Protein AF-0000000085157293 (afdb_homodimer)

Secondary structure (DSSP, 8-state):
--------------------------------------------------------------------TT------------------HHHHHHHHHHHTHHHHHHHHHHHHHHH-GGGGGS-HHHHHHHHHHHHHHHHT-GGG--HHHHHHHHHHHHHHHHHT--HHHHHHHHHHHHHHHHHHHHHHHHHHT--HHHHHHHHHHHHHHHHHHHHHHHHHHHHHHHHHHHHHHHHHHHHHHHHHHT-S-HHHHHHHHHHTT--TTSEEEEEEEE-SSS--HHHHHHHTTTT-TTS---EEEEEETTEEEEEESS---S-SSEEEE---EEGGGHHHHHHHHHHHHHHHHHTT--EEE-HHHHTTHHHHHH-HHHHHHHHHHHTGGGGGGS-HHHHHHHHHHHHHTTS-HHHHHHHHTS-HHHHHHHHHHHHHHH---TTSHHHHHHHHHHHHHHHS--/--------------------------------------------------------------------TT------------------HHHHHHHHHHHTHHHHHHHHHHHHHHH-GGGGGS-HHHHHHHHHHHHHHHHT-GGG--HHHHHHHHHHHHHHHHHT--HHHHHHHHHHHHHHHHHHHHHHHHHHT--HHHHHHHHHHHHHHHHHHHHHHHHHHHHHHHHHHHHHHHHHHHHHHHHHHT-S-HHHHHHHHHHTT--TTSEEEEEEEE-SSS--HHHHHHHTTTT-TTSS--EEEEEETTEEEEEESS---S-SSEEEE---EEGGGHHHHHHHHHHHHHHHHHTT--EEE-HHHHTTHHHHHH-HHHHHHHHHHHTGGGGGGS-HHHHHHHHHHHHHTTS-HHHHHHHHTS-HHHHHHHHHHHHHHH---TTSHHHHHHHHHHHHHHHS--

Foldseek 3Di:
DPDPPPPPPPPPPPCPPPDDDDDDDDDDDDDDDDPDDPPPPPDPPDPPPDDPPDPPDPPPPPPPPPPVVPPPPPPPPPPDDPPVPPPQLLVVLLVVCLVCVQVLLVVLVVVLCVVPVLCVLPDPVVSSVLLNVLSVQLQVFPVSDDPVNLVSLLVLLLVCLVSVHDLVSVLVSLVSSLVSSLVVSVVSCVVVVRDVVSSVVSSVRSVRVSVSSSVSSSVSNVVNNVVVVVVVQVVLQVLFVCLQQLPDDLVVVCVVCVVQQHDQFAWKKKKKFDQPPPDDCVLQCVQQVCPVPVDGRQWGWDQDPNIIIIIGSDFGFDTHGAMFIADTDRSNCNNVGNVQRVLRRQLCVQLVHGTYDTCVRSDCSSVLRPDVPLLVVLCVQQQVLLPPPVCSVVLLLLLQLCVVVVNDLVSSCVVVVHDSVVSVVSQVVSCVSRVDDCVDPVVVVSSNSNSSNVSTDD/DPDPPPPPDPPPPPPPPPPPDDDDDDDPDDDDDDPDPPPPCPDPPDPDPDPPPPPPDPPPPPPPPVPVVPDPPPCPDPPDDVPVPPPQLLVVLLVVCLVCVQVLLVVLVVVLCVVPVLCVLPDPVVSSVLLSVLSVQLQVFPVSDDPVNLVSLLVLLLVCLVSVHDLVSVLVSLVSSLVSSLVVSVVSCVVVVRDPVSSVVSSVRSVNVSVSSSVSSSVSNVVNNVVVVVVVQVVLQVLFVCLQQLPDDLVVVCVVCVVQQHDQFAWKKKKKFDQPPPDDCVLQCVQQVCPVPVDGRQWGWDDDPNIIIIIGSDFGFDTHGAMFIADTDRSNCNNVGNVQRVLRRQLCVQLVHGTYDTCVRSDCSSVLRPDVPLLVVLCVQQQVLLPVPVCSVVLLLLLQLCVVVVNDLVSSCVVVVHDSVVSVVSQVVSCVSNVDDCVDPVVVVSSNSNSSNVSTDD

pLDDT: mean 76.35, std 27.72, range [14.98, 97.88]

Radius of gyration: 48.51 Å; Cα contacts (8 Å, |Δi|>4): 1084; chains: 2; bounding box: 104×144×104 Å

Solvent-accessible surface area (backbone atoms only — not comparable to full-atom values): 51423 Å² total; per-residue (Å²): 132,84,76,80,78,81,79,78,75,80,72,82,74,80,76,74,77,75,82,75,83,81,80,82,76,82,85,77,85,87,89,76,83,73,80,77,72,83,65,84,67,80,77,72,78,81,76,78,81,66,85,73,77,74,84,74,80,80,73,72,80,76,73,77,72,79,67,68,85,61,63,83,60,76,74,68,76,80,79,74,81,77,62,81,72,63,81,52,63,47,55,56,50,49,50,52,52,60,73,44,35,68,60,53,40,51,50,34,53,52,50,38,42,72,76,36,64,74,55,66,79,52,56,64,67,59,52,50,53,51,44,48,52,48,52,59,47,32,74,52,18,55,85,56,63,43,71,71,49,51,50,52,32,25,48,51,16,35,52,34,35,76,69,65,48,52,64,69,58,53,50,49,41,51,51,49,40,50,54,47,50,52,52,49,49,54,53,50,23,65,74,71,68,46,56,68,71,43,52,48,51,50,48,50,34,30,49,55,25,45,52,53,41,48,50,44,11,45,53,32,18,52,53,44,45,50,51,52,49,50,49,50,51,49,50,46,32,49,50,42,50,28,40,42,67,54,72,54,55,64,70,57,50,38,53,54,29,48,75,67,64,35,70,58,85,44,50,30,16,16,35,28,31,43,58,73,72,93,58,63,66,62,59,45,38,50,45,65,40,51,64,46,80,92,45,77,57,44,36,50,62,29,78,54,96,88,24,44,31,33,35,22,62,55,80,72,64,88,38,73,3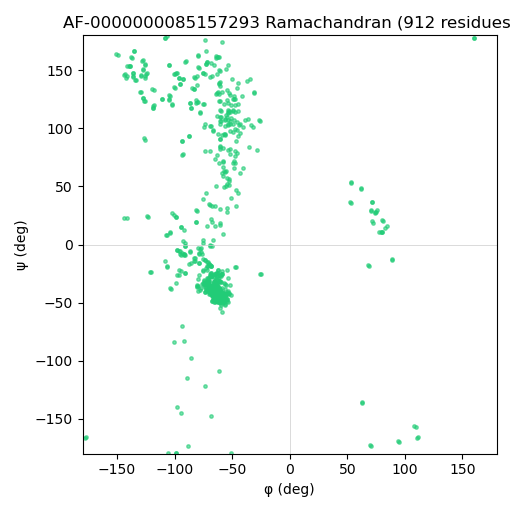1,33,29,3,26,25,56,73,23,42,59,85,45,22,27,60,12,27,54,40,1,49,47,20,28,54,29,36,52,21,66,70,51,76,25,61,38,31,48,80,78,51,44,70,50,46,56,47,68,66,39,61,67,62,43,52,53,39,35,58,53,61,49,54,52,41,63,83,70,82,49,35,66,60,42,51,51,48,54,51,44,22,40,75,45,40,65,30,62,66,60,26,12,64,75,68,72,50,55,54,64,57,48,53,47,43,51,50,49,51,26,62,58,50,71,49,54,81,59,36,46,69,49,41,39,48,51,52,46,36,52,52,47,69,67,31,64,123,133,85,76,80,78,81,79,79,75,80,70,79,68,82,66,81,66,82,66,82,76,77,79,83,76,82,70,82,78,77,82,82,81,71,80,75,73,73,68,75,66,81,74,72,72,77,77,76,83,67,83,73,75,70,85,74,79,80,70,71,78,76,74,77,72,79,70,70,85,62,67,86,65,76,77,70,75,81,78,72,81,78,62,82,72,65,82,55,61,48,55,55,50,50,50,52,50,59,74,43,35,69,60,54,41,52,49,34,53,52,50,39,43,71,75,35,63,72,54,67,78,51,55,66,68,59,50,50,53,49,44,48,53,48,52,61,48,31,74,53,18,57,84,56,63,44,71,72,50,50,50,51,33,25,49,51,16,35,51,34,36,77,69,66,47,53,66,68,57,53,51,48,41,52,51,48,41,50,52,46,52,50,52,50,48,52,53,50,22,64,76,70,67,46,57,66,69,43,51,50,51,51,49,51,35,30,48,56,24,47,53,52,42,49,51,42,13,46,53,32,18,53,52,43,44,50,52,52,50,50,49,50,51,50,50,47,32,49,48,43,50,28,37,43,67,54,72,54,56,65,69,56,49,38,53,53,28,49,75,66,65,34,69,58,84,43,50,30,15,17,36,28,32,42,57,71,72,93,56,63,67,60,58,44,39,50,46,65,41,51,64,46,79,92,46,75,58,46,37,51,63,31,78,52,97,87,24,44,32,31,35,22,61,56,80,72,64,89,38,72,30,31,29,4,28,25,55,74,23,42,59,85,46,21,26,61,13,28,53,38,1,47,48,20,27,54,30,37,51,22,66,69,50,75,25,64,38,32,48,81,78,50,43,70,51,45,56,48,68,68,39,61,68,62,43,52,53,38,36,58,52,61,50,54,53,42,62,82,68,82,48,34,66,60,41,50,51,49,53,51,42,23,41,73,45,40,65,30,62,64,59,25,12,63,74,68,73,48,54,54,66,56,50,53,48,44,51,50,49,50,27,63,58,48,72,49,54,82,57,37,45,68,50,41,38,49,50,52,46,36,52,53,45,68,66,32,65,123

Organism: Mycolicibacterium paratuberculosis (strain ATCC BAA-968 / K-10) (NCBI:txid262316)

InterPro domains:
  IPR025736 PucR C-terminal helix-turn-helix domain [PF13556] (395-452)
  IPR025751 RsbT co-antagonist protein RsbRD, N-terminal domain [PF14361] (103-234)
  IPR042070 PucR C-terminal helix-turn-helix domain superfamily [G3DSA:1.10.10.2840] (331-457)
  IPR051448 CdaR-like transcriptional regulators [PTHR33744] (139-453)

Nearest PDB structures (foldseek):
  3onq-assembly3_D  TM=4.611E-01  e=5.164E-05  Bifidobacterium adolescentis ATCC 15703
  3onq-assembly1_B-2  TM=4.319E-01  e=1.029E-04  Bifidobacterium adolescentis ATCC 15703
  4zva-assembly1_B  TM=8.057E-01  e=2.932E-02  Escherichia coli K-12
  4zvb-assembly2_D  TM=7.908E-01  e=4.643E-02  Escherichia coli K-12
  2bnl-assembly1_B  TM=6.491E-01  e=4.598E+00  Bacillus subtilis

Structure (mmCIF, N/CA/C/O backbone):
data_AF-0000000085157293-model_v1
#
loop_
_entity.id
_entity.type
_entity.pdbx_description
1 polymer 'PucR C-terminal helix-turn-helix domain-containing protein'
#
loop_
_atom_site.group_PDB
_atom_site.id
_atom_site.type_symbol
_atom_site.label_atom_id
_atom_site.label_alt_id
_atom_site.label_comp_id
_atom_site.label_asym_id
_atom_site.label_entity_id
_atom_site.label_seq_id
_atom_site.pdbx_PDB_ins_code
_atom_site.Cartn_x
_atom_site.Cartn_y
_atom_site.Cartn_z
_atom_site.occupancy
_atom_site.B_iso_or_equiv
_atom_site.auth_seq_id
_atom_site.auth_comp_id
_atom_site.auth_asym_id
_atom_site.auth_atom_id
_atom_site.pdbx_PDB_model_num
ATOM 1 N N . MET A 1 1 ? -28.812 -29.359 0.47 1 22.48 1 MET A N 1
ATOM 2 C CA . MET A 1 1 ? -29.375 -29.969 -0.728 1 22.48 1 MET A CA 1
ATOM 3 C C . MET A 1 1 ? -29.672 -28.922 -1.79 1 22.48 1 MET A C 1
ATOM 5 O O . MET A 1 1 ? -30.797 -28.406 -1.854 1 22.48 1 MET A O 1
ATOM 9 N N . LEU A 1 2 ? -28.688 -27.969 -1.901 1 23.7 2 LEU A N 1
ATOM 10 C CA . LEU A 1 2 ? -28.734 -26.734 -2.66 1 23.7 2 LEU A CA 1
ATOM 11 C C . LEU A 1 2 ? -29 -27 -4.137 1 23.7 2 LEU A C 1
ATOM 13 O O . LEU A 1 2 ? -28.203 -27.672 -4.809 1 23.7 2 LEU A O 1
ATOM 17 N N . ARG A 1 3 ? -30.328 -27.172 -4.426 1 23.28 3 ARG A N 1
ATOM 18 C CA . ARG A 1 3 ? -30.875 -27.594 -5.715 1 23.28 3 ARG A CA 1
ATOM 19 C C . ARG A 1 3 ? -30.359 -26.688 -6.836 1 23.28 3 ARG A C 1
ATOM 21 O O . ARG A 1 3 ? -30.234 -25.484 -6.656 1 23.28 3 ARG A O 1
ATOM 28 N N . LYS A 1 4 ? -29.672 -27.25 -7.863 1 23.56 4 LYS A N 1
ATOM 29 C CA . LYS A 1 4 ? -29 -26.891 -9.109 1 23.56 4 LYS A CA 1
ATOM 30 C C . LYS A 1 4 ? -29.953 -26.156 -10.047 1 23.56 4 LYS A C 1
ATOM 32 O O . LYS A 1 4 ? -30.859 -26.766 -10.609 1 23.56 4 LYS A O 1
ATOM 37 N N . ARG A 1 5 ? -30.484 -24.938 -9.648 1 23.19 5 ARG A N 1
ATOM 38 C CA . ARG A 1 5 ? -31.469 -24.281 -10.5 1 23.19 5 ARG A CA 1
ATOM 39 C C . ARG A 1 5 ? -30.938 -24.125 -11.922 1 23.19 5 ARG A C 1
ATOM 41 O O . ARG A 1 5 ? -29.812 -23.641 -12.117 1 23.19 5 ARG A O 1
ATOM 48 N N . ARG A 1 6 ? -31.438 -24.906 -12.922 1 21.92 6 ARG A N 1
ATOM 49 C CA . ARG A 1 6 ? -31.156 -25.078 -14.352 1 21.92 6 ARG A CA 1
ATOM 50 C C . ARG A 1 6 ? -31.391 -23.781 -15.109 1 21.92 6 ARG A C 1
ATOM 52 O O . ARG A 1 6 ? -32.5 -23.234 -15.094 1 21.92 6 ARG A O 1
ATOM 59 N N . ILE A 1 7 ? -30.375 -22.844 -15.141 1 22.89 7 ILE A N 1
ATOM 60 C CA . ILE A 1 7 ? -30.359 -21.516 -15.766 1 22.89 7 ILE A CA 1
ATOM 61 C C . ILE A 1 7 ? -30.578 -21.656 -17.266 1 22.89 7 ILE A C 1
ATOM 63 O O . ILE A 1 7 ? -29.781 -22.297 -17.969 1 22.89 7 ILE A O 1
ATOM 67 N N . HIS A 1 8 ? -31.875 -21.781 -17.719 1 21.08 8 HIS A N 1
ATOM 68 C CA . HIS A 1 8 ? -32.25 -21.953 -19.125 1 21.08 8 HIS A CA 1
ATOM 69 C C . HIS A 1 8 ? -31.781 -20.75 -19.953 1 21.08 8 HIS A C 1
ATOM 71 O O . HIS A 1 8 ? -31.984 -19.609 -19.547 1 21.08 8 HIS A O 1
ATOM 77 N N . ARG A 1 9 ? -30.734 -20.891 -20.766 1 22.75 9 ARG A N 1
ATOM 78 C CA . ARG A 1 9 ? -29.938 -20.047 -21.641 1 22.75 9 ARG A CA 1
ATOM 79 C C . ARG A 1 9 ? -30.781 -19.531 -22.797 1 22.75 9 ARG A C 1
ATOM 81 O O . ARG A 1 9 ? -31.266 -20.312 -23.609 1 22.75 9 ARG A O 1
ATOM 88 N N . PRO A 1 10 ? -31.734 -18.516 -22.547 1 21.8 10 PRO A N 1
ATOM 89 C CA . PRO A 1 10 ? -32.5 -18.188 -23.734 1 21.8 10 PRO A CA 1
ATOM 90 C C . PRO A 1 10 ? -31.641 -17.703 -24.891 1 21.8 10 PRO A C 1
ATOM 92 O O . PRO A 1 10 ? -30.625 -17.047 -24.672 1 21.8 10 PRO A O 1
ATOM 95 N N . GLN A 1 11 ? -31.547 -18.406 -26 1 21.17 11 GLN A N 1
ATOM 96 C CA . GLN A 1 11 ? -30.781 -18.375 -27.234 1 21.17 11 GLN A CA 1
ATOM 97 C C . GLN A 1 11 ? -31.156 -17.172 -28.094 1 21.17 11 GLN A C 1
ATOM 99 O O . GLN A 1 11 ? -30.656 -17 -29.203 1 21.17 11 GLN A O 1
ATOM 104 N N . GLY A 1 12 ? -31.812 -16.078 -27.469 1 19.52 12 GLY A N 1
ATOM 105 C CA . GLY A 1 12 ? -32.438 -15.328 -28.547 1 19.52 12 GLY A CA 1
ATOM 106 C C . GLY A 1 12 ? -31.422 -14.789 -29.547 1 19.52 12 GLY A C 1
ATOM 107 O O . GLY A 1 12 ? -30.297 -14.453 -29.188 1 19.52 12 GLY A O 1
ATOM 108 N N . ARG A 1 13 ? -31.516 -15.102 -30.859 1 20.97 13 ARG A N 1
ATOM 109 C CA . ARG A 1 13 ? -30.844 -15 -32.156 1 20.97 13 ARG A CA 1
ATOM 110 C C . ARG A 1 13 ? -30.812 -13.555 -32.625 1 20.97 13 ARG A C 1
ATOM 112 O O . ARG A 1 13 ? -31.672 -13.156 -33.438 1 20.97 13 ARG A O 1
ATOM 119 N N . PHE A 1 14 ? -30.703 -12.5 -31.75 1 19.97 14 PHE A N 1
ATOM 120 C CA . PHE A 1 14 ? -30.984 -11.25 -32.438 1 19.97 14 PHE A CA 1
ATOM 121 C C . PHE A 1 14 ? -30 -11.023 -33.594 1 19.97 14 PHE A C 1
ATOM 123 O O . PHE A 1 14 ? -28.797 -11.242 -33.438 1 19.97 14 PHE A O 1
ATOM 130 N N . HIS A 1 15 ? -30.453 -11.125 -34.844 1 19.56 15 HIS A N 1
ATOM 131 C CA . HIS A 1 15 ? -29.891 -11.023 -36.188 1 19.56 15 HIS A CA 1
ATOM 132 C C . HIS A 1 15 ? -29.375 -9.617 -36.469 1 19.56 15 HIS A C 1
ATOM 134 O O . HIS A 1 15 ? -30.156 -8.695 -36.688 1 19.56 15 HIS A O 1
ATOM 140 N N . LEU A 1 16 ? -28.562 -9.07 -35.562 1 19.42 16 LEU A N 1
ATOM 141 C CA . LEU A 1 16 ? -28.234 -7.684 -35.844 1 19.42 16 LEU A CA 1
ATOM 142 C C . LEU A 1 16 ? -27.594 -7.566 -37.219 1 19.42 16 LEU A C 1
ATOM 144 O O . LEU A 1 16 ? -26.562 -8.203 -37.5 1 19.42 16 LEU A O 1
ATOM 148 N N . ARG A 1 17 ? -28.5 -7.254 -38.219 1 18.39 17 ARG A N 1
ATOM 149 C CA . ARG A 1 17 ? -28.078 -7.066 -39.625 1 18.39 17 ARG A CA 1
ATOM 150 C C . ARG A 1 17 ? -27 -5.992 -39.719 1 18.39 17 ARG A C 1
ATOM 152 O O . ARG A 1 17 ? -27.188 -4.875 -39.219 1 18.39 17 ARG A O 1
ATOM 159 N N . ARG A 1 18 ? -25.781 -6.355 -39.969 1 20 18 ARG A N 1
ATOM 160 C CA . ARG A 1 18 ? -24.484 -5.684 -40.031 1 20 18 ARG A CA 1
ATOM 161 C C . ARG A 1 18 ? -24.406 -4.816 -41.281 1 20 18 ARG A C 1
ATOM 163 O O . ARG A 1 18 ? -23.578 -5.062 -42.188 1 20 18 ARG A O 1
ATOM 170 N N . ASP A 1 19 ? -25.5 -4.043 -41.594 1 17.41 19 ASP A N 1
ATOM 171 C CA . ASP A 1 19 ? -25.25 -3.646 -42.969 1 17.41 19 ASP A CA 1
ATOM 172 C C . ASP A 1 19 ? -23.938 -2.875 -43.094 1 17.41 19 ASP A C 1
ATOM 174 O O . ASP A 1 19 ? -23.438 -2.324 -42.125 1 17.41 19 ASP A O 1
ATOM 178 N N . HIS A 1 20 ? -23.484 -2.51 -44.438 1 16.83 20 HIS A N 1
ATOM 179 C CA . HIS A 1 20 ? -22.344 -2.525 -45.344 1 16.83 20 HIS A CA 1
ATOM 180 C C . HIS A 1 20 ? -21.641 -1.17 -45.375 1 16.83 20 HIS A C 1
ATOM 182 O O . HIS A 1 20 ? -20.422 -1.101 -45.406 1 16.83 20 HIS A O 1
ATOM 188 N N . GLU A 1 21 ? -22.281 0.078 -45.219 1 17.61 21 GLU A N 1
ATOM 189 C CA . GLU A 1 21 ? -21.906 0.749 -46.469 1 17.61 21 GLU A CA 1
ATOM 190 C C . GLU A 1 21 ? -20.438 1.181 -46.438 1 17.61 21 GLU A C 1
ATOM 192 O O . GLU A 1 21 ? -19.875 1.394 -45.375 1 17.61 21 GLU A O 1
ATOM 197 N N . PRO A 1 22 ? -19.938 1.784 -47.719 1 16.86 22 PRO A N 1
ATOM 198 C CA . PRO A 1 22 ? -18.719 1.633 -48.5 1 16.86 22 PRO A CA 1
ATOM 199 C C . PRO A 1 22 ? -17.656 2.682 -48.156 1 16.86 22 PRO A C 1
ATOM 201 O O . PRO A 1 22 ? -16.469 2.436 -48.344 1 16.86 22 PRO A O 1
ATOM 204 N N . LEU A 1 23 ? -17.922 3.738 -47.312 1 17.55 23 LEU A N 1
ATOM 205 C CA . LEU A 1 23 ? -17.531 4.902 -48.094 1 17.55 23 LEU A CA 1
ATOM 206 C C . LEU A 1 23 ? -16.031 4.883 -48.375 1 17.55 23 LEU A C 1
ATOM 208 O O . LEU A 1 23 ? -15.258 4.328 -47.594 1 17.55 23 LEU A O 1
ATOM 212 N N . PRO A 1 24 ? -15.656 5.77 -49.469 1 16.58 24 PRO A N 1
ATOM 213 C CA . PRO A 1 24 ? -14.586 5.766 -50.469 1 16.58 24 PRO A CA 1
ATOM 214 C C . PRO A 1 24 ? -13.219 6.113 -49.875 1 16.58 24 PRO A C 1
ATOM 216 O O . PRO A 1 24 ? -13.141 6.645 -48.75 1 16.58 24 PRO A O 1
ATOM 219 N N . ALA A 1 25 ? -12.227 5.848 -50.688 1 16.52 25 ALA A N 1
ATOM 220 C CA . ALA A 1 25 ? -10.789 5.598 -50.812 1 16.52 25 ALA A CA 1
ATOM 221 C C . ALA A 1 25 ? -10.008 6.906 -50.812 1 16.52 25 ALA A C 1
ATOM 223 O O . ALA A 1 25 ? -8.781 6.902 -50.938 1 16.52 25 ALA A O 1
ATOM 224 N N . ARG A 1 26 ? -10.492 7.996 -50.156 1 16 26 ARG A N 1
ATOM 225 C CA . ARG A 1 26 ? -9.883 9.133 -50.844 1 16 26 ARG A CA 1
ATOM 226 C C . ARG A 1 26 ? -8.367 8.984 -50.906 1 16 26 ARG A C 1
ATOM 228 O O . ARG A 1 26 ? -7.746 8.445 -49.969 1 16 26 ARG A O 1
ATOM 235 N N . ALA A 1 27 ? -7.793 9.695 -52 1 15.73 27 ALA A N 1
ATOM 236 C CA . ALA A 1 27 ? -6.727 9.672 -52.969 1 15.73 27 ALA A CA 1
ATOM 237 C C . ALA A 1 27 ? -5.379 10.008 -52.344 1 15.73 27 ALA A C 1
ATOM 239 O O . ALA A 1 27 ? -5.316 10.43 -51.188 1 15.73 27 ALA A O 1
ATOM 240 N N . VAL A 1 28 ? -4.723 11.125 -52.906 1 15.34 28 VAL A N 1
ATOM 241 C CA . VAL A 1 28 ? -3.59 11.055 -53.812 1 15.34 28 VAL A CA 1
ATOM 242 C C . VAL A 1 28 ? -2.291 11.32 -53.062 1 15.34 28 VAL A C 1
ATOM 244 O O . VAL A 1 28 ? -1.338 10.547 -53.156 1 15.34 28 VAL A O 1
ATOM 247 N N . PRO A 1 29 ? -1.874 12.711 -52.844 1 14.98 29 PRO A N 1
ATOM 248 C CA . PRO A 1 29 ? -0.83 13.055 -53.812 1 14.98 29 PRO A CA 1
ATOM 249 C C . PRO A 1 29 ? 0.575 12.742 -53.312 1 14.98 29 PRO A C 1
ATOM 251 O O . PRO A 1 29 ? 0.731 12.234 -52.188 1 14.98 29 PRO A O 1
ATOM 254 N N . ARG A 1 30 ? 1.4 13.961 -53.125 1 15.83 30 ARG A N 1
ATOM 255 C CA . ARG A 1 30 ? 2.514 14.352 -54 1 15.83 30 ARG A CA 1
ATOM 256 C C . ARG A 1 30 ? 3.84 13.844 -53.438 1 15.83 30 ARG A C 1
ATOM 258 O O . ARG A 1 30 ? 3.918 13.445 -52.281 1 15.83 30 ARG A O 1
ATOM 265 N N . PHE A 1 31 ? 4.988 14.719 -53.656 1 15.45 31 PHE A N 1
ATOM 266 C CA . PHE A 1 31 ? 6.184 14.656 -54.5 1 15.45 31 PHE A CA 1
ATOM 267 C C . PHE A 1 31 ? 7.375 14.141 -53.688 1 15.45 31 PHE A C 1
ATOM 269 O O . PHE A 1 31 ? 7.301 14.016 -52.469 1 15.45 31 PHE A O 1
ATOM 276 N N . GLY A 1 32 ? 8.477 14.82 -54 1 15.56 32 GLY A N 1
ATOM 277 C CA . GLY A 1 32 ? 9.711 14.461 -54.656 1 15.56 32 GLY A CA 1
ATOM 278 C C . GLY A 1 32 ? 10.812 14.055 -53.719 1 15.56 32 GLY A C 1
ATOM 279 O O . GLY A 1 32 ? 11.438 13 -53.875 1 15.56 32 GLY A O 1
ATOM 280 N N . GLY A 1 33 ? 11.336 15.062 -52.969 1 16.86 33 GLY A N 1
ATOM 281 C CA . GLY A 1 33 ? 12.711 15.32 -53.344 1 16.86 33 GLY A CA 1
ATOM 282 C C . GLY A 1 33 ? 13.703 14.352 -52.719 1 16.86 33 GLY A C 1
ATOM 283 O O . GLY A 1 33 ? 13.383 13.68 -51.75 1 16.86 33 GLY A O 1
ATOM 284 N N . ARG A 1 34 ? 14.727 14.055 -53.5 1 16.44 34 ARG A N 1
ATOM 285 C CA . ARG A 1 34 ? 15.812 13.102 -53.75 1 16.44 34 ARG A CA 1
ATOM 286 C C . ARG A 1 34 ? 16.812 13.125 -52.594 1 16.44 34 ARG A C 1
ATOM 288 O O . ARG A 1 34 ? 17.672 13.992 -52.531 1 16.44 34 ARG A O 1
ATOM 295 N N . ARG A 1 35 ? 16.344 13.359 -51.344 1 17.31 35 ARG A N 1
ATOM 296 C CA . ARG A 1 35 ? 17.609 13.57 -50.656 1 17.31 35 ARG A CA 1
ATOM 297 C C . ARG A 1 35 ? 18.562 12.406 -50.875 1 17.31 35 ARG A C 1
ATOM 299 O O . ARG A 1 35 ? 18.156 11.242 -50.812 1 17.31 35 ARG A O 1
ATOM 306 N N . GLU A 1 36 ? 19.688 12.727 -51.594 1 16.45 36 GLU A N 1
ATOM 307 C CA . GLU A 1 36 ? 20.875 12.039 -52.094 1 16.45 36 GLU A CA 1
ATOM 308 C C . GLU A 1 36 ? 21.5 11.156 -51.031 1 16.45 36 GLU A C 1
ATOM 310 O O . GLU A 1 36 ? 21.453 11.492 -49.844 1 16.45 36 GLU A O 1
ATOM 315 N N . HIS A 1 37 ? 21.859 9.938 -51.406 1 17.16 37 HIS A N 1
ATOM 316 C CA . HIS A 1 37 ? 22.266 8.617 -50.938 1 17.16 37 HIS A CA 1
ATOM 317 C C . HIS A 1 37 ? 23.688 8.648 -50.375 1 17.16 37 HIS A C 1
ATOM 319 O O . HIS A 1 37 ? 24.203 7.613 -49.969 1 17.16 37 HIS A O 1
ATOM 325 N N . ARG A 1 38 ? 24.281 9.867 -50.062 1 17.03 38 ARG A N 1
ATOM 326 C CA . ARG A 1 38 ? 25.688 9.539 -50.312 1 17.03 38 ARG A CA 1
ATOM 327 C C . ARG A 1 38 ? 26.094 8.305 -49.5 1 17.03 38 ARG A C 1
ATOM 329 O O . ARG A 1 38 ? 25.641 8.102 -48.375 1 17.03 38 ARG A O 1
ATOM 336 N N . ARG A 1 39 ? 26.781 7.355 -50.219 1 16.55 39 ARG A N 1
ATOM 337 C CA . ARG A 1 39 ? 27.25 5.973 -50.188 1 16.55 39 ARG A CA 1
ATOM 338 C C . ARG A 1 39 ? 28.312 5.77 -49.125 1 16.55 39 ARG A C 1
ATOM 340 O O . ARG A 1 39 ? 28.703 4.641 -48.844 1 16.55 39 ARG A O 1
ATOM 347 N N . ARG A 1 40 ? 28.688 6.793 -48.25 1 18.72 40 ARG A N 1
ATOM 348 C CA . ARG A 1 40 ? 30.094 6.504 -48.094 1 18.72 40 ARG A CA 1
ATOM 349 C C . ARG A 1 40 ? 30.312 5.109 -47.5 1 18.72 40 ARG A C 1
ATOM 351 O O . ARG A 1 40 ? 29.625 4.719 -46.562 1 18.72 40 ARG A O 1
ATOM 358 N N . HIS A 1 41 ? 30.844 4.16 -48.344 1 17.3 41 HIS A N 1
ATOM 359 C CA . HIS A 1 41 ? 31.203 2.746 -48.312 1 17.3 41 HIS A CA 1
ATOM 360 C C . HIS A 1 41 ? 32.156 2.438 -47.156 1 17.3 41 HIS A C 1
ATOM 362 O O . HIS A 1 41 ? 32.594 1.297 -47 1 17.3 41 HIS A O 1
ATOM 368 N N . HIS A 1 42 ? 32.125 3.121 -46 1 19.36 42 HIS A N 1
ATOM 369 C CA . HIS A 1 42 ? 33.375 2.838 -45.312 1 19.36 42 HIS A CA 1
ATOM 370 C C . HIS A 1 42 ? 33.594 1.336 -45.188 1 19.36 42 HIS A C 1
ATOM 372 O O . HIS A 1 42 ? 32.656 0.587 -44.906 1 19.36 42 HIS A O 1
ATOM 378 N N . LEU A 1 43 ? 34.625 0.855 -45.844 1 17.75 43 LEU A N 1
ATOM 379 C CA . LEU A 1 43 ? 35.281 -0.425 -46.062 1 17.75 43 LEU A CA 1
ATOM 380 C C . LEU A 1 43 ? 35.531 -1.152 -44.75 1 17.75 43 LEU A C 1
ATOM 382 O O . LEU A 1 43 ? 35.938 -0.537 -43.781 1 17.75 43 LEU A O 1
ATOM 386 N N . ALA A 1 44 ? 34.875 -2.344 -44.5 1 19.77 44 ALA A N 1
ATOM 387 C CA . ALA A 1 44 ? 34.812 -3.332 -43.438 1 19.77 44 ALA A CA 1
ATOM 388 C C . ALA A 1 44 ? 36.188 -3.914 -43.125 1 19.77 44 ALA A C 1
ATOM 390 O O . ALA A 1 44 ? 36.844 -4.484 -44 1 19.77 44 ALA A O 1
ATOM 391 N N . PRO A 1 45 ? 37.062 -3.135 -42.5 1 21.19 45 PRO A N 1
ATOM 392 C CA . PRO A 1 45 ? 38.344 -3.855 -42.656 1 21.19 45 PRO A CA 1
ATOM 393 C C . PRO A 1 45 ? 38.219 -5.328 -42.25 1 21.19 45 PRO A C 1
ATOM 395 O O . PRO A 1 45 ? 37.312 -5.703 -41.5 1 21.19 45 PRO A O 1
ATOM 398 N N . PRO A 1 46 ? 38.938 -6.246 -43.031 1 19.42 46 PRO A N 1
ATOM 399 C CA . PRO A 1 46 ? 38.938 -7.711 -43.062 1 19.42 46 PRO A CA 1
ATOM 400 C C . PRO A 1 46 ? 39.312 -8.328 -41.719 1 19.42 46 PRO A C 1
ATOM 402 O O . PRO A 1 46 ? 40.219 -7.848 -41.031 1 19.42 46 PRO A O 1
ATOM 405 N N . LEU A 1 47 ? 38.312 -8.68 -40.875 1 20.64 47 LEU A N 1
ATOM 406 C CA . LEU A 1 47 ? 38.5 -9.367 -39.594 1 20.64 47 LEU A CA 1
ATOM 407 C C . LEU A 1 47 ? 39.344 -10.609 -39.781 1 20.64 47 LEU A C 1
ATOM 409 O O . LEU A 1 47 ? 39 -11.508 -40.562 1 20.64 47 LEU A O 1
ATOM 413 N N . ASP A 1 48 ? 40.656 -10.422 -39.812 1 20.45 48 ASP A N 1
ATOM 414 C CA . ASP A 1 48 ? 41.531 -11.555 -40.031 1 20.45 48 ASP A CA 1
ATOM 415 C C . ASP A 1 48 ? 41.188 -12.719 -39.125 1 20.45 48 ASP A C 1
ATOM 417 O O . ASP A 1 48 ? 41 -12.516 -37.906 1 20.45 48 ASP A O 1
ATOM 421 N N . PRO A 1 49 ? 40.75 -13.906 -39.625 1 19.83 49 PRO A N 1
ATOM 422 C CA . PRO A 1 49 ? 40.188 -15.133 -39.062 1 19.83 49 PRO A CA 1
ATOM 423 C C . PRO A 1 49 ? 41.125 -15.812 -38.031 1 19.83 49 PRO A C 1
ATOM 425 O O . PRO A 1 49 ? 40.719 -16.75 -37.344 1 19.83 49 PRO A O 1
ATOM 428 N N . SER A 1 50 ? 42.406 -15.562 -38.062 1 19.59 50 SER A N 1
ATOM 429 C CA . SER A 1 50 ? 43.219 -16.766 -38 1 19.59 50 SER A CA 1
ATOM 430 C C . SER A 1 50 ? 43.25 -17.359 -36.594 1 19.59 50 SER A C 1
ATOM 432 O O . SER A 1 50 ? 43.688 -18.5 -36.375 1 19.59 50 SER A O 1
ATOM 434 N N . ARG A 1 51 ? 43.188 -16.578 -35.438 1 20.19 51 ARG A N 1
ATOM 435 C CA . ARG A 1 51 ? 44.031 -17.156 -34.406 1 20.19 51 ARG A CA 1
ATOM 436 C C . ARG A 1 51 ? 43.406 -18.422 -33.812 1 20.19 51 ARG A C 1
ATOM 438 O O . ARG A 1 51 ? 42.312 -18.359 -33.25 1 20.19 51 ARG A O 1
ATOM 445 N N . GLY A 1 52 ? 43.5 -19.625 -34.438 1 18.23 52 GLY A N 1
ATOM 446 C CA . GLY A 1 52 ? 43.156 -20.969 -34.031 1 18.23 52 GLY A CA 1
ATOM 447 C C . GLY A 1 52 ? 43.625 -21.328 -32.656 1 18.23 52 GLY A C 1
ATOM 448 O O . GLY A 1 52 ? 44.812 -21.609 -32.438 1 18.23 52 GLY A O 1
ATOM 449 N N . ARG A 1 53 ? 43.406 -20.438 -31.578 1 19.3 53 ARG A N 1
ATOM 450 C CA . ARG A 1 53 ? 44.062 -20.812 -30.344 1 19.3 53 ARG A CA 1
ATOM 451 C C . ARG A 1 53 ? 43.719 -22.234 -29.938 1 19.3 53 ARG A C 1
ATOM 453 O O . ARG A 1 53 ? 42.531 -22.609 -29.922 1 19.3 53 ARG A O 1
ATOM 460 N N . ALA A 1 54 ? 44.719 -23.172 -29.906 1 18.58 54 ALA A N 1
ATOM 461 C CA . ALA A 1 54 ? 44.844 -24.578 -29.5 1 18.58 54 ALA A CA 1
ATOM 462 C C . ALA A 1 54 ? 44.312 -24.781 -28.094 1 18.58 54 ALA A C 1
ATOM 464 O O . ALA A 1 54 ? 44.344 -23.875 -27.266 1 18.58 54 ALA A O 1
ATOM 465 N N . MET A 1 55 ? 43.406 -25.781 -27.953 1 18.02 55 MET A N 1
ATOM 466 C CA . MET A 1 55 ? 42.719 -26.391 -26.812 1 18.02 55 MET A CA 1
ATOM 467 C C . MET A 1 55 ? 43.688 -26.703 -25.703 1 18.02 55 MET A C 1
ATOM 469 O O . MET A 1 55 ? 44.562 -27.547 -25.859 1 18.02 55 MET A O 1
ATOM 473 N N . LYS A 1 56 ? 44.25 -25.609 -24.984 1 21.72 56 LYS A N 1
ATOM 474 C CA . LYS A 1 56 ? 45.094 -25.875 -23.828 1 21.72 56 LYS A CA 1
ATOM 475 C C . LYS A 1 56 ? 44.594 -27.062 -23.031 1 21.72 56 LYS A C 1
ATOM 477 O O . LYS A 1 56 ? 43.375 -27.344 -23.016 1 21.72 56 LYS A O 1
ATOM 482 N N . ASP A 1 57 ? 45.531 -27.953 -22.5 1 19.61 57 ASP A N 1
ATOM 483 C CA . ASP A 1 57 ? 45.656 -29.219 -21.781 1 19.61 57 ASP A CA 1
ATOM 484 C C . ASP A 1 57 ? 44.875 -29.172 -20.469 1 19.61 57 ASP A C 1
ATOM 486 O O . ASP A 1 57 ? 45.031 -28.219 -19.688 1 19.61 57 ASP A O 1
ATOM 490 N N . PHE A 1 58 ? 43.688 -29.625 -20.453 1 19.47 58 PHE A N 1
ATOM 491 C CA . PHE A 1 58 ? 42.844 -29.797 -19.266 1 19.47 58 PHE A CA 1
ATOM 492 C C . PHE A 1 58 ? 43.625 -30.516 -18.156 1 19.47 58 PHE A C 1
ATOM 494 O O . PHE A 1 58 ? 43.844 -31.719 -18.234 1 19.47 58 PHE A O 1
ATOM 501 N N . ARG A 1 59 ? 44.688 -29.859 -17.609 1 22.41 59 ARG A N 1
ATOM 502 C CA . ARG A 1 59 ? 45.312 -30.516 -16.484 1 22.41 59 ARG A CA 1
ATOM 503 C C . ARG A 1 59 ? 44.344 -30.703 -15.328 1 22.41 59 ARG A C 1
ATOM 505 O O . ARG A 1 59 ? 43.781 -29.719 -14.836 1 22.41 59 ARG A O 1
ATOM 512 N N . ALA A 1 60 ? 43.625 -31.906 -15.32 1 20.75 60 ALA A N 1
ATOM 513 C CA . ALA A 1 60 ? 42.75 -32.312 -14.227 1 20.75 60 ALA A CA 1
ATOM 514 C C . ALA A 1 60 ? 43.438 -32.125 -12.875 1 20.75 60 ALA A C 1
ATOM 516 O O . ALA A 1 60 ? 44.625 -32.469 -12.711 1 20.75 60 ALA A O 1
ATOM 517 N N . PRO A 1 61 ? 43.094 -31.031 -12.227 1 23.77 61 PRO A N 1
ATOM 518 C CA . PRO A 1 61 ? 43.75 -30.828 -10.922 1 23.77 61 PRO A CA 1
ATOM 519 C C . PRO A 1 61 ? 43.625 -32.062 -10.023 1 23.77 61 PRO A C 1
ATOM 521 O O . PRO A 1 61 ? 42.562 -32.688 -9.945 1 23.77 61 PRO A O 1
ATOM 524 N N . VAL A 1 62 ? 44.656 -32.938 -9.969 1 23.36 62 VAL A N 1
ATOM 525 C CA . VAL A 1 62 ? 44.812 -34.125 -9.148 1 23.36 62 VAL A CA 1
ATOM 526 C C . VAL A 1 62 ? 44.688 -33.75 -7.676 1 23.36 62 VAL A C 1
ATOM 528 O O . VAL A 1 62 ? 45.5 -33 -7.152 1 23.36 62 VAL A O 1
ATOM 531 N N . ASN A 1 63 ? 43.5 -33.25 -7.285 1 23.03 63 ASN A N 1
ATOM 532 C CA . ASN A 1 63 ? 43.406 -33.094 -5.836 1 23.03 63 ASN A CA 1
ATOM 533 C C . ASN A 1 63 ? 43.812 -34.406 -5.121 1 23.03 63 ASN A C 1
ATOM 535 O O . ASN A 1 63 ? 43.406 -35.5 -5.551 1 23.03 63 ASN A O 1
ATOM 539 N N . GLY A 1 64 ? 44.969 -34.375 -4.492 1 23.94 64 GLY A N 1
ATOM 540 C CA . GLY A 1 64 ? 45.688 -35.406 -3.73 1 23.94 64 GLY A CA 1
ATOM 541 C C . GLY A 1 64 ? 44.875 -35.969 -2.586 1 23.94 64 GLY A C 1
ATOM 542 O O . GLY A 1 64 ? 44.688 -35.312 -1.566 1 23.94 64 GLY A O 1
ATOM 543 N N . VAL A 1 65 ? 43.594 -36.375 -2.883 1 24.41 65 VAL A N 1
ATOM 544 C CA . VAL A 1 65 ? 43 -37.031 -1.705 1 24.41 65 VAL A CA 1
ATOM 545 C C . VAL A 1 65 ? 43.906 -38.156 -1.219 1 24.41 65 VAL A C 1
ATOM 547 O O . VAL A 1 65 ? 44.406 -38.938 -2.021 1 24.41 65 VAL A O 1
ATOM 550 N N . ASP A 1 66 ? 44.625 -37.875 -0.135 1 25.86 66 ASP A N 1
ATOM 551 C CA . ASP A 1 66 ? 45.469 -38.781 0.619 1 25.86 66 ASP A CA 1
ATOM 552 C C . ASP A 1 66 ? 44.719 -40.031 1.016 1 25.86 66 ASP A C 1
ATOM 554 O O . ASP A 1 66 ? 43.781 -40 1.823 1 25.86 66 ASP A O 1
ATOM 558 N N . GLY A 1 67 ? 44.062 -40.688 0.029 1 22.92 67 GLY A N 1
ATOM 559 C CA . GLY A 1 67 ? 43.406 -41.906 0.416 1 22.92 67 GLY A CA 1
ATOM 560 C C . GLY A 1 67 ? 44.344 -42.938 1.021 1 22.92 67 GLY A C 1
ATOM 561 O O . GLY A 1 67 ? 45.156 -43.5 0.319 1 22.92 67 GLY A O 1
ATOM 562 N N . ASP A 1 68 ? 44.844 -42.688 2.26 1 24.22 68 ASP A N 1
ATOM 563 C CA . ASP A 1 68 ? 45.781 -43.594 2.896 1 24.22 68 ASP A CA 1
ATOM 564 C C . ASP A 1 68 ? 45.25 -45 2.934 1 24.22 68 ASP A C 1
ATOM 566 O O . ASP A 1 68 ? 45.938 -45.938 3.35 1 24.22 68 ASP A O 1
ATOM 570 N N . SER A 1 69 ? 43.875 -45 2.982 1 25.28 69 SER A N 1
ATOM 571 C CA . SER A 1 69 ? 43.562 -46.25 3.643 1 25.28 69 SER A CA 1
ATOM 572 C C . SER A 1 69 ? 43.906 -47.438 2.762 1 25.28 69 SER A C 1
ATOM 574 O O . SER A 1 69 ? 43.031 -48.125 2.246 1 25.28 69 SER A O 1
ATOM 576 N N . ALA A 1 70 ? 44.844 -47.125 1.811 1 23.45 70 ALA A N 1
ATOM 577 C CA . ALA A 1 70 ? 45.062 -48 0.676 1 23.45 70 ALA A CA 1
ATOM 578 C C . ALA A 1 70 ? 45.344 -49.438 1.146 1 23.45 70 ALA A C 1
ATOM 580 O O . ALA A 1 70 ? 45.156 -50.375 0.394 1 23.45 70 ALA A O 1
ATOM 581 N N . SER A 1 71 ? 46.125 -49.469 2.217 1 21.7 71 SER A N 1
ATOM 582 C CA . SER A 1 71 ? 47.281 -50.375 1.995 1 21.7 71 SER A CA 1
ATOM 583 C C . SER A 1 71 ? 46.875 -51.844 2.178 1 21.7 71 SER A C 1
ATOM 585 O O . SER A 1 71 ? 47.688 -52.719 2.014 1 21.7 71 SER A O 1
ATOM 587 N N . ALA A 1 72 ? 45.781 -52.031 3.035 1 24.28 72 ALA A N 1
ATOM 588 C CA . ALA A 1 72 ? 46.094 -53.312 3.633 1 24.28 72 ALA A CA 1
ATOM 589 C C . ALA A 1 72 ? 45.969 -54.438 2.605 1 24.28 72 ALA A C 1
ATOM 591 O O . ALA A 1 72 ? 44.875 -55.031 2.451 1 24.28 72 ALA A O 1
ATOM 592 N N . LEU A 1 73 ? 46.312 -54.062 1.387 1 21.53 73 LEU A N 1
ATOM 593 C CA . LEU A 1 73 ? 46.125 -55.094 0.379 1 21.53 73 LEU A CA 1
ATOM 594 C C . LEU A 1 73 ? 46.812 -56.375 0.815 1 21.53 73 LEU A C 1
ATOM 596 O O . LEU A 1 73 ? 47.969 -56.375 1.245 1 21.53 73 LEU A O 1
ATOM 600 N N . VAL A 1 74 ? 45.969 -57.312 1.277 1 24.97 74 VAL A N 1
ATOM 601 C CA . VAL A 1 74 ? 46.344 -58.656 1.682 1 24.97 74 VAL A CA 1
ATOM 602 C C . VAL A 1 74 ? 47.375 -59.219 0.698 1 24.97 74 VAL A C 1
ATOM 604 O O . VAL A 1 74 ? 47.156 -59.219 -0.515 1 24.97 74 VAL A O 1
ATOM 607 N N . ALA A 1 75 ? 48.656 -59.156 1.171 1 27.5 75 ALA A N 1
ATOM 608 C CA . ALA A 1 75 ? 49.781 -59.75 0.497 1 27.5 75 ALA A CA 1
ATOM 609 C C . ALA A 1 75 ? 49.469 -61.188 0.017 1 27.5 75 ALA A C 1
ATOM 611 O O . ALA A 1 75 ? 49.094 -62.031 0.813 1 27.5 75 ALA A O 1
ATOM 612 N N . VAL A 1 76 ? 48.75 -61.25 -1.093 1 24.83 76 VAL A N 1
ATOM 613 C CA . VAL A 1 76 ? 48.656 -62.594 -1.656 1 24.83 76 VAL A CA 1
ATOM 614 C C . VAL A 1 76 ? 50.062 -63.219 -1.69 1 24.83 76 VAL A C 1
ATOM 616 O O . VAL A 1 76 ? 51.031 -62.562 -2.061 1 24.83 76 VAL A O 1
ATOM 619 N N . PRO A 1 77 ? 50.281 -64.312 -0.886 1 26.55 77 PRO A N 1
ATOM 620 C CA . PRO A 1 77 ? 51.594 -64.938 -0.802 1 26.55 77 PRO A CA 1
ATOM 621 C C . PRO A 1 77 ? 52.25 -65.125 -2.17 1 26.55 77 PRO A C 1
ATOM 623 O O . PRO A 1 77 ? 51.562 -65.312 -3.168 1 26.55 77 PRO A O 1
ATOM 626 N N . LYS A 1 78 ? 53.406 -64.5 -2.227 1 33.72 78 LYS A N 1
ATOM 627 C CA . LYS A 1 78 ? 54.312 -64.562 -3.365 1 33.72 78 LYS A CA 1
ATOM 628 C C . LYS A 1 78 ? 54.594 -66.062 -3.734 1 33.72 78 LYS A C 1
ATOM 630 O O . LYS A 1 78 ? 55.375 -66.75 -3.055 1 33.72 78 LYS A O 1
ATOM 635 N N . SER A 1 79 ? 53.562 -66.938 -4.031 1 24.75 79 SER A N 1
ATOM 636 C CA . SER A 1 79 ? 54 -68.312 -4.395 1 24.75 79 SER A CA 1
ATOM 637 C C . SER A 1 79 ? 55.125 -68.25 -5.441 1 24.75 79 SER A C 1
ATOM 639 O O . SER A 1 79 ? 55.125 -67.375 -6.293 1 24.75 79 SER A O 1
ATOM 641 N N . GLN A 1 80 ? 56.25 -68.875 -5.293 1 30.28 80 GLN A N 1
ATOM 642 C CA . GLN A 1 80 ? 57.656 -68.938 -5.754 1 30.28 80 GLN A CA 1
ATOM 643 C C . GLN A 1 80 ? 57.719 -69.188 -7.258 1 30.28 80 GLN A C 1
ATOM 645 O O . GLN A 1 80 ? 58.719 -68.875 -7.891 1 30.28 80 GLN A O 1
ATOM 650 N N . GLY A 1 81 ? 57.125 -70.312 -7.816 1 30.58 81 GLY A N 1
ATOM 651 C CA . GLY A 1 81 ? 57.781 -70.938 -8.945 1 30.58 81 GLY A CA 1
ATOM 652 C C . GLY A 1 81 ? 57.75 -70.125 -10.211 1 30.58 81 GLY A C 1
ATOM 653 O O . GLY A 1 81 ? 56.688 -69.562 -10.562 1 30.58 81 GLY A O 1
ATOM 654 N N . ALA A 1 82 ? 58.844 -69.5 -10.516 1 33.06 82 ALA A N 1
ATOM 655 C CA . ALA A 1 82 ? 59.125 -68.75 -11.719 1 33.06 82 ALA A CA 1
ATOM 656 C C . ALA A 1 82 ? 58.719 -69.5 -12.977 1 33.06 82 ALA A C 1
ATOM 658 O O . ALA A 1 82 ? 59.562 -70.25 -13.547 1 33.06 82 ALA A O 1
ATOM 659 N N . GLN A 1 83 ? 57.656 -70.312 -13 1 31 83 GLN A N 1
ATOM 660 C CA . GLN A 1 83 ? 57.406 -70.812 -14.336 1 31 83 GLN A CA 1
ATOM 661 C C . GLN A 1 83 ? 57.438 -69.75 -15.383 1 31 83 GLN A C 1
ATOM 663 O O . GLN A 1 83 ? 57.094 -68.562 -15.094 1 31 83 GLN A O 1
ATOM 668 N N . THR A 1 84 ? 58.312 -69.812 -16.375 1 33.72 84 THR A N 1
ATOM 669 C CA . THR A 1 84 ? 58.438 -68.938 -17.562 1 33.72 84 THR A CA 1
ATOM 670 C C . THR A 1 84 ? 57.062 -68.5 -18.016 1 33.72 84 THR A C 1
ATOM 672 O O . THR A 1 84 ? 56.156 -69.25 -18.297 1 33.72 84 THR A O 1
ATOM 675 N N . ILE A 1 85 ? 56.562 -67.5 -17.422 1 35.88 85 ILE A N 1
ATOM 676 C CA . ILE A 1 85 ? 55.25 -66.938 -17.609 1 35.88 85 ILE A CA 1
ATOM 677 C C . ILE A 1 85 ? 54.969 -66.75 -19.109 1 35.88 85 ILE A C 1
ATOM 679 O O . ILE A 1 85 ? 55.656 -66 -19.797 1 35.88 85 ILE A O 1
ATOM 683 N N . ARG A 1 86 ? 54.75 -67.875 -19.875 1 42.19 86 ARG A N 1
ATOM 684 C CA . ARG A 1 86 ? 54.188 -67.812 -21.203 1 42.19 86 ARG A CA 1
ATOM 685 C C . ARG A 1 86 ? 53.344 -66.562 -21.359 1 42.19 86 ARG A C 1
ATOM 687 O O . ARG A 1 86 ? 52.562 -66.188 -20.469 1 42.19 86 ARG A O 1
ATOM 694 N N . PRO A 1 87 ? 53.781 -65.562 -22.062 1 49.69 87 PRO A N 1
ATOM 695 C CA . PRO A 1 87 ? 52.969 -64.375 -22.203 1 49.69 87 PRO A CA 1
ATOM 696 C C . PRO A 1 87 ? 51.469 -64.625 -22.203 1 49.69 87 PRO A C 1
ATOM 698 O O . PRO A 1 87 ? 51.031 -65.562 -22.922 1 49.69 87 PRO A O 1
ATOM 701 N N . ASP A 1 88 ? 50.625 -64.438 -21.156 1 64.62 88 ASP A N 1
ATOM 702 C CA . ASP A 1 88 ? 49.281 -64.875 -20.781 1 64.62 88 ASP A CA 1
ATOM 703 C C . ASP A 1 88 ? 48.281 -64.688 -21.922 1 64.62 88 ASP A C 1
ATOM 705 O O . ASP A 1 88 ? 48.438 -63.75 -22.703 1 64.62 8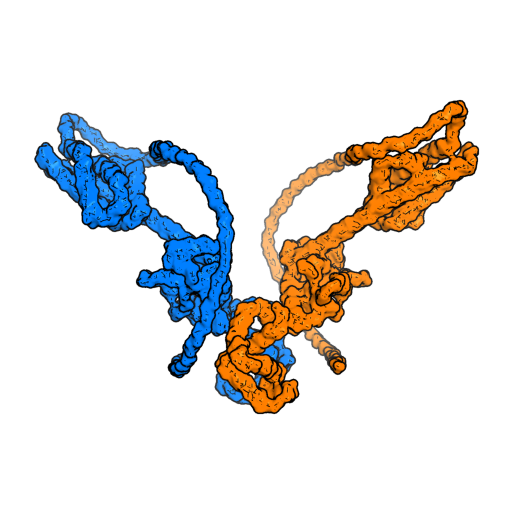8 ASP A O 1
ATOM 709 N N . SER A 1 89 ? 47.812 -65.75 -22.609 1 73.19 89 SER A N 1
ATOM 710 C CA . SER A 1 89 ? 46.812 -65.812 -23.672 1 73.19 89 SER A CA 1
ATOM 711 C C . SER A 1 89 ? 45.844 -64.688 -23.609 1 73.19 89 SER A C 1
ATOM 713 O O . SER A 1 89 ? 45.406 -64.188 -24.641 1 73.19 89 SER A O 1
ATOM 715 N N . VAL A 1 90 ? 45.688 -64.188 -22.516 1 77.81 90 VAL A N 1
ATOM 716 C CA . VAL A 1 90 ? 44.75 -63.062 -22.375 1 77.81 90 VAL A CA 1
ATOM 717 C C . VAL A 1 90 ? 45.406 -61.781 -22.828 1 77.81 90 VAL A C 1
ATOM 719 O O . VAL A 1 90 ? 44.781 -60.969 -23.531 1 77.81 90 VAL A O 1
ATOM 722 N N . SER A 1 91 ? 46.688 -61.688 -22.547 1 81.44 91 SER A N 1
ATOM 723 C CA . SER A 1 91 ? 47.406 -60.5 -22.922 1 81.44 91 SER A CA 1
ATOM 724 C C . SER A 1 91 ? 47.531 -60.375 -24.438 1 81.44 91 SER A C 1
ATOM 726 O O . SER A 1 91 ? 47.469 -59.281 -25 1 81.44 91 SER A O 1
ATOM 728 N N . ARG A 1 92 ? 47.719 -61.531 -25.062 1 84.06 92 ARG A N 1
ATOM 729 C CA . ARG A 1 92 ? 47.812 -61.531 -26.516 1 84.06 92 ARG A CA 1
ATOM 730 C C . ARG A 1 92 ? 46.469 -61.125 -27.156 1 84.06 92 ARG A C 1
ATOM 732 O O . ARG A 1 92 ? 46.469 -60.406 -28.141 1 84.06 92 ARG A O 1
ATOM 739 N N . LEU A 1 93 ? 45.5 -61.656 -26.578 1 85.75 93 LEU A N 1
ATOM 740 C CA . LEU A 1 93 ? 44.156 -61.312 -27.047 1 85.75 93 LEU A CA 1
ATOM 741 C C . LEU A 1 93 ? 43.875 -59.812 -26.875 1 85.75 93 LEU A C 1
ATOM 743 O O . LEU A 1 93 ? 43.375 -59.156 -27.797 1 85.75 93 LEU A O 1
ATOM 747 N N . VAL A 1 94 ? 44.188 -59.25 -25.797 1 86.94 94 VAL A N 1
ATOM 748 C CA . VAL A 1 94 ? 44.031 -57.844 -25.5 1 86.94 94 VAL A CA 1
ATOM 749 C C . VAL A 1 94 ? 44.875 -57 -26.484 1 86.94 94 VAL A C 1
ATOM 751 O O . VAL A 1 94 ? 44.375 -56.031 -27.031 1 86.94 94 VAL A O 1
ATOM 754 N N . GLY A 1 95 ? 46.094 -57.406 -26.641 1 87.44 95 GLY A N 1
ATOM 755 C CA . GLY A 1 95 ? 46.969 -56.75 -27.594 1 87.44 95 GLY A CA 1
ATOM 756 C C . GLY A 1 95 ? 46.375 -56.688 -28.984 1 87.44 95 GLY A C 1
ATOM 757 O O . GLY A 1 95 ? 46.469 -55.656 -29.656 1 87.44 95 GLY A O 1
ATOM 758 N N . ALA A 1 96 ? 45.781 -57.75 -29.406 1 89.5 96 ALA A N 1
ATOM 759 C CA . ALA A 1 96 ? 45.188 -57.844 -30.734 1 89.5 96 ALA A CA 1
ATOM 760 C C . ALA A 1 96 ? 44 -56.875 -30.875 1 89.5 96 ALA A C 1
ATOM 762 O O . ALA A 1 96 ? 43.844 -56.219 -31.906 1 89.5 96 ALA A O 1
ATOM 763 N N . LEU A 1 97 ? 43.188 -56.812 -29.875 1 88.31 97 LEU A N 1
ATOM 764 C CA . LEU A 1 97 ? 42.031 -55.938 -29.875 1 88.31 97 LEU A CA 1
ATOM 765 C C . LEU A 1 97 ? 42.5 -54.469 -29.906 1 88.31 97 LEU A C 1
ATOM 767 O O . LEU A 1 97 ? 41.875 -53.656 -30.609 1 88.31 97 LEU A O 1
ATOM 771 N N . LEU A 1 98 ? 43.562 -54.188 -29.203 1 89.5 98 LEU A N 1
ATOM 772 C CA . LEU A 1 98 ? 44.062 -52.812 -29.141 1 89.5 98 LEU A CA 1
ATOM 773 C C . LEU A 1 98 ? 44.75 -52.406 -30.438 1 89.5 98 LEU A C 1
ATOM 775 O O . LEU A 1 98 ? 44.688 -51.25 -30.859 1 89.5 98 LEU A O 1
ATOM 779 N N . ASP A 1 99 ? 45.375 -53.375 -31 1 89.88 99 ASP A N 1
ATOM 780 C CA . ASP A 1 99 ? 46.031 -53.125 -32.281 1 89.88 99 ASP A CA 1
ATOM 781 C C . ASP A 1 99 ? 44.969 -52.812 -33.375 1 89.88 99 ASP A C 1
ATOM 783 O O . ASP A 1 99 ? 45.219 -51.969 -34.25 1 89.88 99 ASP A O 1
ATOM 787 N N . ASP A 1 100 ? 43.844 -53.406 -33.281 1 91.12 100 ASP A N 1
ATOM 788 C CA . ASP A 1 100 ? 42.75 -53.188 -34.25 1 91.12 100 ASP A CA 1
ATOM 789 C C . ASP A 1 100 ? 41.688 -52.25 -33.656 1 91.12 100 ASP A C 1
ATOM 791 O O . ASP A 1 100 ? 40.5 -52.344 -33.969 1 91.12 100 ASP A O 1
ATOM 795 N N . HIS A 1 101 ? 42.125 -51.406 -32.75 1 90.94 101 HIS A N 1
ATOM 796 C CA . HIS A 1 101 ? 41.156 -50.625 -31.969 1 90.94 101 HIS A CA 1
ATOM 797 C C . HIS A 1 101 ? 40.281 -49.781 -32.875 1 90.94 101 HIS A C 1
ATOM 799 O O . HIS A 1 101 ? 39.094 -49.594 -32.594 1 90.94 101 HIS A O 1
ATOM 805 N N . ALA A 1 102 ? 40.781 -49.188 -33.969 1 92.62 102 ALA A N 1
ATOM 806 C CA . ALA A 1 102 ? 40.031 -48.344 -34.875 1 92.62 102 ALA A CA 1
ATOM 807 C C . ALA A 1 102 ? 38.844 -49.094 -35.469 1 92.62 102 ALA A C 1
ATOM 809 O O . ALA A 1 102 ? 37.75 -48.562 -35.594 1 92.62 102 ALA A O 1
ATOM 810 N N . ALA A 1 103 ? 39.156 -50.344 -35.844 1 93.38 103 ALA A N 1
ATOM 811 C CA . ALA A 1 103 ? 38.125 -51.156 -36.438 1 93.38 103 ALA A CA 1
ATOM 812 C C . ALA A 1 103 ? 37.062 -51.562 -35.406 1 93.38 103 ALA A C 1
ATOM 814 O O . ALA A 1 103 ? 35.875 -51.531 -35.688 1 93.38 103 ALA A O 1
ATOM 815 N N . VAL A 1 104 ? 37.5 -51.938 -34.219 1 93.62 104 VAL A N 1
ATOM 816 C CA . VAL A 1 104 ? 36.562 -52.312 -33.156 1 93.62 104 VAL A CA 1
ATOM 817 C C . VAL A 1 104 ? 35.688 -51.125 -32.781 1 93.62 104 VAL A C 1
ATOM 819 O O . VAL A 1 104 ? 34.469 -51.281 -32.688 1 93.62 104 VAL A O 1
ATOM 822 N N . VAL A 1 105 ? 36.25 -49.969 -32.562 1 94.75 105 VAL A N 1
ATOM 823 C CA . VAL A 1 105 ? 35.531 -48.75 -32.188 1 94.75 105 VAL A CA 1
ATOM 824 C C . VAL A 1 105 ? 34.531 -48.375 -33.312 1 94.75 105 VAL A C 1
ATOM 826 O O . VAL A 1 105 ? 33.406 -48 -33.031 1 94.75 105 VAL A O 1
ATOM 829 N N . GLY A 1 106 ? 35.031 -48.375 -34.562 1 94.62 106 GLY A N 1
ATOM 830 C CA . GLY A 1 106 ? 34.156 -48.125 -35.688 1 94.62 106 GLY A CA 1
ATOM 831 C C . GLY A 1 106 ? 32.938 -49.031 -35.719 1 94.62 106 GLY A C 1
ATOM 832 O O . GLY A 1 106 ? 31.812 -48.562 -35.969 1 94.62 106 GLY A O 1
ATOM 833 N N . ARG A 1 107 ? 33.156 -50.281 -35.438 1 94.88 107 ARG A N 1
ATOM 834 C CA . ARG A 1 107 ? 32.062 -51.25 -35.406 1 94.88 107 ARG A CA 1
ATOM 835 C C . ARG A 1 107 ? 31.078 -50.969 -34.281 1 94.88 107 ARG A C 1
ATOM 837 O O . ARG A 1 107 ? 29.859 -50.969 -34.469 1 94.88 107 ARG A O 1
ATOM 844 N N . VAL A 1 108 ? 31.609 -50.688 -33.062 1 95.38 108 VAL A N 1
ATOM 845 C CA . VAL A 1 108 ? 30.766 -50.344 -31.922 1 95.38 108 VAL A CA 1
ATOM 846 C C . VAL A 1 108 ? 29.938 -49.125 -32.219 1 95.38 108 VAL A C 1
ATOM 848 O O . VAL A 1 108 ? 28.719 -49.125 -32 1 95.38 108 VAL A O 1
ATOM 851 N N . ARG A 1 109 ? 30.562 -48.094 -32.688 1 95.19 109 ARG A N 1
ATOM 852 C CA . ARG A 1 109 ? 29.875 -46.844 -33.031 1 95.19 109 ARG A CA 1
ATOM 853 C C . ARG A 1 109 ? 28.734 -47.062 -34 1 95.19 109 ARG A C 1
ATOM 855 O O . ARG A 1 109 ? 27.625 -46.562 -33.844 1 95.19 109 ARG A O 1
ATOM 862 N N . SER A 1 110 ? 29.047 -47.844 -35.031 1 94.44 110 SER A N 1
ATOM 863 C CA . SER A 1 110 ? 28.062 -48.125 -36.062 1 94.44 110 SER A CA 1
ATOM 864 C C . SER A 1 110 ? 26.859 -48.875 -35.531 1 94.44 110 SER A C 1
ATOM 866 O O . SER A 1 110 ? 25.719 -48.531 -35.812 1 94.44 110 SER A O 1
ATOM 868 N N . VAL A 1 111 ? 27.094 -49.812 -34.656 1 94.88 111 VAL A N 1
ATOM 869 C CA . VAL A 1 111 ? 26 -50.625 -34.094 1 94.88 111 VAL A CA 1
ATOM 870 C C . VAL A 1 111 ? 25.188 -49.781 -33.094 1 94.88 111 VAL A C 1
ATOM 872 O O . VAL A 1 111 ? 23.953 -49.812 -33.094 1 94.88 111 VAL A O 1
ATOM 875 N N . ILE A 1 112 ? 25.859 -49 -32.312 1 94.88 112 ILE A N 1
ATOM 876 C CA . ILE A 1 112 ? 25.172 -48.125 -31.359 1 94.88 112 ILE A CA 1
ATOM 877 C C . ILE A 1 112 ? 24.25 -47.156 -32.125 1 94.88 112 ILE A C 1
ATOM 879 O O . ILE A 1 112 ? 23.078 -47.031 -31.766 1 94.88 112 ILE A O 1
ATOM 883 N N . ARG A 1 113 ? 24.688 -46.531 -33.125 1 93.56 113 ARG A N 1
ATOM 884 C CA . ARG A 1 113 ? 23.906 -45.531 -33.875 1 93.56 113 ARG A CA 1
ATOM 885 C C . ARG A 1 113 ? 22.781 -46.188 -34.656 1 93.56 113 ARG A C 1
ATOM 887 O O . ARG A 1 113 ? 21.734 -45.562 -34.875 1 93.56 113 ARG A O 1
ATOM 894 N N . SER A 1 114 ? 23.016 -47.344 -35.062 1 93.56 114 SER A N 1
ATOM 895 C CA . SER A 1 114 ? 21.969 -48.062 -35.812 1 93.56 114 SER A CA 1
ATOM 896 C C . SER A 1 114 ? 20.844 -48.5 -34.875 1 93.56 114 SER A C 1
ATOM 898 O O . SER A 1 114 ? 19.672 -48.438 -35.25 1 93.56 114 SER A O 1
ATOM 900 N N . ARG A 1 115 ? 21.141 -48.844 -33.625 1 91.88 115 ARG A N 1
ATOM 901 C CA . ARG A 1 115 ? 20.156 -49.375 -32.688 1 91.88 115 ARG A CA 1
ATOM 902 C C . ARG A 1 115 ? 19.594 -48.281 -31.781 1 91.88 115 ARG A C 1
ATOM 904 O O . ARG A 1 115 ? 18.484 -48.438 -31.25 1 91.88 115 ARG A O 1
ATOM 911 N N . LEU A 1 116 ? 20.422 -47.25 -31.609 1 92.31 116 LEU A N 1
ATOM 912 C CA . LEU A 1 116 ? 20.016 -46.156 -30.734 1 92.31 116 LEU A CA 1
ATOM 913 C C . LEU A 1 116 ? 20.094 -44.844 -31.469 1 92.31 116 LEU A C 1
ATOM 915 O O . LEU A 1 116 ? 21.109 -44.125 -31.391 1 92.31 116 LEU A O 1
ATOM 919 N N . PRO A 1 117 ? 19.031 -44.406 -32.125 1 91.44 117 PRO A N 1
ATOM 920 C CA . PRO A 1 117 ? 19.016 -43.219 -32.938 1 91.44 117 PRO A CA 1
ATOM 921 C C . PRO A 1 117 ? 19.359 -41.938 -32.156 1 91.44 117 PRO A C 1
ATOM 923 O O . PRO A 1 117 ? 19.875 -40.969 -32.719 1 91.44 117 PRO A O 1
ATOM 926 N N . VAL A 1 118 ? 19.141 -41.906 -30.844 1 90.31 118 VAL A N 1
ATOM 927 C CA . VAL A 1 118 ? 19.422 -40.719 -30.016 1 90.31 118 VAL A CA 1
ATOM 928 C C . VAL A 1 118 ? 20.906 -40.406 -30.047 1 90.31 118 VAL A C 1
ATOM 930 O O . VAL A 1 118 ? 21.297 -39.25 -29.891 1 90.31 118 VAL A O 1
ATOM 933 N N . TYR A 1 119 ? 21.734 -41.344 -30.312 1 91.62 119 TYR A N 1
ATOM 934 C CA . TYR A 1 119 ? 23.172 -41.156 -30.312 1 91.62 119 TYR A CA 1
ATOM 935 C C . TYR A 1 119 ? 23.641 -40.5 -31.594 1 91.62 119 TYR A C 1
ATOM 937 O O . TYR A 1 119 ? 24.828 -40.156 -31.75 1 91.62 119 TYR A O 1
ATOM 945 N N . ARG A 1 120 ? 22.688 -40.281 -32.469 1 88.06 120 ARG A N 1
ATOM 946 C CA . ARG A 1 120 ? 23.031 -39.531 -33.688 1 88.06 120 ARG A CA 1
ATOM 947 C C . ARG A 1 120 ? 23.297 -38.062 -33.375 1 88.06 120 ARG A C 1
ATOM 949 O O . ARG A 1 120 ? 23.969 -37.375 -34.156 1 88.06 120 ARG A O 1
ATOM 956 N N . SER A 1 121 ? 22.828 -37.594 -32.219 1 85.69 121 SER A N 1
ATOM 957 C CA . SER A 1 121 ? 23.016 -36.219 -31.828 1 85.69 121 SER A CA 1
ATOM 958 C C . SER A 1 121 ? 24.375 -36 -31.188 1 85.69 121 SER A C 1
ATOM 960 O O . SER A 1 121 ? 24.828 -34.844 -31.047 1 85.69 121 SER A O 1
ATOM 962 N N . VAL A 1 122 ? 25.078 -37.062 -30.812 1 88.19 122 VAL A N 1
ATOM 963 C CA . VAL A 1 122 ? 26.406 -37 -30.219 1 88.19 122 VAL A CA 1
ATOM 964 C C . VAL A 1 122 ? 27.469 -36.875 -31.312 1 88.19 122 VAL A C 1
ATOM 966 O O . VAL A 1 122 ? 27.453 -37.625 -32.281 1 88.19 122 VAL A O 1
ATOM 969 N N . ALA A 1 123 ? 28.391 -36 -31.156 1 89.94 123 ALA A N 1
ATOM 970 C CA . ALA A 1 123 ? 29.438 -35.75 -32.156 1 89.94 123 ALA A CA 1
ATOM 971 C C . ALA A 1 123 ? 30.281 -37 -32.375 1 89.94 123 ALA A C 1
ATOM 973 O O . ALA A 1 123 ? 30.656 -37.688 -31.422 1 89.94 123 ALA A O 1
ATOM 974 N N . ASP A 1 124 ? 30.625 -37.312 -33.625 1 88.38 124 ASP A N 1
ATOM 975 C CA . ASP A 1 124 ? 31.359 -38.531 -34.031 1 88.38 124 ASP A CA 1
ATOM 976 C C . ASP A 1 124 ? 32.719 -38.594 -33.344 1 88.38 124 ASP A C 1
ATOM 978 O O . ASP A 1 124 ? 33.094 -39.625 -32.781 1 88.38 124 ASP A O 1
ATOM 982 N N . GLU A 1 125 ? 33.312 -37.438 -33.469 1 88.88 125 GLU A N 1
ATOM 983 C CA . GLU A 1 125 ? 34.656 -37.406 -32.906 1 88.88 125 GLU A CA 1
ATOM 984 C C . GLU A 1 125 ? 34.656 -37.656 -31.406 1 88.88 125 GLU A C 1
ATOM 986 O O . GLU A 1 125 ? 35.531 -38.375 -30.891 1 88.88 125 GLU A O 1
ATOM 991 N N . ALA A 1 126 ? 33.719 -37.062 -30.828 1 89.12 126 ALA A N 1
ATOM 992 C CA . ALA A 1 126 ? 33.625 -37.188 -29.375 1 89.12 126 ALA A CA 1
ATOM 993 C C . ALA A 1 126 ? 33.281 -38.625 -28.984 1 89.12 126 ALA A C 1
ATOM 995 O O . ALA A 1 126 ? 33.844 -39.188 -28.062 1 89.12 126 ALA A O 1
ATOM 996 N N . LEU A 1 127 ? 32.375 -39.219 -29.688 1 91.62 127 LEU A N 1
ATOM 997 C CA . LEU A 1 127 ? 31.969 -40.594 -29.391 1 91.62 127 LEU A CA 1
ATOM 998 C C . LEU A 1 127 ? 33.094 -41.562 -29.656 1 91.62 127 LEU A C 1
ATOM 1000 O O . LEU A 1 127 ? 33.344 -42.5 -28.859 1 91.62 127 LEU A O 1
ATOM 1004 N N . GLU A 1 128 ? 33.844 -41.344 -30.734 1 92.25 128 GLU A N 1
ATOM 1005 C CA . GLU A 1 128 ? 34.969 -42.25 -31.078 1 92.25 128 GLU A CA 1
ATOM 1006 C C . GLU A 1 128 ? 36.062 -42.188 -30.016 1 92.25 128 GLU A C 1
ATOM 1008 O O . GLU A 1 128 ? 36.594 -43.219 -29.609 1 92.25 128 GLU A O 1
ATOM 1013 N N . ALA A 1 129 ? 36.344 -40.938 -29.688 1 92.25 129 ALA A N 1
ATOM 1014 C CA . ALA A 1 129 ? 37.344 -40.75 -28.641 1 92.25 129 ALA A CA 1
ATOM 1015 C C . ALA A 1 129 ? 36.938 -41.438 -27.344 1 92.25 129 ALA A C 1
ATOM 1017 O O . ALA A 1 129 ? 37.75 -42.062 -26.672 1 92.25 129 ALA A O 1
ATOM 1018 N N . GLU A 1 130 ? 35.719 -41.312 -26.969 1 93.69 130 GLU A N 1
ATOM 1019 C CA . GLU A 1 130 ? 35.156 -41.938 -25.766 1 93.69 130 GLU A CA 1
ATOM 1020 C C . GLU A 1 130 ? 35.188 -43.438 -25.844 1 93.69 130 GLU A C 1
ATOM 1022 O O . GLU A 1 130 ? 35.625 -44.125 -24.891 1 93.69 130 GLU A O 1
ATOM 1027 N N . LEU A 1 131 ? 34.875 -44.031 -26.984 1 93.31 131 LEU A N 1
ATOM 1028 C CA . LEU A 1 131 ? 34.844 -45.469 -27.172 1 93.31 131 LEU A CA 1
ATOM 1029 C C . LEU A 1 131 ? 36.25 -46.031 -27.125 1 93.31 131 LEU A C 1
ATOM 1031 O O . LEU A 1 131 ? 36.469 -47.125 -26.578 1 93.31 131 LEU A O 1
ATOM 1035 N N . GLU A 1 132 ? 37.125 -45.312 -27.719 1 91.75 132 GLU A N 1
ATOM 1036 C CA . GLU A 1 132 ? 38.531 -45.75 -27.656 1 91.75 132 GLU A CA 1
ATOM 1037 C C . GLU A 1 132 ? 39.031 -45.812 -26.234 1 91.75 132 GLU A C 1
ATOM 1039 O O . GLU A 1 132 ? 39.688 -46.781 -25.828 1 91.75 132 GLU A O 1
ATOM 1044 N N . TRP A 1 133 ? 38.75 -44.688 -25.578 1 90.94 133 TRP A N 1
ATOM 1045 C CA . TRP A 1 133 ? 39.156 -44.625 -24.188 1 90.94 133 TRP A CA 1
ATOM 1046 C C . TRP A 1 133 ? 38.531 -45.75 -23.359 1 90.94 133 TRP A C 1
ATOM 1048 O O . TRP A 1 133 ? 39.219 -46.375 -22.562 1 90.94 133 TRP A O 1
ATOM 1058 N N . VAL A 1 134 ? 37.281 -46.062 -23.547 1 92.19 134 VAL A N 1
ATOM 1059 C CA . VAL A 1 134 ? 36.562 -47.094 -22.812 1 92.19 134 VAL A CA 1
ATOM 1060 C C . VAL A 1 134 ? 37.125 -48.469 -23.141 1 92.19 134 VAL A C 1
ATOM 1062 O O . VAL A 1 134 ? 37.375 -49.281 -22.234 1 92.19 134 VAL A O 1
ATOM 1065 N N . LEU A 1 135 ? 37.469 -48.75 -24.391 1 89 135 LEU A N 1
ATOM 1066 C CA . LEU A 1 135 ? 38.062 -50 -24.812 1 89 135 LEU A CA 1
ATOM 1067 C C . LEU A 1 135 ? 39.375 -50.25 -24.094 1 89 135 LEU A C 1
ATOM 1069 O O . LEU A 1 135 ? 39.594 -51.312 -23.531 1 89 135 LEU A O 1
ATOM 1073 N N . ARG A 1 136 ? 40.156 -49.188 -24.078 1 86.44 136 ARG A N 1
ATOM 1074 C CA . ARG A 1 136 ? 41.469 -49.281 -23.469 1 86.44 136 ARG A CA 1
ATOM 1075 C C . ARG A 1 136 ? 41.375 -49.5 -21.953 1 86.44 136 ARG A C 1
ATOM 1077 O O . ARG A 1 136 ? 42.156 -50.25 -21.375 1 86.44 136 ARG A O 1
ATOM 1084 N N . SER A 1 137 ? 40.406 -48.875 -21.406 1 86.88 137 SER A N 1
ATOM 1085 C CA . SER A 1 137 ? 40.219 -48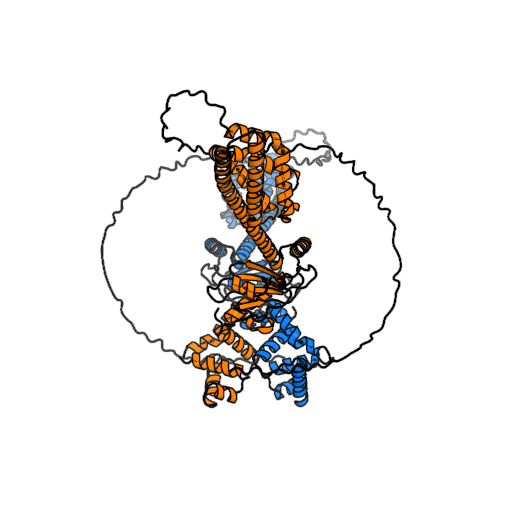.969 -19.953 1 86.88 137 SER A CA 1
ATOM 1086 C C . SER A 1 137 ? 39.594 -50.312 -19.578 1 86.88 137 SER A C 1
ATOM 1088 O O . SER A 1 137 ? 39.969 -50.938 -18.578 1 86.88 137 SER A O 1
ATOM 1090 N N . ALA A 1 138 ? 38.688 -50.844 -20.359 1 83.56 138 ALA A N 1
ATOM 1091 C CA . ALA A 1 138 ? 37.938 -52.062 -20.062 1 83.56 138 ALA A CA 1
ATOM 1092 C C . ALA A 1 138 ? 38.844 -53.281 -20.156 1 83.56 138 ALA A C 1
ATOM 1094 O O . ALA A 1 138 ? 38.719 -54.219 -19.359 1 83.56 138 ALA A O 1
ATOM 1095 N N . VAL A 1 139 ? 39.812 -53.25 -21.094 1 77.25 139 VAL A N 1
ATOM 1096 C CA . VAL A 1 139 ? 40.688 -54.406 -21.297 1 77.25 139 VAL A CA 1
ATOM 1097 C C . VAL A 1 139 ? 41.656 -54.531 -20.141 1 77.25 139 VAL A C 1
ATOM 1099 O O . VAL A 1 139 ? 42.188 -55.625 -19.875 1 77.25 139 VAL A O 1
ATOM 1102 N N . GLY A 1 140 ? 41.812 -53.375 -19.484 1 75.12 140 GLY A N 1
ATOM 1103 C CA . GLY A 1 140 ? 42.688 -53.406 -18.312 1 75.12 140 GLY A CA 1
ATOM 1104 C C . GLY A 1 140 ? 42 -54 -17.094 1 75.12 140 GLY A C 1
ATOM 1105 O O . GLY A 1 140 ? 42.656 -54.344 -16.125 1 75.12 140 GLY A O 1
ATOM 1106 N N . GLY A 1 141 ? 40.688 -54.25 -17.219 1 76.75 141 GLY A N 1
ATOM 1107 C CA . GLY A 1 141 ? 39.906 -54.844 -16.156 1 76.75 141 GLY A CA 1
ATOM 1108 C C . GLY A 1 141 ? 39.688 -53.938 -14.969 1 76.75 141 GLY A C 1
ATOM 1109 O O . GLY A 1 141 ? 40 -52.75 -15.039 1 76.75 141 GLY A O 1
ATOM 1110 N N . ARG A 1 142 ? 39.094 -54.5 -13.859 1 75.56 142 ARG A N 1
ATOM 1111 C CA . ARG A 1 142 ? 38.688 -53.75 -12.656 1 75.56 142 ARG A CA 1
ATOM 1112 C C . ARG A 1 142 ? 39.906 -53.188 -11.953 1 75.56 142 ARG A C 1
ATOM 1114 O O . ARG A 1 142 ? 39.844 -52.156 -11.297 1 75.56 142 ARG A O 1
ATOM 1121 N N . GLU A 1 143 ? 40.969 -53.938 -12.188 1 75.69 143 GLU A N 1
ATOM 1122 C CA . GLU A 1 143 ? 42.188 -53.562 -11.492 1 75.69 143 GLU A CA 1
ATOM 1123 C C . GLU A 1 143 ? 42.75 -52.219 -12.023 1 75.69 143 GLU A C 1
ATOM 1125 O O . GLU A 1 143 ? 43.469 -51.531 -11.328 1 75.69 143 GLU A O 1
ATOM 1130 N N . ALA A 1 144 ? 42.25 -51.906 -13.195 1 74.75 144 ALA A N 1
ATOM 1131 C CA . ALA A 1 144 ? 42.75 -50.688 -13.82 1 74.75 144 ALA A CA 1
ATOM 1132 C C . ALA A 1 144 ? 41.875 -49.5 -13.461 1 74.75 144 ALA A C 1
ATOM 1134 O O . ALA A 1 144 ? 42.188 -48.344 -13.844 1 74.75 144 ALA A O 1
ATOM 1135 N N . LEU A 1 145 ? 40.875 -49.719 -12.617 1 81.56 145 LEU A N 1
ATOM 1136 C CA . LEU A 1 145 ? 39.938 -48.625 -12.281 1 81.56 145 LEU A CA 1
ATOM 1137 C C . LEU A 1 145 ? 40.469 -47.812 -11.094 1 81.56 145 LEU A C 1
ATOM 1139 O O . LEU A 1 145 ? 40.406 -48.281 -9.953 1 81.56 145 LEU A O 1
ATOM 1143 N N . HIS A 1 146 ? 41.188 -46.75 -11.445 1 82.38 146 HIS A N 1
ATOM 1144 C CA . HIS A 1 146 ? 41.625 -45.781 -10.445 1 82.38 146 HIS A CA 1
ATOM 1145 C C . HIS A 1 146 ? 40.812 -44.5 -10.531 1 82.38 146 HIS A C 1
ATOM 1147 O O . HIS A 1 146 ? 39.906 -44.375 -11.359 1 82.38 146 HIS A O 1
ATOM 1153 N N . GLU A 1 147 ? 41.156 -43.562 -9.664 1 83.31 147 GLU A N 1
ATOM 1154 C CA . GLU A 1 147 ? 40.375 -42.344 -9.477 1 83.31 147 GLU A CA 1
ATOM 1155 C C . GLU A 1 147 ? 40.188 -41.594 -10.789 1 83.31 147 GLU A C 1
ATOM 1157 O O . GLU A 1 147 ? 39.094 -41.156 -11.125 1 83.31 147 GLU A O 1
ATOM 1162 N N . PRO A 1 148 ? 41.25 -41.5 -11.57 1 83.75 148 PRO A N 1
ATOM 1163 C CA . PRO A 1 148 ? 41.094 -40.781 -12.836 1 83.75 148 PRO A CA 1
ATOM 1164 C C . PRO A 1 148 ? 40.125 -41.5 -13.797 1 83.75 148 PRO A C 1
ATOM 1166 O O . PRO A 1 148 ? 39.406 -40.812 -14.531 1 83.75 148 PRO A O 1
ATOM 1169 N N . GLN A 1 149 ? 40.094 -42.844 -13.758 1 87.38 149 GLN A N 1
ATOM 1170 C CA . GLN A 1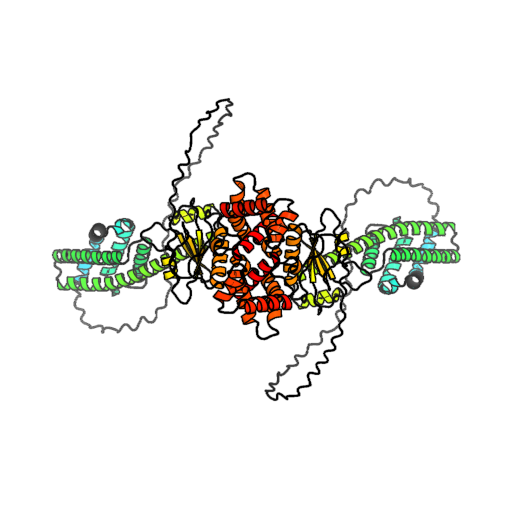 149 ? 39.188 -43.594 -14.633 1 87.38 149 GLN A CA 1
ATOM 1171 C C . GLN A 1 149 ? 37.75 -43.469 -14.18 1 87.38 149 GLN A C 1
ATOM 1173 O O . GLN A 1 149 ? 36.844 -43.375 -15.008 1 87.38 149 GLN A O 1
ATOM 1178 N N . ILE A 1 150 ? 37.625 -43.469 -12.922 1 89.62 150 ILE A N 1
ATOM 1179 C CA . ILE A 1 150 ? 36.281 -43.312 -12.367 1 89.62 150 ILE A CA 1
ATOM 1180 C C . ILE A 1 150 ? 35.75 -41.938 -12.758 1 89.62 150 ILE A C 1
ATOM 1182 O O . ILE A 1 150 ? 34.562 -41.844 -13.148 1 89.62 150 ILE A O 1
ATOM 1186 N N . ALA A 1 151 ? 36.562 -40.969 -12.641 1 92.69 151 ALA A N 1
ATOM 1187 C CA . ALA A 1 151 ? 36.156 -39.625 -13.031 1 92.69 151 ALA A CA 1
ATOM 1188 C C . ALA A 1 151 ? 35.781 -39.594 -14.508 1 92.69 151 ALA A C 1
ATOM 1190 O O . ALA A 1 151 ? 34.844 -38.875 -14.898 1 92.69 151 ALA A O 1
ATOM 1191 N N . GLY A 1 152 ? 36.594 -40.312 -15.266 1 92.44 152 GLY A N 1
ATOM 1192 C CA . GLY A 1 152 ? 36.312 -40.375 -16.688 1 92.44 152 GLY A CA 1
ATOM 1193 C C . GLY A 1 152 ? 34.969 -41.031 -17 1 92.44 152 GLY A C 1
ATOM 1194 O O . GLY A 1 152 ? 34.25 -40.562 -17.875 1 92.44 152 GLY A O 1
ATOM 1195 N N . LEU A 1 153 ? 34.594 -42 -16.266 1 92.94 153 LEU A N 1
ATOM 1196 C CA . LEU A 1 153 ? 33.312 -42.688 -16.438 1 92.94 153 LEU A CA 1
ATOM 1197 C C . LEU A 1 153 ? 32.156 -41.75 -16.031 1 92.94 153 LEU A C 1
ATOM 1199 O O . LEU A 1 153 ? 31.141 -41.719 -16.719 1 92.94 153 LEU A O 1
ATOM 1203 N N . ALA A 1 154 ? 32.375 -41.031 -14.953 1 94.69 154 ALA A N 1
ATOM 1204 C CA . ALA A 1 154 ? 31.391 -40.062 -14.516 1 94.69 154 ALA A CA 1
ATOM 1205 C C . ALA A 1 154 ? 31.188 -38.969 -15.562 1 94.69 154 ALA A C 1
ATOM 1207 O O . ALA A 1 154 ? 30.047 -38.562 -15.82 1 94.69 154 ALA A O 1
ATOM 1208 N N . ALA A 1 155 ? 32.25 -38.594 -16.156 1 95.19 155 ALA A N 1
ATOM 1209 C CA . ALA A 1 155 ? 32.188 -37.531 -17.172 1 95.19 155 ALA A CA 1
ATOM 1210 C C . ALA A 1 155 ? 31.375 -37.969 -18.375 1 95.19 155 ALA A C 1
ATOM 1212 O O . ALA A 1 155 ? 30.688 -37.156 -19 1 95.19 155 ALA A O 1
ATOM 1213 N N . ILE A 1 156 ? 31.406 -39.25 -18.672 1 93.88 156 ILE A N 1
ATOM 1214 C CA . ILE A 1 156 ? 30.609 -39.781 -19.781 1 93.88 156 ILE A CA 1
ATOM 1215 C C . ILE A 1 156 ? 29.125 -39.656 -19.453 1 93.88 156 ILE A C 1
ATOM 1217 O O . ILE A 1 156 ? 28.344 -39.188 -20.297 1 93.88 156 ILE A O 1
ATOM 1221 N N . GLY A 1 157 ? 28.812 -40 -18.266 1 94.19 157 GLY A N 1
ATOM 1222 C CA . GLY A 1 157 ? 27.438 -39.844 -17.828 1 94.19 157 GLY A CA 1
ATOM 1223 C C . GLY A 1 157 ? 26.938 -38.406 -17.875 1 94.19 157 GLY A C 1
ATOM 1224 O O . GLY A 1 157 ? 25.828 -38.156 -18.312 1 94.19 157 GLY A O 1
ATOM 1225 N N . GLU A 1 158 ? 27.797 -37.5 -17.406 1 94.88 158 GLU A N 1
ATOM 1226 C CA . GLU A 1 158 ? 27.453 -36.094 -17.406 1 94.88 158 GLU A CA 1
ATOM 1227 C C . GLU A 1 158 ? 27.25 -35.562 -18.828 1 94.88 158 GLU A C 1
ATOM 1229 O O . GLU A 1 158 ? 26.297 -34.844 -19.094 1 94.88 158 GLU A O 1
ATOM 1234 N N . ALA A 1 159 ? 28.109 -35.938 -19.688 1 93.44 159 ALA A N 1
ATOM 1235 C CA . ALA A 1 159 ? 28.047 -35.5 -21.078 1 93.44 159 ALA A CA 1
ATOM 1236 C C . ALA A 1 159 ? 26.75 -35.969 -21.75 1 93.44 159 ALA A C 1
ATOM 1238 O O . ALA A 1 159 ? 26.109 -35.219 -22.484 1 93.44 159 ALA A O 1
ATOM 1239 N N . ARG A 1 160 ? 26.375 -37.188 -21.469 1 93.56 160 ARG A N 1
ATOM 1240 C CA . ARG A 1 160 ? 25.156 -37.719 -22.078 1 93.56 160 ARG A CA 1
ATOM 1241 C C . ARG A 1 160 ? 23.906 -37.031 -21.531 1 93.56 160 ARG A C 1
ATOM 1243 O O . ARG A 1 160 ? 22.969 -36.781 -22.281 1 93.56 160 ARG A O 1
ATOM 1250 N N . ALA A 1 161 ? 23.969 -36.75 -20.266 1 91.75 161 ALA A N 1
ATOM 1251 C CA . ALA A 1 161 ? 22.859 -35.969 -19.688 1 91.75 161 ALA A CA 1
ATOM 1252 C C . ALA A 1 161 ? 22.719 -34.625 -20.359 1 91.75 161 ALA A C 1
ATOM 1254 O O . ALA A 1 161 ? 21.594 -34.219 -20.703 1 91.75 161 ALA A O 1
ATOM 1255 N N . HIS A 1 162 ? 23.797 -33.938 -20.594 1 91.19 162 HIS A N 1
ATOM 1256 C CA . HIS A 1 162 ? 23.781 -32.656 -21.234 1 91.19 162 HIS A CA 1
ATOM 1257 C C . HIS A 1 162 ? 23.312 -32.75 -22.688 1 91.19 162 HIS A C 1
ATOM 1259 O O . HIS A 1 162 ? 22.625 -31.859 -23.188 1 91.19 162 HIS A O 1
ATOM 1265 N N . ASP A 1 163 ? 23.672 -33.969 -23.312 1 89.06 163 ASP A N 1
ATOM 1266 C CA . ASP A 1 163 ? 23.281 -34.219 -24.688 1 89.06 163 ASP A CA 1
ATOM 1267 C C . ASP A 1 163 ? 21.797 -34.594 -24.797 1 89.06 163 ASP A C 1
ATOM 1269 O O . ASP A 1 163 ? 21.266 -34.688 -25.906 1 89.06 163 ASP A O 1
ATOM 1273 N N . GLY A 1 164 ? 21.203 -34.781 -23.703 1 87.75 164 GLY A N 1
ATOM 1274 C CA . GLY A 1 164 ? 19.797 -35.125 -23.703 1 87.75 164 GLY A CA 1
ATOM 1275 C C . GLY A 1 164 ? 19.547 -36.625 -23.938 1 87.75 164 GLY A C 1
ATOM 1276 O O . GLY A 1 164 ? 18.422 -37 -24.297 1 87.75 164 GLY A O 1
ATOM 1277 N N . VAL A 1 165 ? 20.578 -37.5 -23.828 1 89.12 165 VAL A N 1
ATOM 1278 C CA . VAL A 1 165 ? 20.438 -38.969 -23.984 1 89.12 165 VAL A CA 1
ATOM 1279 C C . VAL A 1 165 ? 19.875 -39.562 -22.688 1 89.12 165 VAL A C 1
ATOM 1281 O O . VAL A 1 165 ? 20.453 -39.406 -21.625 1 89.12 165 VAL A O 1
ATOM 1284 N N . PRO A 1 166 ? 18.781 -40.219 -22.812 1 87.44 166 PRO A N 1
ATOM 1285 C CA . PRO A 1 166 ? 18.25 -40.875 -21.609 1 87.44 166 PRO A CA 1
ATOM 1286 C C . PRO A 1 166 ? 19.203 -41.906 -21.016 1 87.44 166 PRO A C 1
ATOM 1288 O O . PRO A 1 166 ? 19.953 -42.562 -21.75 1 87.44 166 PRO A O 1
ATOM 1291 N N . VAL A 1 167 ? 19.141 -42.062 -19.703 1 88.38 167 VAL A N 1
ATOM 1292 C CA . VAL A 1 167 ? 20.047 -42.969 -19 1 88.38 167 VAL A CA 1
ATOM 1293 C C . VAL A 1 167 ? 19.859 -44.375 -19.5 1 88.38 167 VAL A C 1
ATOM 1295 O O . VAL A 1 167 ? 20.812 -45.156 -19.625 1 88.38 167 VAL A O 1
ATOM 1298 N N . ASP A 1 168 ? 18.609 -44.781 -19.781 1 88.19 168 ASP A N 1
ATOM 1299 C CA . ASP A 1 168 ? 18.328 -46.125 -20.281 1 88.19 168 ASP A CA 1
ATOM 1300 C C . ASP A 1 168 ? 19.016 -46.375 -21.609 1 88.19 168 ASP A C 1
ATOM 1302 O O . ASP A 1 168 ? 19.594 -47.469 -21.812 1 88.19 168 ASP A O 1
ATOM 1306 N N . ASP A 1 169 ? 18.984 -45.406 -22.484 1 90.81 169 ASP A N 1
ATOM 1307 C CA . ASP A 1 169 ? 19.641 -45.562 -23.781 1 90.81 169 ASP A CA 1
ATOM 1308 C C . ASP A 1 169 ? 21.172 -45.594 -23.625 1 90.81 169 ASP A C 1
ATOM 1310 O O . ASP A 1 169 ? 21.859 -46.312 -24.344 1 90.81 169 ASP A O 1
ATOM 1314 N N . MET A 1 170 ? 21.688 -44.75 -22.688 1 92.5 170 MET A N 1
ATOM 1315 C CA . MET A 1 170 ? 23.109 -44.781 -22.406 1 92.5 170 MET A CA 1
ATOM 1316 C C . MET A 1 170 ? 23.547 -46.156 -21.953 1 92.5 170 MET A C 1
ATOM 1318 O O . MET A 1 170 ? 24.562 -46.688 -22.422 1 92.5 170 MET A O 1
ATOM 1322 N N . LEU A 1 171 ? 22.781 -46.75 -21.047 1 90.25 171 LEU A N 1
ATOM 1323 C CA . LEU A 1 171 ? 23.109 -48.094 -20.531 1 90.25 171 LEU A CA 1
ATOM 1324 C C . LEU A 1 171 ? 22.984 -49.156 -21.641 1 90.25 171 LEU A C 1
ATOM 1326 O O . LEU A 1 171 ? 23.781 -50.062 -21.703 1 90.25 171 LEU A O 1
ATOM 1330 N N . ARG A 1 172 ? 21.984 -48.969 -22.5 1 90.69 172 ARG A N 1
ATOM 1331 C CA . ARG A 1 172 ? 21.875 -49.844 -23.641 1 90.69 172 ARG A CA 1
ATOM 1332 C C . ARG A 1 172 ? 23.078 -49.719 -24.562 1 90.69 172 ARG A C 1
ATOM 1334 O O . ARG A 1 172 ? 23.578 -50.719 -25.094 1 90.69 172 ARG A O 1
ATOM 1341 N N . ALA A 1 173 ? 23.531 -48.5 -24.719 1 93 173 ALA A N 1
ATOM 1342 C CA . ALA A 1 173 ? 24.734 -48.312 -25.531 1 93 173 ALA A CA 1
ATOM 1343 C C . ALA A 1 173 ? 25.938 -49.031 -24.938 1 93 173 ALA A C 1
ATOM 1345 O O . ALA A 1 173 ? 26.719 -49.656 -25.672 1 93 173 ALA A O 1
ATOM 1346 N N . TRP A 1 174 ? 26.078 -48.969 -23.672 1 91.31 174 TRP A N 1
ATOM 1347 C CA . TRP A 1 174 ? 27.141 -49.688 -22.984 1 91.31 174 TRP A CA 1
ATOM 1348 C C . TRP A 1 174 ? 27.031 -51.188 -23.25 1 91.31 174 TRP A C 1
ATOM 1350 O O . TRP A 1 174 ? 28.031 -51.844 -23.547 1 91.31 174 TRP A O 1
ATOM 1360 N N . ARG A 1 175 ? 25.875 -51.719 -23.156 1 89.06 175 ARG A N 1
ATOM 1361 C CA . ARG A 1 175 ? 25.641 -53.156 -23.375 1 89.06 175 ARG A CA 1
ATOM 1362 C C . ARG A 1 175 ? 25.953 -53.531 -24.812 1 89.06 175 ARG A C 1
ATOM 1364 O O . ARG A 1 175 ? 26.578 -54.594 -25.047 1 89.06 175 ARG A O 1
ATOM 1371 N N . ILE A 1 176 ? 25.531 -52.719 -25.734 1 91.62 176 ILE A N 1
ATOM 1372 C CA . ILE A 1 176 ? 25.859 -52.938 -27.141 1 91.62 176 ILE A CA 1
ATOM 1373 C C . ILE A 1 176 ? 27.375 -52.969 -27.312 1 91.62 176 ILE A C 1
ATOM 1375 O O . ILE A 1 176 ? 27.922 -53.844 -28 1 91.62 176 ILE A O 1
ATOM 1379 N N . GLY A 1 177 ? 28.062 -52 -26.703 1 92.44 177 GLY A N 1
ATOM 1380 C CA . GLY A 1 177 ? 29.5 -51.938 -26.766 1 92.44 177 GLY A CA 1
ATOM 1381 C C . GLY A 1 177 ? 30.156 -53.219 -26.25 1 92.44 177 GLY A C 1
ATOM 1382 O O . GLY A 1 177 ? 31.062 -53.75 -26.906 1 92.44 177 GLY A O 1
ATOM 1383 N N . VAL A 1 178 ? 29.641 -53.688 -25.188 1 88 178 VAL A N 1
ATOM 1384 C CA . VAL A 1 178 ? 30.172 -54.938 -24.609 1 88 178 VAL A CA 1
ATOM 1385 C C . VAL A 1 178 ? 29.938 -56.094 -25.562 1 88 178 VAL A C 1
ATOM 1387 O O . VAL A 1 178 ? 30.844 -56.875 -25.828 1 88 178 VAL A O 1
ATOM 1390 N N . GLU A 1 179 ? 28.797 -56.188 -26.078 1 89.94 179 GLU A N 1
ATOM 1391 C CA . GLU A 1 179 ? 28.438 -57.281 -27.016 1 89.94 179 GLU A CA 1
ATOM 1392 C C . GLU A 1 179 ? 29.359 -57.281 -28.219 1 89.94 179 GLU A C 1
ATOM 1394 O O . GLU A 1 179 ? 29.875 -58.312 -28.609 1 89.94 179 GLU A O 1
ATOM 1399 N N . VAL A 1 180 ? 29.578 -56.125 -28.734 1 92.94 180 VAL A N 1
ATOM 1400 C CA . VAL A 1 180 ? 30.391 -56 -29.953 1 92.94 180 VAL A CA 1
ATOM 1401 C C . VAL A 1 180 ? 31.844 -56.312 -29.625 1 92.94 180 VAL A C 1
ATOM 1403 O O . VAL A 1 180 ? 32.5 -57.031 -30.391 1 92.94 180 VAL A O 1
ATOM 1406 N N . VAL A 1 181 ? 32.344 -55.875 -28.531 1 90.69 181 VAL A N 1
ATOM 1407 C CA . VAL A 1 181 ? 33.75 -56.125 -28.156 1 90.69 181 VAL A CA 1
ATOM 1408 C C . VAL A 1 181 ? 33.969 -57.594 -27.891 1 90.69 181 VAL A C 1
ATOM 1410 O O . VAL A 1 181 ? 35 -58.156 -28.266 1 90.69 181 VAL A O 1
ATOM 1413 N N . VAL A 1 182 ? 33 -58.25 -27.25 1 87.81 182 VAL A N 1
ATOM 1414 C CA . VAL A 1 182 ? 33.094 -59.688 -26.984 1 87.81 182 VAL A CA 1
ATOM 1415 C C . VAL A 1 182 ? 33.125 -60.469 -28.312 1 87.81 182 VAL A C 1
ATOM 1417 O O . VAL A 1 182 ? 33.938 -61.406 -28.469 1 87.81 182 VAL A O 1
ATOM 1420 N N . GLU A 1 183 ? 32.375 -60.031 -29.266 1 91.38 183 GLU A N 1
ATOM 1421 C CA . GLU A 1 183 ? 32.375 -60.656 -30.594 1 91.38 183 GLU A CA 1
ATOM 1422 C C . GLU A 1 183 ? 33.75 -60.469 -31.281 1 91.38 183 GLU A C 1
ATOM 1424 O O . GLU A 1 183 ? 34.281 -61.406 -31.875 1 91.38 183 GLU A O 1
ATOM 1429 N N . CYS A 1 184 ? 34.25 -59.312 -31.094 1 91.5 184 CYS A N 1
ATOM 1430 C CA . CYS A 1 184 ? 35.562 -59.031 -31.672 1 91.5 184 CYS A CA 1
ATOM 1431 C C . CYS A 1 184 ? 36.656 -59.844 -31 1 91.5 184 CYS A C 1
ATOM 1433 O O . CYS A 1 184 ? 37.562 -60.344 -31.672 1 91.5 184 CYS A O 1
ATOM 1435 N N . ALA A 1 185 ? 36.531 -60.031 -29.719 1 89.19 185 ALA A N 1
ATOM 1436 C CA . ALA A 1 185 ? 37.469 -60.844 -28.953 1 89.19 185 ALA A CA 1
ATOM 1437 C C . ALA A 1 185 ? 37.406 -62.312 -29.391 1 89.19 185 ALA A C 1
ATOM 1439 O O . ALA A 1 185 ? 38.438 -62.969 -29.531 1 89.19 185 ALA A O 1
ATOM 1440 N N . ARG A 1 186 ? 36.219 -62.812 -29.625 1 90.38 186 ARG A N 1
ATOM 1441 C CA . ARG A 1 186 ? 36.031 -64.188 -30.078 1 90.38 186 ARG A CA 1
ATOM 1442 C C . ARG A 1 186 ? 36.656 -64.375 -31.453 1 90.38 186 ARG A C 1
ATOM 1444 O O . ARG A 1 186 ? 37.344 -65.375 -31.703 1 90.38 186 ARG A O 1
ATOM 1451 N N . GLU A 1 187 ? 36.469 -63.406 -32.312 1 91.94 187 GLU A N 1
ATOM 1452 C CA . GLU A 1 187 ? 37.031 -63.469 -33.656 1 91.94 187 GLU A CA 1
ATOM 1453 C C . GLU A 1 187 ? 38.562 -63.406 -33.625 1 91.94 187 GLU A C 1
ATOM 1455 O O . GLU A 1 187 ? 39.219 -64.188 -34.312 1 91.94 187 GLU A O 1
ATOM 1460 N N . ALA A 1 188 ? 39.062 -62.562 -32.781 1 90.75 188 ALA A N 1
ATOM 1461 C CA . ALA A 1 188 ? 40.531 -62.438 -32.625 1 90.75 188 ALA A CA 1
ATOM 1462 C C . ALA A 1 188 ? 41.125 -63.719 -32 1 90.75 188 ALA A C 1
ATOM 1464 O O . ALA A 1 188 ? 42.188 -64.188 -32.406 1 90.75 188 ALA A O 1
ATOM 1465 N N . ALA A 1 189 ? 40.375 -64.375 -31.062 1 91.25 189 ALA A N 1
ATOM 1466 C CA . ALA A 1 189 ? 40.844 -65.562 -30.422 1 91.25 189 ALA A CA 1
ATOM 1467 C C . ALA A 1 189 ? 40.938 -66.688 -31.422 1 91.25 189 ALA A C 1
ATOM 1469 O O . ALA A 1 189 ? 41.875 -67.5 -31.406 1 91.25 189 ALA A O 1
ATOM 1470 N N . ARG A 1 190 ? 39.969 -66.812 -32.375 1 90.56 190 ARG A N 1
ATOM 1471 C CA . ARG A 1 190 ? 40 -67.812 -33.406 1 90.56 190 ARG A CA 1
ATOM 1472 C C . ARG A 1 190 ? 41.188 -67.625 -34.344 1 90.56 190 ARG A C 1
ATOM 1474 O O . ARG A 1 190 ? 41.844 -68.562 -34.719 1 90.56 190 ARG A O 1
ATOM 1481 N N . ARG A 1 191 ? 41.438 -66.375 -34.625 1 89.5 191 ARG A N 1
ATOM 1482 C CA . ARG A 1 191 ? 42.562 -66.062 -35.531 1 89.5 191 ARG A CA 1
ATOM 1483 C C . ARG A 1 191 ? 43.906 -66.375 -34.906 1 89.5 191 ARG A C 1
ATOM 1485 O O . ARG A 1 191 ? 44.812 -66.812 -35.562 1 89.5 191 ARG A O 1
ATOM 1492 N N . LEU A 1 192 ? 44 -66.125 -33.531 1 90.56 192 LEU A N 1
ATOM 1493 C CA . LEU A 1 192 ? 45.25 -66.25 -32.844 1 90.56 192 LEU A CA 1
ATOM 1494 C C . LEU A 1 192 ? 45.438 -67.625 -32.188 1 90.56 192 LEU A C 1
ATOM 1496 O O . LEU A 1 192 ? 46.5 -67.938 -31.672 1 90.56 192 LEU A O 1
ATOM 1500 N N . GLY A 1 193 ? 44.344 -68.438 -32.188 1 90.12 193 GLY A N 1
ATOM 1501 C CA . GLY A 1 193 ? 44.375 -69.75 -31.609 1 90.12 193 GLY A CA 1
ATOM 1502 C C . GLY A 1 193 ? 44.344 -69.75 -30.094 1 90.12 193 GLY A C 1
ATOM 1503 O O . GLY A 1 193 ? 45 -70.562 -29.438 1 90.12 193 GLY A O 1
ATOM 1504 N N . VAL A 1 194 ? 43.719 -68.75 -29.562 1 90.5 194 VAL A N 1
ATOM 1505 C CA . VAL A 1 194 ? 43.594 -68.625 -28.125 1 90.5 194 VAL A CA 1
ATOM 1506 C C . VAL A 1 194 ? 42.375 -69.438 -27.656 1 90.5 194 VAL A C 1
ATOM 1508 O O . VAL A 1 194 ? 41.344 -69.438 -28.312 1 90.5 194 VAL A O 1
ATOM 1511 N N . ASP A 1 195 ? 42.562 -70.188 -26.594 1 88.81 195 ASP A N 1
ATOM 1512 C CA . ASP A 1 195 ? 41.531 -71.062 -26.078 1 88.81 195 ASP A CA 1
ATOM 1513 C C . ASP A 1 195 ? 40.344 -70.312 -25.562 1 88.81 195 ASP A C 1
ATOM 1515 O O . ASP A 1 195 ? 40.469 -69.125 -25.141 1 88.81 195 ASP A O 1
ATOM 1519 N N . ASP A 1 196 ? 39.188 -70.938 -25.547 1 86.62 196 ASP A N 1
ATOM 1520 C CA . ASP A 1 196 ? 37.938 -70.312 -25.125 1 86.62 196 ASP A CA 1
ATOM 1521 C C . ASP A 1 196 ? 38 -69.938 -23.656 1 86.62 196 ASP A C 1
ATOM 1523 O O . ASP A 1 196 ? 37.344 -68.938 -23.25 1 86.62 196 ASP A O 1
ATOM 1527 N N . ALA A 1 197 ? 38.719 -70.688 -22.859 1 86.19 197 ALA A N 1
ATOM 1528 C CA . ALA A 1 197 ? 38.812 -70.375 -21.438 1 86.19 197 ALA A CA 1
ATOM 1529 C C . ALA A 1 197 ? 39.438 -69 -21.219 1 86.19 197 ALA A C 1
ATOM 1531 O O . ALA A 1 197 ? 39.031 -68.312 -20.312 1 86.19 197 ALA A O 1
ATOM 1532 N N . ARG A 1 198 ? 40.344 -68.75 -22.016 1 85.25 198 ARG A N 1
ATOM 1533 C CA . ARG A 1 198 ? 41.031 -67.5 -21.906 1 85.25 198 ARG A CA 1
ATOM 1534 C C . ARG A 1 198 ? 40.156 -66.312 -22.406 1 85.25 198 ARG A C 1
ATOM 1536 O O . ARG A 1 198 ? 40.188 -65.25 -21.844 1 85.25 198 ARG A O 1
ATOM 1543 N N . VAL A 1 199 ? 39.406 -66.625 -23.438 1 86 199 VAL A N 1
ATOM 1544 C CA . VAL A 1 199 ? 38.438 -65.625 -23.922 1 86 199 VAL A CA 1
ATOM 1545 C C . VAL A 1 199 ? 37.406 -65.312 -22.828 1 86 199 VAL A C 1
ATOM 1547 O O . VAL A 1 199 ? 37.094 -64.188 -22.578 1 86 199 VAL A O 1
ATOM 1550 N N . LEU A 1 200 ? 36.938 -66.312 -22.188 1 86.25 200 LEU A N 1
ATOM 1551 C CA . LEU A 1 200 ? 35.969 -66.188 -21.109 1 86.25 200 LEU A CA 1
ATOM 1552 C C . LEU A 1 200 ? 36.531 -65.312 -19.969 1 86.25 200 LEU A C 1
ATOM 1554 O O . LEU A 1 200 ? 35.812 -64.5 -19.375 1 86.25 200 LEU A O 1
ATOM 1558 N N . GLU A 1 201 ? 37.781 -65.562 -19.688 1 84.62 201 GLU A N 1
ATOM 1559 C CA . GLU A 1 201 ? 38.438 -64.75 -18.641 1 84.62 201 GLU A CA 1
ATOM 1560 C C . GLU A 1 201 ? 38.438 -63.281 -18.984 1 84.62 201 GLU A C 1
ATOM 1562 O O . GLU A 1 201 ? 38.156 -62.438 -18.125 1 84.62 201 GLU A O 1
ATOM 1567 N N . LEU A 1 202 ? 38.75 -63 -20.203 1 83 202 LEU A N 1
ATOM 1568 C CA . LEU A 1 202 ? 38.719 -61.625 -20.672 1 83 202 LEU A CA 1
ATOM 1569 C C . LEU A 1 202 ? 37.312 -61.031 -20.594 1 83 202 LEU A C 1
ATOM 1571 O O . LEU A 1 202 ? 37.156 -59.906 -20.141 1 83 202 LEU A O 1
ATOM 1575 N N . VAL A 1 203 ? 36.406 -61.781 -21.031 1 83.06 203 VAL A N 1
ATOM 1576 C CA . VAL A 1 203 ? 35 -61.344 -21.047 1 83.06 203 VAL A CA 1
ATOM 1577 C C . VAL A 1 203 ? 34.531 -61.062 -19.625 1 83.06 203 VAL A C 1
ATOM 1579 O O . VAL A 1 203 ? 33.906 -60.031 -19.375 1 83.06 203 VAL A O 1
ATOM 1582 N N . GLN A 1 204 ? 34.844 -61.969 -18.734 1 84.06 204 GLN A N 1
ATOM 1583 C CA . GLN A 1 204 ? 34.438 -61.781 -17.344 1 84.06 204 GLN A CA 1
ATOM 1584 C C . GLN A 1 204 ? 35.031 -60.531 -16.734 1 84.06 204 GLN A C 1
ATOM 1586 O O . GLN A 1 204 ? 34.344 -59.781 -16.047 1 84.06 204 GLN A O 1
ATOM 1591 N N . SER A 1 205 ? 36.344 -60.375 -16.969 1 81.56 205 SER A N 1
ATOM 1592 C CA . SER A 1 205 ? 37 -59.188 -16.469 1 81.56 205 SER A CA 1
ATOM 1593 C C . SER A 1 205 ? 36.375 -57.906 -17.062 1 81.56 205 SER A C 1
ATOM 1595 O O . SER A 1 205 ? 36.125 -56.938 -16.344 1 81.56 205 SER A O 1
ATOM 1597 N N . ALA A 1 206 ? 36.094 -57.906 -18.328 1 81.88 206 ALA A N 1
ATOM 1598 C CA . ALA A 1 206 ? 35.5 -56.781 -19.016 1 81.88 206 ALA A CA 1
ATOM 1599 C C . ALA A 1 206 ? 34.094 -56.5 -18.531 1 81.88 206 ALA A C 1
ATOM 1601 O O . ALA A 1 206 ? 33.688 -55.344 -18.406 1 81.88 206 ALA A O 1
ATOM 1602 N N . LEU A 1 207 ? 33.375 -57.562 -18.297 1 85.56 207 LEU A N 1
ATOM 1603 C CA . LEU A 1 207 ? 32.031 -57.406 -17.797 1 85.56 207 LEU A CA 1
ATOM 1604 C C . LEU A 1 207 ? 32.031 -56.781 -16.406 1 85.56 207 LEU A C 1
ATOM 1606 O O . LEU A 1 207 ? 31.188 -55.906 -16.094 1 85.56 207 LEU A O 1
ATOM 1610 N N . ALA A 1 208 ? 32.969 -57.25 -15.578 1 84.94 208 ALA A N 1
ATOM 1611 C CA . ALA A 1 208 ? 33.062 -56.688 -14.234 1 84.94 208 ALA A CA 1
ATOM 1612 C C . ALA A 1 208 ? 33.406 -55.188 -14.297 1 84.94 208 ALA A C 1
ATOM 1614 O O . ALA A 1 208 ? 32.844 -54.375 -13.547 1 84.94 208 ALA A O 1
ATOM 1615 N N . TRP A 1 209 ? 34.281 -54.844 -15.117 1 87.12 209 TRP A N 1
ATOM 1616 C CA . TRP A 1 209 ? 34.625 -53.438 -15.336 1 87.12 209 TRP A CA 1
ATOM 1617 C C . TRP A 1 209 ? 33.406 -52.656 -15.836 1 87.12 209 TRP A C 1
ATOM 1619 O O . TRP A 1 209 ? 33.125 -51.562 -15.359 1 87.12 209 TRP A O 1
ATOM 1629 N N . SER A 1 210 ? 32.688 -53.219 -16.797 1 88.12 210 SER A N 1
ATOM 1630 C CA . SER A 1 210 ? 31.547 -52.531 -17.406 1 88.12 210 SER A CA 1
ATOM 1631 C C . SER A 1 210 ? 30.453 -52.281 -16.375 1 88.12 210 SER A C 1
ATOM 1633 O O . SER A 1 210 ? 29.75 -51.281 -16.438 1 88.12 210 SER A O 1
ATOM 1635 N N . ASP A 1 211 ? 30.297 -53.188 -15.469 1 86.06 211 ASP A N 1
ATOM 1636 C CA . ASP A 1 211 ? 29.297 -53 -14.406 1 86.06 211 ASP A CA 1
ATOM 1637 C C . ASP A 1 211 ? 29.594 -51.75 -13.594 1 86.06 211 ASP A C 1
ATOM 1639 O O . ASP A 1 211 ? 28.688 -50.938 -13.328 1 86.06 211 ASP A O 1
ATOM 1643 N N . ILE A 1 212 ? 30.828 -51.625 -13.266 1 87.06 212 ILE A N 1
ATOM 1644 C CA . ILE A 1 212 ? 31.234 -50.438 -12.5 1 87.06 212 ILE A CA 1
ATOM 1645 C C . ILE A 1 212 ? 31.078 -49.188 -13.359 1 87.06 212 ILE A C 1
ATOM 1647 O O . ILE A 1 212 ? 30.594 -48.156 -12.883 1 87.06 212 ILE A O 1
ATOM 1651 N N . ALA A 1 213 ? 31.469 -49.312 -14.594 1 90.94 213 ALA A N 1
ATOM 1652 C CA . ALA A 1 213 ? 31.391 -48.188 -15.516 1 90.94 213 ALA A CA 1
ATOM 1653 C C . ALA A 1 213 ? 29.938 -47.75 -15.703 1 90.94 213 ALA A C 1
ATOM 1655 O O . ALA A 1 213 ? 29.625 -46.562 -15.648 1 90.94 213 ALA A O 1
ATOM 1656 N N . MET A 1 214 ? 29.062 -48.688 -15.867 1 90.81 214 MET A N 1
ATOM 1657 C CA . MET A 1 214 ? 27.641 -48.406 -16.062 1 90.81 214 MET A CA 1
ATOM 1658 C C . MET A 1 214 ? 27.047 -47.75 -14.805 1 90.81 214 MET A C 1
ATOM 1660 O O . MET A 1 214 ? 26.312 -46.781 -14.898 1 90.81 214 MET A O 1
ATOM 1664 N N . ALA A 1 215 ? 27.422 -48.25 -13.695 1 89.81 215 ALA A N 1
ATOM 1665 C CA . ALA A 1 215 ? 26.906 -47.719 -12.445 1 89.81 215 ALA A CA 1
ATOM 1666 C C . ALA A 1 215 ? 27.406 -46.281 -12.219 1 89.81 215 ALA A C 1
ATOM 1668 O O . ALA A 1 215 ? 26.625 -45.406 -11.852 1 89.81 215 ALA A O 1
ATOM 1669 N N . THR A 1 216 ? 28.719 -46.125 -12.422 1 90.12 216 THR A N 1
ATOM 1670 C CA . THR A 1 216 ? 29.328 -44.812 -12.203 1 90.12 216 THR A CA 1
ATOM 1671 C C . THR A 1 216 ? 28.766 -43.781 -13.18 1 90.12 216 THR A C 1
ATOM 1673 O O . THR A 1 216 ? 28.391 -42.656 -12.773 1 90.12 216 THR A O 1
ATOM 1676 N N . SER A 1 217 ? 28.641 -44.156 -14.43 1 93.44 217 SER A N 1
ATOM 1677 C CA . SER A 1 217 ? 28.109 -43.25 -15.438 1 93.44 217 SER A CA 1
ATOM 1678 C C . SER A 1 217 ? 26.625 -42.969 -15.203 1 93.44 217 SER A C 1
ATOM 1680 O O . SER A 1 217 ? 26.188 -41.812 -15.344 1 93.44 217 SER A O 1
ATOM 1682 N N . ALA A 1 218 ? 25.891 -43.969 -14.828 1 90.31 218 ALA A N 1
ATOM 1683 C CA . ALA A 1 218 ? 24.469 -43.781 -14.562 1 90.31 218 ALA A CA 1
ATOM 1684 C C . ALA A 1 218 ? 24.25 -42.844 -13.383 1 90.31 218 ALA A C 1
ATOM 1686 O O . ALA A 1 218 ? 23.391 -41.969 -13.438 1 90.31 218 ALA A O 1
ATOM 1687 N N . LYS A 1 219 ? 24.969 -43.031 -12.344 1 89.56 219 LYS A N 1
ATOM 1688 C CA . LYS A 1 219 ? 24.859 -42.156 -11.18 1 89.56 219 LYS A CA 1
ATOM 1689 C C . LYS A 1 219 ? 25.156 -40.719 -11.547 1 89.56 219 LYS A C 1
ATOM 1691 O O . LYS A 1 219 ? 24.422 -39.812 -11.172 1 89.56 219 LYS A O 1
ATOM 1696 N N . ALA A 1 220 ? 26.234 -40.531 -12.297 1 91.19 220 ALA A N 1
ATOM 1697 C CA . ALA A 1 220 ? 26.594 -39.188 -12.719 1 91.19 220 ALA A CA 1
ATOM 1698 C C . ALA A 1 220 ? 25.547 -38.594 -13.656 1 91.19 220 ALA A C 1
ATOM 1700 O O . ALA A 1 220 ? 25.234 -37.406 -13.562 1 91.19 220 ALA A O 1
ATOM 1701 N N . HIS A 1 221 ? 25.016 -39.406 -14.508 1 91.88 221 HIS A N 1
ATOM 1702 C CA . HIS A 1 221 ? 23.953 -39 -15.43 1 91.88 221 HIS A CA 1
ATOM 1703 C C . HIS A 1 221 ? 22.734 -38.5 -14.672 1 91.88 221 HIS A C 1
ATOM 1705 O O . HIS A 1 221 ? 22.219 -37.406 -14.93 1 91.88 221 HIS A O 1
ATOM 1711 N N . ARG A 1 222 ? 22.25 -39.25 -13.742 1 87.12 222 ARG A N 1
ATOM 1712 C CA . ARG A 1 222 ? 21.062 -38.938 -12.969 1 87.12 222 ARG A CA 1
ATOM 1713 C C . ARG A 1 222 ? 21.266 -37.656 -12.141 1 87.12 222 ARG A C 1
ATOM 1715 O O . ARG A 1 222 ? 20.375 -36.812 -12.062 1 87.12 222 ARG A O 1
ATOM 1722 N N . ARG A 1 223 ? 22.391 -37.562 -11.531 1 85.31 223 ARG A N 1
ATOM 1723 C CA . ARG A 1 223 ? 22.719 -36.344 -10.766 1 85.31 223 ARG A CA 1
ATOM 1724 C C . ARG A 1 223 ? 22.672 -35.125 -11.656 1 85.31 223 ARG A C 1
ATOM 1726 O O . ARG A 1 223 ? 22.094 -34.094 -11.281 1 85.31 223 ARG A O 1
ATOM 1733 N N . THR A 1 224 ? 23.219 -35.25 -12.773 1 88.75 224 THR A N 1
ATOM 1734 C CA . THR A 1 224 ? 23.266 -34.156 -13.711 1 88.75 224 THR A CA 1
ATOM 1735 C C . THR A 1 224 ? 21.875 -33.812 -14.227 1 88.75 224 THR A C 1
ATOM 1737 O O . THR A 1 224 ? 21.5 -32.625 -14.312 1 88.75 224 THR A O 1
ATOM 1740 N N . GLU A 1 225 ? 21.109 -34.75 -14.547 1 84.75 225 GLU A N 1
ATOM 1741 C CA . GLU A 1 225 ? 19.734 -34.531 -14.984 1 84.75 225 GLU A CA 1
ATOM 1742 C C . GLU A 1 225 ? 18.922 -33.812 -13.922 1 84.75 225 GLU A C 1
ATOM 1744 O O . GLU A 1 225 ? 18.141 -32.906 -14.234 1 84.75 225 GLU A O 1
ATOM 1749 N N . ARG A 1 226 ? 19.078 -34.188 -12.758 1 79.81 226 ARG A N 1
ATOM 1750 C CA . ARG A 1 226 ? 18.391 -33.562 -11.648 1 79.81 226 ARG A CA 1
ATOM 1751 C C . ARG A 1 226 ? 18.828 -32.094 -11.492 1 79.81 226 ARG A C 1
ATOM 1753 O O . ARG A 1 226 ? 18 -31.219 -11.266 1 79.81 226 ARG A O 1
ATOM 1760 N N . ALA A 1 227 ? 20.062 -31.938 -11.594 1 83.88 227 ALA A N 1
ATOM 1761 C CA . ALA A 1 227 ? 20.594 -30.578 -11.484 1 83.88 227 ALA A CA 1
ATOM 1762 C C . ALA A 1 227 ? 20.031 -29.672 -12.586 1 83.88 227 ALA A C 1
ATOM 1764 O O . ALA A 1 227 ? 19.672 -28.531 -12.336 1 83.88 227 ALA A O 1
ATOM 1765 N N . LEU A 1 228 ? 19.953 -30.234 -13.773 1 84.06 228 LEU A N 1
ATOM 1766 C CA . LEU A 1 228 ? 19.422 -29.5 -14.906 1 84.06 228 LEU A CA 1
ATOM 1767 C C . LEU A 1 228 ? 17.938 -29.203 -14.703 1 84.06 228 LEU A C 1
ATOM 1769 O O . LEU A 1 228 ? 17.469 -28.109 -15.008 1 84.06 228 LEU A O 1
ATOM 1773 N N . ALA A 1 229 ? 17.234 -30.125 -14.234 1 75.81 229 ALA A N 1
ATOM 1774 C CA . ALA A 1 229 ? 15.82 -29.969 -13.953 1 75.81 229 ALA A CA 1
ATOM 1775 C C . ALA A 1 229 ? 15.586 -28.906 -12.883 1 75.81 229 ALA A C 1
ATOM 1777 O O . ALA A 1 229 ? 14.664 -28.078 -13 1 75.81 229 ALA A O 1
ATOM 1778 N N . LEU A 1 230 ? 16.328 -28.953 -11.898 1 74.19 230 LEU A N 1
ATOM 1779 C CA . LEU A 1 230 ? 16.234 -27.984 -10.82 1 74.19 230 LEU A CA 1
ATOM 1780 C C . LEU A 1 230 ? 16.516 -26.578 -11.328 1 74.19 230 LEU A C 1
ATOM 1782 O O . LEU A 1 230 ? 15.828 -25.625 -10.961 1 74.19 230 LEU A O 1
ATOM 1786 N N . GLU A 1 231 ? 17.5 -26.562 -12.109 1 79.75 231 GLU A N 1
ATOM 1787 C CA . GLU A 1 231 ? 17.859 -25.266 -12.68 1 79.75 231 GLU A CA 1
ATOM 1788 C C . GLU A 1 231 ? 16.734 -24.734 -13.555 1 79.75 231 GLU A C 1
ATOM 1790 O O . GLU A 1 231 ? 16.422 -23.531 -13.508 1 79.75 231 GLU A O 1
ATOM 1795 N N . ALA A 1 232 ? 16.188 -25.609 -14.336 1 78.75 232 ALA A N 1
ATOM 1796 C CA . ALA A 1 232 ? 15.07 -25.219 -15.18 1 78.75 232 ALA A CA 1
ATOM 1797 C C . ALA A 1 232 ? 13.883 -24.75 -14.344 1 78.75 232 ALA A C 1
ATOM 1799 O O . ALA A 1 232 ? 13.25 -23.734 -14.664 1 78.75 232 ALA A O 1
ATOM 1800 N N . GLU A 1 233 ? 13.578 -25.438 -13.297 1 75.62 233 GLU A N 1
ATOM 1801 C CA . GLU A 1 233 ? 12.5 -25.062 -12.391 1 75.62 233 GLU A CA 1
ATOM 1802 C C . GLU A 1 233 ? 12.773 -23.703 -11.758 1 75.62 233 GLU A C 1
ATOM 1804 O O . GLU A 1 233 ? 11.859 -22.875 -11.625 1 75.62 233 GLU A O 1
ATOM 1809 N N . GLU A 1 234 ? 13.945 -23.547 -11.422 1 80.94 234 GLU A N 1
ATOM 1810 C CA . GLU A 1 234 ? 14.328 -22.266 -10.828 1 80.94 234 GLU A CA 1
ATOM 1811 C C . GLU A 1 234 ? 14.203 -21.141 -11.836 1 80.94 234 GLU A C 1
ATOM 1813 O O . GLU A 1 234 ? 13.758 -20.031 -11.5 1 80.94 234 GLU A O 1
ATOM 1818 N N . SER A 1 235 ? 14.625 -21.484 -12.984 1 85.69 235 SER A N 1
ATOM 1819 C CA . SER A 1 235 ? 14.516 -20.5 -14.055 1 85.69 235 SER A CA 1
ATOM 1820 C C . SER A 1 235 ? 13.055 -20.156 -14.328 1 85.69 235 SER A C 1
ATOM 1822 O O . SER A 1 235 ? 12.711 -18.984 -14.477 1 85.69 235 SER A O 1
ATOM 1824 N N . ASP A 1 236 ? 12.242 -21.141 -14.344 1 84.75 236 ASP A N 1
ATOM 1825 C CA . ASP A 1 236 ? 10.812 -20.922 -14.516 1 84.75 236 ASP A CA 1
ATOM 1826 C C . ASP A 1 236 ? 10.234 -20.094 -13.367 1 84.75 236 ASP A C 1
ATOM 1828 O O . ASP A 1 236 ? 9.453 -19.172 -13.594 1 84.75 236 ASP A O 1
ATOM 1832 N N . ALA A 1 237 ? 10.656 -20.406 -12.234 1 86.12 237 ALA A N 1
ATOM 1833 C CA . ALA A 1 237 ? 10.172 -19.703 -11.055 1 86.12 237 ALA A CA 1
ATOM 1834 C C . ALA A 1 237 ? 10.578 -18.234 -11.102 1 86.12 237 ALA A C 1
ATOM 1836 O O . ALA A 1 237 ? 9.781 -17.344 -10.758 1 86.12 237 ALA A O 1
ATOM 1837 N N . GLU A 1 238 ? 11.688 -18.016 -11.531 1 88.38 238 GLU A N 1
ATOM 1838 C CA . GLU A 1 238 ? 12.188 -16.641 -11.641 1 88.38 238 GLU A CA 1
ATOM 1839 C C . GLU A 1 238 ? 11.414 -15.859 -12.695 1 88.38 238 GLU A C 1
ATOM 1841 O O . GLU A 1 238 ? 11.086 -14.688 -12.484 1 88.38 238 GLU A O 1
ATOM 1846 N N . PHE A 1 239 ? 11.203 -16.531 -13.727 1 92.56 239 PHE A N 1
ATOM 1847 C CA . PHE A 1 239 ? 10.422 -15.898 -14.781 1 92.56 239 PHE A CA 1
ATOM 1848 C C . PHE A 1 239 ? 9.016 -15.586 -14.289 1 92.56 239 PHE A C 1
ATOM 1850 O O . PHE A 1 239 ? 8.523 -14.461 -14.461 1 92.56 239 PHE A O 1
ATOM 1857 N N . VAL A 1 240 ? 8.414 -16.516 -13.68 1 93.44 240 VAL A N 1
ATOM 1858 C CA . VAL A 1 240 ? 7.062 -16.344 -13.172 1 93.44 240 VAL A CA 1
ATOM 1859 C C . VAL A 1 240 ? 7.031 -15.203 -12.156 1 93.44 240 VAL A C 1
ATOM 1861 O O . VAL A 1 240 ? 6.199 -14.297 -12.25 1 93.44 240 VAL A O 1
ATOM 1864 N N . ARG A 1 241 ? 7.922 -15.211 -11.258 1 92.88 241 ARG A N 1
ATOM 1865 C CA . ARG A 1 241 ? 7.996 -14.164 -10.242 1 92.88 241 ARG A CA 1
ATOM 1866 C C . ARG A 1 241 ? 8.188 -12.797 -10.875 1 92.88 241 ARG A C 1
ATOM 1868 O O . ARG A 1 241 ? 7.477 -11.844 -10.539 1 92.88 241 ARG A O 1
ATOM 1875 N N . GLY A 1 242 ? 9.102 -12.773 -11.742 1 94.06 242 GLY A N 1
ATOM 1876 C CA . GLY A 1 242 ? 9.367 -11.508 -12.414 1 94.06 242 GLY A CA 1
ATOM 1877 C C . GLY A 1 242 ? 8.172 -10.984 -13.195 1 94.06 242 GLY A C 1
ATOM 1878 O O . GLY A 1 242 ? 7.883 -9.789 -13.156 1 94.06 242 GLY A O 1
ATOM 1879 N N . ALA A 1 243 ? 7.504 -11.836 -13.883 1 95.5 243 ALA A N 1
ATOM 1880 C CA . ALA A 1 243 ? 6.328 -11.461 -14.664 1 95.5 243 ALA A CA 1
ATOM 1881 C C . ALA A 1 243 ? 5.191 -10.992 -13.758 1 95.5 243 ALA A C 1
ATOM 1883 O O . ALA A 1 243 ? 4.555 -9.969 -14.031 1 95.5 243 ALA A O 1
ATOM 1884 N N . LEU A 1 244 ? 5 -11.672 -12.672 1 96.62 244 LEU A N 1
ATOM 1885 C CA . LEU A 1 244 ? 3.891 -11.383 -11.773 1 96.62 244 LEU A CA 1
ATOM 1886 C C . LEU A 1 244 ? 4.16 -10.117 -10.969 1 96.62 244 LEU A C 1
ATOM 1888 O O . LEU A 1 244 ? 3.227 -9.383 -10.625 1 96.62 244 LEU A O 1
ATOM 1892 N N . MET A 1 245 ? 5.398 -9.844 -10.688 1 95.12 245 MET A N 1
ATOM 1893 C CA . MET A 1 245 ? 5.75 -8.68 -9.891 1 95.12 245 MET A CA 1
ATOM 1894 C C . MET A 1 245 ? 6.027 -7.469 -10.781 1 95.12 245 MET A C 1
ATOM 1896 O O . MET A 1 245 ? 6.203 -6.355 -10.281 1 95.12 245 MET A O 1
ATOM 1900 N N . GLY A 1 246 ? 6.059 -7.738 -12.055 1 95.12 246 GLY A N 1
ATOM 1901 C CA . GLY A 1 246 ? 6.309 -6.656 -12.992 1 95.12 246 GLY A CA 1
ATOM 1902 C C . GLY A 1 246 ? 7.734 -6.145 -12.945 1 95.12 246 GLY A C 1
ATOM 1903 O O . GLY A 1 246 ? 7.98 -4.953 -13.156 1 95.12 246 GLY A O 1
ATOM 1904 N N . SER A 1 247 ? 8.617 -6.938 -12.617 1 93.62 247 SER A N 1
ATOM 1905 C CA . SER A 1 247 ? 10 -6.508 -12.43 1 93.62 247 SER A CA 1
ATOM 1906 C C . SER A 1 247 ? 10.844 -6.789 -13.672 1 93.62 247 SER A C 1
ATOM 1908 O O . SER A 1 247 ? 12.016 -6.422 -13.734 1 93.62 247 SER A O 1
ATOM 1910 N N . LEU A 1 248 ? 10.328 -7.449 -14.719 1 93.25 248 LEU A N 1
ATOM 1911 C CA . LEU A 1 248 ? 11.062 -7.773 -15.93 1 93.25 248 LEU A CA 1
ATOM 1912 C C . LEU A 1 248 ? 10.719 -6.789 -17.047 1 93.25 248 LEU A C 1
ATOM 1914 O O . LEU A 1 248 ? 9.555 -6.441 -17.234 1 93.25 248 LEU A O 1
ATOM 1918 N N . PRO A 1 249 ? 11.766 -6.348 -17.719 1 93 249 PRO A N 1
ATOM 1919 C CA . PRO A 1 249 ? 11.492 -5.523 -18.891 1 93 249 PRO A CA 1
ATOM 1920 C C . PRO A 1 249 ? 10.711 -6.277 -19.969 1 93 249 PRO A C 1
ATOM 1922 O O . PRO A 1 249 ? 10.734 -7.512 -20 1 93 249 PRO A O 1
ATOM 1925 N N . ALA A 1 250 ? 10.133 -5.555 -20.828 1 93.88 250 ALA A N 1
ATOM 1926 C CA . ALA A 1 250 ? 9.266 -6.125 -21.859 1 93.88 250 ALA A CA 1
ATOM 1927 C C . ALA A 1 250 ? 10.031 -7.098 -22.75 1 93.88 250 ALA A C 1
ATOM 1929 O O . ALA A 1 250 ? 9.516 -8.156 -23.109 1 93.88 250 ALA A O 1
ATOM 1930 N N . ALA A 1 251 ? 11.242 -6.758 -23.078 1 92.94 251 ALA A N 1
ATOM 1931 C CA . ALA A 1 251 ? 12.047 -7.605 -23.969 1 92.94 251 ALA A CA 1
ATOM 1932 C C . ALA A 1 251 ? 12.336 -8.953 -23.312 1 92.94 251 ALA A C 1
ATOM 1934 O O . ALA A 1 251 ? 12.273 -9.992 -23.969 1 92.94 251 ALA A O 1
ATOM 1935 N N . GLU A 1 252 ? 12.656 -8.945 -22.109 1 93.31 252 GLU A N 1
ATOM 1936 C CA . GLU A 1 252 ? 12.93 -10.18 -21.375 1 93.31 252 GLU A CA 1
ATOM 1937 C C . GLU A 1 252 ? 11.672 -11.031 -21.234 1 93.31 252 GLU A C 1
ATOM 1939 O O . GLU A 1 252 ? 11.734 -12.258 -21.344 1 93.31 252 GLU A O 1
ATOM 1944 N N . LEU A 1 253 ? 10.609 -10.383 -21.016 1 95.19 253 LEU A N 1
ATOM 1945 C CA . LEU A 1 253 ? 9.336 -11.094 -20.922 1 95.19 253 LEU A CA 1
ATOM 1946 C C . LEU A 1 253 ? 9.039 -11.852 -22.203 1 95.19 253 LEU A C 1
ATOM 1948 O O . LEU A 1 253 ? 8.672 -13.023 -22.172 1 95.19 253 LEU A O 1
ATOM 1952 N N . ARG A 1 254 ? 9.234 -11.18 -23.266 1 93.5 254 ARG A N 1
ATOM 1953 C CA . ARG A 1 254 ? 8.969 -11.789 -24.562 1 93.5 254 ARG A CA 1
ATOM 1954 C C . ARG A 1 254 ? 9.898 -12.969 -24.812 1 93.5 254 ARG A C 1
ATOM 1956 O O . ARG A 1 254 ? 9.445 -14.047 -25.203 1 93.5 254 ARG A O 1
ATOM 1963 N N . MET A 1 255 ? 11.148 -12.758 -24.594 1 92.81 255 MET A N 1
ATOM 1964 C CA . MET A 1 255 ? 12.141 -13.805 -24.812 1 92.81 255 MET A CA 1
ATOM 1965 C C . MET A 1 255 ? 11.828 -15.039 -23.984 1 92.81 255 MET A C 1
ATOM 1967 O O . MET A 1 255 ? 11.812 -16.156 -24.5 1 92.81 255 MET A O 1
ATOM 1971 N N . HIS A 1 256 ? 11.578 -14.828 -22.734 1 90.75 256 HIS A N 1
ATOM 1972 C CA . HIS A 1 256 ? 11.32 -15.938 -21.828 1 90.75 256 HIS A CA 1
ATOM 1973 C C . HIS A 1 256 ? 10.023 -16.656 -22.188 1 90.75 256 HIS A C 1
ATOM 1975 O O . HIS A 1 256 ? 9.938 -17.875 -22.109 1 90.75 256 HIS A O 1
ATOM 1981 N N . ALA A 1 257 ? 9.023 -15.922 -22.547 1 91.75 257 ALA A N 1
ATOM 1982 C CA . ALA A 1 257 ? 7.758 -16.531 -22.953 1 91.75 257 ALA A CA 1
ATOM 1983 C C . ALA A 1 257 ? 7.949 -17.438 -24.156 1 91.75 257 ALA A C 1
ATOM 1985 O O . ALA A 1 257 ? 7.5 -18.578 -24.156 1 91.75 257 ALA A O 1
ATOM 1986 N N . GLU A 1 258 ? 8.688 -16.953 -25.125 1 90.12 258 GLU A N 1
ATOM 1987 C CA . GLU A 1 258 ? 8.945 -17.719 -26.328 1 90.12 258 GLU A CA 1
ATOM 1988 C C . GLU A 1 258 ? 9.734 -19 -26.031 1 90.12 258 GLU A C 1
ATOM 1990 O O . GLU A 1 258 ? 9.422 -20.062 -26.547 1 90.12 258 GLU A O 1
ATOM 1995 N N . LEU A 1 259 ? 10.695 -18.812 -25.234 1 85.56 259 LEU A N 1
ATOM 1996 C CA . LEU A 1 259 ? 11.547 -19.938 -24.859 1 85.56 259 LEU A CA 1
ATOM 1997 C C . LEU A 1 259 ? 10.719 -21.047 -24.203 1 85.56 259 LEU A C 1
ATOM 1999 O O . LEU A 1 259 ? 11.062 -22.219 -24.297 1 85.56 259 LEU A O 1
ATOM 2003 N N . ARG A 1 260 ? 9.641 -20.641 -23.641 1 86.12 260 ARG A N 1
ATOM 2004 C CA . ARG A 1 260 ? 8.852 -21.594 -22.875 1 86.12 260 ARG A CA 1
ATOM 2005 C C . ARG A 1 260 ? 7.574 -21.984 -23.609 1 86.12 260 ARG A C 1
ATOM 2007 O O . ARG A 1 260 ? 6.668 -22.578 -23.031 1 86.12 260 ARG A O 1
ATOM 2014 N N . GLY A 1 261 ? 7.441 -21.562 -24.875 1 86 261 GLY A N 1
ATOM 2015 C CA . GLY A 1 261 ? 6.332 -21.953 -25.734 1 86 261 GLY A CA 1
ATOM 2016 C C . GLY A 1 261 ? 5.066 -21.156 -25.469 1 86 261 GLY A C 1
ATOM 2017 O O . GLY A 1 261 ? 3.963 -21.625 -25.75 1 86 261 GLY A O 1
ATOM 2018 N N . LEU A 1 262 ? 5.195 -20.062 -24.906 1 90.12 262 LEU A N 1
ATOM 2019 C CA . LEU A 1 262 ? 4.059 -19.188 -24.641 1 90.12 262 LEU A CA 1
ATOM 2020 C C . LEU A 1 262 ? 3.977 -18.078 -25.672 1 90.12 262 LEU A C 1
ATOM 2022 O O . LEU A 1 262 ? 5 -17.641 -26.203 1 90.12 262 LEU A O 1
ATOM 2026 N N . ASP A 1 263 ? 2.762 -17.688 -25.969 1 92 263 ASP A N 1
ATOM 2027 C CA . ASP A 1 263 ? 2.557 -16.578 -26.875 1 92 263 ASP A CA 1
ATOM 2028 C C . ASP A 1 263 ? 2.797 -15.234 -26.172 1 92 263 ASP A C 1
ATOM 2030 O O . ASP A 1 263 ? 2.01 -14.828 -25.328 1 92 263 ASP A O 1
ATOM 2034 N N . PRO A 1 264 ? 3.826 -14.516 -26.578 1 92.56 264 PRO A N 1
ATOM 2035 C CA . PRO A 1 264 ? 4.133 -13.25 -25.922 1 92.56 264 PRO A CA 1
ATOM 2036 C C . PRO A 1 264 ? 3.086 -12.172 -26.188 1 92.56 264 PRO A C 1
ATOM 2038 O O . PRO A 1 264 ? 3.006 -11.188 -25.453 1 92.56 264 PRO A O 1
ATOM 2041 N N . GLY A 1 265 ? 2.32 -12.305 -27.141 1 93 265 GLY A N 1
ATOM 2042 C CA . GLY A 1 265 ? 1.331 -11.297 -27.5 1 93 265 GLY A CA 1
ATOM 2043 C C . GLY A 1 265 ? -0.043 -11.586 -26.922 1 93 265 GLY A C 1
ATOM 2044 O O . GLY A 1 265 ? -0.957 -10.766 -27.047 1 93 265 GLY A O 1
ATOM 2045 N N . ALA A 1 266 ? -0.189 -12.695 -26.312 1 94.12 266 ALA A N 1
ATOM 2046 C CA . ALA A 1 266 ? -1.482 -13.078 -25.766 1 94.12 266 ALA A CA 1
ATOM 2047 C C . ALA A 1 266 ? -1.731 -12.375 -24.422 1 94.12 266 ALA A C 1
ATOM 2049 O O . ALA A 1 266 ? -0.815 -11.789 -23.844 1 94.12 266 ALA A O 1
ATOM 2050 N N . GLU A 1 267 ? -3.021 -12.359 -24 1 96.44 267 GLU A N 1
ATOM 2051 C CA . GLU A 1 267 ? -3.365 -11.953 -22.641 1 96.44 267 GLU A CA 1
ATOM 2052 C C . GLU A 1 267 ? -3.438 -13.156 -21.703 1 96.44 267 GLU A C 1
ATOM 2054 O O . GLU A 1 267 ? -3.822 -14.25 -22.125 1 96.44 267 GLU A O 1
ATOM 2059 N N . TYR A 1 268 ? -2.994 -12.922 -20.531 1 96 268 TYR A N 1
ATOM 2060 C CA . TYR A 1 268 ? -2.994 -13.977 -19.516 1 96 268 TYR A CA 1
ATOM 2061 C C . TYR A 1 268 ? -3.717 -13.523 -18.266 1 96 268 TYR A C 1
ATOM 2063 O O . TYR A 1 268 ? -3.832 -12.328 -18 1 96 268 TYR A O 1
ATOM 2071 N N . VAL A 1 269 ? -4.223 -14.531 -17.531 1 96.81 269 VAL A N 1
ATOM 2072 C CA . VAL A 1 269 ? -4.801 -14.297 -16.219 1 96.81 269 VAL A CA 1
ATOM 2073 C C . VAL A 1 269 ? -3.84 -14.781 -15.133 1 96.81 269 VAL A C 1
ATOM 2075 O O . VAL A 1 269 ? -3.393 -15.93 -15.156 1 96.81 269 VAL A O 1
ATOM 2078 N N . ALA A 1 270 ? -3.51 -13.859 -14.234 1 97.5 270 ALA A N 1
ATOM 2079 C CA . ALA A 1 270 ? -2.691 -14.273 -13.102 1 97.5 270 ALA A CA 1
ATOM 2080 C C . ALA A 1 270 ? -3.518 -15.062 -12.086 1 97.5 270 ALA A C 1
ATOM 2082 O O . ALA A 1 270 ? -4.715 -14.82 -11.93 1 97.5 270 ALA A O 1
ATOM 2083 N N . VAL A 1 271 ? -2.861 -16.031 -11.414 1 95.75 271 VAL A N 1
ATOM 2084 C CA . VAL A 1 271 ? -3.543 -16.859 -10.43 1 95.75 271 VAL A CA 1
ATOM 2085 C C . VAL A 1 271 ? -2.695 -16.969 -9.164 1 95.75 271 VAL A C 1
ATOM 2087 O O . VAL A 1 271 ? -1.463 -16.969 -9.234 1 95.75 271 VAL A O 1
ATOM 2090 N N . ARG A 1 272 ? -3.275 -16.953 -8.07 1 95.06 272 ARG A N 1
ATOM 2091 C CA . ARG A 1 272 ? -2.705 -17.312 -6.781 1 95.06 272 ARG A CA 1
ATOM 2092 C C . ARG A 1 272 ? -3.602 -18.312 -6.043 1 95.06 272 ARG A C 1
ATOM 2094 O O . ARG A 1 272 ? -4.816 -18.109 -5.973 1 95.06 272 ARG A O 1
ATOM 2101 N N . ALA A 1 273 ? -3.021 -19.375 -5.539 1 92.62 273 ALA A N 1
ATOM 2102 C CA . ALA A 1 273 ? -3.85 -20.469 -5.02 1 92.62 273 ALA A CA 1
ATOM 2103 C C . ALA A 1 273 ? -3.236 -21.078 -3.762 1 92.62 273 ALA A C 1
ATOM 2105 O O . ALA A 1 273 ? -2.016 -21.047 -3.584 1 92.62 273 ALA A O 1
ATOM 2106 N N . ARG A 1 274 ? -4.02 -21.438 -2.896 1 86.19 274 ARG A N 1
ATOM 2107 C CA . ARG A 1 274 ? -3.658 -22.172 -1.685 1 86.19 274 ARG A CA 1
ATOM 2108 C C . ARG A 1 274 ? -4.504 -23.422 -1.529 1 86.19 274 ARG A C 1
ATOM 2110 O O . ARG A 1 274 ? -5.699 -23.422 -1.834 1 86.19 274 ARG A O 1
ATOM 2117 N N . LEU A 1 275 ? -3.77 -24.5 -1.377 1 73 275 LEU A N 1
ATOM 2118 C CA . LEU A 1 275 ? -4.516 -25.734 -1.119 1 73 275 LEU A CA 1
ATOM 2119 C C . LEU A 1 275 ? -5.07 -25.734 0.302 1 73 275 LEU A C 1
ATOM 2121 O O . LEU A 1 275 ? -4.418 -25.25 1.23 1 73 275 LEU A O 1
ATOM 2125 N N . GLY A 1 276 ? -6.32 -25.484 0.377 1 61.97 276 GLY A N 1
ATOM 2126 C CA . GLY A 1 276 ? -6.895 -25.719 1.691 1 61.97 276 GLY A CA 1
ATOM 2127 C C . GLY A 1 276 ? -6.34 -26.953 2.371 1 61.97 276 GLY A C 1
ATOM 2128 O O . GLY A 1 276 ? -6.188 -28 1.738 1 61.97 276 GLY A O 1
ATOM 2129 N N . GLY A 1 277 ? -5.434 -26.797 3.469 1 58.66 277 GLY A N 1
ATOM 2130 C CA . GLY A 1 277 ? -4.898 -27.938 4.203 1 58.66 277 GLY A CA 1
ATOM 2131 C C . GLY A 1 277 ? -3.541 -28.391 3.695 1 58.66 277 GLY A C 1
ATOM 2132 O O . GLY A 1 277 ? -2.875 -27.656 2.959 1 58.66 277 GLY A O 1
ATOM 2133 N N . ASP A 1 278 ? -2.947 -29.609 4.133 1 51.62 278 ASP A N 1
ATOM 2134 C CA . ASP A 1 278 ? -1.617 -30.172 3.943 1 51.62 278 ASP A CA 1
ATOM 2135 C C . ASP A 1 278 ? -1.493 -30.844 2.574 1 51.62 278 ASP A C 1
ATOM 2137 O O . ASP A 1 278 ? -0.665 -31.734 2.385 1 51.62 278 ASP A O 1
ATOM 2141 N N . GLY A 1 279 ? -2.377 -30.484 1.663 1 55.81 279 GLY A N 1
ATOM 2142 C CA . GLY A 1 279 ? -2.219 -31.25 0.433 1 55.81 279 GLY A CA 1
ATOM 2143 C C . GLY A 1 279 ? -1.088 -30.734 -0.441 1 55.81 279 GLY A C 1
ATOM 2144 O O . GLY A 1 279 ? -0.65 -29.594 -0.296 1 55.81 279 GLY A O 1
ATOM 2145 N N . PRO A 1 280 ? -0.559 -31.688 -1.205 1 59.19 280 PRO A N 1
ATOM 2146 C CA . PRO A 1 280 ? 0.59 -31.359 -2.051 1 59.19 280 PRO A CA 1
ATOM 2147 C C . PRO A 1 280 ? 0.257 -30.312 -3.115 1 59.19 280 PRO A C 1
ATOM 2149 O O . PRO A 1 280 ? -0.849 -30.328 -3.664 1 59.19 280 PRO A O 1
ATOM 2152 N N . HIS A 1 281 ? 1.008 -29.312 -3.244 1 66.94 281 HIS A N 1
ATOM 2153 C CA . HIS A 1 281 ? 0.929 -28.266 -4.25 1 66.94 281 HIS A CA 1
ATOM 2154 C C . HIS A 1 281 ? 0.756 -28.859 -5.648 1 66.94 281 HIS A C 1
ATOM 2156 O O . HIS A 1 281 ? 0.179 -28.203 -6.527 1 66.94 281 HIS A O 1
ATOM 2162 N N . LEU A 1 282 ? 1.103 -30.125 -5.797 1 65.38 282 LEU A N 1
ATOM 2163 C CA . LEU A 1 282 ? 1.037 -30.766 -7.105 1 65.38 282 LEU A CA 1
ATOM 2164 C C . LEU A 1 282 ? -0.41 -30.938 -7.555 1 65.38 282 LEU A C 1
ATOM 2166 O O . LEU A 1 282 ? -0.719 -30.781 -8.734 1 65.38 282 LEU A O 1
ATOM 2170 N N . ARG A 1 283 ? -1.19 -31.219 -6.566 1 66.19 283 ARG A N 1
ATOM 2171 C CA . ARG A 1 283 ? -2.6 -31.406 -6.898 1 66.19 283 ARG A CA 1
ATOM 2172 C C . ARG A 1 283 ? -3.211 -30.094 -7.391 1 66.19 283 ARG A C 1
ATOM 2174 O O . ARG A 1 283 ? -4.02 -30.094 -8.32 1 66.19 283 ARG A O 1
ATOM 2181 N N . LEU A 1 284 ? -2.773 -29.031 -6.824 1 71.5 284 LEU A N 1
ATOM 2182 C CA . LEU A 1 284 ? -3.256 -27.719 -7.223 1 71.5 284 LEU A CA 1
ATOM 2183 C C . LEU A 1 284 ? -2.748 -27.344 -8.609 1 71.5 284 LEU A C 1
ATOM 2185 O O . LEU A 1 284 ? -3.502 -26.812 -9.43 1 71.5 284 LEU A O 1
ATOM 2189 N N . GLU A 1 285 ? -1.567 -27.703 -8.859 1 73.81 285 GLU A N 1
ATOM 2190 C CA . GLU A 1 285 ? -0.985 -27.438 -10.172 1 73.81 285 GLU A CA 1
ATOM 2191 C C . GLU A 1 285 ? -1.724 -28.203 -11.266 1 73.81 285 GLU A C 1
ATOM 2193 O O . GLU A 1 285 ? -1.982 -27.672 -12.344 1 73.81 285 GLU A O 1
ATOM 2198 N N . GLN A 1 286 ? -2.014 -29.391 -10.906 1 68.12 286 GLN A N 1
ATOM 2199 C CA . GLN A 1 286 ? -2.742 -30.234 -11.852 1 68.12 286 GLN A CA 1
ATOM 2200 C C . GLN A 1 286 ? -4.156 -29.703 -12.078 1 68.12 286 GLN A C 1
ATOM 2202 O O . GLN A 1 286 ? -4.621 -29.656 -13.219 1 68.12 286 GLN A O 1
ATOM 2207 N N . SER A 1 287 ? -4.703 -29.312 -11.047 1 70.69 287 SER A N 1
ATOM 2208 C CA . SER A 1 287 ? -6.078 -28.828 -11.141 1 70.69 287 SER A CA 1
ATOM 2209 C C . SER A 1 287 ? -6.156 -27.531 -11.945 1 70.69 287 SER A C 1
ATOM 2211 O O . SER A 1 287 ? -7.16 -27.266 -12.609 1 70.69 287 SER A O 1
ATOM 2213 N N . LEU A 1 288 ? -5.055 -26.812 -11.938 1 75 288 LEU A N 1
ATOM 2214 C CA . LEU A 1 288 ? -5.016 -25.547 -12.648 1 75 288 LEU A CA 1
ATOM 2215 C C . LEU A 1 288 ? -4.539 -25.734 -14.078 1 75 288 LEU A C 1
ATOM 2217 O O . LEU A 1 288 ? -4.547 -24.781 -14.875 1 75 288 LEU A O 1
ATOM 2221 N N . GLY A 1 289 ? -4.219 -26.953 -14.469 1 67.69 289 GLY A N 1
ATOM 2222 C CA . GLY A 1 289 ? -3.871 -27.281 -15.844 1 67.69 289 GLY A CA 1
ATOM 2223 C C . GLY A 1 289 ? -2.439 -26.938 -16.203 1 67.69 289 GLY A C 1
ATOM 2224 O O . GLY A 1 289 ? -2.088 -26.875 -17.375 1 67.69 289 GLY A O 1
ATOM 2225 N N . PHE A 1 290 ? -1.64 -26.609 -15.242 1 71.19 290 PHE A N 1
ATOM 2226 C CA . PHE A 1 290 ? -0.267 -26.234 -15.555 1 71.19 290 PHE A CA 1
ATOM 2227 C C . PHE A 1 290 ? 0.521 -27.438 -16.062 1 71.19 290 PHE A C 1
ATOM 2229 O O . PHE A 1 290 ? 1.479 -27.281 -16.828 1 71.19 290 PHE A O 1
ATOM 2236 N N . GLN A 1 291 ? 0.136 -28.641 -15.648 1 62.12 291 GLN A N 1
ATOM 2237 C CA . GLN A 1 291 ? 0.904 -29.844 -15.992 1 62.12 291 GLN A CA 1
ATOM 2238 C C . GLN A 1 291 ? 0.215 -30.641 -17.094 1 62.12 291 GLN A C 1
ATOM 2240 O O . GLN A 1 291 ? 0.581 -31.781 -17.359 1 62.12 291 GLN A O 1
ATOM 2245 N N . ASP A 1 292 ? -0.819 -30.062 -17.719 1 55.06 292 ASP A N 1
ATOM 2246 C CA . ASP A 1 292 ? -1.457 -30.891 -18.734 1 55.06 292 ASP A CA 1
ATOM 2247 C C . ASP A 1 292 ? -0.514 -31.125 -19.906 1 55.06 292 ASP A C 1
ATOM 2249 O O . ASP A 1 292 ? -0.196 -30.203 -20.656 1 55.06 292 ASP A O 1
ATOM 2253 N N . PRO A 1 293 ? 0.164 -32.312 -19.906 1 49.56 293 PRO A N 1
ATOM 2254 C CA . PRO A 1 293 ? 1.09 -32.656 -20.984 1 49.56 293 PRO A CA 1
ATOM 2255 C C . PRO A 1 293 ? 0.469 -32.531 -22.375 1 49.56 293 PRO A C 1
ATOM 2257 O O . PRO A 1 293 ? 1.187 -32.312 -23.359 1 49.56 293 PRO A O 1
ATOM 2260 N N . ALA A 1 294 ? -0.725 -32.938 -22.594 1 49.81 294 ALA A N 1
ATOM 2261 C CA . ALA A 1 294 ? -1.347 -33 -23.906 1 49.81 294 ALA A CA 1
ATOM 2262 C C . ALA A 1 294 ? -1.508 -31.625 -24.531 1 49.81 294 ALA A C 1
ATOM 2264 O O . ALA A 1 294 ? -1.723 -31.5 -25.734 1 49.81 294 ALA A O 1
ATOM 2265 N N . HIS A 1 295 ? -1.588 -30.531 -23.719 1 50.53 295 HIS A N 1
ATOM 2266 C CA . HIS A 1 295 ? -1.904 -29.219 -24.25 1 50.53 295 HIS A CA 1
ATOM 2267 C C . HIS A 1 295 ? -0.762 -28.234 -24.031 1 50.53 295 HIS A C 1
ATOM 2269 O O . HIS A 1 295 ? 0.029 -28.406 -23.094 1 50.53 295 HIS A O 1
ATOM 2275 N N . SER A 1 296 ? -0.47 -27.531 -25.141 1 52.72 296 SER A N 1
ATOM 2276 C CA . SER A 1 296 ? 0.411 -26.375 -25.078 1 52.72 296 SER A CA 1
ATOM 2277 C C . SER A 1 296 ? 0.29 -25.672 -23.719 1 52.72 296 SER A C 1
ATOM 2279 O O . SER A 1 296 ? -0.783 -25.672 -23.109 1 52.72 296 SER A O 1
ATOM 2281 N N . ARG A 1 297 ? 1.479 -25.422 -23.156 1 62.5 297 ARG A N 1
ATOM 2282 C CA . ARG A 1 297 ? 1.5 -24.828 -21.812 1 62.5 297 ARG A CA 1
ATOM 2283 C C . ARG A 1 297 ? 0.488 -23.703 -21.703 1 62.5 297 ARG A C 1
ATOM 2285 O O . ARG A 1 297 ? 0.555 -22.719 -22.453 1 62.5 297 ARG A O 1
ATOM 2292 N N . ARG A 1 298 ? -0.637 -23.938 -21.078 1 77.75 298 ARG A N 1
ATOM 2293 C CA . ARG A 1 298 ? -1.693 -22.953 -20.828 1 77.75 298 ARG A CA 1
ATOM 2294 C C . ARG A 1 298 ? -1.227 -21.891 -19.859 1 77.75 298 ARG A C 1
ATOM 2296 O O . ARG A 1 298 ? -1.934 -20.906 -19.625 1 77.75 298 ARG A O 1
ATOM 2303 N N . GLY A 1 299 ? -0.003 -22.047 -19.406 1 87.62 299 GLY A N 1
ATOM 2304 C CA . GLY A 1 299 ? 0.514 -21.109 -18.438 1 87.62 299 GLY A CA 1
ATOM 2305 C C . GLY A 1 299 ? 1.697 -21.641 -17.656 1 87.62 299 GLY A C 1
ATOM 2306 O O . GLY A 1 299 ? 2.252 -22.688 -18 1 87.62 299 GLY A O 1
ATOM 2307 N N . LEU A 1 300 ? 2.242 -20.906 -16.828 1 88.75 300 LEU A N 1
ATOM 2308 C CA . LEU A 1 300 ? 3.352 -21.266 -15.961 1 88.75 300 LEU A CA 1
ATOM 2309 C C . LEU A 1 300 ? 3.043 -20.922 -14.508 1 88.75 300 LEU A C 1
ATOM 2311 O O . LEU A 1 300 ? 2.32 -19.953 -14.234 1 88.75 300 LEU A O 1
ATOM 2315 N N . CYS A 1 301 ? 3.531 -21.766 -13.625 1 89.75 301 CYS A N 1
ATOM 2316 C CA . CYS A 1 301 ? 3.336 -21.484 -12.203 1 89.75 301 CYS A CA 1
ATOM 2317 C C . CYS A 1 301 ? 4.613 -21.75 -11.414 1 89.75 301 CYS A C 1
ATOM 2319 O O . CYS A 1 301 ? 5.559 -22.344 -11.938 1 89.75 301 CYS A O 1
ATOM 2321 N N . ALA A 1 302 ? 4.68 -21.172 -10.266 1 86.5 302 ALA A N 1
ATOM 2322 C CA . ALA A 1 302 ? 5.746 -21.375 -9.289 1 86.5 302 ALA A CA 1
ATOM 2323 C C . ALA A 1 302 ? 5.234 -21.203 -7.863 1 86.5 302 ALA A C 1
ATOM 2325 O O . ALA A 1 302 ? 4.109 -20.734 -7.656 1 86.5 302 ALA A O 1
ATOM 2326 N N . LEU A 1 303 ? 5.961 -21.672 -6.941 1 83.31 303 LEU A N 1
ATOM 2327 C CA . LEU A 1 303 ? 5.637 -21.438 -5.539 1 83.31 303 LEU A CA 1
ATOM 2328 C C . LEU A 1 303 ? 6.211 -20.109 -5.062 1 83.31 303 LEU A C 1
ATOM 2330 O O . LEU A 1 303 ? 7.41 -19.859 -5.207 1 83.31 303 LEU A O 1
ATOM 2334 N N . LEU A 1 304 ? 5.32 -19.25 -4.691 1 82.5 304 LEU A N 1
ATOM 2335 C CA . LEU A 1 304 ? 5.723 -17.953 -4.133 1 82.5 304 LEU A CA 1
ATOM 2336 C C . LEU A 1 304 ? 5.215 -17.797 -2.705 1 82.5 304 LEU A C 1
ATOM 2338 O O . LEU A 1 304 ? 4.008 -17.688 -2.479 1 82.5 304 LEU A O 1
ATOM 2342 N N . ASP A 1 305 ? 6.023 -17.672 -1.684 1 76.81 305 ASP A N 1
ATOM 2343 C CA . ASP A 1 305 ? 5.664 -17.5 -0.281 1 76.81 305 ASP A CA 1
ATOM 2344 C C . ASP A 1 305 ? 4.684 -18.578 0.18 1 76.81 305 ASP A C 1
ATOM 2346 O O . ASP A 1 305 ? 3.682 -18.266 0.831 1 76.81 305 ASP A O 1
ATOM 2350 N N . GLY A 1 306 ? 4.879 -19.797 -0.344 1 75.94 306 GLY A N 1
ATOM 2351 C CA . GLY A 1 306 ? 4.078 -20.938 0.084 1 75.94 306 GLY A CA 1
ATOM 2352 C C . GLY A 1 306 ? 2.809 -21.109 -0.728 1 75.94 306 GLY A C 1
ATOM 2353 O O . GLY A 1 306 ? 2.125 -22.125 -0.608 1 75.94 306 GLY A O 1
ATOM 2354 N N . ASP A 1 307 ? 2.461 -20.125 -1.491 1 87.75 307 ASP A N 1
ATOM 2355 C CA . ASP A 1 307 ? 1.286 -20.203 -2.354 1 87.75 307 ASP A CA 1
ATOM 2356 C C . ASP A 1 307 ? 1.679 -20.562 -3.785 1 87.75 307 ASP A C 1
ATOM 2358 O O . ASP A 1 307 ? 2.773 -20.219 -4.238 1 87.75 307 ASP A O 1
ATOM 2362 N N . LEU A 1 308 ? 0.848 -21.25 -4.438 1 89 308 LEU A N 1
ATOM 2363 C CA . LEU A 1 308 ? 1.021 -21.422 -5.875 1 89 308 LEU A CA 1
ATOM 2364 C C . LEU A 1 308 ? 0.638 -20.156 -6.629 1 89 308 LEU A C 1
ATOM 2366 O O . LEU A 1 308 ? -0.452 -19.625 -6.43 1 89 308 LEU A O 1
ATOM 2370 N N . ALA A 1 309 ? 1.555 -19.656 -7.332 1 93.75 309 ALA A N 1
ATOM 2371 C CA . ALA A 1 309 ? 1.31 -18.469 -8.148 1 93.75 309 ALA A CA 1
ATOM 2372 C C . ALA A 1 309 ? 1.698 -18.719 -9.602 1 93.75 309 ALA A C 1
ATOM 2374 O O . ALA A 1 309 ? 2.66 -19.438 -9.883 1 93.75 309 ALA A O 1
ATOM 2375 N N . GLY A 1 310 ? 0.915 -18.109 -10.531 1 94.06 310 GLY A N 1
ATOM 2376 C CA . GLY A 1 310 ? 1.199 -18.281 -11.945 1 94.06 310 GLY A CA 1
ATOM 2377 C C . GLY A 1 310 ? 0.262 -17.484 -12.836 1 94.06 310 GLY A C 1
ATOM 2378 O O . GLY A 1 310 ? -0.356 -16.516 -12.391 1 94.06 310 GLY A O 1
ATOM 2379 N N . PHE A 1 311 ? 0.275 -17.797 -14.062 1 94.88 311 PHE A N 1
ATOM 2380 C CA . PHE A 1 311 ? -0.634 -17.188 -15.016 1 94.88 311 PHE A CA 1
ATOM 2381 C C . PHE A 1 311 ? -1.091 -18.188 -16.062 1 94.88 311 PHE A C 1
ATOM 2383 O O . PHE A 1 311 ? -0.368 -19.141 -16.375 1 94.88 311 PHE A O 1
ATOM 2390 N N . LEU A 1 312 ? -2.314 -18.047 -16.516 1 92.81 312 LEU A N 1
ATOM 2391 C CA . LEU A 1 312 ? -2.992 -18.922 -17.453 1 92.81 312 LEU A CA 1
ATOM 2392 C C . LEU A 1 312 ? -3.576 -18.141 -18.625 1 92.81 312 LEU A C 1
ATOM 2394 O O . LEU A 1 312 ? -3.861 -16.938 -18.484 1 92.81 312 LEU A O 1
ATOM 2398 N N . ILE A 1 313 ? -3.797 -18.812 -19.672 1 90.38 313 ILE A N 1
ATOM 2399 C CA . ILE A 1 313 ? -4.387 -18.188 -20.859 1 90.38 313 ILE A CA 1
ATOM 2400 C C . ILE A 1 313 ? -5.879 -17.969 -20.625 1 90.38 313 ILE A C 1
ATOM 2402 O O . ILE A 1 313 ? -6.469 -17.062 -21.219 1 90.38 313 ILE A O 1
ATOM 2406 N N . GLU A 1 314 ? -6.484 -18.719 -19.719 1 90.5 314 GLU A N 1
ATOM 2407 C CA . GLU A 1 314 ? -7.898 -18.594 -19.375 1 90.5 314 GLU A CA 1
ATOM 2408 C C . GLU A 1 314 ? -8.117 -18.719 -17.875 1 90.5 314 GLU A C 1
ATOM 2410 O O . GLU A 1 314 ? -7.336 -19.375 -17.188 1 90.5 314 GLU A O 1
ATOM 2415 N N . PRO A 1 315 ? -9.195 -18.109 -17.438 1 92 315 PRO A N 1
ATOM 2416 C CA . PRO A 1 315 ? -9.492 -18.234 -16.016 1 92 315 PRO A CA 1
ATOM 2417 C C . PRO A 1 315 ? -9.734 -19.688 -15.586 1 92 315 PRO A C 1
ATOM 2419 O O . PRO A 1 315 ? -10.32 -20.453 -16.344 1 92 315 PRO A O 1
ATOM 2422 N N . PRO A 1 316 ? -9.203 -20.016 -14.445 1 89 316 PRO A N 1
ATOM 2423 C CA . PRO A 1 316 ? -9.422 -21.391 -13.969 1 89 316 PRO A CA 1
ATOM 2424 C C . PRO A 1 316 ? -10.875 -21.656 -13.602 1 89 316 PRO A C 1
ATOM 2426 O O . PRO A 1 316 ? -11.578 -20.766 -13.133 1 89 316 PRO A O 1
ATOM 2429 N N . ARG A 1 317 ? -11.203 -22.875 -13.906 1 83.88 317 ARG A N 1
ATOM 2430 C CA . ARG A 1 317 ? -12.531 -23.344 -13.547 1 83.88 317 ARG A CA 1
ATOM 2431 C C . ARG A 1 317 ? -12.453 -24.656 -12.758 1 83.88 317 ARG A C 1
ATOM 2433 O O . ARG A 1 317 ? -11.531 -25.438 -12.953 1 83.88 317 ARG A O 1
ATOM 2440 N N . ASP A 1 318 ? -13.328 -25.016 -11.891 1 80.75 318 ASP A N 1
ATOM 2441 C CA . ASP A 1 318 ? -13.477 -26.281 -11.18 1 80.75 318 ASP A CA 1
ATOM 2442 C C . ASP A 1 318 ? -12.172 -26.672 -10.484 1 80.75 318 ASP A C 1
ATOM 2444 O O . ASP A 1 318 ? -11.625 -27.75 -10.758 1 80.75 318 ASP A O 1
ATOM 2448 N N . VAL A 1 319 ? -11.641 -25.875 -9.734 1 82.25 319 VAL A N 1
ATOM 2449 C CA . VAL A 1 319 ? -10.359 -26.094 -9.07 1 82.25 319 VAL A CA 1
ATOM 2450 C C . VAL A 1 319 ? -10.602 -26.625 -7.66 1 82.25 319 VAL A C 1
ATOM 2452 O O . VAL A 1 319 ? -11.641 -26.359 -7.051 1 82.25 319 VAL A O 1
ATOM 2455 N N . GLU A 1 320 ? -9.695 -27.5 -7.348 1 79.31 320 GLU A N 1
ATOM 2456 C CA . GLU A 1 320 ? -9.664 -27.938 -5.957 1 79.31 320 GLU A CA 1
ATOM 2457 C C . GLU A 1 320 ? -8.914 -26.938 -5.078 1 79.31 320 GLU A C 1
ATOM 2459 O O . GLU A 1 320 ? -7.898 -26.375 -5.492 1 79.31 320 GLU A O 1
ATOM 2464 N N . GLY A 1 321 ? -9.594 -26.406 -4.043 1 86.88 321 GLY A N 1
ATOM 2465 C CA . GLY A 1 321 ? -8.977 -25.422 -3.172 1 86.88 321 GLY A CA 1
ATOM 2466 C C . GLY A 1 321 ? -9.562 -24.031 -3.338 1 86.88 321 GLY A C 1
ATOM 2467 O O . GLY A 1 321 ? -10.727 -23.875 -3.725 1 86.88 321 GLY A O 1
ATOM 2468 N N . VAL A 1 322 ? -8.711 -23.078 -2.947 1 92.56 322 VAL A N 1
ATOM 2469 C CA . VAL A 1 322 ? -9.117 -21.672 -3.088 1 92.56 322 VAL A CA 1
ATOM 2470 C C . VAL A 1 322 ? -8.164 -20.953 -4.039 1 92.56 322 VAL A C 1
ATOM 2472 O O . VAL A 1 322 ? -6.953 -20.938 -3.814 1 92.56 322 VAL A O 1
ATOM 2475 N N . VAL A 1 323 ? -8.75 -20.453 -5.082 1 93.94 323 VAL A N 1
ATOM 2476 C CA . VAL A 1 323 ? -7.941 -19.812 -6.113 1 93.94 323 VAL A CA 1
ATOM 2477 C C . VAL A 1 323 ? -8.477 -18.406 -6.387 1 93.94 323 VAL A C 1
ATOM 2479 O O . VAL A 1 323 ? -9.688 -18.219 -6.57 1 93.94 323 VAL A O 1
ATOM 2482 N N . GLY A 1 324 ? -7.641 -17.438 -6.246 1 96.56 324 GLY A N 1
ATOM 2483 C CA . GLY A 1 324 ? -7.922 -16.125 -6.777 1 96.56 324 GLY A CA 1
ATOM 2484 C C . GLY A 1 324 ? -7.316 -15.883 -8.148 1 96.56 324 GLY A C 1
ATOM 2485 O O . GLY A 1 324 ? -6.188 -16.297 -8.414 1 96.56 324 GLY A O 1
ATOM 2486 N N . PHE A 1 325 ? -8.055 -15.258 -9.062 1 96.44 325 PHE A N 1
ATOM 2487 C CA . PHE A 1 325 ? -7.496 -14.93 -10.367 1 96.44 325 PHE A CA 1
ATOM 2488 C C . PHE A 1 325 ? -7.887 -13.516 -10.781 1 96.44 325 PHE A C 1
ATOM 2490 O O . PHE A 1 325 ? -8.883 -12.977 -10.297 1 96.44 325 PHE A O 1
ATOM 2497 N N . GLY A 1 326 ? -7.016 -12.859 -11.508 1 96.62 326 GLY A N 1
ATOM 2498 C CA . GLY A 1 326 ? -7.246 -11.5 -11.977 1 96.62 326 GLY A CA 1
ATOM 2499 C C . GLY A 1 326 ? -7.738 -11.438 -13.406 1 96.62 326 GLY A C 1
ATOM 2500 O O . GLY A 1 326 ? -8 -12.469 -14.023 1 96.62 326 GLY A O 1
ATOM 2501 N N . PRO A 1 327 ? -7.973 -10.227 -13.93 1 94.94 327 PRO A N 1
ATOM 2502 C CA . PRO A 1 327 ? -8.43 -10.055 -15.312 1 94.94 327 PRO A CA 1
ATOM 2503 C C . PRO A 1 327 ? -7.336 -10.359 -16.328 1 94.94 327 PRO A C 1
ATOM 2505 O O . PRO A 1 327 ? -6.148 -10.336 -16 1 94.94 327 PRO A O 1
ATOM 2508 N N . PRO A 1 328 ? -7.754 -10.695 -17.547 1 96.31 328 PRO A N 1
ATOM 2509 C CA . PRO A 1 328 ? -6.754 -10.883 -18.594 1 96.31 328 PRO A CA 1
ATOM 2510 C C . PRO A 1 328 ? -5.949 -9.617 -18.891 1 96.31 328 PRO A C 1
ATOM 2512 O O . PRO A 1 328 ? -6.523 -8.523 -18.969 1 96.31 328 PRO A O 1
ATOM 2515 N N . ARG A 1 329 ? -4.664 -9.742 -18.906 1 96.88 329 ARG A N 1
ATOM 2516 C CA . ARG A 1 329 ? -3.732 -8.672 -19.219 1 96.88 329 ARG A CA 1
ATOM 2517 C C . ARG A 1 329 ? -2.574 -9.188 -20.078 1 96.88 329 ARG A C 1
ATOM 2519 O O . ARG A 1 329 ? -2.232 -10.367 -20.016 1 96.88 329 ARG A O 1
ATOM 2526 N N . PRO A 1 330 ? -1.986 -8.234 -20.875 1 96.88 330 PRO A N 1
ATOM 2527 C CA . PRO A 1 330 ? -0.713 -8.609 -21.5 1 96.88 330 PRO A CA 1
ATOM 2528 C C . PRO A 1 330 ? 0.386 -8.867 -20.469 1 96.88 330 PRO A C 1
ATOM 2530 O O . PRO A 1 330 ? 0.269 -8.453 -19.312 1 96.88 330 PRO A O 1
ATOM 2533 N N . LEU A 1 331 ? 1.404 -9.562 -20.875 1 95.94 331 LEU A N 1
ATOM 2534 C CA . LEU A 1 331 ? 2.494 -9.93 -19.984 1 95.94 331 LEU A CA 1
ATOM 2535 C C . LEU A 1 331 ? 3.088 -8.688 -19.328 1 95.94 331 LEU A C 1
ATOM 2537 O O . LEU A 1 331 ? 3.486 -8.727 -18.156 1 95.94 331 LEU A O 1
ATOM 2541 N N . THR A 1 332 ? 3.105 -7.598 -20.078 1 95.94 332 THR A N 1
ATOM 2542 C CA . THR A 1 332 ? 3.715 -6.363 -19.594 1 95.94 332 THR A CA 1
ATOM 2543 C C . THR A 1 332 ? 2.883 -5.746 -18.469 1 95.94 332 THR A C 1
ATOM 2545 O O . THR A 1 332 ? 3.369 -4.898 -17.719 1 95.94 332 THR A O 1
ATOM 2548 N N . ARG A 1 333 ? 1.605 -6.16 -18.312 1 96.62 333 ARG A N 1
ATOM 2549 C CA . ARG A 1 333 ? 0.725 -5.621 -17.281 1 96.62 333 ARG A CA 1
ATOM 2550 C C . ARG A 1 333 ? 0.171 -6.73 -16.406 1 96.62 333 ARG A C 1
ATOM 2552 O O . ARG A 1 333 ? -0.895 -6.582 -15.797 1 96.62 333 ARG A O 1
ATOM 2559 N N . LEU A 1 334 ? 0.904 -7.809 -16.375 1 97.19 334 LEU A N 1
ATOM 2560 C CA . LEU A 1 334 ? 0.436 -8.984 -15.648 1 97.19 334 LEU A CA 1
ATOM 2561 C C . LEU A 1 334 ? 0.427 -8.734 -14.141 1 97.19 334 LEU A C 1
ATOM 2563 O O . LEU A 1 334 ? -0.342 -9.359 -13.406 1 97.19 334 LEU A O 1
ATOM 2567 N N . SER A 1 335 ? 1.267 -7.801 -13.742 1 97.06 335 SER A N 1
ATOM 2568 C CA . SER A 1 335 ? 1.337 -7.469 -12.32 1 97.06 335 SER A CA 1
ATOM 2569 C C . SER A 1 335 ? 0.002 -6.934 -11.812 1 97.06 335 SER A C 1
ATOM 2571 O O . SER A 1 335 ? -0.369 -7.172 -10.664 1 97.06 335 SER A O 1
ATOM 2573 N N . GLU A 1 336 ? -0.768 -6.262 -12.648 1 95.5 336 GLU A N 1
ATOM 2574 C CA . GLU A 1 336 ? -2.094 -5.766 -12.289 1 95.5 336 GLU A CA 1
ATOM 2575 C C . GLU A 1 336 ? -3.064 -6.914 -12.039 1 95.5 336 GLU A C 1
ATOM 2577 O O . GLU A 1 336 ? -3.826 -6.895 -11.07 1 95.5 336 GLU A O 1
ATOM 2582 N N . SER A 1 337 ? -2.98 -7.82 -12.906 1 97 337 SER A N 1
ATOM 2583 C CA . SER A 1 337 ? -3.801 -9.023 -12.766 1 97 337 SER A CA 1
ATOM 2584 C C . SER A 1 337 ? -3.465 -9.773 -11.484 1 97 337 SER A C 1
ATOM 2586 O O . SER A 1 337 ? -4.363 -10.211 -10.766 1 97 337 SER A O 1
ATOM 2588 N N . TYR A 1 338 ? -2.197 -9.805 -11.211 1 97.06 338 TYR A N 1
ATOM 2589 C CA . TYR A 1 338 ? -1.755 -10.57 -10.055 1 97.06 338 TYR A CA 1
ATOM 2590 C C . TYR A 1 338 ? -2.201 -9.898 -8.758 1 97.06 338 TYR A C 1
ATOM 2592 O O . TYR A 1 338 ? -2.611 -10.57 -7.812 1 97.06 338 TYR A O 1
ATOM 2600 N N . ARG A 1 339 ? -2.096 -8.656 -8.758 1 95.5 339 ARG A N 1
ATOM 2601 C CA . ARG A 1 339 ? -2.562 -7.922 -7.582 1 95.5 339 ARG A CA 1
ATOM 2602 C C . ARG A 1 339 ? -4.027 -8.234 -7.293 1 95.5 339 ARG A C 1
ATOM 2604 O O . ARG A 1 339 ? -4.398 -8.484 -6.141 1 95.5 339 ARG A O 1
ATOM 2611 N N . MET A 1 340 ? -4.785 -8.242 -8.234 1 96.12 340 MET A N 1
ATOM 2612 C CA . MET A 1 340 ? -6.211 -8.523 -8.086 1 96.12 340 MET A CA 1
ATOM 2613 C C . MET A 1 340 ? -6.441 -9.984 -7.715 1 96.12 340 MET A C 1
ATOM 2615 O O . MET A 1 340 ? -7.336 -10.297 -6.93 1 96.12 340 MET A O 1
ATOM 2619 N N . ALA A 1 341 ? -5.621 -10.844 -8.25 1 96.94 341 ALA A N 1
ATOM 2620 C CA . ALA A 1 341 ? -5.707 -12.266 -7.914 1 96.94 341 ALA A CA 1
ATOM 2621 C C . ALA A 1 341 ? -5.426 -12.492 -6.43 1 96.94 341 ALA A C 1
ATOM 2623 O O . ALA A 1 341 ? -6.133 -13.258 -5.773 1 96.94 341 ALA A O 1
ATOM 2624 N N . ALA A 1 342 ? -4.383 -11.891 -5.988 1 95.56 342 ALA A N 1
ATOM 2625 C CA . ALA A 1 342 ? -4.008 -12.023 -4.582 1 95.56 342 ALA A CA 1
ATOM 2626 C C . ALA A 1 342 ? -5.129 -11.539 -3.67 1 95.56 342 ALA A C 1
ATOM 2628 O O . ALA A 1 342 ? -5.457 -12.188 -2.676 1 95.56 342 ALA A O 1
ATOM 2629 N N . ARG A 1 343 ? -5.684 -10.414 -4.031 1 95.25 343 ARG A N 1
ATOM 2630 C CA . ARG A 1 343 ? -6.797 -9.875 -3.26 1 95.25 343 ARG A CA 1
ATOM 2631 C C . ARG A 1 343 ? -7.988 -10.82 -3.27 1 95.25 343 ARG A C 1
ATOM 2633 O O . ARG A 1 343 ? -8.641 -11.016 -2.242 1 95.25 343 ARG A O 1
ATOM 2640 N N . ALA A 1 344 ? -8.273 -11.328 -4.402 1 96.62 344 ALA A N 1
ATOM 2641 C CA . ALA A 1 344 ? -9.375 -12.273 -4.535 1 96.62 344 ALA A CA 1
ATOM 2642 C C . ALA A 1 344 ? -9.164 -13.5 -3.656 1 96.62 344 ALA A C 1
ATOM 2644 O O . ALA A 1 344 ? -10.094 -13.961 -2.992 1 96.62 344 ALA A O 1
ATOM 2645 N N . LEU A 1 345 ? -7.941 -14.008 -3.615 1 94.94 345 LEU A N 1
ATOM 2646 C CA . LEU A 1 345 ? -7.633 -15.188 -2.811 1 94.94 345 LEU A CA 1
ATOM 2647 C C . LEU A 1 345 ? -7.879 -14.914 -1.331 1 94.94 345 LEU A C 1
ATOM 2649 O O . LEU A 1 345 ? -8.562 -15.688 -0.66 1 94.94 345 LEU A O 1
ATOM 2653 N N . VAL A 1 346 ? -7.355 -13.836 -0.877 1 94 346 VAL A N 1
ATOM 2654 C CA . VAL A 1 346 ? -7.473 -13.484 0.534 1 94 346 VAL A CA 1
ATOM 2655 C C . VAL A 1 346 ? -8.945 -13.312 0.906 1 94 346 VAL A C 1
ATOM 2657 O O . VAL A 1 346 ? -9.383 -13.781 1.962 1 94 346 VAL A O 1
ATOM 2660 N N . THR A 1 347 ? -9.672 -12.656 0.084 1 95.94 347 THR A N 1
ATOM 2661 C CA . THR A 1 347 ? -11.086 -12.414 0.338 1 95.94 347 THR A CA 1
ATOM 2662 C C . THR A 1 347 ? -11.867 -13.727 0.35 1 95.94 347 THR A C 1
ATOM 2664 O O . THR A 1 347 ? -12.688 -13.961 1.243 1 95.94 347 THR A O 1
ATOM 2667 N N . ALA A 1 348 ? -11.602 -14.531 -0.647 1 94.94 348 ALA A N 1
ATOM 2668 C CA . ALA A 1 348 ? -12.289 -15.82 -0.717 1 94.94 348 ALA A CA 1
ATOM 2669 C C . ALA A 1 348 ? -12.016 -16.656 0.532 1 94.94 348 ALA A C 1
ATOM 2671 O O . ALA A 1 348 ? -12.938 -17.25 1.101 1 94.94 348 ALA A O 1
ATOM 2672 N N . GLU A 1 349 ? -10.828 -16.672 0.974 1 92.31 349 GLU A N 1
ATOM 2673 C CA . GLU A 1 349 ? -10.453 -17.406 2.182 1 92.31 349 GLU A CA 1
ATOM 2674 C C . GLU A 1 349 ? -11.164 -16.828 3.408 1 92.31 349 GLU A C 1
ATOM 2676 O O . GLU A 1 349 ? -11.68 -17.594 4.238 1 92.31 349 GLU A O 1
ATOM 2681 N N . ALA A 1 350 ? -11.141 -15.555 3.471 1 93.56 350 ALA A N 1
ATOM 2682 C CA . ALA A 1 350 ? -11.781 -14.891 4.602 1 93.56 350 ALA A CA 1
ATOM 2683 C C . ALA A 1 350 ? -13.273 -15.227 4.652 1 93.56 350 ALA A C 1
ATOM 2685 O O . ALA A 1 350 ? -13.859 -15.297 5.734 1 93.56 350 ALA A O 1
ATOM 2686 N N . CYS A 1 351 ? -13.844 -15.43 3.504 1 94.19 351 CYS A N 1
ATOM 2687 C CA . CYS A 1 351 ? -15.266 -15.719 3.412 1 94.19 351 CYS A CA 1
ATOM 2688 C C . CYS A 1 351 ? -15.531 -17.219 3.561 1 94.19 351 CYS A C 1
ATOM 2690 O O . CYS A 1 351 ? -16.672 -17.656 3.508 1 94.19 351 CYS A O 1
ATOM 2692 N N . GLY A 1 352 ? -14.469 -18.047 3.625 1 91.69 352 GLY A N 1
ATOM 2693 C CA . GLY A 1 352 ? -14.609 -19.484 3.752 1 91.69 352 GLY A CA 1
ATOM 2694 C C . GLY A 1 352 ? -15.062 -20.156 2.469 1 91.69 352 GLY A C 1
ATOM 2695 O O . GLY A 1 352 ? -15.734 -21.188 2.504 1 91.69 352 GLY A O 1
ATOM 2696 N N . LEU A 1 353 ? -14.734 -19.531 1.411 1 91.56 353 LEU A N 1
ATOM 2697 C CA . LEU A 1 353 ? -15.156 -20.062 0.118 1 91.56 353 LEU A CA 1
ATOM 2698 C C . LEU A 1 353 ? -14.109 -21.016 -0.447 1 91.56 353 LEU A C 1
ATOM 2700 O O . LEU A 1 353 ? -12.938 -20.953 -0.061 1 91.56 353 LEU A O 1
ATOM 2704 N N . ARG A 1 354 ? -14.578 -21.922 -1.379 1 90.88 354 ARG A N 1
ATOM 2705 C CA . ARG A 1 354 ? -13.727 -22.828 -2.156 1 90.88 354 ARG A CA 1
ATOM 2706 C C . ARG A 1 354 ? -13.969 -22.656 -3.652 1 90.88 354 ARG A C 1
ATOM 2708 O O . ARG A 1 354 ? -15.078 -22.297 -4.07 1 90.88 354 ARG A O 1
ATOM 2715 N N . GLY A 1 355 ? -12.914 -22.844 -4.352 1 92.81 355 GLY A N 1
ATOM 2716 C CA . GLY A 1 355 ? -13.023 -22.672 -5.789 1 92.81 355 GLY A CA 1
ATOM 2717 C C . GLY A 1 355 ? -12.266 -21.453 -6.297 1 92.81 355 GLY A C 1
ATOM 2718 O O . GLY A 1 355 ? -11.367 -20.953 -5.617 1 92.81 355 GLY A O 1
ATOM 2719 N N . ALA A 1 356 ? -12.562 -21.094 -7.516 1 94.69 356 ALA A N 1
ATOM 2720 C CA . ALA A 1 356 ? -11.859 -19.984 -8.172 1 94.69 356 ALA A CA 1
ATOM 2721 C C . ALA A 1 356 ? -12.727 -18.734 -8.227 1 94.69 356 ALA A C 1
ATOM 2723 O O . ALA A 1 356 ? -13.891 -18.797 -8.641 1 94.69 356 ALA A O 1
ATOM 2724 N N . TYR A 1 357 ? -12.133 -17.656 -7.766 1 96.25 357 TYR A N 1
ATOM 2725 C CA . TYR A 1 357 ? -12.891 -16.422 -7.727 1 96.25 357 TYR A CA 1
ATOM 2726 C C . TYR A 1 357 ? -12.047 -15.25 -8.227 1 96.25 357 TYR A C 1
ATOM 2728 O O . TYR A 1 357 ? -10.836 -15.219 -8.016 1 96.25 357 TYR A O 1
ATOM 2736 N N . ASP A 1 358 ? -12.656 -14.328 -8.898 1 96.12 358 ASP A N 1
ATOM 2737 C CA . ASP A 1 358 ? -12.062 -13.016 -9.141 1 96.12 358 ASP A CA 1
ATOM 2738 C C . ASP A 1 358 ? -12.766 -11.938 -8.32 1 96.12 358 ASP A C 1
ATOM 2740 O O . ASP A 1 358 ? -13.719 -12.227 -7.602 1 96.12 358 ASP A O 1
ATOM 2744 N N . ILE A 1 359 ? -12.32 -10.719 -8.398 1 94 359 ILE A N 1
ATOM 2745 C CA . ILE A 1 359 ? -12.867 -9.648 -7.578 1 94 359 ILE A CA 1
ATOM 2746 C C . ILE A 1 359 ? -14.289 -9.328 -8.023 1 94 359 ILE A C 1
ATOM 2748 O O . ILE A 1 359 ? -15.117 -8.898 -7.219 1 94 359 ILE A O 1
ATOM 2752 N N . ALA A 1 360 ? -14.617 -9.609 -9.258 1 92.31 360 ALA A N 1
ATOM 2753 C CA . ALA A 1 360 ? -15.969 -9.375 -9.758 1 92.31 360 ALA A CA 1
ATOM 2754 C C . ALA A 1 360 ? -16.969 -10.297 -9.07 1 92.31 360 ALA A C 1
ATOM 2756 O O . ALA A 1 360 ? -18.094 -9.883 -8.742 1 92.31 360 ALA A O 1
ATOM 2757 N N . ALA A 1 361 ? -16.578 -11.539 -8.867 1 93.12 361 ALA A N 1
ATOM 2758 C CA . ALA A 1 361 ? -17.438 -12.523 -8.227 1 93.12 361 ALA A CA 1
ATOM 2759 C C . ALA A 1 361 ? -17.594 -12.227 -6.738 1 93.12 361 ALA A C 1
ATOM 2761 O O . ALA A 1 361 ? -18.641 -12.508 -6.145 1 93.12 361 ALA A O 1
ATOM 2762 N N . LEU A 1 362 ? -16.578 -11.602 -6.141 1 94.5 362 LEU A N 1
ATOM 2763 C CA . LEU A 1 362 ? -16.562 -11.367 -4.699 1 94.5 362 LEU A CA 1
ATOM 2764 C C . LEU A 1 362 ? -17.188 -10.023 -4.355 1 94.5 362 LEU A C 1
ATOM 2766 O O . LEU A 1 362 ? -17.609 -9.797 -3.221 1 94.5 362 LEU A O 1
ATOM 2770 N N . GLY A 1 363 ? -17.156 -9.172 -5.316 1 91.94 363 GLY A N 1
ATOM 2771 C CA . GLY A 1 363 ? -17.797 -7.871 -5.156 1 91.94 363 GLY A CA 1
ATOM 2772 C C . GLY A 1 363 ? -17.188 -7.035 -4.051 1 91.94 363 GLY A C 1
ATOM 2773 O O . GLY A 1 363 ? -15.953 -6.953 -3.938 1 91.94 363 GLY A O 1
ATOM 2774 N N . LEU A 1 364 ? -18.062 -6.391 -3.215 1 94.62 364 LEU A N 1
ATOM 2775 C CA . LEU A 1 364 ? -17.625 -5.441 -2.193 1 94.62 364 LEU A CA 1
ATOM 2776 C C . LEU A 1 364 ? -16.922 -6.16 -1.044 1 94.62 364 LEU A C 1
ATOM 2778 O O . LEU A 1 364 ? -16.266 -5.527 -0.218 1 94.62 364 LEU A O 1
ATOM 2782 N N . ARG A 1 365 ? -17.078 -7.441 -0.979 1 95.38 365 ARG A N 1
ATOM 2783 C CA . ARG A 1 365 ? -16.391 -8.203 0.061 1 95.38 365 ARG A CA 1
ATOM 2784 C C . ARG A 1 365 ? -14.875 -8.039 -0.05 1 95.38 365 ARG A C 1
ATOM 2786 O O . ARG A 1 365 ? -14.164 -8.109 0.954 1 95.38 365 ARG A O 1
ATOM 2793 N N . THR A 1 366 ? -14.453 -7.766 -1.282 1 95.5 366 THR A N 1
ATOM 2794 C CA . THR A 1 366 ? -13.031 -7.539 -1.507 1 95.5 366 THR A CA 1
ATOM 2795 C C . THR A 1 366 ? -12.57 -6.277 -0.783 1 95.5 366 THR A C 1
ATOM 2797 O O . THR A 1 366 ? -11.461 -6.242 -0.239 1 95.5 366 THR A O 1
ATOM 2800 N N . ALA A 1 367 ? -13.367 -5.293 -0.801 1 94.94 367 ALA A N 1
ATOM 2801 C CA . ALA A 1 367 ? -13.055 -4.059 -0.086 1 94.94 367 ALA A CA 1
ATOM 2802 C C . ALA A 1 367 ? -13.156 -4.258 1.424 1 94.94 367 ALA A C 1
ATOM 2804 O O . ALA A 1 367 ? -12.336 -3.732 2.182 1 94.94 367 ALA A O 1
ATOM 2805 N N . VAL A 1 368 ? -14.102 -4.984 1.858 1 95.56 368 VAL A N 1
ATOM 2806 C CA . VAL A 1 368 ? -14.344 -5.25 3.271 1 95.56 368 VAL A CA 1
ATOM 2807 C C . VAL A 1 368 ? -13.133 -5.945 3.885 1 95.56 368 VAL A C 1
ATOM 2809 O O . VAL A 1 368 ? -12.68 -5.574 4.969 1 95.56 368 VAL A O 1
ATOM 2812 N N . ALA A 1 369 ? -12.594 -6.879 3.178 1 93.06 369 ALA A N 1
ATOM 2813 C CA . ALA A 1 369 ? -11.555 -7.758 3.703 1 93.06 369 ALA A CA 1
ATOM 2814 C C . ALA A 1 369 ? -10.258 -6.996 3.936 1 93.06 369 ALA A C 1
ATOM 2816 O O . ALA A 1 369 ? -9.461 -7.355 4.809 1 93.06 369 ALA A O 1
ATOM 2817 N N . ILE A 1 370 ? -10.07 -5.961 3.195 1 89 370 ILE A N 1
ATOM 2818 C CA . ILE A 1 370 ? -8.719 -5.398 3.213 1 89 370 ILE A CA 1
ATOM 2819 C C . ILE A 1 370 ? -8.719 -4.094 4.004 1 89 370 ILE A C 1
ATOM 2821 O O . ILE A 1 370 ? -7.66 -3.629 4.438 1 89 370 ILE A O 1
ATOM 2825 N N . ASP A 1 371 ? -9.812 -3.467 4.215 1 92.25 371 ASP A N 1
ATOM 2826 C CA . ASP A 1 371 ? -9.82 -2.156 4.859 1 92.25 371 ASP A CA 1
ATOM 2827 C C . ASP A 1 371 ? -10.016 -2.287 6.367 1 92.25 371 ASP A C 1
ATOM 2829 O O . ASP A 1 371 ? -11.125 -2.1 6.875 1 92.25 371 ASP A O 1
ATOM 2833 N N . ALA A 1 372 ? -8.961 -2.424 7.066 1 89.12 372 ALA A N 1
ATOM 2834 C CA . ALA A 1 372 ? -8.984 -2.662 8.508 1 89.12 372 ALA A CA 1
ATOM 2835 C C . ALA A 1 372 ? -9.422 -1.413 9.266 1 89.12 372 ALA A C 1
ATOM 2837 O O . ALA A 1 372 ? -10.125 -1.508 10.273 1 89.12 372 ALA A O 1
ATOM 2838 N N . ASP A 1 373 ? -9.07 -0.29 8.773 1 90.12 373 ASP A N 1
ATOM 2839 C CA . ASP A 1 373 ? -9.391 0.957 9.461 1 90.12 373 ASP A CA 1
ATOM 2840 C C . ASP A 1 373 ? -10.898 1.208 9.461 1 90.12 373 ASP A C 1
ATOM 2842 O O . ASP A 1 373 ? -11.492 1.46 10.516 1 90.12 373 ASP A O 1
ATOM 2846 N N . VAL A 1 374 ? -11.484 1.077 8.328 1 92.94 374 VAL A N 1
ATOM 2847 C CA . VAL A 1 374 ? -12.922 1.272 8.219 1 92.94 374 VAL A CA 1
ATOM 2848 C C . VAL A 1 374 ? -13.656 0.173 8.984 1 92.94 374 VAL A C 1
ATOM 2850 O O . VAL A 1 374 ? -14.648 0.437 9.664 1 92.94 374 VAL A O 1
ATOM 2853 N N . GLY A 1 375 ? -13.125 -0.993 8.867 1 93.88 375 GLY A N 1
ATOM 2854 C CA . GLY A 1 375 ? -13.703 -2.109 9.594 1 93.88 375 GLY A CA 1
ATOM 2855 C C . GLY A 1 375 ? -13.766 -1.874 11.094 1 93.88 375 GLY A C 1
ATOM 2856 O O . GLY A 1 375 ? -14.805 -2.1 11.719 1 93.88 375 GLY A O 1
ATOM 2857 N N . GLU A 1 376 ? -12.711 -1.449 11.617 1 92.06 376 GLU A N 1
ATOM 2858 C CA . GLU A 1 376 ? -12.648 -1.209 13.055 1 92.06 376 GLU A CA 1
ATOM 2859 C C . GLU A 1 376 ? -13.602 -0.095 13.469 1 92.06 376 GLU A C 1
ATOM 2861 O O . GLU A 1 376 ? -14.273 -0.201 14.492 1 92.06 376 GLU A O 1
ATOM 2866 N N . LEU A 1 377 ? -13.617 0.885 12.695 1 91.56 377 LEU A N 1
ATOM 2867 C CA . LEU A 1 377 ? -14.523 1.999 12.969 1 91.56 377 LEU A CA 1
ATOM 2868 C C . LEU A 1 377 ? -15.969 1.526 12.992 1 91.56 377 LEU A C 1
ATOM 2870 O O . LEU A 1 377 ? -16.719 1.855 13.922 1 91.56 377 LEU A O 1
ATOM 2874 N N . LEU A 1 378 ? -16.344 0.756 12.07 1 95.12 378 LEU A N 1
ATOM 2875 C CA . LEU A 1 378 ? -17.734 0.321 11.945 1 95.12 378 LEU A CA 1
ATOM 2876 C C . LEU A 1 378 ? -18.078 -0.704 13.023 1 95.12 378 LEU A C 1
ATOM 2878 O O . LEU A 1 378 ? -19.219 -0.748 13.5 1 95.12 378 LEU A O 1
ATOM 2882 N N . ARG A 1 379 ? -17.109 -1.494 13.391 1 94.56 379 ARG A N 1
ATOM 2883 C CA . ARG A 1 379 ? -17.312 -2.42 14.5 1 94.56 379 ARG A CA 1
ATOM 2884 C C . ARG A 1 379 ? -17.656 -1.67 15.789 1 94.56 379 ARG A C 1
ATOM 2886 O O . ARG A 1 379 ? -18.594 -2.033 16.5 1 94.56 379 ARG A O 1
ATOM 2893 N N . LYS A 1 380 ? -16.938 -0.651 16.047 1 93.69 380 LYS A N 1
ATOM 2894 C CA . LYS A 1 380 ? -17.156 0.162 17.234 1 93.69 380 LYS A CA 1
ATOM 2895 C C . LYS A 1 380 ? -18.516 0.851 17.203 1 93.69 380 LYS A C 1
ATOM 2897 O O . LYS A 1 380 ? -19.188 0.955 18.219 1 93.69 380 LYS A O 1
ATOM 2902 N N . ARG A 1 381 ? -18.922 1.186 16.047 1 94.31 381 ARG A N 1
ATOM 2903 C CA . ARG A 1 381 ? -20.141 1.966 15.891 1 94.31 381 ARG A CA 1
ATOM 2904 C C . ARG A 1 381 ? -21.375 1.073 15.977 1 94.31 381 ARG A C 1
ATOM 2906 O O . ARG A 1 381 ? -22.391 1.466 16.547 1 94.31 381 ARG A O 1
ATOM 2913 N N . TYR A 1 382 ? -21.219 -0.173 15.438 1 95.81 382 TYR A N 1
ATOM 2914 C CA . TYR A 1 382 ? -22.469 -0.896 15.234 1 95.81 382 TYR A CA 1
ATOM 2915 C C . TYR A 1 382 ? -22.469 -2.207 16.016 1 95.81 382 TYR A C 1
ATOM 2917 O O . TYR A 1 382 ? -23.531 -2.777 16.266 1 95.81 382 TYR A O 1
ATOM 2925 N N . LEU A 1 383 ? -21.328 -2.771 16.359 1 95.06 383 LEU A N 1
ATOM 2926 C CA . LEU A 1 383 ? -21.312 -4.078 17 1 95.06 383 LEU A CA 1
ATOM 2927 C C . LEU A 1 383 ? -21.031 -3.934 18.5 1 95.06 383 LEU A C 1
ATOM 2929 O O . LEU A 1 383 ? -21.641 -4.637 19.312 1 95.06 383 LEU A O 1
ATOM 2933 N N . GLU A 1 384 ? -20.188 -3.041 18.875 1 94.06 384 GLU A N 1
ATOM 2934 C CA . GLU A 1 384 ? -19.812 -2.889 20.266 1 94.06 384 GLU A CA 1
ATOM 2935 C C . GLU A 1 384 ? -21 -2.51 21.141 1 94.06 384 GLU A C 1
ATOM 2937 O O . GLU A 1 384 ? -21.188 -3.051 22.234 1 94.06 384 GLU A O 1
ATOM 2942 N N . PRO A 1 385 ? -21.828 -1.631 20.688 1 94.62 385 PRO A N 1
ATOM 2943 C CA . PRO A 1 385 ? -22.984 -1.269 21.516 1 94.62 385 PRO A CA 1
ATOM 2944 C C . PRO A 1 385 ? -23.922 -2.449 21.766 1 94.62 385 PRO A C 1
ATOM 2946 O O . PRO A 1 385 ? -24.719 -2.418 22.703 1 94.62 385 PRO A O 1
ATOM 2949 N N . LEU A 1 386 ? -23.891 -3.443 20.953 1 93.81 386 LEU A N 1
ATOM 2950 C CA . LEU A 1 386 ? -24.797 -4.582 21.078 1 93.81 386 LEU A CA 1
ATOM 2951 C C . LEU A 1 386 ? -24.328 -5.539 22.172 1 93.81 386 LEU A C 1
ATOM 2953 O O . LEU A 1 386 ? -25.078 -6.406 22.594 1 93.81 386 LEU A O 1
ATOM 2957 N N . SER A 1 387 ? -23.109 -5.473 22.641 1 86.06 387 SER A N 1
ATOM 2958 C CA . SER A 1 387 ? -22.531 -6.41 23.594 1 86.06 387 SER A CA 1
ATOM 2959 C C . SER A 1 387 ? -23.094 -6.199 24.984 1 86.06 387 SER A C 1
ATOM 2961 O O . SER A 1 387 ? -22.922 -7.055 25.859 1 86.06 387 SER A O 1
ATOM 2963 N N . VAL A 1 388 ? -23.812 -5.176 25.469 1 75.44 388 VAL A N 1
ATOM 2964 C CA . VAL A 1 388 ? -24.25 -4.805 26.812 1 75.44 388 VAL A CA 1
ATOM 2965 C C . VAL A 1 388 ? -25.422 -5.68 27.219 1 75.44 388 VAL A C 1
ATOM 2967 O O . VAL A 1 388 ? -25.578 -5.992 28.406 1 75.44 388 VAL A O 1
ATOM 2970 N N . GLY A 1 389 ? -26.109 -6.562 26.531 1 66.88 389 GLY A N 1
ATOM 2971 C CA . GLY A 1 389 ? -27.359 -7.133 27 1 66.88 389 GLY A CA 1
ATOM 2972 C C . GLY A 1 389 ? -27.5 -8.609 26.672 1 66.88 389 GLY A C 1
ATOM 2973 O O . GLY A 1 389 ? -28.594 -9.18 26.797 1 66.88 389 GLY A O 1
ATOM 2974 N N . GLY A 1 390 ? -26.406 -9.289 26.453 1 75.25 390 GLY A N 1
ATOM 2975 C CA . GLY A 1 390 ? -26.438 -10.734 26.297 1 75.25 390 GLY A CA 1
ATOM 2976 C C . GLY A 1 390 ? -27.125 -11.172 25.016 1 75.25 390 GLY A C 1
ATOM 2977 O O . GLY A 1 390 ? -27.109 -12.352 24.656 1 75.25 390 GLY A O 1
ATOM 2978 N N . SER A 1 391 ? -27.922 -10.359 24.359 1 85.88 391 SER A N 1
ATOM 2979 C CA . SER A 1 391 ? -28.672 -10.766 23.172 1 85.88 391 SER A CA 1
ATOM 2980 C C . SER A 1 391 ? -27.969 -10.328 21.891 1 85.88 391 SER A C 1
ATOM 2982 O O . SER A 1 391 ? -28.609 -10.188 20.844 1 85.88 391 SER A O 1
ATOM 2984 N N . SER A 1 392 ? -26.719 -10.133 21.969 1 90.56 392 SER A N 1
ATOM 2985 C CA . SER A 1 392 ? -25.953 -9.602 20.844 1 90.56 392 SER A CA 1
ATOM 2986 C C . SER A 1 392 ? -26.016 -10.531 19.641 1 90.56 392 SER A C 1
ATOM 2988 O O . SER A 1 392 ? -26.234 -10.086 18.516 1 90.56 392 SER A O 1
ATOM 2990 N N . ARG A 1 393 ? -25.984 -11.789 19.906 1 90.62 393 ARG A N 1
ATOM 2991 C CA . ARG A 1 393 ? -25.969 -12.773 18.828 1 90.62 393 ARG A CA 1
ATOM 2992 C C . ARG A 1 393 ? -27.297 -12.781 18.078 1 90.62 393 ARG A C 1
ATOM 2994 O O . ARG A 1 393 ? -27.328 -12.82 16.844 1 90.62 393 ARG A O 1
ATOM 3001 N N . GLU A 1 394 ? -28.375 -12.703 18.828 1 93.94 394 GLU A N 1
ATOM 3002 C CA . GLU A 1 394 ? -29.703 -12.727 18.219 1 93.94 394 GLU A CA 1
ATOM 3003 C C . GLU A 1 394 ? -29.969 -11.445 17.422 1 93.94 394 GLU A C 1
ATOM 3005 O O . GLU A 1 394 ? -30.578 -11.492 16.359 1 93.94 394 GLU A O 1
ATOM 3010 N N . LEU A 1 395 ? -29.5 -10.336 17.938 1 95.12 395 LEU A N 1
ATOM 3011 C CA . LEU A 1 395 ? -29.688 -9.062 17.25 1 95.12 395 LEU A CA 1
ATOM 3012 C C . LEU A 1 395 ? -28.922 -9.039 15.938 1 95.12 395 LEU A C 1
ATOM 3014 O O . LEU A 1 395 ? -29.469 -8.656 14.898 1 95.12 395 LEU A O 1
ATOM 3018 N N . ILE A 1 396 ? -27.703 -9.547 16 1 95.5 396 ILE A N 1
ATOM 3019 C CA . ILE A 1 396 ? -26.844 -9.562 14.82 1 95.5 396 ILE A CA 1
ATOM 3020 C C . ILE A 1 396 ? -27.438 -10.492 13.766 1 95.5 396 ILE A C 1
ATOM 3022 O O . ILE A 1 396 ? -27.516 -10.141 12.586 1 95.5 396 ILE A O 1
ATOM 3026 N N . ALA A 1 397 ? -27.891 -11.617 14.18 1 95.75 397 ALA A N 1
ATOM 3027 C CA . ALA A 1 397 ? -28.484 -12.586 13.266 1 95.75 397 ALA A CA 1
ATOM 3028 C C . ALA A 1 397 ? -29.734 -12.016 12.609 1 95.75 397 ALA A C 1
ATOM 3030 O O . ALA A 1 397 ? -29.969 -12.219 11.414 1 95.75 397 ALA A O 1
ATOM 3031 N N . THR A 1 398 ? -30.484 -11.336 13.406 1 97 398 THR A N 1
ATOM 3032 C CA . THR A 1 398 ? -31.734 -10.766 12.891 1 97 398 THR A CA 1
ATOM 3033 C C . THR A 1 398 ? -31.438 -9.688 11.852 1 97 398 THR A C 1
ATOM 3035 O O . THR A 1 398 ? -32.031 -9.688 10.766 1 97 398 THR A O 1
ATOM 3038 N N . VAL A 1 399 ? -30.516 -8.781 12.141 1 97.5 399 VAL A N 1
ATOM 3039 C CA . VAL A 1 399 ? -30.188 -7.688 11.227 1 97.5 399 VAL A CA 1
ATOM 3040 C C . VAL A 1 399 ? -29.562 -8.258 9.945 1 97.5 399 VAL A C 1
ATOM 3042 O O . VAL A 1 399 ? -29.906 -7.824 8.844 1 97.5 399 VAL A O 1
ATOM 3045 N N . ARG A 1 400 ? -28.75 -9.219 10.086 1 96.75 400 ARG A N 1
ATOM 3046 C CA . ARG A 1 400 ? -28.109 -9.852 8.938 1 96.75 400 ARG A CA 1
ATOM 3047 C C . ARG A 1 400 ? -29.156 -10.5 8.031 1 96.75 400 ARG A C 1
ATOM 3049 O O . ARG A 1 400 ? -29.125 -10.305 6.812 1 96.75 400 ARG A O 1
ATOM 3056 N N . THR A 1 401 ? -30.047 -11.258 8.609 1 97.38 401 THR A N 1
ATOM 3057 C CA . THR A 1 401 ? -31.094 -11.93 7.852 1 97.38 401 THR A CA 1
ATOM 3058 C C . THR A 1 401 ? -32.031 -10.914 7.211 1 97.38 401 THR A C 1
ATOM 3060 O O . THR A 1 401 ? -32.469 -11.094 6.066 1 97.38 401 THR A O 1
ATOM 3063 N N . TYR A 1 402 ? -32.344 -9.883 7.988 1 97.5 402 TYR A N 1
ATOM 3064 C CA . TYR A 1 402 ? -33.219 -8.812 7.492 1 97.5 402 TYR A CA 1
ATOM 3065 C C . TYR A 1 402 ? -32.625 -8.195 6.23 1 97.5 402 TYR A C 1
ATOM 3067 O O . TYR A 1 402 ? -33.344 -8.016 5.23 1 97.5 402 TYR A O 1
ATOM 3075 N N . LEU A 1 403 ? -31.312 -7.922 6.242 1 96.5 403 LEU A N 1
ATOM 3076 C CA . LEU A 1 403 ? -30.625 -7.355 5.082 1 96.5 403 LEU A CA 1
ATOM 3077 C C . LEU A 1 403 ? -30.609 -8.352 3.928 1 96.5 403 LEU A C 1
ATOM 3079 O O . LEU A 1 403 ? -30.828 -7.98 2.775 1 96.5 403 LEU A O 1
ATOM 3083 N N . ALA A 1 404 ? -30.375 -9.609 4.234 1 94.94 404 ALA A N 1
ATOM 3084 C CA . ALA A 1 404 ? -30.312 -10.648 3.213 1 94.94 404 ALA A CA 1
ATOM 3085 C C . ALA A 1 404 ? -31.672 -10.836 2.531 1 94.94 404 ALA A C 1
ATOM 3087 O O . ALA A 1 404 ? -31.734 -11.258 1.373 1 94.94 404 ALA A O 1
ATOM 3088 N N . CYS A 1 405 ? -32.688 -10.492 3.258 1 95 405 CYS A N 1
ATOM 3089 C CA . CYS A 1 405 ? -34.031 -10.656 2.746 1 95 405 CYS A CA 1
ATOM 3090 C C . CYS A 1 405 ? -34.531 -9.375 2.1 1 95 405 CYS A C 1
ATOM 3092 O O . CYS A 1 405 ? -35.75 -9.18 1.942 1 95 405 CYS A O 1
ATOM 3094 N N . GLY A 1 406 ? -33.625 -8.469 1.831 1 91.94 406 GLY A N 1
ATOM 3095 C CA . GLY A 1 406 ? -34 -7.234 1.168 1 91.94 406 GLY A CA 1
ATOM 3096 C C . GLY A 1 406 ? -34.781 -6.301 2.061 1 91.94 406 GLY A C 1
ATOM 3097 O O . GLY A 1 406 ? -35.688 -5.59 1.59 1 91.94 406 GLY A O 1
ATOM 3098 N N . MET A 1 407 ? -34.656 -6.5 3.352 1 93.62 407 MET A N 1
ATOM 3099 C CA . MET A 1 407 ? -35.25 -5.637 4.367 1 93.62 407 MET A CA 1
ATOM 3100 C C . MET A 1 407 ? -36.781 -5.805 4.406 1 93.62 407 MET A C 1
ATOM 3102 O O . MET A 1 407 ? -37.5 -4.824 4.508 1 93.62 407 MET A O 1
ATOM 3106 N N . HIS A 1 408 ? -37.156 -7.027 4.203 1 93.5 408 HIS A N 1
ATOM 3107 C CA . HIS A 1 408 ? -38.562 -7.414 4.344 1 93.5 408 HIS A CA 1
ATOM 3108 C C . HIS A 1 408 ? -38.812 -8.141 5.664 1 93.5 408 HIS A C 1
ATOM 3110 O O . HIS A 1 408 ? -38.281 -9.242 5.879 1 93.5 408 HIS A O 1
ATOM 3116 N N . VAL A 1 409 ? -39.656 -7.578 6.43 1 96 409 VAL A N 1
ATOM 3117 C CA . VAL A 1 409 ? -39.875 -8.094 7.777 1 96 409 VAL A CA 1
ATOM 3118 C C . VAL A 1 409 ? -40.5 -9.484 7.699 1 96 409 VAL A C 1
ATOM 3120 O O . VAL A 1 409 ? -40.062 -10.398 8.406 1 96 409 VAL A O 1
ATOM 3123 N N . GLU A 1 410 ? -41.469 -9.695 6.793 1 96.62 410 GLU A N 1
ATOM 3124 C CA . GLU A 1 410 ? -42.156 -10.969 6.688 1 96.62 410 GLU A CA 1
ATOM 3125 C C . GLU A 1 410 ? -41.219 -12.086 6.25 1 96.62 410 GLU A C 1
ATOM 3127 O O . GLU A 1 410 ? -41.25 -13.18 6.832 1 96.62 410 GLU A O 1
ATOM 3132 N N . ARG A 1 411 ? -40.469 -11.859 5.273 1 96.44 411 ARG A N 1
ATOM 3133 C CA . ARG A 1 411 ? -39.5 -12.852 4.785 1 96.44 411 ARG A CA 1
ATOM 3134 C C . ARG A 1 411 ? -38.469 -13.172 5.844 1 96.44 411 ARG A C 1
ATOM 3136 O O . ARG A 1 411 ? -38.062 -14.328 6 1 96.44 411 ARG A O 1
ATOM 3143 N N . THR A 1 412 ? -38.062 -12.172 6.57 1 97.44 412 THR A N 1
ATOM 3144 C CA . THR A 1 412 ? -37.062 -12.336 7.633 1 97.44 412 THR A CA 1
ATOM 3145 C C . THR A 1 412 ? -37.625 -13.227 8.75 1 97.44 412 THR A C 1
ATOM 3147 O O . THR A 1 412 ? -36.938 -14.141 9.211 1 97.44 412 THR A O 1
ATOM 3150 N N . ALA A 1 413 ? -38.844 -12.984 9.125 1 97.88 413 ALA A N 1
ATOM 3151 C CA . ALA A 1 413 ? -39.5 -13.766 10.172 1 97.88 413 ALA A CA 1
ATOM 3152 C C . ALA A 1 413 ? -39.562 -15.242 9.781 1 97.88 413 ALA A C 1
ATOM 3154 O O . ALA A 1 413 ? -39.281 -16.125 10.594 1 97.88 413 ALA A O 1
ATOM 3155 N N . THR A 1 414 ? -39.938 -15.484 8.547 1 97.75 414 THR A N 1
ATOM 3156 C CA . THR A 1 414 ? -40.062 -16.844 8.023 1 97.75 414 THR A CA 1
ATOM 3157 C C . THR A 1 414 ? -38.688 -17.547 8.07 1 97.75 414 THR A C 1
ATOM 3159 O O . THR A 1 414 ? -38.625 -18.703 8.516 1 97.75 414 THR A O 1
ATOM 3162 N N . ARG A 1 415 ? -37.688 -16.891 7.734 1 97.12 415 ARG A N 1
ATOM 3163 C CA . ARG A 1 415 ? -36.344 -17.484 7.656 1 97.12 415 ARG A CA 1
ATOM 3164 C C . ARG A 1 415 ? -35.781 -17.75 9.047 1 97.12 415 ARG A C 1
ATOM 3166 O O . ARG A 1 415 ? -35.062 -18.734 9.25 1 97.12 415 ARG A O 1
ATOM 3173 N N . LEU A 1 416 ? -36.125 -16.891 10 1 97.06 416 LEU A N 1
ATOM 3174 C CA . LEU A 1 416 ? -35.594 -17.031 11.359 1 97.06 416 LEU A CA 1
ATOM 3175 C C . LEU A 1 416 ? -36.531 -17.875 12.211 1 97.06 416 LEU A C 1
ATOM 3177 O O . LEU A 1 416 ? -36.219 -18.203 13.359 1 97.06 416 LEU A O 1
ATOM 3181 N N . PHE A 1 417 ? -37.719 -18.203 11.711 1 97.12 417 PHE A N 1
ATOM 3182 C CA . PHE A 1 417 ? -38.719 -19 12.414 1 97.12 417 PHE A CA 1
ATOM 3183 C C . PHE A 1 417 ? -39.156 -18.281 13.688 1 97.12 417 PHE A C 1
ATOM 3185 O O . PHE A 1 417 ? -39.219 -18.891 14.758 1 97.12 417 PHE A O 1
ATOM 3192 N N . VAL A 1 418 ? -39.469 -17 13.484 1 97.44 418 VAL A N 1
ATOM 3193 C CA . VAL A 1 418 ? -40 -16.188 14.57 1 97.44 418 VAL A CA 1
ATOM 3194 C C . VAL A 1 418 ? -41.188 -15.359 14.062 1 97.44 418 VAL A C 1
ATOM 3196 O O . VAL A 1 418 ? -41.469 -15.344 12.859 1 97.44 418 VAL A O 1
ATOM 3199 N N . HIS A 1 419 ? -41.906 -14.805 14.977 1 96.88 419 HIS A N 1
ATOM 3200 C CA . HIS A 1 419 ? -43.031 -13.938 14.625 1 96.88 419 HIS A CA 1
ATOM 3201 C C . HIS A 1 419 ? -42.531 -12.594 14.086 1 96.88 419 HIS A C 1
ATOM 3203 O O . HIS A 1 419 ? -41.469 -12.109 14.5 1 96.88 419 HIS A O 1
ATOM 3209 N N . GLN A 1 420 ? -43.344 -11.961 13.297 1 97.31 420 GLN A N 1
ATOM 3210 C CA . GLN A 1 420 ? -42.969 -10.68 12.703 1 97.31 420 GLN A CA 1
ATOM 3211 C C . GLN A 1 420 ? -42.719 -9.625 13.773 1 97.31 420 GLN A C 1
ATOM 3213 O O . GLN A 1 420 ? -41.875 -8.758 13.609 1 97.31 420 GLN A O 1
ATOM 3218 N N . ASN A 1 421 ? -43.406 -9.703 14.898 1 96.94 421 ASN A N 1
ATOM 3219 C CA . ASN A 1 421 ? -43.25 -8.727 15.977 1 96.94 421 ASN A CA 1
ATOM 3220 C C . ASN A 1 421 ? -41.906 -8.859 16.672 1 96.94 421 ASN A C 1
ATOM 3222 O O . ASN A 1 421 ? -41.344 -7.863 17.125 1 96.94 421 ASN A O 1
ATOM 3226 N N . THR A 1 422 ? -41.438 -10.07 16.703 1 97 422 THR A N 1
ATOM 3227 C CA . THR A 1 422 ? -40.094 -10.312 17.266 1 97 422 THR A CA 1
ATOM 3228 C C . THR A 1 422 ? -39.031 -9.664 16.406 1 97 422 THR A C 1
ATOM 3230 O O . THR A 1 422 ? -38.094 -9.047 16.922 1 97 422 THR A O 1
ATOM 3233 N N . VAL A 1 423 ? -39.25 -9.797 15.086 1 97.62 423 VAL A N 1
ATOM 3234 C CA . VAL A 1 423 ? -38.312 -9.172 14.156 1 97.62 423 VAL A CA 1
ATOM 3235 C C . VAL A 1 423 ? -38.344 -7.656 14.328 1 97.62 423 VAL A C 1
ATOM 3237 O O . VAL A 1 423 ? -37.281 -7.027 14.453 1 97.62 423 VAL A O 1
ATOM 3240 N N . ARG A 1 424 ? -39.531 -7.051 14.406 1 97.62 424 ARG A N 1
ATOM 3241 C CA . ARG A 1 424 ? -39.688 -5.605 14.555 1 97.62 424 ARG A CA 1
ATOM 3242 C C . ARG A 1 424 ? -39.031 -5.129 15.859 1 97.62 424 ARG A C 1
ATOM 3244 O O . ARG A 1 424 ? -38.406 -4.082 15.898 1 97.62 424 ARG A O 1
ATOM 3251 N N . TYR A 1 425 ? -39.219 -5.918 16.844 1 96.88 425 TYR A N 1
ATOM 3252 C CA . TYR A 1 425 ? -38.656 -5.578 18.156 1 96.88 425 TYR A CA 1
ATOM 3253 C C . TYR A 1 425 ? -37.125 -5.582 18.109 1 96.88 425 TYR A C 1
ATOM 3255 O O . TYR A 1 425 ? -36.5 -4.637 18.578 1 96.88 425 TYR A O 1
ATOM 3263 N N . ARG A 1 426 ? -36.594 -6.629 17.578 1 96.5 426 ARG A N 1
ATOM 3264 C CA . ARG A 1 426 ? -35.125 -6.773 17.531 1 96.5 426 ARG A CA 1
ATOM 3265 C C . ARG A 1 426 ? -34.5 -5.691 16.656 1 96.5 426 ARG A C 1
ATOM 3267 O O . ARG A 1 426 ? -33.406 -5.188 16.969 1 96.5 426 ARG A O 1
ATOM 3274 N N . LEU A 1 427 ? -35.188 -5.32 15.602 1 97.5 427 LEU A N 1
ATOM 3275 C CA . LEU A 1 427 ? -34.688 -4.246 14.75 1 97.5 427 LEU A CA 1
ATOM 3276 C C . LEU A 1 427 ? -34.719 -2.906 15.477 1 97.5 427 LEU A C 1
ATOM 3278 O O . LEU A 1 427 ? -33.781 -2.115 15.398 1 97.5 427 LEU A O 1
ATOM 3282 N N . ALA A 1 428 ? -35.812 -2.684 16.203 1 96.81 428 ALA A N 1
ATOM 3283 C CA . ALA A 1 428 ? -35.938 -1.458 16.984 1 96.81 428 ALA A CA 1
ATOM 328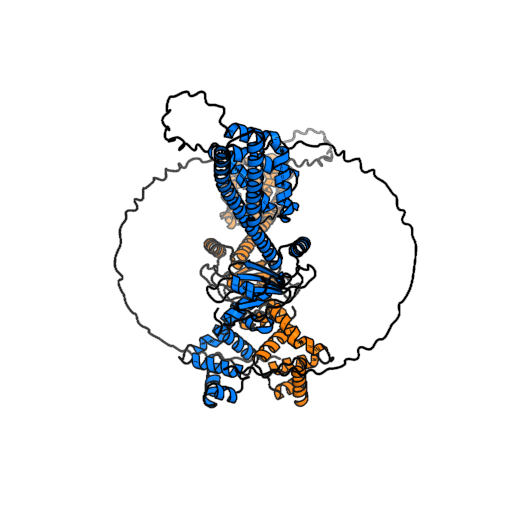4 C C . ALA A 1 428 ? -34.875 -1.384 18.062 1 96.81 428 ALA A C 1
ATOM 3286 O O . ALA A 1 428 ? -34.312 -0.312 18.328 1 96.81 428 ALA A O 1
ATOM 3287 N N . ARG A 1 429 ? -34.688 -2.455 18.672 1 95.62 429 ARG A N 1
ATOM 3288 C CA . ARG A 1 429 ? -33.656 -2.516 19.703 1 95.62 429 ARG A CA 1
ATOM 3289 C C . ARG A 1 429 ? -32.281 -2.201 19.125 1 95.62 429 ARG A C 1
ATOM 3291 O O . ARG A 1 429 ? -31.5 -1.481 19.75 1 95.62 429 ARG A O 1
ATOM 3298 N N . PHE A 1 430 ? -31.938 -2.76 18 1 96.31 430 PHE A N 1
ATOM 3299 C CA . PHE A 1 430 ? -30.688 -2.471 17.312 1 96.31 430 PHE A CA 1
ATOM 3300 C C . PHE A 1 430 ? -30.531 -0.973 17.062 1 96.31 430 PHE A C 1
ATOM 3302 O O . PHE A 1 430 ? -29.484 -0.395 17.359 1 96.31 430 PHE A O 1
ATOM 3309 N N . GLU A 1 431 ? -31.562 -0.375 16.547 1 97.25 431 GLU A N 1
ATOM 3310 C CA . GLU A 1 431 ? -31.531 1.054 16.25 1 97.25 431 GLU A CA 1
ATOM 3311 C C . GLU A 1 431 ? -31.359 1.881 17.516 1 97.25 431 GLU A C 1
ATOM 3313 O O . GLU A 1 431 ? -30.641 2.879 17.531 1 97.25 431 GLU A O 1
ATOM 3318 N N . GLU A 1 432 ? -32 1.444 18.516 1 95.75 432 GLU A N 1
ATOM 3319 C CA . GLU A 1 432 ? -31.891 2.139 19.797 1 95.75 432 GLU A CA 1
ATOM 3320 C C . GLU A 1 432 ? -30.469 2.084 20.344 1 95.75 432 GLU A C 1
ATOM 3322 O O . GLU A 1 432 ? -29.922 3.105 20.766 1 95.75 432 GLU A O 1
ATOM 3327 N N . LEU A 1 433 ? -29.875 0.963 20.328 1 95.12 433 LEU A N 1
ATOM 3328 C CA . LEU A 1 433 ? -28.547 0.749 20.906 1 95.12 433 LEU A CA 1
ATOM 3329 C C . LEU A 1 433 ? -27.469 1.459 20.078 1 95.12 433 LEU A C 1
ATOM 3331 O O . LEU A 1 433 ? -26.484 1.939 20.641 1 95.12 433 LEU A O 1
ATOM 3335 N N . THR A 1 434 ? -27.656 1.493 18.797 1 95.62 434 THR A N 1
ATOM 3336 C CA . THR A 1 434 ? -26.625 2.041 17.938 1 95.62 434 THR A CA 1
ATOM 3337 C C . THR A 1 434 ? -26.906 3.508 17.609 1 95.62 434 THR A C 1
ATOM 3339 O O . THR A 1 434 ? -26.016 4.234 17.172 1 95.62 434 THR A O 1
ATOM 3342 N N . GLY A 1 435 ? -28.188 3.924 17.734 1 95.94 435 GLY A N 1
ATOM 3343 C CA . GLY A 1 435 ? -28.594 5.27 17.359 1 95.94 435 GLY A CA 1
ATOM 3344 C C . GLY A 1 435 ? -28.75 5.453 15.867 1 95.94 435 GLY A C 1
ATOM 3345 O O . GLY A 1 435 ? -28.859 6.582 15.383 1 95.94 435 GLY A O 1
ATOM 3346 N N . ALA A 1 436 ? -28.719 4.344 15.164 1 94.75 436 ALA A N 1
ATOM 3347 C CA . ALA A 1 436 ? -28.781 4.402 13.711 1 94.75 436 ALA A CA 1
ATOM 3348 C C . ALA A 1 436 ? -30.156 3.996 13.195 1 94.75 436 ALA A C 1
ATOM 3350 O O . ALA A 1 436 ? -30.891 3.289 13.883 1 94.75 436 ALA A O 1
ATOM 3351 N N . SER A 1 437 ? -30.484 4.488 12.023 1 95.88 437 SER A N 1
ATOM 3352 C CA . SER A 1 437 ? -31.734 4.137 11.375 1 95.88 437 SER A CA 1
ATOM 3353 C C . SER A 1 437 ? -31.5 3.281 10.141 1 95.88 437 SER A C 1
ATOM 3355 O O . SER A 1 437 ? -30.797 3.697 9.211 1 95.88 437 SER A O 1
ATOM 3357 N N . LEU A 1 438 ? -32.125 2.148 10.102 1 95.31 438 LEU A N 1
ATOM 3358 C CA . LEU A 1 438 ? -31.984 1.226 8.984 1 95.31 438 LEU A CA 1
ATOM 3359 C C . LEU A 1 438 ? -32.75 1.711 7.77 1 95.31 438 LEU A C 1
ATOM 3361 O O . LEU A 1 438 ? -32.719 1.092 6.703 1 95.31 438 LEU A O 1
ATOM 3365 N N . ARG A 1 439 ? -33.375 2.865 7.887 1 91.31 439 ARG A N 1
ATOM 3366 C CA . ARG A 1 439 ? -34.062 3.484 6.754 1 91.31 439 ARG A CA 1
ATOM 3367 C C . ARG A 1 439 ? -33.094 4.324 5.926 1 91.31 439 ARG A C 1
ATOM 3369 O O . ARG A 1 439 ? -33.375 4.703 4.793 1 91.31 439 ARG A O 1
ATOM 3376 N N . ASP A 1 440 ? -31.984 4.621 6.492 1 93.81 440 ASP A N 1
ATOM 3377 C CA . ASP A 1 440 ? -30.922 5.371 5.812 1 93.81 440 ASP A CA 1
ATOM 3378 C C . ASP A 1 440 ? -30.016 4.441 5.023 1 93.81 440 ASP A C 1
ATOM 3380 O O . ASP A 1 440 ? -29.375 3.553 5.594 1 93.81 440 ASP A O 1
ATOM 3384 N N . THR A 1 441 ? -29.906 4.676 3.713 1 93.88 441 THR A N 1
ATOM 3385 C CA . THR A 1 441 ? -29.156 3.799 2.824 1 93.88 441 THR A CA 1
ATOM 3386 C C . THR A 1 441 ? -27.688 3.74 3.24 1 93.88 441 THR A C 1
ATOM 3388 O O . THR A 1 441 ? -27.062 2.682 3.168 1 93.88 441 THR A O 1
ATOM 3391 N N . GLU A 1 442 ? -27.109 4.852 3.598 1 93.81 442 GLU A N 1
ATOM 3392 C CA . GLU A 1 442 ? -25.719 4.871 4.031 1 93.81 442 GLU A CA 1
ATOM 3393 C C . GLU A 1 442 ? -25.516 3.988 5.258 1 93.81 442 GLU A C 1
ATOM 3395 O O . GLU A 1 442 ? -24.516 3.26 5.344 1 93.81 442 GLU A O 1
ATOM 3400 N N . VAL A 1 443 ? -26.438 4.082 6.168 1 95.5 443 VAL A N 1
ATOM 3401 C CA . VAL A 1 443 ? -26.391 3.254 7.367 1 95.5 443 VAL A CA 1
ATOM 3402 C C . VAL A 1 443 ? -26.484 1.78 6.98 1 95.5 443 VAL A C 1
ATOM 3404 O O . VAL A 1 443 ? -25.719 0.949 7.473 1 95.5 443 VAL A O 1
ATOM 3407 N N . VAL A 1 444 ? -27.406 1.476 6.098 1 96.25 444 VAL A N 1
ATOM 3408 C CA . VAL A 1 444 ? -27.594 0.105 5.637 1 96.25 444 VAL A CA 1
ATOM 3409 C C . VAL A 1 444 ? -26.297 -0.415 5.023 1 96.25 444 VAL A C 1
ATOM 3411 O O . VAL A 1 444 ? -25.891 -1.547 5.289 1 96.25 444 VAL A O 1
ATOM 3414 N N . THR A 1 445 ? -25.656 0.413 4.227 1 96.19 445 THR A N 1
ATOM 3415 C CA . THR A 1 445 ? -24.391 0.042 3.586 1 96.19 445 THR A CA 1
ATOM 3416 C C . THR A 1 445 ? -23.312 -0.221 4.625 1 96.19 445 THR A C 1
ATOM 3418 O O . THR A 1 445 ? -22.578 -1.213 4.535 1 96.19 445 THR A O 1
ATOM 3421 N N . GLU A 1 446 ? -23.234 0.598 5.598 1 96.94 446 GLU A N 1
ATOM 3422 C CA . GLU A 1 446 ? -22.25 0.443 6.66 1 96.94 446 GLU A CA 1
ATOM 3423 C C . GLU A 1 446 ? -22.516 -0.811 7.488 1 96.94 446 GLU A C 1
ATOM 3425 O O . GLU A 1 446 ? -21.594 -1.54 7.84 1 96.94 446 GLU A O 1
ATOM 3430 N N . VAL A 1 447 ? -23.797 -0.975 7.809 1 97.12 447 VAL A N 1
ATOM 3431 C CA . VAL A 1 447 ? -24.172 -2.133 8.609 1 97.12 447 VAL A CA 1
ATOM 3432 C C . VAL A 1 447 ? -23.891 -3.416 7.836 1 97.12 447 VAL A C 1
ATOM 3434 O O . VAL A 1 447 ? -23.359 -4.383 8.391 1 97.12 447 VAL A O 1
ATOM 3437 N N . TRP A 1 448 ? -24.25 -3.426 6.566 1 96.88 448 TRP A N 1
ATOM 3438 C CA . TRP A 1 448 ? -23.922 -4.57 5.723 1 96.88 448 TRP A CA 1
ATOM 3439 C C . TRP A 1 448 ? -22.422 -4.852 5.758 1 96.88 448 TRP A C 1
ATOM 3441 O O . TRP A 1 448 ? -22 -5.996 5.941 1 96.88 448 TRP A O 1
ATOM 3451 N N . TRP A 1 449 ? -21.625 -3.811 5.609 1 96.31 449 TRP A N 1
ATOM 3452 C CA . TRP A 1 449 ? -20.172 -3.9 5.598 1 96.31 449 TRP A CA 1
ATOM 3453 C C . TRP A 1 449 ? -19.656 -4.57 6.867 1 96.31 449 TRP A C 1
ATOM 3455 O O . TRP A 1 449 ? -18.891 -5.539 6.801 1 96.31 449 TRP A O 1
ATOM 3465 N N . VAL A 1 450 ? -20.078 -4.09 7.965 1 96.38 450 VAL A N 1
ATOM 3466 C CA . VAL A 1 450 ? -19.516 -4.559 9.227 1 96.38 450 VAL A CA 1
ATOM 3467 C C . VAL A 1 450 ? -20 -5.98 9.508 1 96.38 450 VAL A C 1
ATOM 3469 O O . VAL A 1 450 ? -19.266 -6.781 10.102 1 96.38 450 VAL A O 1
ATOM 3472 N N . LEU A 1 451 ? -21.188 -6.316 9.094 1 96.19 451 LEU A N 1
ATOM 3473 C CA . LEU A 1 451 ? -21.688 -7.676 9.281 1 96.19 451 LEU A CA 1
ATOM 3474 C C . LEU A 1 451 ? -20.922 -8.656 8.398 1 96.19 451 LEU A C 1
ATOM 3476 O O . LEU A 1 451 ? -20.641 -9.781 8.82 1 96.19 451 LEU A O 1
ATOM 3480 N N . GLU A 1 452 ? -20.625 -8.227 7.184 1 95.38 452 GLU A N 1
ATOM 3481 C CA . GLU A 1 452 ? -19.766 -9.047 6.328 1 95.38 452 GLU A CA 1
ATOM 3482 C C . GLU A 1 452 ? -18.391 -9.25 6.953 1 95.38 452 GLU A C 1
ATOM 3484 O O . GLU A 1 452 ? -17.859 -10.359 6.945 1 95.38 452 GLU A O 1
ATOM 3489 N N . LEU A 1 453 ? -17.844 -8.188 7.449 1 94.75 453 LEU A N 1
ATOM 3490 C CA . LEU A 1 453 ? -16.547 -8.266 8.109 1 94.75 453 LEU A CA 1
ATOM 3491 C C . LEU A 1 453 ? -16.594 -9.219 9.297 1 94.75 453 LEU A C 1
ATOM 3493 O O . LEU A 1 453 ? -15.68 -10.039 9.477 1 94.75 453 LEU A O 1
ATOM 3497 N N . ALA A 1 454 ? -17.625 -9.109 10.07 1 93.06 454 ALA A N 1
ATOM 3498 C CA . ALA A 1 454 ? -17.781 -9.945 11.258 1 93.06 454 ALA A CA 1
ATOM 3499 C C . ALA A 1 454 ? -17.875 -11.422 10.891 1 93.06 454 ALA A C 1
ATOM 3501 O O . ALA A 1 454 ? -17.516 -12.297 11.672 1 93.06 454 ALA A O 1
ATOM 3502 N N . ALA A 1 455 ? -18.375 -11.688 9.734 1 92.38 455 ALA A N 1
ATOM 3503 C CA . ALA A 1 455 ? -18.547 -13.055 9.266 1 92.38 455 ALA A CA 1
ATOM 3504 C C . ALA A 1 455 ? -17.25 -13.602 8.68 1 92.38 455 ALA A C 1
ATOM 3506 O O . ALA A 1 455 ? -17.109 -14.812 8.469 1 92.38 455 ALA A O 1
ATOM 3507 N N . MET A 1 456 ? -16.328 -12.688 8.484 1 92.56 456 MET A N 1
ATOM 3508 C CA . MET A 1 456 ? -15.062 -13.094 7.879 1 92.56 456 MET A CA 1
ATOM 3509 C C . MET A 1 456 ? -14.117 -13.664 8.93 1 92.56 456 MET A C 1
ATOM 3511 O O . MET A 1 456 ? -14.156 -13.258 10.094 1 92.56 456 MET A O 1
ATOM 3515 N N . ARG A 1 457 ? -13.367 -14.688 8.469 1 82.19 457 ARG A N 1
ATOM 3516 C CA . ARG A 1 457 ? -12.305 -15.258 9.289 1 82.19 457 ARG A CA 1
ATOM 3517 C C . ARG A 1 457 ? -10.961 -14.602 8.984 1 82.19 457 ARG A C 1
ATOM 3519 O O . ARG A 1 457 ? -10.258 -15.023 8.062 1 82.19 457 ARG A O 1
ATOM 3526 N N . LEU A 1 458 ? -10.75 -13.391 9.508 1 71.25 458 LEU A N 1
ATOM 3527 C CA . LEU A 1 458 ? -9.508 -12.68 9.211 1 71.25 458 LEU A CA 1
ATOM 3528 C C . LEU A 1 458 ? -8.508 -12.859 10.344 1 71.25 458 LEU A C 1
ATOM 3530 O O . LEU A 1 458 ? -8.891 -13.047 11.5 1 71.25 458 LEU A O 1
ATOM 3534 N N . MET B 1 1 ? -30.047 29.078 4.43 1 22.09 1 MET B N 1
ATOM 3535 C CA . MET B 1 1 ? -30.453 29.641 5.715 1 22.09 1 MET B CA 1
ATOM 3536 C C . MET B 1 1 ? -30.547 28.562 6.777 1 22.09 1 MET B C 1
ATOM 3538 O O . MET B 1 1 ? -31.625 28 6.992 1 22.09 1 MET B O 1
ATOM 3542 N N . LEU B 1 2 ? -29.516 27.641 6.738 1 23.92 2 LEU B N 1
ATOM 3543 C CA . LEU B 1 2 ? -29.422 26.359 7.434 1 23.92 2 LEU B CA 1
ATOM 3544 C C . LEU B 1 2 ? -29.469 26.562 8.945 1 23.92 2 LEU B C 1
ATOM 3546 O O . LEU B 1 2 ? -28.594 27.219 9.516 1 23.92 2 LEU B O 1
ATOM 3550 N N . ARG B 1 3 ? -30.734 26.641 9.461 1 23.23 3 ARG B N 1
ATOM 3551 C CA . ARG B 1 3 ? -31.094 27 10.836 1 23.23 3 ARG B CA 1
ATOM 3552 C C . ARG B 1 3 ? -30.375 26.094 11.836 1 23.23 3 ARG B C 1
ATOM 3554 O O . ARG B 1 3 ? -30.203 24.906 11.586 1 23.23 3 ARG B O 1
ATOM 3561 N N . LYS B 1 4 ? -29.625 26.688 12.797 1 25.03 4 LYS B N 1
ATOM 3562 C CA . LYS B 1 4 ? -28.75 26.375 13.93 1 25.03 4 LYS B CA 1
ATOM 3563 C C . LYS B 1 4 ? -29.484 25.531 14.969 1 25.03 4 LYS B C 1
ATOM 3565 O O . LYS B 1 4 ? -30.359 26.031 15.688 1 25.03 4 LYS B O 1
ATOM 3570 N N . ARG B 1 5 ? -30 24.312 14.578 1 23.39 5 ARG B N 1
ATOM 3571 C CA . ARG B 1 5 ? -30.812 23.609 15.57 1 23.39 5 ARG B CA 1
ATOM 3572 C C . ARG B 1 5 ? -30.031 23.391 16.859 1 23.39 5 ARG B C 1
ATOM 3574 O O . ARG B 1 5 ? -28.875 22.953 16.828 1 23.39 5 ARG B O 1
ATOM 3581 N N . ARG B 1 6 ? -30.359 24.125 17.953 1 22.41 6 ARG B N 1
ATOM 3582 C CA . ARG B 1 6 ? -29.859 24.266 19.328 1 22.41 6 ARG B CA 1
ATOM 3583 C C . ARG B 1 6 ? -29.969 22.953 20.078 1 22.41 6 ARG B C 1
ATOM 3585 O O . ARG B 1 6 ? -31.062 22.484 20.391 1 22.41 6 ARG B O 1
ATOM 3592 N N . ILE B 1 7 ? -29.125 21.938 19.703 1 22 7 ILE B N 1
ATOM 3593 C CA . ILE B 1 7 ? -29.203 20.625 20.312 1 22 7 ILE B CA 1
ATOM 3594 C C . ILE B 1 7 ? -28.906 20.734 21.812 1 22 7 ILE B C 1
ATOM 3596 O O . ILE B 1 7 ? -27.844 21.234 22.203 1 22 7 ILE B O 1
ATOM 3600 N N . HIS B 1 8 ? -29.969 20.844 22.672 1 21.03 8 HIS B N 1
ATOM 3601 C CA . HIS B 1 8 ? -29.984 20.969 24.125 1 21.03 8 HIS B CA 1
ATOM 3602 C C . HIS B 1 8 ? -29.328 19.766 24.797 1 21.03 8 HIS B C 1
ATOM 3604 O O . HIS B 1 8 ? -29.625 18.625 24.453 1 21.03 8 HIS B O 1
ATOM 3610 N N . ARG B 1 9 ? -28.094 19.938 25.281 1 21.89 9 ARG B N 1
ATOM 3611 C CA . ARG B 1 9 ? -27.125 19.047 25.922 1 21.89 9 ARG B CA 1
ATOM 3612 C C . ARG B 1 9 ? -27.656 18.516 27.25 1 21.89 9 ARG B C 1
ATOM 3614 O O . ARG B 1 9 ? -27.891 19.297 28.172 1 21.89 9 ARG B O 1
ATOM 3621 N N . PRO B 1 10 ? -28.609 17.484 27.219 1 20.72 10 PRO B N 1
ATOM 3622 C CA . PRO B 1 10 ? -29.062 17.141 28.562 1 20.72 10 PRO B CA 1
ATOM 3623 C C . PRO B 1 10 ? -27.922 16.656 29.453 1 20.72 10 PRO B C 1
ATOM 3625 O O . PRO B 1 10 ? -26.969 16.047 28.969 1 20.72 10 PRO B O 1
ATOM 3628 N N . GLN B 1 11 ? -27.594 17.375 30.531 1 20.28 11 GLN B N 1
ATOM 3629 C CA . GLN B 1 11 ? -26.578 17.328 31.578 1 20.28 11 GLN B CA 1
ATOM 3630 C C . GLN B 1 11 ? -26.734 16.094 32.438 1 20.28 11 GLN B C 1
ATOM 3632 O O . GLN B 1 11 ? -26 15.906 33.406 1 20.28 11 GLN B O 1
ATOM 3637 N N . GLY B 1 12 ? -27.531 15.055 31.938 1 18.69 12 GLY B N 1
ATOM 3638 C CA . GLY B 1 12 ? -27.859 14.305 33.156 1 18.69 12 GLY B CA 1
ATOM 3639 C C . GLY B 1 12 ? -26.641 13.75 33.875 1 18.69 12 GLY B C 1
ATOM 3640 O O . GLY B 1 12 ? -25.641 13.445 33.219 1 18.69 12 GLY B O 1
ATOM 3641 N N . ARG B 1 13 ? -26.438 14.07 35.156 1 20.02 13 ARG B N 1
ATOM 3642 C CA . ARG B 1 13 ? -25.531 13.914 36.312 1 20.02 13 ARG B CA 1
ATOM 3643 C C . ARG B 1 13 ? -25.406 12.453 36.688 1 20.02 13 ARG B C 1
ATOM 3645 O O . ARG B 1 13 ? -24.703 12.125 37.656 1 20.02 13 ARG B O 1
ATOM 3652 N N . PHE B 1 14 ? -25.516 11.461 35.75 1 18.33 14 PHE B N 1
ATOM 3653 C CA . PHE B 1 14 ? -25.688 10.219 36.5 1 18.33 14 PHE B CA 1
ATOM 3654 C C . PHE B 1 14 ? -24.453 9.938 37.344 1 18.33 14 PHE B C 1
ATOM 3656 O O . PHE B 1 14 ? -23.312 10.102 36.875 1 18.33 14 PHE B O 1
ATOM 3663 N N . HIS B 1 15 ? -24.562 10.047 38.656 1 19.16 15 HIS B N 1
ATOM 3664 C CA . HIS B 1 15 ? -23.734 9.875 39.844 1 19.16 15 HIS B CA 1
ATOM 3665 C C . HIS B 1 15 ? -23.219 8.438 39.969 1 19.16 15 HIS B C 1
ATOM 3667 O O . HIS B 1 15 ? -22.5 8.102 40.906 1 19.16 15 HIS B O 1
ATOM 3673 N N . LEU B 1 16 ? -23.281 7.66 38.844 1 17.27 16 LEU B N 1
ATOM 3674 C CA . LEU B 1 16 ? -23.203 6.312 39.406 1 17.27 16 LEU B CA 1
ATOM 3675 C C . LEU B 1 16 ? -21.906 6.117 40.188 1 17.27 16 LEU B C 1
ATOM 3677 O O . LEU B 1 16 ? -20.828 6.375 39.688 1 17.27 16 LEU B O 1
ATOM 3681 N N . ARG B 1 17 ? -22.016 6.094 41.5 1 17.42 17 ARG B N 1
ATOM 3682 C CA . ARG B 1 17 ? -21.094 5.898 42.625 1 17.42 17 ARG B CA 1
ATOM 3683 C C . ARG B 1 17 ? -20.438 4.523 42.562 1 17.42 17 ARG B C 1
ATOM 3685 O O . ARG B 1 17 ? -19.594 4.195 43.406 1 17.42 17 ARG B O 1
ATOM 3692 N N . ARG B 1 18 ? -20.422 3.82 41.406 1 17.61 18 ARG B N 1
ATOM 3693 C CA . ARG B 1 18 ? -20.188 2.439 41.812 1 17.61 18 ARG B CA 1
ATOM 3694 C C . ARG B 1 18 ? -18.906 2.32 42.656 1 17.61 18 ARG B C 1
ATOM 3696 O O . ARG B 1 18 ? -17.859 2.832 42.25 1 17.61 18 ARG B O 1
ATOM 3703 N N . ASP B 1 19 ? -19.062 2.031 43.906 1 17.47 19 ASP B N 1
ATOM 3704 C CA . ASP B 1 19 ? -18.219 1.797 45.062 1 17.47 19 ASP B CA 1
ATOM 3705 C C . ASP B 1 19 ? -17.25 0.647 44.812 1 17.47 19 ASP B C 1
ATOM 3707 O O . ASP B 1 19 ? -16.438 0.308 45.688 1 17.47 19 ASP B O 1
ATOM 3711 N N . HIS B 1 20 ? -17.141 0.141 43.594 1 17.95 20 HIS B N 1
ATOM 3712 C CA . HIS B 1 20 ? -16.656 -1.222 43.781 1 17.95 20 HIS B CA 1
ATOM 3713 C C . HIS B 1 20 ? -15.336 -1.235 44.562 1 17.95 20 HIS B C 1
ATOM 3715 O O . HIS B 1 20 ? -14.461 -0.398 44.312 1 17.95 20 HIS B O 1
ATOM 3721 N N . GLU B 1 21 ? -15.492 -1.931 45.656 1 17.69 21 GLU B N 1
ATOM 3722 C CA . GLU B 1 21 ? -14.648 -2.252 46.812 1 17.69 21 GLU B CA 1
ATOM 3723 C C . GLU B 1 21 ? -13.297 -2.787 46.344 1 17.69 21 GLU B C 1
ATOM 3725 O O . GLU B 1 21 ? -13.148 -3.281 45.25 1 17.69 21 GLU B O 1
ATOM 3730 N N . PRO B 1 22 ? -12.484 -3.104 47.406 1 18.05 22 PRO B N 1
ATOM 3731 C CA . PRO B 1 22 ? -11.07 -2.969 47.781 1 18.05 22 PRO B CA 1
ATOM 3732 C C . PRO B 1 22 ? -10.242 -4.191 47.375 1 18.05 22 PRO B C 1
ATOM 3734 O O . PRO B 1 22 ? -9.008 -4.137 47.406 1 18.05 22 PRO B O 1
ATOM 3737 N N . LEU B 1 23 ? -10.781 -5.137 46.5 1 17.53 23 LEU B N 1
ATOM 3738 C CA . LEU B 1 23 ? -10.273 -6.379 47.062 1 17.53 23 LEU B CA 1
ATOM 3739 C C . LEU B 1 23 ? -8.75 -6.355 47.188 1 17.53 23 LEU B C 1
ATOM 3741 O O . LEU B 1 23 ? -8.086 -5.73 46.344 1 17.53 23 LEU B O 1
ATOM 3745 N N . PRO B 1 24 ? -8.297 -7.141 48.219 1 16.47 24 PRO B N 1
ATOM 3746 C CA . PRO B 1 24 ? -7.09 -7.125 49.062 1 16.47 24 PRO B CA 1
ATOM 3747 C C . PRO B 1 24 ? -5.828 -7.484 48.281 1 16.47 24 PRO B C 1
ATOM 3749 O O . PRO B 1 24 ? -5.91 -7.891 47.125 1 16.47 24 PRO B O 1
ATOM 3752 N N . ALA B 1 25 ? -4.914 -8.133 49 1 16.31 25 ALA B N 1
ATOM 3753 C CA . ALA B 1 25 ? -3.541 -8.008 49.5 1 16.31 25 ALA B CA 1
ATOM 3754 C C . ALA B 1 25 ? -2.607 -8.961 48.75 1 16.31 25 ALA B C 1
ATOM 3756 O O . ALA B 1 25 ? -1.393 -8.75 48.719 1 16.31 25 ALA B O 1
ATOM 3757 N N . ARG B 1 26 ? -3.207 -10 47.969 1 16.72 26 ARG B N 1
ATOM 3758 C CA . ARG B 1 26 ? -2.438 -11.188 48.344 1 16.72 26 ARG B CA 1
ATOM 3759 C C . ARG B 1 26 ? -0.976 -11.039 47.938 1 16.72 26 ARG B C 1
ATOM 3761 O O . ARG B 1 26 ? -0.669 -10.414 46.906 1 16.72 26 ARG B O 1
ATOM 3768 N N . ALA B 1 27 ? -0.085 -11.648 48.781 1 17.61 27 ALA B N 1
ATOM 3769 C CA . ALA B 1 27 ? 1.294 -11.664 49.281 1 17.61 27 ALA B CA 1
ATOM 3770 C C . ALA B 1 27 ? 2.207 -12.406 48.312 1 17.61 27 ALA B C 1
ATOM 3772 O O . ALA B 1 27 ? 3.43 -12.398 48.469 1 17.61 27 ALA B O 1
ATOM 3773 N N . VAL B 1 28 ? 1.888 -12.375 47 1 17.11 28 VAL B N 1
ATOM 3774 C CA . VAL B 1 28 ? 2.617 -13.5 46.438 1 17.11 28 VAL B CA 1
ATOM 3775 C C . VAL B 1 28 ? 4.094 -13.406 46.812 1 17.11 28 VAL B C 1
ATOM 3777 O O . VAL B 1 28 ? 4.699 -12.336 46.719 1 17.11 28 VAL B O 1
ATOM 3780 N N . PRO B 1 29 ? 4.504 -14.594 47.312 1 15.93 29 PRO B N 1
ATOM 3781 C CA . PRO B 1 29 ? 5.695 -14.883 48.125 1 15.93 29 PRO B CA 1
ATOM 3782 C C . PRO B 1 29 ? 6.996 -14.547 47.375 1 15.93 29 PRO B C 1
ATOM 3784 O O . PRO B 1 29 ? 7.766 -13.703 47.844 1 15.93 29 PRO B O 1
ATOM 3787 N N . ARG B 1 30 ? 7.633 -15.688 47.031 1 16.41 30 ARG B N 1
ATOM 3788 C CA . ARG B 1 30 ? 8.852 -16.156 47.656 1 16.41 30 ARG B CA 1
ATOM 3789 C C . ARG B 1 30 ? 10.094 -15.672 46.938 1 16.41 30 ARG B C 1
ATOM 3791 O O . ARG B 1 30 ? 11.008 -15.125 47.562 1 16.41 30 ARG B O 1
ATOM 3798 N N . PHE B 1 31 ? 10.484 -16.406 45.844 1 15.81 31 PHE B N 1
ATOM 3799 C CA . PHE B 1 31 ? 11.703 -17.172 46.062 1 15.81 31 PHE B CA 1
ATOM 3800 C C . PHE B 1 31 ? 12.938 -16.328 45.781 1 15.81 31 PHE B C 1
ATOM 3802 O O . PHE B 1 31 ? 13.812 -16.172 46.656 1 15.81 31 PHE B O 1
ATOM 3809 N N . GLY B 1 32 ? 13.438 -16.516 44.594 1 16.84 32 GLY B N 1
ATOM 3810 C CA . GLY B 1 32 ? 14.711 -17.188 44.438 1 16.84 32 GLY B CA 1
ATOM 3811 C C . GLY B 1 32 ? 15.906 -16.266 44.5 1 16.84 32 GLY B C 1
ATOM 3812 O O . GLY B 1 32 ? 15.75 -15.039 44.469 1 16.84 32 GLY B O 1
ATOM 3813 N N . GLY B 1 33 ? 17.047 -16.906 44.219 1 16.94 33 GLY B N 1
ATOM 3814 C CA . GLY B 1 33 ? 18.438 -17 44.625 1 16.94 33 GLY B CA 1
ATOM 3815 C C . GLY B 1 33 ? 19.281 -15.82 44.188 1 16.94 33 GLY B C 1
ATOM 3816 O O . GLY B 1 33 ? 18.891 -15.086 43.281 1 16.94 33 GLY B O 1
ATOM 3817 N N . ARG B 1 34 ? 20.156 -15.539 44.969 1 16.86 34 ARG B N 1
ATOM 3818 C CA . ARG B 1 34 ? 21.078 -14.469 45.375 1 16.86 34 ARG B CA 1
ATOM 3819 C C . ARG B 1 34 ? 22.141 -14.242 44.281 1 16.86 34 ARG B C 1
ATOM 3821 O O . ARG B 1 34 ? 22.969 -13.344 44.406 1 16.86 34 ARG B O 1
ATOM 3828 N N . ARG B 1 35 ? 22.109 -15 43.156 1 17.59 35 ARG B N 1
ATOM 3829 C CA . ARG B 1 35 ? 23.547 -15.125 42.938 1 17.59 35 ARG B CA 1
ATOM 3830 C C . ARG B 1 35 ? 24.188 -13.75 42.781 1 17.59 35 ARG B C 1
ATOM 3832 O O . ARG B 1 35 ? 23.562 -12.82 42.281 1 17.59 35 ARG B O 1
ATOM 3839 N N . GLU B 1 36 ? 25.281 -13.609 43.562 1 17.12 36 GLU B N 1
ATOM 3840 C CA . GLU B 1 36 ? 26.266 -12.617 43.969 1 17.12 36 GLU B CA 1
ATOM 3841 C C . GLU B 1 36 ? 26.969 -11.977 42.781 1 17.12 36 GLU B C 1
ATOM 3843 O O . GLU B 1 36 ? 27.625 -12.656 42 1 17.12 36 GLU B O 1
ATOM 3848 N N . HIS B 1 37 ? 26.219 -11.289 41.969 1 18.28 37 HIS B N 1
ATOM 3849 C CA . HIS B 1 37 ? 26.922 -10.641 40.875 1 18.28 37 HIS B CA 1
ATOM 3850 C C . HIS B 1 37 ? 28.094 -9.82 41.375 1 18.28 37 HIS B C 1
ATOM 3852 O O . HIS B 1 37 ? 27.922 -8.898 42.188 1 18.28 37 HIS B O 1
ATOM 3858 N N . ARG B 1 38 ? 29.156 -10.57 41.688 1 17.44 38 ARG B N 1
ATOM 3859 C CA . ARG B 1 38 ? 30.375 -9.883 42.094 1 17.44 38 ARG B CA 1
ATOM 3860 C C . ARG B 1 38 ? 30.688 -8.703 41.188 1 17.44 38 ARG B C 1
ATOM 3862 O O . ARG B 1 38 ? 30.766 -8.852 39.969 1 17.44 38 ARG B O 1
ATOM 3869 N N . ARG B 1 39 ? 30.266 -7.617 41.562 1 18.08 39 ARG B N 1
ATOM 3870 C CA . ARG B 1 39 ? 30.469 -6.309 40.969 1 18.08 39 ARG B CA 1
ATOM 3871 C C . ARG B 1 39 ? 31.953 -5.992 40.812 1 18.08 39 ARG B C 1
ATOM 3873 O O . ARG B 1 39 ? 32.625 -5.734 41.812 1 18.08 39 ARG B O 1
ATOM 3880 N N . ARG B 1 40 ? 32.656 -6.984 40.188 1 18.5 40 ARG B N 1
ATOM 3881 C CA . ARG B 1 40 ? 34.031 -6.523 40.25 1 18.5 40 ARG B CA 1
ATOM 3882 C C . ARG B 1 40 ? 34.125 -5.047 39.875 1 18.5 40 ARG B C 1
ATOM 3884 O O . ARG B 1 40 ? 33.438 -4.57 39 1 18.5 40 ARG B O 1
ATOM 3891 N N . HIS B 1 41 ? 34.531 -4.254 40.875 1 18.16 41 HIS B N 1
ATOM 3892 C CA . HIS B 1 41 ? 34.781 -2.838 41.125 1 18.16 41 HIS B CA 1
ATOM 3893 C C . HIS B 1 41 ? 35.75 -2.264 40.094 1 18.16 41 HIS B C 1
ATOM 3895 O O . HIS B 1 41 ? 36.156 -1.101 40.188 1 18.16 41 HIS B O 1
ATOM 3901 N N . HIS B 1 42 ? 35.781 -2.852 38.812 1 19.39 42 HIS B N 1
ATOM 3902 C CA . HIS B 1 42 ? 37 -2.33 38.219 1 19.39 42 HIS B CA 1
ATOM 3903 C C . HIS B 1 42 ? 37.062 -0.808 38.312 1 19.39 42 HIS B C 1
ATOM 3905 O O . HIS B 1 42 ? 36.031 -0.142 38.062 1 19.39 42 HIS B O 1
ATOM 3911 N N . LEU B 1 43 ? 37.906 -0.384 39.188 1 18.22 43 LEU B N 1
ATOM 3912 C CA . LEU B 1 43 ? 38.375 0.943 39.594 1 18.22 43 LEU B CA 1
ATOM 3913 C C . LEU B 1 43 ? 38.688 1.801 38.375 1 18.22 43 LEU B C 1
ATOM 3915 O O . LEU B 1 43 ? 39.344 1.347 37.438 1 18.22 43 LEU B O 1
ATOM 3919 N N . ALA B 1 44 ? 37.719 2.717 37.969 1 20.28 44 ALA B N 1
ATOM 3920 C CA . ALA B 1 44 ? 37.75 3.754 36.938 1 20.28 44 ALA B CA 1
ATOM 3921 C C . ALA B 1 44 ? 39.031 4.59 37.062 1 20.28 44 ALA B C 1
ATOM 3923 O O . ALA B 1 44 ? 39.312 5.152 38.125 1 20.28 44 ALA B O 1
ATOM 3924 N N . PRO B 1 45 ? 40.125 4.031 36.531 1 21.83 45 PRO B N 1
ATOM 3925 C CA . PRO B 1 45 ? 41.281 4.859 36.875 1 21.83 45 PRO B CA 1
ATOM 3926 C C . PRO B 1 45 ? 41.031 6.352 36.688 1 21.83 45 PRO B C 1
ATOM 3928 O O . PRO B 1 45 ? 40.125 6.734 35.906 1 21.83 45 PRO B O 1
ATOM 3931 N N . PRO B 1 46 ? 41.531 7.133 37.656 1 19.84 46 PRO B N 1
ATOM 3932 C CA . PRO B 1 46 ? 41.375 8.578 37.844 1 19.84 46 PRO B CA 1
ATOM 3933 C C . PRO B 1 46 ? 41.781 9.367 36.594 1 19.84 46 PRO B C 1
ATOM 3935 O O . PRO B 1 46 ? 42.875 9.148 36.062 1 19.84 46 PRO B O 1
ATOM 3938 N N . LEU B 1 47 ? 40.844 9.445 35.625 1 20.44 47 LEU B N 1
ATOM 3939 C CA . LEU B 1 47 ? 41.188 10.281 34.469 1 20.44 47 LEU B CA 1
ATOM 3940 C C . LEU B 1 47 ? 41.75 11.617 34.906 1 20.44 47 LEU B C 1
ATOM 3942 O O . LEU B 1 47 ? 41.156 12.312 35.719 1 20.44 47 LEU B O 1
ATOM 3946 N N . ASP B 1 48 ? 43.094 11.648 35.094 1 20.33 48 ASP B N 1
ATOM 3947 C CA . ASP B 1 48 ? 43.844 12.836 35.469 1 20.33 48 ASP B CA 1
ATOM 3948 C C . ASP B 1 48 ? 43.344 14.062 34.719 1 20.33 48 ASP B C 1
ATOM 3950 O O . ASP B 1 48 ? 43 13.961 33.531 1 20.33 48 ASP B O 1
ATOM 3954 N N . PRO B 1 49 ? 43.031 15.133 35.438 1 19.58 49 PRO B N 1
ATOM 3955 C CA . PRO B 1 49 ? 42.406 16.438 35.188 1 19.58 49 PRO B CA 1
ATOM 3956 C C . PRO B 1 49 ? 43.062 17.188 34.031 1 19.58 49 PRO B C 1
ATOM 3958 O O . PRO B 1 49 ? 42.438 18.031 33.406 1 19.58 49 PRO B O 1
ATOM 3961 N N . SER B 1 50 ? 44.375 17.047 33.875 1 19.59 50 SER B N 1
ATOM 3962 C CA . SER B 1 50 ? 45.062 18.328 33.812 1 19.59 50 SER B CA 1
ATOM 3963 C C . SER B 1 50 ? 44.938 18.969 32.438 1 19.59 50 SER B C 1
ATOM 3965 O O . SER B 1 50 ? 45.344 20.109 32.25 1 19.59 50 SER B O 1
ATOM 3967 N N . ARG B 1 51 ? 44.812 18.125 31.312 1 20.08 51 ARG B N 1
ATOM 3968 C CA . ARG B 1 51 ? 45.5 18.812 30.234 1 20.08 51 ARG B CA 1
ATOM 3969 C C . ARG B 1 51 ? 44.75 20.062 29.797 1 20.08 51 ARG B C 1
ATOM 3971 O O . ARG B 1 51 ? 43.594 19.953 29.328 1 20.08 51 ARG B O 1
ATOM 3978 N N . GLY B 1 52 ? 44.875 21.172 30.5 1 17.92 52 GLY B N 1
ATOM 3979 C CA . GLY B 1 52 ? 44.438 22.531 30.203 1 17.92 52 GLY B CA 1
ATOM 3980 C C . GLY B 1 52 ? 44.75 22.953 28.766 1 17.92 52 GLY B C 1
ATOM 3981 O O . GLY B 1 52 ? 45.875 23.328 28.469 1 17.92 52 GLY B O 1
ATOM 3982 N N . ARG B 1 53 ? 44.469 22.031 27.734 1 19.33 53 ARG B N 1
ATOM 3983 C CA . ARG B 1 53 ? 44.969 22.5 26.453 1 19.33 53 ARG B CA 1
ATOM 3984 C C . ARG B 1 53 ? 44.5 23.906 26.141 1 19.33 53 ARG B C 1
ATOM 3986 O O . ARG B 1 53 ? 43.312 24.203 26.25 1 19.33 53 ARG B O 1
ATOM 3993 N N . ALA B 1 54 ? 45.469 24.859 26.094 1 18.69 54 ALA B N 1
ATOM 3994 C CA . ALA B 1 54 ? 45.5 26.281 25.734 1 18.69 54 ALA B CA 1
ATOM 3995 C C . ALA B 1 54 ? 44.812 26.5 24.391 1 18.69 54 ALA B C 1
ATOM 3997 O O . ALA B 1 54 ? 44.812 25.625 23.531 1 18.69 54 ALA B O 1
ATOM 3998 N N . MET B 1 55 ? 43.844 27.391 24.391 1 17.8 55 MET B N 1
ATOM 3999 C CA . MET B 1 55 ? 43.062 28.016 23.328 1 17.8 55 MET B CA 1
ATOM 4000 C C . MET B 1 55 ? 43.938 28.359 22.125 1 17.8 55 MET B C 1
ATOM 4002 O O . MET B 1 55 ? 44.812 29.234 22.234 1 17.8 55 MET B O 1
ATOM 4006 N N . LYS B 1 56 ? 44.5 27.297 21.406 1 21.61 56 LYS B N 1
ATOM 4007 C CA . LYS B 1 56 ? 45.219 27.594 20.172 1 21.61 56 LYS B CA 1
ATOM 4008 C C . LYS B 1 56 ? 44.594 28.766 19.422 1 21.61 56 LYS B C 1
ATOM 4010 O O . LYS B 1 56 ? 43.375 28.984 19.516 1 21.61 56 LYS B O 1
ATOM 4015 N N . ASP B 1 57 ? 45.5 29.641 18.797 1 19.47 57 ASP B N 1
ATOM 4016 C CA . ASP B 1 57 ? 45.5 30.906 18.062 1 19.47 57 ASP B CA 1
ATOM 4017 C C . ASP B 1 57 ? 44.594 30.844 16.844 1 19.47 57 ASP B C 1
ATOM 4019 O O . ASP B 1 57 ? 44.656 29.875 16.062 1 19.47 57 ASP B O 1
ATOM 4023 N N . PHE B 1 58 ? 43.375 31.266 16.969 1 19.39 58 PHE B N 1
ATOM 4024 C CA . PHE B 1 58 ? 42.438 31.453 15.891 1 19.39 58 PHE B CA 1
ATOM 4025 C C . PHE B 1 58 ? 43.094 32.125 14.695 1 19.39 58 PHE B C 1
ATOM 4027 O O . PHE B 1 58 ? 43.312 33.344 14.711 1 19.39 58 PHE B O 1
ATOM 4034 N N . ARG B 1 59 ? 44.125 31.469 14.102 1 22.48 59 ARG B N 1
ATOM 4035 C CA . ARG B 1 59 ? 44.656 32.125 12.906 1 22.48 59 ARG B CA 1
ATOM 4036 C C . ARG B 1 59 ? 43.562 32.25 11.836 1 22.48 59 ARG B C 1
ATOM 4038 O O . ARG B 1 59 ? 43 31.234 11.422 1 22.48 59 ARG B O 1
ATOM 4045 N N . ALA B 1 60 ? 42.812 33.406 11.852 1 20.7 60 ALA B N 1
ATOM 4046 C CA . ALA B 1 60 ? 41.875 33.781 10.805 1 20.7 60 ALA B CA 1
ATOM 4047 C C . ALA B 1 60 ? 42.438 33.531 9.414 1 20.7 60 ALA B C 1
ATOM 4049 O O . ALA B 1 60 ? 43.594 33.875 9.156 1 20.7 60 ALA B O 1
ATOM 4050 N N . PRO B 1 61 ? 42.094 32.406 8.852 1 23.83 61 PRO B N 1
ATOM 4051 C CA . PRO B 1 61 ? 42.625 32.156 7.504 1 23.83 61 PRO B CA 1
ATOM 4052 C C . PRO B 1 61 ? 42.406 33.344 6.566 1 23.83 61 PRO B C 1
ATOM 4054 O O . PRO B 1 61 ? 41.344 33.969 6.551 1 23.83 61 PRO B O 1
ATOM 4057 N N . VAL B 1 62 ? 43.469 34.219 6.41 1 23.14 62 VAL B N 1
ATOM 4058 C CA . VAL B 1 62 ? 43.531 35.375 5.547 1 23.14 62 VAL B CA 1
ATOM 4059 C C . VAL B 1 62 ? 43.312 34.969 4.094 1 23.14 62 VAL B C 1
ATOM 4061 O O . VAL B 1 62 ? 44.094 34.188 3.537 1 23.14 62 VAL B O 1
ATOM 4064 N N . ASN B 1 63 ? 42.094 34.406 3.84 1 23.41 63 ASN B N 1
ATOM 4065 C CA . ASN B 1 63 ? 41.906 34.219 2.41 1 23.41 63 ASN B CA 1
ATOM 4066 C C . ASN B 1 63 ? 42.219 35.469 1.61 1 23.41 63 ASN B C 1
ATOM 4068 O O . ASN B 1 63 ? 41.844 36.562 2.004 1 23.41 63 ASN B O 1
ATOM 4072 N N . GLY B 1 64 ? 43.375 35.469 0.958 1 23.83 64 GLY B N 1
ATOM 4073 C CA . GLY B 1 64 ? 44 36.469 0.109 1 23.83 64 GLY B CA 1
ATOM 4074 C C . GLY B 1 64 ? 43.125 36.938 -1.031 1 23.83 64 GLY B C 1
ATOM 4075 O O . GLY B 1 64 ? 42.906 36.219 -1.997 1 23.83 64 GLY B O 1
ATOM 4076 N N . VAL B 1 65 ? 41.844 37.375 -0.679 1 24.11 65 VAL B N 1
ATOM 4077 C CA . VAL B 1 65 ? 41.156 37.938 -1.859 1 24.11 65 VAL B CA 1
ATOM 4078 C C . VAL B 1 65 ? 42.031 39 -2.492 1 24.11 65 VAL B C 1
ATOM 4080 O O . VAL B 1 65 ? 42.625 39.844 -1.787 1 24.11 65 VAL B O 1
ATOM 4083 N N . ASP B 1 66 ? 42.656 38.688 -3.584 1 25.77 66 ASP B N 1
ATOM 4084 C CA . ASP B 1 66 ? 43.469 39.531 -4.461 1 25.77 66 ASP B CA 1
ATOM 4085 C C . ASP B 1 66 ? 42.719 40.781 -4.879 1 25.77 66 ASP B C 1
ATOM 4087 O O . ASP B 1 66 ? 41.719 40.719 -5.582 1 25.77 66 ASP B O 1
ATOM 4091 N N . GLY B 1 67 ? 42.219 41.562 -3.85 1 22.86 67 GLY B N 1
ATOM 4092 C CA . GLY B 1 67 ? 41.531 42.812 -4.211 1 22.86 67 GLY B CA 1
ATOM 4093 C C . GLY B 1 67 ? 42.406 43.75 -5.008 1 22.86 67 GLY B C 1
ATOM 4094 O O . GLY B 1 67 ? 43.344 44.344 -4.461 1 22.86 67 GLY B O 1
ATOM 4095 N N . ASP B 1 68 ? 42.781 43.406 -6.223 1 24.39 68 ASP B N 1
ATOM 4096 C CA . ASP B 1 68 ? 43.656 44.25 -7.02 1 24.39 68 ASP B CA 1
ATOM 4097 C C . ASP B 1 68 ? 43.094 45.688 -7.152 1 24.39 68 ASP B C 1
ATOM 4099 O O . ASP B 1 68 ? 43.688 46.531 -7.809 1 24.39 68 ASP B O 1
ATOM 4103 N N . SER B 1 69 ? 41.75 45.781 -6.938 1 24 69 SER B N 1
ATOM 4104 C CA . SER B 1 69 ? 41.375 47 -7.633 1 24 69 SER B CA 1
ATOM 4105 C C . SER B 1 69 ? 41.906 48.219 -6.922 1 24 69 SER B C 1
ATOM 4107 O O . SER B 1 69 ? 41.219 48.812 -6.082 1 24 69 SER B O 1
ATOM 4109 N N . ALA B 1 70 ? 43.094 48.094 -6.324 1 25.08 70 ALA B N 1
ATOM 4110 C CA . ALA B 1 70 ? 43.625 49.031 -5.352 1 25.08 70 ALA B CA 1
ATOM 4111 C C . ALA B 1 70 ? 43.688 50.438 -5.938 1 25.08 70 ALA B C 1
ATOM 4113 O O . ALA B 1 70 ? 43.75 51.438 -5.199 1 25.08 70 ALA B O 1
ATOM 4114 N N . SER B 1 71 ? 43.938 50.594 -7.219 1 22.53 71 SER B N 1
ATOM 4115 C CA . SER B 1 71 ? 45.094 51.5 -7.414 1 22.53 71 SER B CA 1
ATOM 4116 C C . SER B 1 71 ? 44.656 52.969 -7.273 1 22.53 71 SER B C 1
ATOM 4118 O O . SER B 1 71 ? 45.5 53.812 -7.039 1 22.53 71 SER B O 1
ATOM 4120 N N . ALA B 1 72 ? 43.469 53.406 -7.785 1 25.31 72 ALA B N 1
ATOM 4121 C CA . ALA B 1 72 ? 43.625 54.75 -8.375 1 25.31 72 ALA B CA 1
ATOM 4122 C C . ALA B 1 72 ? 43.719 55.812 -7.301 1 25.31 72 ALA B C 1
ATOM 4124 O O . ALA B 1 72 ? 42.688 56.375 -6.891 1 25.31 72 ALA B O 1
ATOM 4125 N N . LEU B 1 73 ? 44.469 55.438 -6.191 1 24.45 73 LEU B N 1
ATOM 4126 C CA . LEU B 1 73 ? 44.562 56.438 -5.137 1 24.45 73 LEU B CA 1
ATOM 4127 C C . LEU B 1 73 ? 45.125 57.75 -5.684 1 24.45 73 LEU B C 1
ATOM 4129 O O . LEU B 1 73 ? 46.156 57.781 -6.355 1 24.45 73 LEU B O 1
ATOM 4133 N N . VAL B 1 74 ? 44.219 58.688 -5.895 1 23.86 74 VAL B N 1
ATOM 4134 C CA . VAL B 1 74 ? 44.5 60.062 -6.324 1 23.86 74 VAL B CA 1
ATOM 4135 C C . VAL B 1 74 ? 45.656 60.625 -5.48 1 23.86 74 VAL B C 1
ATOM 4137 O O . VAL B 1 74 ? 45.625 60.531 -4.25 1 23.86 74 VAL B O 1
ATOM 4140 N N . ALA B 1 75 ? 46.844 60.719 -6.09 1 27 75 ALA B N 1
ATOM 4141 C CA . ALA B 1 75 ? 48.062 61.312 -5.59 1 27 75 ALA B CA 1
ATOM 4142 C C . ALA B 1 75 ? 47.812 62.688 -4.98 1 27 75 ALA B C 1
ATOM 4144 O O . ALA B 1 75 ? 47.344 63.594 -5.672 1 27 75 ALA B O 1
ATOM 4145 N N . VAL B 1 76 ? 47.25 62.688 -3.764 1 24.88 76 VAL B N 1
ATOM 4146 C CA . VAL B 1 76 ? 47.219 64 -3.15 1 24.88 76 VAL B CA 1
ATOM 4147 C C . VAL B 1 76 ? 48.625 64.625 -3.137 1 24.88 76 VAL B C 1
ATOM 4149 O O . VAL B 1 76 ? 49.594 63.969 -2.799 1 24.88 76 VAL B O 1
ATOM 4152 N N . PRO B 1 77 ? 48.875 65.688 -3.865 1 26.58 77 PRO B N 1
ATOM 4153 C CA . PRO B 1 77 ? 50.188 66.312 -3.965 1 26.58 77 PRO B CA 1
ATOM 4154 C C . PRO B 1 77 ? 50.875 66.562 -2.604 1 26.58 77 PRO B C 1
ATOM 4156 O O . PRO B 1 77 ? 50.188 66.688 -1.596 1 26.58 77 PRO B O 1
ATOM 4159 N N . LYS B 1 78 ? 52.094 66 -2.574 1 34.22 78 LYS B N 1
ATOM 4160 C CA . LYS B 1 78 ? 53 66.125 -1.439 1 34.22 78 LYS B CA 1
ATOM 4161 C C . LYS B 1 78 ? 53.25 67.562 -1.067 1 34.22 78 LYS B C 1
ATOM 4163 O O . LYS B 1 78 ? 53.969 68.25 -1.77 1 34.22 78 LYS B O 1
ATOM 4168 N N . SER B 1 79 ? 52.188 68.438 -0.732 1 24.8 79 SER B N 1
ATOM 4169 C CA . SER B 1 79 ? 52.594 69.75 -0.341 1 24.8 79 SER B CA 1
ATOM 4170 C C . SER B 1 79 ? 53.719 69.688 0.69 1 24.8 79 SER B C 1
ATOM 4172 O O . SER B 1 79 ? 53.75 68.812 1.545 1 24.8 79 SER B O 1
ATOM 4174 N N . GLN B 1 80 ? 54.875 70.312 0.513 1 30.08 80 GLN B N 1
ATOM 4175 C CA . GLN B 1 80 ? 56.25 70.375 0.937 1 30.08 80 GLN B CA 1
ATOM 4176 C C . GLN B 1 80 ? 56.375 70.688 2.432 1 30.08 80 GLN B C 1
ATOM 4178 O O . GLN B 1 80 ? 57.406 70.438 3.039 1 30.08 80 GLN B O 1
ATOM 4183 N N . GLY B 1 81 ? 55.75 71.812 2.977 1 30.95 81 GLY B N 1
ATOM 4184 C CA . GLY B 1 81 ? 56.438 72.438 4.062 1 30.95 81 GLY B CA 1
ATOM 4185 C C . GLY B 1 81 ? 56.5 71.625 5.336 1 30.95 81 GLY B C 1
ATOM 4186 O O . GLY B 1 81 ? 55.5 71.062 5.754 1 30.95 81 GLY B O 1
ATOM 4187 N N . ALA B 1 82 ? 57.656 71 5.59 1 32.59 82 ALA B N 1
ATOM 4188 C CA . ALA B 1 82 ? 58 70.25 6.781 1 32.59 82 ALA B CA 1
ATOM 4189 C C . ALA B 1 82 ? 57.719 71.062 8.055 1 32.59 82 ALA B C 1
ATOM 4191 O O . ALA B 1 82 ? 58.562 71.812 8.516 1 32.59 82 ALA B O 1
ATOM 4192 N N . GLN B 1 83 ? 56.625 71.812 8.148 1 30.88 83 GLN B N 1
ATOM 4193 C CA . GLN B 1 83 ? 56.438 72.375 9.492 1 30.88 83 GLN B CA 1
ATOM 4194 C C . GLN B 1 83 ? 56.531 71.312 10.547 1 30.88 83 GLN B C 1
ATOM 4196 O O . GLN B 1 83 ? 56.219 70.125 10.297 1 30.88 83 GLN B O 1
ATOM 4201 N N . THR B 1 84 ? 57.469 71.375 11.508 1 33.88 84 THR B N 1
ATOM 4202 C CA . THR B 1 84 ? 57.656 70.562 12.703 1 33.88 84 THR B CA 1
ATOM 4203 C C . THR B 1 84 ? 56.312 70 13.227 1 33.88 84 THR B C 1
ATOM 4205 O O . THR B 1 84 ? 55.438 70.812 13.562 1 33.88 84 THR B O 1
ATOM 4208 N N . ILE B 1 85 ? 55.844 69 12.703 1 35.81 85 ILE B N 1
ATOM 4209 C CA . ILE B 1 85 ? 54.562 68.375 12.953 1 35.81 85 ILE B CA 1
ATOM 4210 C C . ILE B 1 85 ? 54.344 68.188 14.453 1 35.81 85 ILE B C 1
ATOM 4212 O O . ILE B 1 85 ? 55.094 67.5 15.094 1 35.81 85 ILE B O 1
ATOM 4216 N N . ARG B 1 86 ? 54.125 69.312 15.242 1 42.19 86 ARG B N 1
ATOM 4217 C CA . ARG B 1 86 ? 53.656 69.188 16.609 1 42.19 86 ARG B CA 1
ATOM 4218 C C . ARG B 1 86 ? 52.875 67.938 16.828 1 42.19 86 ARG B C 1
ATOM 4220 O O . ARG B 1 86 ? 52.031 67.562 15.992 1 42.19 86 ARG B O 1
ATOM 4227 N N . PRO B 1 87 ? 53.375 66.938 17.5 1 49.62 87 PRO B N 1
ATOM 4228 C CA . PRO B 1 87 ? 52.625 65.688 17.703 1 49.62 87 PRO B CA 1
ATOM 4229 C C . PRO B 1 87 ? 51.125 65.875 17.828 1 49.62 87 PRO B C 1
ATOM 4231 O O . PRO B 1 87 ? 50.688 66.812 18.578 1 49.62 87 PRO B O 1
ATOM 4234 N N . ASP B 1 88 ? 50.156 65.625 16.875 1 64.69 88 ASP B N 1
ATOM 4235 C CA . ASP B 1 88 ? 48.781 66.062 16.609 1 64.69 88 ASP B CA 1
ATOM 4236 C C . ASP B 1 88 ? 47.906 65.812 17.844 1 64.69 88 ASP B C 1
ATOM 4238 O O . ASP B 1 88 ? 48.156 64.875 18.609 1 64.69 88 ASP B O 1
ATOM 4242 N N . SER B 1 89 ? 47.469 66.812 18.562 1 72.81 89 SER B N 1
ATOM 4243 C CA . SER B 1 89 ? 46.562 66.875 19.703 1 72.81 89 SER B CA 1
ATOM 4244 C C . SER B 1 89 ? 45.594 65.688 19.734 1 72.81 89 SER B C 1
ATOM 4246 O O . SER B 1 89 ? 45.281 65.188 20.797 1 72.81 89 SER B O 1
ATOM 4248 N N . VAL B 1 90 ? 45.375 65.188 18.672 1 77.25 90 VAL B N 1
ATOM 4249 C CA . VAL B 1 90 ? 44.469 64.062 18.609 1 77.25 90 VAL B CA 1
ATOM 4250 C C . VAL B 1 90 ? 45.188 62.781 19.016 1 77.25 90 VAL B C 1
ATOM 4252 O O . VAL B 1 90 ? 44.656 61.969 19.75 1 77.25 90 VAL B O 1
ATOM 4255 N N . SER B 1 91 ? 46.438 62.75 18.609 1 81.38 91 SER B N 1
ATOM 4256 C CA . SER B 1 91 ? 47.25 61.562 18.938 1 81.38 91 SER B CA 1
ATOM 4257 C C . SER B 1 91 ? 47.5 61.469 20.438 1 81.38 91 SER B C 1
ATOM 4259 O O . SER B 1 91 ? 47.5 60.375 20.984 1 81.38 91 SER B O 1
ATOM 4261 N N . ARG B 1 92 ? 47.688 62.594 21.031 1 84 92 ARG B N 1
ATOM 4262 C CA . ARG B 1 92 ? 47.906 62.625 22.484 1 84 92 ARG B CA 1
ATOM 4263 C C . ARG B 1 92 ? 46.656 62.156 23.219 1 84 92 ARG B C 1
ATOM 4265 O O . ARG B 1 92 ? 46.75 61.438 24.219 1 84 92 ARG B O 1
ATOM 4272 N N . LEU B 1 93 ? 45.594 62.656 22.734 1 85.5 93 LEU B N 1
ATOM 4273 C CA . LEU B 1 93 ? 44.312 62.281 23.328 1 85.5 93 LEU B CA 1
ATOM 4274 C C . LEU B 1 93 ? 44.094 60.781 23.172 1 85.5 93 LEU B C 1
ATOM 4276 O O . LEU B 1 93 ? 43.688 60.094 24.125 1 85.5 93 LEU B O 1
ATOM 4280 N N . VAL B 1 94 ? 44.312 60.219 22.062 1 86.75 94 VAL B N 1
ATOM 4281 C CA . VAL B 1 94 ? 44.188 58.781 21.797 1 86.75 94 VAL B CA 1
ATOM 4282 C C . VAL B 1 94 ? 45.125 58 22.703 1 86.75 94 VAL B C 1
ATOM 4284 O O . VAL B 1 94 ? 44.719 57 23.297 1 86.75 94 VAL B O 1
ATOM 4287 N N . GLY B 1 95 ? 46.344 58.438 22.766 1 87.19 95 GLY B N 1
ATOM 4288 C CA . GLY B 1 95 ? 47.312 57.812 23.641 1 87.19 95 GLY B CA 1
ATOM 4289 C C . GLY B 1 95 ? 46.875 57.719 25.078 1 87.19 95 GLY B C 1
ATOM 4290 O O . GLY B 1 95 ? 47.031 56.719 25.75 1 87.19 95 GLY B O 1
ATOM 4291 N N . ALA B 1 96 ? 46.25 58.781 25.531 1 89.19 96 ALA B N 1
ATOM 4292 C CA . ALA B 1 96 ? 45.781 58.844 26.906 1 89.19 96 ALA B CA 1
ATOM 4293 C C . ALA B 1 96 ? 44.656 57.844 27.156 1 89.19 96 ALA B C 1
ATOM 4295 O O . ALA B 1 96 ? 44.594 57.188 28.188 1 89.19 96 ALA B O 1
ATOM 4296 N N . LEU B 1 97 ? 43.781 57.75 26.219 1 88.12 97 LEU B N 1
ATOM 4297 C CA . LEU B 1 97 ? 42.656 56.844 26.328 1 88.12 97 LEU B CA 1
ATOM 4298 C C . LEU B 1 97 ? 43.125 55.375 26.328 1 88.12 97 LEU B C 1
ATOM 4300 O O . LEU B 1 97 ? 42.625 54.562 27.078 1 88.12 97 LEU B O 1
ATOM 4304 N N . LEU B 1 98 ? 44.156 55.125 25.531 1 89.44 98 LEU B N 1
ATOM 4305 C CA . LEU B 1 98 ? 44.688 53.781 25.422 1 89.44 98 LEU B CA 1
ATOM 4306 C C . LEU B 1 98 ? 45.5 53.406 26.656 1 89.44 98 LEU B C 1
ATOM 4308 O O . LEU B 1 98 ? 45.531 52.25 27.078 1 89.44 98 LEU B O 1
ATOM 4312 N N . ASP B 1 99 ? 46.156 54.375 27.172 1 89.81 99 ASP B N 1
ATOM 4313 C CA . ASP B 1 99 ? 46.906 54.156 28.406 1 89.81 99 ASP B CA 1
ATOM 4314 C C . ASP B 1 99 ? 45.969 53.812 29.562 1 89.81 99 ASP B C 1
ATOM 4316 O O . ASP B 1 99 ? 46.312 53 30.422 1 89.81 99 ASP B O 1
ATOM 4320 N N . ASP B 1 100 ? 44.812 54.375 29.578 1 91 100 ASP B N 1
ATOM 4321 C CA . ASP B 1 100 ? 43.812 54.125 30.609 1 91 100 ASP B CA 1
ATOM 4322 C C . ASP B 1 100 ? 42.75 53.156 30.125 1 91 100 ASP B C 1
ATOM 4324 O O . ASP B 1 100 ? 41.594 53.219 30.547 1 91 100 ASP B O 1
ATOM 4328 N N . HIS B 1 101 ? 43.094 52.344 29.188 1 90.81 101 HIS B N 1
ATOM 4329 C CA . HIS B 1 101 ? 42.125 51.5 28.5 1 90.81 101 HIS B CA 1
ATOM 4330 C C . HIS B 1 101 ? 41.344 50.625 29.484 1 90.81 101 HIS B C 1
ATOM 4332 O O . HIS B 1 101 ? 40.156 50.406 29.328 1 90.81 101 HIS B O 1
ATOM 4338 N N . ALA B 1 102 ? 41.969 50.094 30.531 1 92.56 102 ALA B N 1
ATOM 4339 C CA . ALA B 1 102 ? 41.312 49.219 31.5 1 92.56 102 ALA B CA 1
ATOM 4340 C C . ALA B 1 102 ? 40.188 49.938 32.219 1 92.56 102 ALA B C 1
ATOM 4342 O O . ALA B 1 102 ? 39.094 49.375 32.406 1 92.56 102 ALA B O 1
ATOM 4343 N N . ALA B 1 103 ? 40.469 51.188 32.531 1 93.38 103 ALA B N 1
ATOM 4344 C CA . ALA B 1 103 ? 39.469 51.969 33.219 1 93.38 103 ALA B CA 1
ATOM 4345 C C . ALA B 1 103 ? 38.312 52.344 32.281 1 93.38 103 ALA B C 1
ATOM 4347 O O . ALA B 1 103 ? 37.125 52.281 32.656 1 93.38 103 ALA B O 1
ATOM 4348 N N . VAL B 1 104 ? 38.625 52.688 31.031 1 93.62 104 VAL B N 1
ATOM 4349 C CA . VAL B 1 104 ? 37.594 53.062 30.047 1 93.62 104 VAL B CA 1
ATOM 4350 C C . VAL B 1 104 ? 36.719 51.844 29.766 1 93.62 104 VAL B C 1
ATOM 4352 O O . VAL B 1 104 ? 35.5 51.938 29.797 1 93.62 104 VAL B O 1
ATOM 4355 N N . VAL B 1 105 ? 37.312 50.688 29.531 1 94.75 105 VAL B N 1
ATOM 4356 C CA . VAL B 1 105 ? 36.594 49.469 29.219 1 94.75 105 VAL B CA 1
ATOM 4357 C C . VAL B 1 105 ? 35.719 49.062 30.406 1 94.75 105 VAL B C 1
ATOM 4359 O O . VAL B 1 105 ? 34.562 48.656 30.234 1 94.75 105 VAL B O 1
ATOM 4362 N N . GLY B 1 106 ? 36.312 49.094 31.609 1 94.62 106 GLY B N 1
ATOM 4363 C CA . GLY B 1 106 ? 35.531 48.812 32.812 1 94.62 106 GLY B CA 1
ATOM 4364 C C . GLY B 1 106 ? 34.312 49.656 32.938 1 94.62 106 GLY B C 1
ATOM 4365 O O . GLY B 1 106 ? 33.25 49.188 33.312 1 94.62 106 GLY B O 1
ATOM 4366 N N . ARG B 1 107 ? 34.469 50.938 32.625 1 95 107 ARG B N 1
ATOM 4367 C CA . ARG B 1 107 ? 33.344 51.875 32.719 1 95 107 ARG B CA 1
ATOM 4368 C C . ARG B 1 107 ? 32.281 51.531 31.672 1 95 107 ARG B C 1
ATOM 4370 O O . ARG B 1 107 ? 31.078 51.5 31.969 1 95 107 ARG B O 1
ATOM 4377 N N . VAL B 1 108 ? 32.688 51.25 30.422 1 95.38 108 VAL B N 1
ATOM 4378 C CA . VAL B 1 108 ? 31.781 50.906 29.344 1 95.38 108 VAL B CA 1
ATOM 4379 C C . VAL B 1 108 ? 31.016 49.656 29.719 1 95.38 108 VAL B C 1
ATOM 4381 O O . VAL B 1 108 ? 29.781 49.594 29.609 1 95.38 108 VAL B O 1
ATOM 4384 N N . ARG B 1 109 ? 31.703 48.625 30.141 1 95.19 109 ARG B N 1
ATOM 4385 C CA . ARG B 1 109 ? 31.094 47.375 30.516 1 95.19 109 ARG B CA 1
ATOM 4386 C C . ARG B 1 109 ? 30.047 47.594 31.609 1 95.19 109 ARG B C 1
ATOM 4388 O O . ARG B 1 109 ? 28.938 47.062 31.531 1 95.19 109 ARG B O 1
ATOM 4395 N N . SER B 1 110 ? 30.422 48.344 32.594 1 94.5 110 SER B N 1
ATOM 4396 C CA . SER B 1 110 ? 29.531 48.594 33.719 1 94.5 110 SER B CA 1
ATOM 4397 C C . SER B 1 110 ? 28.25 49.312 33.281 1 94.5 110 SER B C 1
ATOM 4399 O O . SER B 1 110 ? 27.156 48.938 33.688 1 94.5 110 SER B O 1
ATOM 4401 N N . VAL B 1 111 ? 28.375 50.281 32.375 1 94.94 111 VAL B N 1
ATOM 4402 C CA . VAL B 1 111 ? 27.219 51.031 31.922 1 94.94 111 VAL B CA 1
ATOM 4403 C C . VAL B 1 111 ? 26.359 50.156 31 1 94.94 111 VAL B C 1
ATOM 4405 O O . VAL B 1 111 ? 25.125 50.156 31.109 1 94.94 111 VAL B O 1
ATOM 4408 N N . ILE B 1 112 ? 26.969 49.406 30.156 1 94.94 112 ILE B N 1
ATOM 4409 C CA . ILE B 1 112 ? 26.234 48.5 29.281 1 94.94 112 ILE B CA 1
ATOM 4410 C C . ILE B 1 112 ? 25.406 47.531 30.109 1 94.94 112 ILE B C 1
ATOM 4412 O O . ILE B 1 112 ? 24.203 47.344 29.875 1 94.94 112 ILE B O 1
ATOM 4416 N N . ARG B 1 113 ? 25.953 46.906 31.094 1 93.56 113 ARG B N 1
ATOM 4417 C CA . ARG B 1 113 ? 25.281 45.875 31.891 1 93.56 113 ARG B CA 1
ATOM 4418 C C . ARG B 1 113 ? 24.203 46.5 32.781 1 93.56 113 ARG B C 1
ATOM 4420 O O . ARG B 1 113 ? 23.188 45.844 33.094 1 93.56 113 ARG B O 1
ATOM 4427 N N . SER B 1 114 ? 24.422 47.688 33.156 1 93.69 114 SER B N 1
ATOM 4428 C CA . SER B 1 114 ? 23.422 48.375 33.969 1 93.69 114 SER B CA 1
ATOM 4429 C C . SER B 1 114 ? 22.203 48.75 33.156 1 93.69 114 SER B C 1
ATOM 4431 O O . SER B 1 114 ? 21.078 48.656 33.625 1 93.69 114 SER B O 1
ATOM 4433 N N . ARG B 1 115 ? 22.375 49.094 31.859 1 91.94 115 ARG B N 1
ATOM 4434 C CA . ARG B 1 115 ? 21.297 49.625 31.016 1 91.94 115 ARG B CA 1
ATOM 4435 C C . ARG B 1 115 ? 20.688 48.5 30.172 1 91.94 115 ARG B C 1
ATOM 4437 O O . ARG B 1 115 ? 19.547 48.594 29.734 1 91.94 115 ARG B O 1
ATOM 4444 N N . LEU B 1 116 ? 21.547 47.469 29.938 1 92.38 116 LEU B N 1
ATOM 4445 C CA . LEU B 1 116 ? 21.094 46.375 29.109 1 92.38 116 LEU B CA 1
ATOM 4446 C C . LEU B 1 116 ? 21.281 45.031 29.844 1 92.38 116 LEU B C 1
ATOM 4448 O O . LEU B 1 116 ? 22.297 44.375 29.672 1 92.38 116 LEU B O 1
ATOM 4452 N N . PRO B 1 117 ? 20.297 44.562 30.562 1 91.5 117 PRO B N 1
ATOM 4453 C CA . PRO B 1 117 ? 20.406 43.375 31.406 1 91.5 117 PRO B CA 1
ATOM 4454 C C . PRO B 1 117 ? 20.719 42.125 30.594 1 91.5 117 PRO B C 1
ATOM 4456 O O . PRO B 1 117 ? 21.312 41.188 31.125 1 91.5 117 PRO B O 1
ATOM 4459 N N . VAL B 1 118 ? 20.391 42.062 29.297 1 90.44 118 VAL B N 1
ATOM 4460 C CA . VAL B 1 118 ? 20.625 40.906 28.453 1 90.44 118 VAL B CA 1
ATOM 4461 C C . VAL B 1 118 ? 22.125 40.625 28.375 1 90.44 118 VAL B C 1
ATOM 4463 O O . VAL B 1 118 ? 22.531 39.469 28.188 1 90.44 118 VAL B O 1
ATOM 4466 N N . TYR B 1 119 ? 22.938 41.594 28.547 1 91.69 119 TYR B N 1
ATOM 4467 C CA . TYR B 1 119 ? 24.391 41.469 28.422 1 91.69 119 TYR B CA 1
ATOM 4468 C C . TYR B 1 119 ? 24.984 40.812 29.672 1 91.69 119 TYR B C 1
ATOM 4470 O O . TYR B 1 119 ? 26.188 40.531 29.719 1 91.69 119 TYR B O 1
ATOM 4478 N N . ARG B 1 120 ? 24.109 40.562 30.625 1 88.12 120 ARG B N 1
ATOM 4479 C CA . ARG B 1 120 ? 24.578 39.844 31.812 1 88.12 120 ARG B CA 1
ATOM 4480 C C . ARG B 1 120 ? 24.859 38.375 31.484 1 88.12 120 ARG B C 1
ATOM 4482 O O . ARG B 1 120 ? 25.609 37.719 32.188 1 88.12 120 ARG B O 1
ATOM 4489 N N . SER B 1 121 ? 24.297 37.906 30.375 1 85.62 121 SER B N 1
ATOM 4490 C CA . SER B 1 121 ? 24.5 36.531 29.969 1 85.62 121 SER B CA 1
ATOM 4491 C C . SER B 1 121 ? 25.812 36.344 29.219 1 85.62 121 SER B C 1
ATOM 4493 O O . SER B 1 121 ? 26.281 35.219 29.031 1 85.62 121 SER B O 1
ATOM 4495 N N . VAL B 1 122 ? 26.453 37.438 28.781 1 88 122 VAL B N 1
ATOM 4496 C CA . VAL B 1 122 ? 27.719 37.406 28.062 1 88 122 VAL B CA 1
ATOM 4497 C C . VAL B 1 122 ? 28.875 37.312 29.062 1 88 122 VAL B C 1
ATOM 4499 O O . VAL B 1 122 ? 28.922 38.062 30.031 1 88 122 VAL B O 1
ATOM 4502 N N . ALA B 1 123 ? 29.797 36.469 28.844 1 89.88 123 ALA B N 1
ATOM 4503 C CA . ALA B 1 123 ? 30.938 36.25 29.734 1 89.88 123 ALA B CA 1
ATOM 4504 C C . ALA B 1 123 ? 31.766 37.531 29.891 1 89.88 123 ALA B C 1
ATOM 4506 O O . ALA B 1 123 ? 32.031 38.25 28.906 1 89.88 123 ALA B O 1
ATOM 4507 N N . ASP B 1 124 ? 32.188 37.875 31.078 1 88.25 124 ASP B N 1
ATOM 4508 C CA . ASP B 1 124 ? 32.906 39.094 31.406 1 88.25 124 ASP B CA 1
ATOM 4509 C C . ASP B 1 124 ? 34.219 39.219 30.625 1 88.25 124 ASP B C 1
ATOM 4511 O O . ASP B 1 124 ? 34.5 40.25 30.016 1 88.25 124 ASP B O 1
ATOM 4515 N N . GLU B 1 125 ? 34.844 38.094 30.672 1 88.81 125 GLU B N 1
ATOM 4516 C CA . GLU B 1 125 ? 36.156 38.094 30.031 1 88.81 125 GLU B CA 1
ATOM 4517 C C . GLU B 1 125 ? 36.031 38.312 28.531 1 88.81 125 GLU B C 1
ATOM 4519 O O . GLU B 1 125 ? 36.812 39.062 27.938 1 88.81 125 GLU B O 1
ATOM 4524 N N . ALA B 1 126 ? 35.031 37.719 28.031 1 89.06 126 ALA B N 1
ATOM 4525 C CA . ALA B 1 126 ? 34.812 37.844 26.594 1 89.06 126 ALA B CA 1
ATOM 4526 C C . ALA B 1 126 ? 34.375 39.25 26.234 1 89.06 126 ALA B C 1
ATOM 4528 O O . ALA B 1 126 ? 34.875 39.844 25.266 1 89.06 126 ALA B O 1
ATOM 4529 N N . LEU B 1 127 ? 33.562 39.844 27 1 91.62 127 LEU B N 1
ATOM 4530 C CA . LEU B 1 127 ? 33.062 41.188 26.75 1 91.62 127 LEU B CA 1
ATOM 4531 C C . LEU B 1 127 ? 34.188 42.219 26.906 1 91.62 127 LEU B C 1
ATOM 4533 O O . LEU B 1 127 ? 34.312 43.125 26.094 1 91.62 127 LEU B O 1
ATOM 4537 N N . GLU B 1 128 ? 35.031 42.031 27.906 1 92.31 128 GLU B N 1
ATOM 4538 C CA . GLU B 1 128 ? 36.125 42.938 28.156 1 92.31 128 GLU B CA 1
ATOM 4539 C C . GLU B 1 128 ? 37.125 42.906 27 1 92.31 128 GLU B C 1
ATOM 4541 O O . GLU B 1 128 ? 37.594 43.969 26.547 1 92.31 128 GLU B O 1
ATOM 4546 N N . ALA B 1 129 ? 37.438 41.656 26.656 1 92.25 129 ALA B N 1
ATOM 4547 C CA . ALA B 1 129 ? 38.344 41.5 25.531 1 92.25 129 ALA B CA 1
ATOM 4548 C C . ALA B 1 129 ? 37.812 42.156 24.266 1 92.25 129 ALA B C 1
ATOM 4550 O O . ALA B 1 129 ? 38.531 42.812 23.531 1 92.25 129 ALA B O 1
ATOM 4551 N N . GLU B 1 130 ? 36.562 42.031 24.016 1 93.75 130 GLU B N 1
ATOM 4552 C CA . GLU B 1 130 ? 35.875 42.594 22.859 1 93.75 130 GLU B CA 1
ATOM 4553 C C . GLU B 1 130 ? 35.875 44.125 22.922 1 93.75 130 GLU B C 1
ATOM 4555 O O . GLU B 1 130 ? 36.219 44.812 21.953 1 93.75 130 GLU B O 1
ATOM 4560 N N . LEU B 1 131 ? 35.625 44.688 24.094 1 93.38 131 LEU B N 1
ATOM 4561 C CA . LEU B 1 131 ? 35.562 46.125 24.281 1 93.38 131 LEU B CA 1
ATOM 4562 C C . LEU B 1 131 ? 36.969 46.75 24.109 1 93.38 131 LEU B C 1
ATOM 4564 O O . LEU B 1 131 ? 37.094 47.844 23.547 1 93.38 131 LEU B O 1
ATOM 4568 N N . GLU B 1 132 ? 37.906 46.062 24.609 1 91.88 132 GLU B N 1
ATOM 4569 C CA . GLU B 1 132 ? 39.281 46.562 24.438 1 91.88 132 GLU B CA 1
ATOM 4570 C C . GLU B 1 132 ? 39.656 46.594 22.953 1 91.88 132 GLU B C 1
ATOM 4572 O O . GLU B 1 132 ? 40.25 47.594 22.5 1 91.88 132 GLU B O 1
ATOM 4577 N N . TRP B 1 133 ? 39.375 45.469 22.344 1 91 133 TRP B N 1
ATOM 4578 C CA . TRP B 1 133 ? 39.656 45.406 20.922 1 91 133 TRP B CA 1
ATOM 4579 C C . TRP B 1 133 ? 38.906 46.5 20.156 1 91 133 TRP B C 1
ATOM 4581 O O . TRP B 1 133 ? 39.5 47.188 19.297 1 91 133 TRP B O 1
ATOM 4591 N N . VAL B 1 134 ? 37.688 46.781 20.453 1 92.25 134 VAL B N 1
ATOM 4592 C CA . VAL B 1 134 ? 36.844 47.781 19.797 1 92.25 134 VAL B CA 1
ATOM 4593 C C . VAL B 1 134 ? 37.438 49.188 20.047 1 92.25 134 VAL B C 1
ATOM 4595 O O . VAL B 1 134 ? 37.531 50 19.141 1 92.25 134 VAL B O 1
ATOM 4598 N N . LEU B 1 135 ? 37.844 49.469 21.281 1 89 135 LEU B N 1
ATOM 4599 C CA . LEU B 1 135 ? 38.438 50.781 21.641 1 89 135 LEU B CA 1
ATOM 4600 C C . LEU B 1 135 ? 39.688 51.031 20.812 1 89 135 LEU B C 1
ATOM 4602 O O . LEU B 1 135 ? 39.812 52.125 20.234 1 89 135 LEU B O 1
ATOM 4606 N N . ARG B 1 136 ? 40.5 50 20.719 1 86.31 136 ARG B N 1
ATOM 4607 C CA . ARG B 1 136 ? 41.75 50.156 19.984 1 86.31 136 ARG B CA 1
ATOM 4608 C C . ARG B 1 136 ? 41.5 50.344 18.5 1 86.31 136 ARG B C 1
ATOM 4610 O O . ARG B 1 136 ? 42.188 51.125 17.844 1 86.31 136 ARG B O 1
ATOM 4617 N N . SER B 1 137 ? 40.5 49.719 18.031 1 87 137 SER B N 1
ATOM 4618 C CA . SER B 1 137 ? 40.188 49.781 16.609 1 87 137 SER B CA 1
ATOM 4619 C C . SER B 1 137 ? 39.5 51.125 16.297 1 87 137 SER B C 1
ATOM 4621 O O . SER B 1 137 ? 39.75 51.719 15.258 1 87 137 SER B O 1
ATOM 4623 N N . ALA B 1 138 ? 38.656 51.594 17.141 1 83.88 138 ALA B N 1
ATOM 4624 C CA . ALA B 1 138 ? 37.844 52.781 16.922 1 83.88 138 ALA B CA 1
ATOM 4625 C C . ALA B 1 138 ? 38.719 54.062 16.922 1 83.88 138 ALA B C 1
ATOM 4627 O O . ALA B 1 138 ? 38.469 54.969 16.125 1 83.88 138 ALA B O 1
ATOM 4628 N N . VAL B 1 139 ? 39.75 54.031 17.766 1 77.31 139 VAL B N 1
ATOM 4629 C CA . VAL B 1 139 ? 40.594 55.219 17.891 1 77.31 139 VAL B CA 1
ATOM 4630 C C . VAL B 1 139 ? 41.469 55.375 16.656 1 77.31 139 VAL B C 1
ATOM 4632 O O . VAL B 1 139 ? 41.906 56.469 16.328 1 77.31 139 VAL B O 1
ATOM 4635 N N . GLY B 1 140 ? 41.594 54.219 15.984 1 75.12 140 GLY B N 1
ATOM 4636 C CA . GLY B 1 140 ? 42.344 54.281 14.734 1 75.12 140 GLY B CA 1
ATOM 4637 C C . GLY B 1 140 ? 41.531 54.844 13.586 1 75.12 140 GLY B C 1
ATOM 4638 O O . GLY B 1 140 ? 42.094 55.219 12.555 1 75.12 140 GLY B O 1
ATOM 4639 N N . GLY B 1 141 ? 40.219 55.031 13.836 1 77.12 141 GLY B N 1
ATOM 4640 C CA . GLY B 1 141 ? 39.344 55.594 12.844 1 77.12 141 GLY B CA 1
ATOM 4641 C C . GLY B 1 141 ? 39.062 54.688 11.68 1 77.12 141 GLY B C 1
ATOM 4642 O O . GLY B 1 141 ? 39.375 53.5 11.734 1 77.12 141 GLY B O 1
ATOM 4643 N N . ARG B 1 142 ? 38.344 55.188 10.617 1 75.94 142 ARG B N 1
ATOM 4644 C CA . ARG B 1 142 ? 37.875 54.438 9.461 1 75.94 142 ARG B CA 1
ATOM 4645 C C . ARG B 1 142 ? 39.062 53.906 8.648 1 75.94 142 ARG B C 1
ATOM 4647 O O . ARG B 1 142 ? 38.938 52.875 8.008 1 75.94 142 ARG B O 1
ATOM 4654 N N . GLU B 1 143 ? 40.094 54.688 8.789 1 76.06 143 GLU B N 1
ATOM 4655 C CA . GLU B 1 143 ? 41.25 54.344 7.996 1 76.06 143 GLU B CA 1
ATOM 4656 C C . GLU B 1 143 ? 41.875 53.031 8.484 1 76.06 143 GLU B C 1
ATOM 4658 O O . GLU B 1 143 ? 42.594 52.375 7.723 1 76.06 143 GLU B O 1
ATOM 4663 N N . ALA B 1 144 ? 41.5 52.719 9.688 1 75.25 144 ALA B N 1
ATOM 4664 C CA . ALA B 1 144 ? 42.094 51.531 10.281 1 75.25 144 ALA B CA 1
ATOM 4665 C C . ALA B 1 144 ? 41.25 50.281 9.992 1 75.25 144 ALA B C 1
ATOM 4667 O O . ALA B 1 144 ? 41.594 49.188 10.359 1 75.25 144 ALA B O 1
ATOM 4668 N N . LEU B 1 145 ? 40.156 50.469 9.25 1 82.06 145 LEU B N 1
ATOM 4669 C CA . LEU B 1 145 ? 39.25 49.375 8.992 1 82.06 145 LEU B CA 1
ATOM 4670 C C . LEU B 1 145 ? 39.688 48.594 7.766 1 82.06 145 LEU B C 1
ATOM 4672 O O . LEU B 1 145 ? 39.5 49.031 6.633 1 82.06 145 LEU B O 1
ATOM 4676 N N . HIS B 1 146 ? 40.469 47.531 8.047 1 82.69 146 HIS B N 1
ATOM 4677 C CA . HIS B 1 146 ? 40.844 46.562 7.016 1 82.69 146 HIS B CA 1
ATOM 4678 C C . HIS B 1 146 ? 40.094 45.25 7.172 1 82.69 146 HIS B C 1
ATOM 4680 O O . HIS B 1 146 ? 39.281 45.094 8.078 1 82.69 146 HIS B O 1
ATOM 4686 N N . GLU B 1 147 ? 40.375 44.344 6.285 1 84.19 147 GLU B N 1
ATOM 4687 C CA . GLU B 1 147 ? 39.625 43.094 6.168 1 84.19 147 GLU B CA 1
ATOM 4688 C C . GLU B 1 147 ? 39.594 42.344 7.492 1 84.19 147 GLU B C 1
ATOM 4690 O O . GLU B 1 147 ? 38.531 41.875 7.926 1 84.19 147 GLU B O 1
ATOM 4695 N N . PRO B 1 148 ? 40.719 42.281 8.188 1 84.19 148 PRO B N 1
ATOM 4696 C CA . PRO B 1 148 ? 40.688 41.562 9.461 1 84.19 148 PRO B CA 1
ATOM 4697 C C . PRO B 1 148 ? 39.812 42.219 10.508 1 84.19 148 PRO B C 1
ATOM 4699 O O . PRO B 1 148 ? 39.156 41.562 11.305 1 84.19 148 PRO B O 1
ATOM 4702 N N . GLN B 1 149 ? 39.719 43.594 10.461 1 87.56 149 GLN B N 1
ATOM 4703 C CA . GLN B 1 149 ? 38.875 44.344 11.406 1 87.56 149 GLN B CA 1
ATOM 4704 C C . GLN B 1 149 ? 37.406 44.156 11.078 1 87.56 149 GLN B C 1
ATOM 4706 O O . GLN B 1 149 ? 36.562 44.031 11.977 1 87.56 149 GLN B O 1
ATOM 4711 N N . ILE B 1 150 ? 37.188 44.125 9.844 1 89.81 150 ILE B N 1
ATOM 4712 C CA . ILE B 1 150 ? 35.812 43.938 9.406 1 89.81 150 ILE B CA 1
ATOM 4713 C C . ILE B 1 150 ? 35.312 42.562 9.844 1 89.81 150 ILE B C 1
ATOM 4715 O O . ILE B 1 150 ? 34.219 42.406 10.336 1 89.81 150 ILE B O 1
ATOM 4719 N N . ALA B 1 151 ? 36.188 41.625 9.641 1 92.88 151 ALA B N 1
ATOM 4720 C CA . ALA B 1 151 ? 35.844 40.25 10.07 1 92.88 151 ALA B CA 1
ATOM 4721 C C . ALA B 1 151 ? 35.594 40.188 11.578 1 92.88 151 ALA B C 1
ATOM 4723 O O . ALA B 1 151 ? 34.719 39.469 12.047 1 92.88 151 ALA B O 1
ATOM 4724 N N . GLY B 1 152 ? 36.438 40.969 12.266 1 92.56 152 GLY B N 1
ATOM 4725 C CA . GLY B 1 152 ? 36.281 41.031 13.711 1 92.56 152 GLY B CA 1
ATOM 4726 C C . GLY B 1 152 ? 34.969 41.625 14.141 1 92.56 152 GLY B C 1
ATOM 4727 O O . GLY B 1 152 ? 34.344 41.125 15.078 1 92.56 152 GLY B O 1
ATOM 4728 N N . LEU B 1 153 ? 34.5 42.594 13.445 1 93.06 153 LEU B N 1
ATOM 4729 C CA . LEU B 1 153 ? 33.219 43.25 13.719 1 93.06 153 LEU B CA 1
ATOM 4730 C C . LEU B 1 153 ? 32.062 42.281 13.422 1 93.06 153 LEU B C 1
ATOM 4732 O O . LEU B 1 153 ? 31.094 42.188 14.188 1 93.06 153 LEU B O 1
ATOM 4736 N N . ALA B 1 154 ? 32.219 41.531 12.328 1 94.75 154 ALA B N 1
ATOM 4737 C CA . ALA B 1 154 ? 31.203 40.531 11.977 1 94.75 154 ALA B CA 1
ATOM 4738 C C . ALA B 1 154 ? 31.125 39.438 13.047 1 94.75 154 ALA B C 1
ATOM 4740 O O . ALA B 1 154 ? 30.031 39 13.391 1 94.75 154 ALA B O 1
ATOM 4741 N N . ALA B 1 155 ? 32.25 39.094 13.539 1 95.25 155 ALA B N 1
ATOM 4742 C CA . ALA B 1 155 ? 32.312 38.031 14.547 1 95.25 155 ALA B CA 1
ATOM 4743 C C . ALA B 1 155 ? 31.578 38.469 15.828 1 95.25 155 ALA B C 1
ATOM 4745 O O . ALA B 1 155 ? 30.984 37.625 16.516 1 95.25 155 ALA B O 1
ATOM 4746 N N . ILE B 1 156 ? 31.609 39.719 16.125 1 93.94 156 ILE B N 1
ATOM 4747 C CA . ILE B 1 156 ? 30.906 40.25 17.297 1 93.94 156 ILE B CA 1
ATOM 4748 C C . ILE B 1 156 ? 29.391 40.062 17.109 1 93.94 156 ILE B C 1
ATOM 4750 O O . ILE B 1 156 ? 28.703 39.594 18.016 1 93.94 156 ILE B O 1
ATOM 4754 N N . GLY B 1 157 ? 28.969 40.406 15.93 1 94.31 157 GLY B N 1
ATOM 4755 C CA . GLY B 1 157 ? 27.562 40.219 15.617 1 94.31 157 GLY B CA 1
ATOM 4756 C C . GLY B 1 157 ? 27.125 38.781 15.703 1 94.31 157 GLY B C 1
ATOM 4757 O O . GLY B 1 157 ? 26.047 38.469 16.234 1 94.31 157 GLY B O 1
ATOM 4758 N N . GLU B 1 158 ? 27.953 37.906 15.18 1 94.94 158 GLU B N 1
ATOM 4759 C CA . GLU B 1 158 ? 27.656 36.469 15.203 1 94.94 158 GLU B CA 1
ATOM 4760 C C . GLU B 1 158 ? 27.594 35.938 16.641 1 94.94 158 GLU B C 1
ATOM 4762 O O . GLU B 1 158 ? 26.688 35.188 16.984 1 94.94 158 GLU B O 1
ATOM 4767 N N . ALA B 1 159 ? 28.516 36.344 17.422 1 93.5 159 ALA B N 1
ATOM 4768 C CA . ALA B 1 159 ? 28.578 35.875 18.812 1 93.5 159 ALA B CA 1
ATOM 4769 C C . ALA B 1 159 ? 27.359 36.312 19.594 1 93.5 159 ALA B C 1
ATOM 4771 O O . ALA B 1 159 ? 26.797 35.562 20.375 1 93.5 159 ALA B O 1
ATOM 4772 N N . ARG B 1 160 ? 26.906 37.5 19.344 1 93.56 160 ARG B N 1
ATOM 4773 C CA . ARG B 1 160 ? 25.734 38.031 20.047 1 93.56 160 ARG B CA 1
ATOM 4774 C C . ARG B 1 160 ? 24.469 37.312 19.625 1 93.56 160 ARG B C 1
ATOM 4776 O O . ARG B 1 160 ? 23.594 37.031 20.453 1 93.56 160 ARG B O 1
ATOM 4783 N N . ALA B 1 161 ? 24.438 37 18.344 1 91.81 161 ALA B N 1
ATOM 4784 C CA . ALA B 1 161 ? 23.297 36.219 17.875 1 91.81 161 ALA B CA 1
ATOM 4785 C C . ALA B 1 161 ? 23.25 34.844 18.562 1 91.81 161 ALA B C 1
ATOM 4787 O O . ALA B 1 161 ? 22.188 34.406 19 1 91.81 161 ALA B O 1
ATOM 4788 N N . HIS B 1 162 ? 24.359 34.219 18.703 1 91.19 162 HIS B N 1
ATOM 4789 C CA . HIS B 1 162 ? 24.453 32.906 19.344 1 91.19 162 HIS B CA 1
ATOM 4790 C C . HIS B 1 162 ? 24.094 33 20.828 1 91.19 162 HIS B C 1
ATOM 4792 O O . HIS B 1 162 ? 23.484 32.094 21.391 1 91.19 162 HIS B O 1
ATOM 4798 N N . ASP B 1 163 ? 24.469 34.25 21.406 1 89.12 163 ASP B N 1
ATOM 4799 C CA . ASP B 1 163 ? 24.203 34.5 22.812 1 89.12 163 ASP B CA 1
ATOM 4800 C C . ASP B 1 163 ? 22.719 34.781 23.047 1 89.12 163 ASP B C 1
ATOM 4802 O O . ASP B 1 163 ? 22.281 34.906 24.203 1 89.12 163 ASP B O 1
ATOM 4806 N N . GLY B 1 164 ? 22.031 35 22.016 1 87.75 164 GLY B N 1
ATOM 4807 C CA . GLY B 1 164 ? 20.625 35.312 22.141 1 87.75 164 GLY B CA 1
ATOM 4808 C C . GLY B 1 164 ? 20.344 36.781 22.406 1 87.75 164 GLY B C 1
ATOM 4809 O O . GLY B 1 164 ? 19.25 37.125 22.844 1 87.75 164 GLY B O 1
ATOM 4810 N N . VAL B 1 165 ? 21.328 37.688 22.188 1 89.31 165 VAL B N 1
ATOM 4811 C CA . VAL B 1 165 ? 21.156 39.125 22.359 1 89.31 165 VAL B CA 1
ATOM 4812 C C . VAL B 1 165 ? 20.469 39.719 21.125 1 89.31 165 VAL B C 1
ATOM 4814 O O . VAL B 1 165 ? 20.953 39.562 20 1 89.31 165 VAL B O 1
ATOM 4817 N N . PRO B 1 166 ? 19.375 40.344 21.344 1 87.56 166 PRO B N 1
ATOM 4818 C CA . PRO B 1 166 ? 18.719 40.969 20.188 1 87.56 166 PRO B CA 1
ATOM 4819 C C . PRO B 1 166 ? 19.578 42.031 19.516 1 87.56 166 PRO B C 1
ATOM 4821 O O . PRO B 1 166 ? 20.375 42.719 20.172 1 87.56 166 PRO B O 1
ATOM 4824 N N . VAL B 1 167 ? 19.391 42.188 18.203 1 88.56 167 VAL B N 1
ATOM 4825 C CA . VAL B 1 167 ? 20.219 43.094 17.422 1 88.56 167 VAL B CA 1
ATOM 4826 C C . VAL B 1 167 ? 20.016 44.531 17.938 1 88.56 167 VAL B C 1
ATOM 4828 O O . VAL B 1 167 ? 20.953 45.312 17.969 1 88.56 167 VAL B O 1
ATOM 4831 N N . ASP B 1 168 ? 18.781 44.875 18.328 1 88.12 168 ASP B N 1
ATOM 4832 C CA . ASP B 1 168 ? 18.5 46.219 18.844 1 88.12 168 ASP B CA 1
ATOM 4833 C C . ASP B 1 168 ? 19.312 46.531 20.109 1 88.12 168 ASP B C 1
ATOM 4835 O O . ASP B 1 168 ? 19.859 47.594 20.25 1 88.12 168 ASP B O 1
ATOM 4839 N N . ASP B 1 169 ? 19.375 45.562 20.984 1 90.88 169 ASP B N 1
ATOM 4840 C CA . ASP B 1 169 ? 20.156 45.719 22.219 1 90.88 169 ASP B CA 1
ATOM 4841 C C . ASP B 1 169 ? 21.641 45.781 21.922 1 90.88 169 ASP B C 1
ATOM 4843 O O . ASP B 1 169 ? 22.375 46.531 22.578 1 90.88 169 ASP B O 1
ATOM 4847 N N . MET B 1 170 ? 22.109 44.969 20.953 1 92.56 170 MET B N 1
ATOM 4848 C CA . MET B 1 170 ? 23.5 45.031 20.547 1 92.56 170 MET B CA 1
ATOM 4849 C C . MET B 1 170 ? 23.859 46.438 20.047 1 92.56 170 MET B C 1
ATOM 4851 O O . MET B 1 170 ? 24.875 47 20.438 1 92.56 170 MET B O 1
ATOM 4855 N N . LEU B 1 171 ? 23 47 19.219 1 90.19 171 LEU B N 1
ATOM 4856 C CA . LEU B 1 171 ? 23.234 48.344 18.672 1 90.19 171 LEU B CA 1
ATOM 4857 C C . LEU B 1 171 ? 23.156 49.406 19.781 1 90.19 171 LEU B C 1
ATOM 4859 O O . LEU B 1 171 ? 23.938 50.344 19.766 1 90.19 171 LEU B O 1
ATOM 4863 N N . ARG B 1 172 ? 22.266 49.188 20.734 1 90.62 172 ARG B N 1
ATOM 4864 C CA . ARG B 1 172 ? 22.203 50.094 21.875 1 90.62 172 ARG B CA 1
ATOM 4865 C C . ARG B 1 172 ? 23.5 50 22.688 1 90.62 172 ARG B C 1
ATOM 4867 O O . ARG B 1 172 ? 24 51.031 23.172 1 90.62 172 ARG B O 1
ATOM 4874 N N . ALA B 1 173 ? 24.016 48.812 22.812 1 93.12 173 ALA B N 1
ATOM 4875 C CA . ALA B 1 173 ? 25.281 48.625 23.5 1 93.12 173 ALA B CA 1
ATOM 4876 C C . ALA B 1 173 ? 26.406 49.406 22.812 1 93.12 173 ALA B C 1
ATOM 4878 O O . ALA B 1 173 ? 27.234 50.031 23.469 1 93.12 173 ALA B O 1
ATOM 4879 N N . TRP B 1 174 ? 26.438 49.344 21.531 1 91.19 174 TRP B N 1
ATOM 4880 C CA . TRP B 1 174 ? 27.406 50.094 20.75 1 91.19 174 TRP B CA 1
ATOM 4881 C C . TRP B 1 174 ? 27.281 51.594 21.016 1 91.19 174 TRP B C 1
ATOM 4883 O O . TRP B 1 174 ? 28.281 52.281 21.234 1 91.19 174 TRP B O 1
ATOM 4893 N N . ARG B 1 175 ? 26.094 52.062 21.031 1 89 175 ARG B N 1
ATOM 4894 C CA . ARG B 1 175 ? 25.828 53.5 21.266 1 89 175 ARG B CA 1
ATOM 4895 C C . ARG B 1 175 ? 26.266 53.906 22.672 1 89 175 ARG B C 1
ATOM 4897 O O . ARG B 1 175 ? 26.859 54.969 22.844 1 89 175 ARG B O 1
ATOM 4904 N N . ILE B 1 176 ? 25.953 53.062 23.609 1 91.5 176 ILE B N 1
ATOM 4905 C CA . ILE B 1 176 ? 26.406 53.312 24.984 1 91.5 176 ILE B CA 1
ATOM 4906 C C . ILE B 1 176 ? 27.922 53.406 25.031 1 91.5 176 ILE B C 1
ATOM 4908 O O . ILE B 1 176 ? 28.5 54.281 25.656 1 91.5 176 ILE B O 1
ATOM 4912 N N . GLY B 1 177 ? 28.578 52.438 24.375 1 92.5 177 GLY B N 1
ATOM 4913 C CA . GLY B 1 177 ? 30.031 52.438 24.312 1 92.5 177 GLY B CA 1
ATOM 4914 C C . GLY B 1 177 ? 30.594 53.719 23.75 1 92.5 177 GLY B C 1
ATOM 4915 O O . GLY B 1 177 ? 31.531 54.312 24.312 1 92.5 177 GLY B O 1
ATOM 4916 N N . VAL B 1 178 ? 29.953 54.188 22.719 1 87.75 178 VAL B N 1
ATOM 4917 C CA . VAL B 1 178 ? 30.391 55.438 22.094 1 87.75 178 VAL B CA 1
ATOM 4918 C C . VAL B 1 178 ? 30.203 56.594 23.062 1 87.75 178 VAL B C 1
ATOM 4920 O O . VAL B 1 178 ? 31.094 57.406 23.25 1 87.75 178 VAL B O 1
ATOM 4923 N N . GLU B 1 179 ? 29.109 56.656 23.688 1 89.75 179 GLU B N 1
ATOM 4924 C CA . GLU B 1 179 ? 28.812 57.719 24.641 1 89.75 179 GLU B CA 1
ATOM 4925 C C . GLU B 1 179 ? 29.828 57.75 25.766 1 89.75 179 GLU B C 1
ATOM 4927 O O . GLU B 1 179 ? 30.344 58.812 26.109 1 89.75 179 GLU B O 1
ATOM 4932 N N . VAL B 1 180 ? 30.125 56.656 26.25 1 93 180 VAL B N 1
ATOM 4933 C CA . VAL B 1 180 ? 31.047 56.562 27.391 1 93 180 VAL B CA 1
ATOM 4934 C C . VAL B 1 180 ? 32.469 56.906 26.938 1 93 180 VAL B C 1
ATOM 4936 O O . VAL B 1 180 ? 33.156 57.625 27.641 1 93 180 VAL B O 1
ATOM 4939 N N . VAL B 1 181 ? 32.875 56.5 25.812 1 90.62 181 VAL B N 1
ATOM 4940 C CA . VAL B 1 181 ? 34.219 56.75 25.328 1 90.62 181 VAL B CA 1
ATOM 4941 C C . VAL B 1 181 ? 34.375 58.25 25.031 1 90.62 181 VAL B C 1
ATOM 4943 O O . VAL B 1 181 ? 35.406 58.844 25.312 1 90.62 181 VAL B O 1
ATOM 4946 N N . VAL B 1 182 ? 33.344 58.875 24.484 1 87.5 182 VAL B N 1
ATOM 4947 C CA . VAL B 1 182 ? 33.375 60.312 24.203 1 87.5 182 VAL B CA 1
ATOM 4948 C C . VAL B 1 182 ? 33.5 61.094 25.516 1 87.5 182 VAL B C 1
ATOM 4950 O O . VAL B 1 182 ? 34.281 62.031 25.609 1 87.5 182 VAL B O 1
ATOM 4953 N N . GLU B 1 183 ? 32.844 60.625 26.531 1 91.12 183 GLU B N 1
ATOM 4954 C CA . GLU B 1 183 ? 32.938 61.25 27.859 1 91.12 183 GLU B CA 1
ATOM 4955 C C . GLU B 1 183 ? 34.344 61.094 28.422 1 91.12 183 GLU B C 1
ATOM 4957 O O . GLU B 1 183 ? 34.906 62.062 28.969 1 91.12 183 GLU B O 1
ATOM 4962 N N . CYS B 1 184 ? 34.875 59.969 28.203 1 91.25 184 CYS B N 1
ATOM 4963 C CA . CYS B 1 184 ? 36.25 59.719 28.672 1 91.25 184 CYS B CA 1
ATOM 4964 C C . CYS B 1 184 ? 37.25 60.594 27.906 1 91.25 184 CYS B C 1
ATOM 4966 O O . CYS B 1 184 ? 38.188 61.125 28.484 1 91.25 184 CYS B O 1
ATOM 4968 N N . ALA B 1 185 ? 37 60.781 26.641 1 89.06 185 ALA B N 1
ATOM 4969 C CA . ALA B 1 185 ? 37.844 61.625 25.797 1 89.06 185 ALA B CA 1
ATOM 4970 C C . ALA B 1 185 ? 37.781 63.094 26.234 1 89.06 185 ALA B C 1
ATOM 4972 O O . ALA B 1 185 ? 38.812 63.781 26.281 1 89.06 185 ALA B O 1
ATOM 4973 N N . ARG B 1 186 ? 36.625 63.531 26.578 1 90.19 186 ARG B N 1
ATOM 4974 C CA . ARG B 1 186 ? 36.438 64.875 27.031 1 90.19 186 ARG B CA 1
ATOM 4975 C C . ARG B 1 186 ? 37.156 65.125 28.359 1 90.19 186 ARG B C 1
ATOM 4977 O O . ARG B 1 186 ? 37.812 66.188 28.531 1 90.19 186 ARG B O 1
ATOM 4984 N N . GLU B 1 187 ? 37.062 64.125 29.219 1 91.88 187 GLU B N 1
ATOM 4985 C CA . GLU B 1 187 ? 37.75 64.25 30.5 1 91.88 187 GLU B CA 1
ATOM 4986 C C . GLU B 1 187 ? 39.281 64.25 30.328 1 91.88 187 GLU B C 1
ATOM 4988 O O . GLU B 1 187 ? 39.969 65 30.969 1 91.88 187 GLU B O 1
ATOM 4993 N N . ALA B 1 188 ? 39.719 63.406 29.438 1 90.62 188 ALA B N 1
ATOM 4994 C CA . ALA B 1 188 ? 41.156 63.344 29.156 1 90.62 188 ALA B CA 1
ATOM 4995 C C . ALA B 1 188 ? 41.656 64.625 28.5 1 90.62 188 ALA B C 1
ATOM 4997 O O . ALA B 1 188 ? 42.75 65.125 28.812 1 90.62 188 ALA B O 1
ATOM 4998 N N . ALA B 1 189 ? 40.844 65.25 27.641 1 91.12 189 ALA B N 1
ATOM 4999 C CA . ALA B 1 189 ? 41.188 66.438 26.953 1 91.12 189 ALA B CA 1
ATOM 5000 C C . ALA B 1 189 ? 41.344 67.625 27.953 1 91.12 189 ALA B C 1
ATOM 5002 O O . ALA B 1 189 ? 42.25 68.438 27.844 1 91.12 189 ALA B O 1
ATOM 5003 N N . ARG B 1 190 ? 40.469 67.625 28.953 1 90.5 190 ARG B N 1
ATOM 5004 C CA . ARG B 1 190 ? 40.531 68.688 29.984 1 90.5 190 ARG B CA 1
ATOM 5005 C C . ARG B 1 190 ? 41.812 68.562 30.828 1 90.5 190 ARG B C 1
ATOM 5007 O O . ARG B 1 190 ? 42.469 69.562 31.125 1 90.5 190 ARG B O 1
ATOM 5014 N N . ARG B 1 191 ? 42.125 67.312 31.078 1 89.44 191 ARG B N 1
ATOM 5015 C CA . ARG B 1 191 ? 43.312 67 31.891 1 89.44 191 ARG B CA 1
ATOM 5016 C C . ARG B 1 191 ? 44.594 67.375 31.141 1 89.44 191 ARG B C 1
ATOM 5018 O O . ARG B 1 191 ? 45.562 67.875 31.734 1 89.44 191 ARG B O 1
ATOM 5025 N N . LEU B 1 192 ? 44.562 67.125 29.781 1 90.62 192 LEU B N 1
ATOM 5026 C CA . LEU B 1 192 ? 45.781 67.312 28.984 1 90.62 192 LEU B CA 1
ATOM 5027 C C . LEU B 1 192 ? 45.844 68.688 28.328 1 90.62 192 LEU B C 1
ATOM 5029 O O . LEU B 1 192 ? 46.844 69 27.719 1 90.62 192 LEU B O 1
ATOM 5033 N N . GLY B 1 193 ? 44.75 69.438 28.422 1 90.12 193 GLY B N 1
ATOM 5034 C CA . GLY B 1 193 ? 44.688 70.75 27.828 1 90.12 193 GLY B CA 1
ATOM 5035 C C . GLY B 1 193 ? 44.531 70.75 26.312 1 90.12 193 GLY B C 1
ATOM 5036 O O . GLY B 1 193 ? 45.094 71.562 25.609 1 90.12 193 GLY B O 1
ATOM 5037 N N . VAL B 1 194 ? 43.906 69.688 25.844 1 90.44 194 VAL B N 1
ATOM 5038 C CA . VAL B 1 194 ? 43.625 69.562 24.422 1 90.44 194 VAL B CA 1
ATOM 5039 C C . VAL B 1 194 ? 42.375 70.375 24.062 1 90.44 194 VAL B C 1
ATOM 5041 O O . VAL B 1 194 ? 41.375 70.375 24.797 1 90.44 194 VAL B O 1
ATOM 5044 N N . ASP B 1 195 ? 42.438 71.062 22.984 1 88.75 195 ASP B N 1
ATOM 5045 C CA . ASP B 1 195 ? 41.344 71.938 22.562 1 88.75 195 ASP B CA 1
ATOM 5046 C C . ASP B 1 195 ? 40.125 71.125 22.156 1 88.75 195 ASP B C 1
ATOM 5048 O O . ASP B 1 195 ? 40.25 70 21.719 1 88.75 195 ASP B O 1
ATOM 5052 N N . ASP B 1 196 ? 38.969 71.75 22.234 1 86.44 196 ASP B N 1
ATOM 5053 C CA . ASP B 1 196 ? 37.688 71.125 21.938 1 86.44 196 ASP B CA 1
ATOM 5054 C C . ASP B 1 196 ? 37.625 70.688 20.453 1 86.44 196 ASP B C 1
ATOM 5056 O O . ASP B 1 196 ? 37 69.688 20.109 1 86.44 196 ASP B O 1
ATOM 5060 N N . ALA B 1 197 ? 38.25 71.438 19.609 1 86.06 197 ALA B N 1
ATOM 5061 C CA . ALA B 1 197 ? 38.25 71.188 18.172 1 86.06 197 ALA B CA 1
ATOM 5062 C C . ALA B 1 197 ? 38.906 69.812 17.906 1 86.06 197 ALA B C 1
ATOM 5064 O O . ALA B 1 197 ? 38.438 69.062 17.047 1 86.06 197 ALA B O 1
ATOM 5065 N N . ARG B 1 198 ? 39.875 69.562 18.641 1 85.12 198 ARG B N 1
ATOM 5066 C CA . ARG B 1 198 ? 40.562 68.312 18.453 1 85.12 198 ARG B CA 1
ATOM 5067 C C . ARG B 1 198 ? 39.781 67.125 19.031 1 85.12 198 ARG B C 1
ATOM 5069 O O . ARG B 1 198 ? 39.781 66 18.484 1 85.12 198 ARG B O 1
ATOM 5076 N N . VAL B 1 199 ? 39.094 67.438 20.125 1 85.81 199 VAL B N 1
ATOM 5077 C CA . VAL B 1 199 ? 38.219 66.375 20.688 1 85.81 199 VAL B CA 1
ATOM 5078 C C . VAL B 1 199 ? 37.125 66.062 19.688 1 85.81 199 VAL B C 1
ATOM 5080 O O . VAL B 1 199 ? 36.812 64.875 19.469 1 85.81 199 VAL B O 1
ATOM 5083 N N . LEU B 1 200 ? 36.562 67.062 19.078 1 86.06 200 LEU B N 1
ATOM 5084 C CA . LEU B 1 200 ? 35.5 66.812 18.109 1 86.06 200 LEU B CA 1
ATOM 5085 C C . LEU B 1 200 ? 36 66 16.922 1 86.06 200 LEU B C 1
ATOM 5087 O O . LEU B 1 200 ? 35.25 65.188 16.391 1 86.06 200 LEU B O 1
ATOM 5091 N N . GLU B 1 201 ? 37.219 66.25 16.531 1 84.44 201 GLU B N 1
ATOM 5092 C CA . GLU B 1 201 ? 37.812 65.5 15.43 1 84.44 201 GLU B CA 1
ATOM 5093 C C . GLU B 1 201 ? 37.875 64 15.781 1 84.44 201 GLU B C 1
ATOM 5095 O O . GLU B 1 201 ? 37.562 63.188 14.953 1 84.44 201 GLU B O 1
ATOM 5100 N N . LEU B 1 202 ? 38.281 63.75 16.984 1 82.75 202 LEU B N 1
ATOM 5101 C CA . LEU B 1 202 ? 38.344 62.375 17.438 1 82.75 202 LEU B CA 1
ATOM 5102 C C . LEU B 1 202 ? 36.969 61.75 17.5 1 82.75 202 LEU B C 1
ATOM 5104 O O . LEU B 1 202 ? 36.781 60.594 17.062 1 82.75 202 LEU B O 1
ATOM 5108 N N . VAL B 1 203 ? 36.062 62.469 17.984 1 82.94 203 VAL B N 1
ATOM 5109 C CA . VAL B 1 203 ? 34.688 61.969 18.141 1 82.94 203 VAL B CA 1
ATOM 5110 C C . VAL B 1 203 ? 34.094 61.688 16.766 1 82.94 203 VAL B C 1
ATOM 5112 O O . VAL B 1 203 ? 33.469 60.625 16.562 1 82.94 203 VAL B O 1
ATOM 5115 N N . GLN B 1 204 ? 34.312 62.594 15.836 1 83.94 204 GLN B N 1
ATOM 5116 C CA . GLN B 1 204 ? 33.781 62.406 14.492 1 83.94 204 GLN B CA 1
ATOM 5117 C C . GLN B 1 204 ? 34.375 61.156 13.836 1 83.94 204 GLN B C 1
ATOM 5119 O O . GLN B 1 204 ? 33.656 60.375 13.195 1 83.94 204 GLN B O 1
ATOM 5124 N N . SER B 1 205 ? 35.688 61.031 13.961 1 81.56 205 SER B N 1
ATOM 5125 C CA . SER B 1 205 ? 36.344 59.875 13.406 1 81.56 205 SER B CA 1
ATOM 5126 C C . SER B 1 205 ? 35.812 58.594 14.047 1 81.56 205 SER B C 1
ATOM 5128 O O . SER B 1 205 ? 35.531 57.594 13.352 1 81.56 205 SER B O 1
ATOM 5130 N N . ALA B 1 206 ? 35.625 58.562 15.336 1 81.69 206 ALA B N 1
ATOM 5131 C CA . ALA B 1 206 ? 35.156 57.406 16.078 1 81.69 206 ALA B CA 1
ATOM 5132 C C . ALA B 1 206 ? 33.719 57.094 15.719 1 81.69 206 ALA B C 1
ATOM 5134 O O . ALA B 1 206 ? 33.344 55.906 15.617 1 81.69 206 ALA B O 1
ATOM 5135 N N . LEU B 1 207 ? 32.969 58.125 15.523 1 85.31 207 LEU B N 1
ATOM 5136 C CA . LEU B 1 207 ? 31.578 57.906 15.141 1 85.31 207 LEU B CA 1
ATOM 5137 C C . LEU B 1 207 ? 31.469 57.281 13.758 1 85.31 207 LEU B C 1
ATOM 5139 O O . LEU B 1 207 ? 30.656 56.406 13.531 1 85.31 207 LEU B O 1
ATOM 5143 N N . ALA B 1 208 ? 32.312 57.781 12.852 1 84.81 208 ALA B N 1
ATOM 5144 C CA . ALA B 1 208 ? 32.344 57.219 11.5 1 84.81 208 ALA B CA 1
ATOM 5145 C C . ALA B 1 208 ? 32.719 55.75 11.539 1 84.81 208 ALA B C 1
ATOM 5147 O O . ALA B 1 208 ? 32.094 54.938 10.836 1 84.81 208 ALA B O 1
ATOM 5148 N N . TRP B 1 209 ? 33.656 55.438 12.297 1 87.06 209 TRP B N 1
ATOM 5149 C CA . TRP B 1 209 ? 34.062 54.031 12.484 1 87.06 209 TRP B CA 1
ATOM 5150 C C . TRP B 1 209 ? 32.938 53.219 13.086 1 87.06 209 TRP B C 1
ATOM 5152 O O . TRP B 1 209 ? 32.656 52.125 12.633 1 87.06 209 TRP B O 1
ATOM 5162 N N . SER B 1 210 ? 32.281 53.75 14.102 1 88.19 210 SER B N 1
ATOM 5163 C CA . SER B 1 210 ? 31.219 53.031 14.805 1 88.19 210 SER B CA 1
ATOM 5164 C C . SER B 1 210 ? 30.047 52.75 13.875 1 88.19 210 SER B C 1
ATOM 5166 O O . SER B 1 210 ? 29.391 51.719 13.992 1 88.19 210 SER B O 1
ATOM 5168 N N . ASP B 1 211 ? 29.781 53.656 12.984 1 86 211 ASP B N 1
ATOM 5169 C CA . ASP B 1 211 ? 28.719 53.438 12.008 1 86 211 ASP B CA 1
ATOM 5170 C C . ASP B 1 211 ? 28.969 52.188 11.18 1 86 211 ASP B C 1
ATOM 5172 O O . ASP B 1 211 ? 28.078 51.344 10.992 1 86 211 ASP B O 1
ATOM 5176 N N . ILE B 1 212 ? 30.172 52.094 10.742 1 87.19 212 ILE B N 1
ATOM 5177 C CA . ILE B 1 212 ? 30.547 50.906 9.945 1 87.19 212 ILE B CA 1
ATOM 5178 C C . ILE B 1 212 ? 30.516 49.656 10.82 1 87.19 212 ILE B C 1
ATOM 5180 O O . ILE B 1 212 ? 30.016 48.625 10.391 1 87.19 212 ILE B O 1
ATOM 5184 N N . ALA B 1 213 ? 31 49.812 12.016 1 91 213 ALA B N 1
ATOM 5185 C CA . ALA B 1 213 ? 31.031 48.688 12.945 1 91 213 ALA B CA 1
ATOM 5186 C C . ALA B 1 213 ? 29.625 48.188 13.266 1 91 213 ALA B C 1
ATOM 5188 O O . ALA B 1 213 ? 29.344 47 13.234 1 91 213 ALA B O 1
ATOM 5189 N N . MET B 1 214 ? 28.734 49.094 13.5 1 90.81 214 MET B N 1
ATOM 5190 C CA . MET B 1 214 ? 27.344 48.75 13.812 1 90.81 214 MET B CA 1
ATOM 5191 C C . MET B 1 214 ? 26.672 48.094 12.625 1 90.81 214 MET B C 1
ATOM 5193 O O . MET B 1 214 ? 25.984 47.094 12.773 1 90.81 214 MET B O 1
ATOM 5197 N N . ALA B 1 215 ? 26.922 48.625 11.477 1 89.81 215 ALA B N 1
ATOM 5198 C CA . ALA B 1 215 ? 26.312 48.031 10.273 1 89.81 215 ALA B CA 1
ATOM 5199 C C . ALA B 1 215 ? 26.844 46.625 10.008 1 89.81 215 ALA B C 1
ATOM 5201 O O . ALA B 1 215 ? 26.062 45.719 9.719 1 89.81 215 ALA B O 1
ATOM 5202 N N . THR B 1 216 ? 28.172 46.5 10.109 1 90.25 216 THR B N 1
ATOM 5203 C CA . THR B 1 216 ? 28.797 45.219 9.844 1 90.25 216 THR B CA 1
ATOM 5204 C C . THR B 1 216 ? 28.359 44.156 10.859 1 90.25 216 THR B C 1
ATOM 5206 O O . THR B 1 216 ? 27.984 43.062 10.492 1 90.25 216 THR B O 1
ATOM 5209 N N . SER B 1 217 ? 28.328 44.531 12.117 1 93.62 217 SER B N 1
ATOM 5210 C CA . SER B 1 217 ? 27.922 43.625 13.18 1 93.62 217 SER B CA 1
ATOM 5211 C C . SER B 1 217 ? 26.438 43.281 13.07 1 93.62 217 SER B C 1
ATOM 5213 O O . SER B 1 217 ? 26.047 42.125 13.25 1 93.62 217 SER B O 1
ATOM 5215 N N . ALA B 1 218 ? 25.656 44.281 12.742 1 90.31 218 ALA B N 1
ATOM 5216 C CA . ALA B 1 218 ? 24.219 44.031 12.602 1 90.31 218 ALA B CA 1
ATOM 5217 C C . ALA B 1 218 ? 23.922 43.094 11.445 1 90.31 218 ALA B C 1
ATOM 5219 O O . ALA B 1 218 ? 23.094 42.188 11.578 1 90.31 218 ALA B O 1
ATOM 5220 N N . LYS B 1 219 ? 24.531 43.281 10.344 1 89.56 219 LYS B N 1
ATOM 5221 C CA . LYS B 1 219 ? 24.359 42.406 9.195 1 89.56 219 LYS B CA 1
ATOM 5222 C C . LYS B 1 219 ? 24.734 40.969 9.539 1 89.56 219 LYS B C 1
ATOM 5224 O O . LYS B 1 219 ? 23.984 40.031 9.227 1 89.56 219 LYS B O 1
ATOM 5229 N N . ALA B 1 220 ? 25.859 40.844 10.203 1 91.19 220 ALA B N 1
ATOM 5230 C CA . ALA B 1 220 ? 26.312 39.5 10.594 1 91.19 220 ALA B CA 1
ATOM 5231 C C . ALA B 1 220 ? 25.375 38.875 11.617 1 91.19 220 ALA B C 1
ATOM 5233 O O . ALA B 1 220 ? 25.078 37.688 11.555 1 91.19 220 ALA B O 1
ATOM 5234 N N . HIS B 1 221 ? 24.891 39.688 12.516 1 92 221 HIS B N 1
ATOM 5235 C CA . HIS B 1 221 ? 23.922 39.219 13.523 1 92 221 HIS B CA 1
ATOM 5236 C C . HIS B 1 221 ? 22.656 38.719 12.875 1 92 221 HIS B C 1
ATOM 5238 O O . HIS B 1 221 ? 22.203 37.594 13.18 1 92 221 HIS B O 1
ATOM 5244 N N . ARG B 1 222 ? 22.078 39.438 11.977 1 87.12 222 ARG B N 1
ATOM 5245 C CA . ARG B 1 222 ? 20.828 39.062 11.312 1 87.12 222 ARG B CA 1
ATOM 5246 C C . ARG B 1 222 ? 21 37.812 10.477 1 87.12 222 ARG B C 1
ATOM 5248 O O . ARG B 1 222 ? 20.141 36.906 10.477 1 87.12 222 ARG B O 1
ATOM 5255 N N . ARG B 1 223 ? 22.078 37.719 9.773 1 85.31 223 ARG B N 1
ATOM 5256 C CA . ARG B 1 223 ? 22.375 36.531 8.992 1 85.31 223 ARG B CA 1
ATOM 5257 C C . ARG B 1 223 ? 22.453 35.281 9.883 1 85.31 223 ARG B C 1
ATOM 5259 O O . ARG B 1 223 ? 21.875 34.25 9.562 1 85.31 223 ARG B O 1
ATOM 5266 N N . THR B 1 224 ? 23.078 35.469 10.953 1 88.81 224 THR B N 1
ATOM 5267 C CA . THR B 1 224 ? 23.25 34.344 11.883 1 88.81 224 THR B CA 1
ATOM 5268 C C . THR B 1 224 ? 21.906 33.969 12.516 1 88.81 224 THR B C 1
ATOM 5270 O O . THR B 1 224 ? 21.578 32.781 12.625 1 88.81 224 THR B O 1
ATOM 5273 N N . GLU B 1 225 ? 21.141 34.875 12.891 1 85 225 GLU B N 1
ATOM 5274 C CA . GLU B 1 225 ? 19.812 34.625 13.445 1 85 225 GLU B CA 1
ATOM 5275 C C . GLU B 1 225 ? 18.938 33.875 12.453 1 85 225 GLU B C 1
ATOM 5277 O O . GLU B 1 225 ? 18.219 32.938 12.836 1 85 225 GLU B O 1
ATOM 5282 N N . ARG B 1 226 ? 18.984 34.25 11.289 1 79.88 226 ARG B N 1
ATOM 5283 C CA . ARG B 1 226 ? 18.219 33.594 10.242 1 79.88 226 ARG B CA 1
ATOM 5284 C C . ARG B 1 226 ? 18.688 32.156 10.047 1 79.88 226 ARG B C 1
ATOM 5286 O O . ARG B 1 226 ? 17.875 31.25 9.898 1 79.88 226 ARG B O 1
ATOM 5293 N N . ALA B 1 227 ? 19.922 32.031 10.039 1 83.75 227 ALA B N 1
ATOM 5294 C CA . ALA B 1 227 ? 20.484 30.688 9.883 1 83.75 227 ALA B CA 1
ATOM 5295 C C . ALA B 1 227 ? 20.062 29.766 11.031 1 83.75 227 ALA B C 1
ATOM 5297 O O . ALA B 1 227 ? 19.703 28.609 10.812 1 83.75 227 ALA B O 1
ATOM 5298 N N . LEU B 1 228 ? 20.078 30.328 12.227 1 84.31 228 LEU B N 1
ATOM 5299 C CA . LEU B 1 228 ? 19.656 29.578 13.406 1 84.31 228 LEU B CA 1
ATOM 5300 C C . LEU B 1 228 ? 18.172 29.234 13.328 1 84.31 228 LEU B C 1
ATOM 5302 O O . LEU B 1 228 ? 17.766 28.125 13.672 1 84.31 228 LEU B O 1
ATOM 5306 N N . ALA B 1 229 ? 17.406 30.125 12.914 1 75.69 229 ALA B N 1
ATOM 5307 C CA . ALA B 1 229 ? 15.969 29.922 12.758 1 75.69 229 ALA B CA 1
ATOM 5308 C C . ALA B 1 229 ? 15.68 28.844 11.711 1 75.69 229 ALA B C 1
ATOM 5310 O O . ALA B 1 229 ? 14.805 28 11.914 1 75.69 229 ALA B O 1
ATOM 5311 N N . LEU B 1 230 ? 16.328 28.906 10.672 1 74.31 230 LEU B N 1
ATOM 5312 C CA . LEU B 1 230 ? 16.156 27.938 9.602 1 74.31 230 LEU B CA 1
ATOM 5313 C C . LEU B 1 230 ? 16.547 26.531 10.086 1 74.31 230 LEU B C 1
ATOM 5315 O O . LEU B 1 230 ? 15.859 25.562 9.781 1 74.31 230 LEU B O 1
ATOM 5319 N N . GLU B 1 231 ? 17.609 26.562 10.773 1 80.25 231 GLU B N 1
ATOM 5320 C CA . GLU B 1 231 ? 18.047 25.281 11.312 1 80.25 231 GLU B CA 1
ATOM 5321 C C . GLU B 1 231 ? 17.016 24.703 12.281 1 80.25 231 GLU B C 1
ATOM 5323 O O . GLU B 1 231 ? 16.75 23.5 12.258 1 80.25 231 GLU B O 1
ATOM 5328 N N . ALA B 1 232 ? 16.5 25.578 13.109 1 79.06 232 ALA B N 1
ATOM 5329 C CA . ALA B 1 232 ? 15.477 25.141 14.047 1 79.06 232 ALA B CA 1
ATOM 5330 C C . ALA B 1 232 ? 14.242 24.625 13.312 1 79.06 232 ALA B C 1
ATOM 5332 O O . ALA B 1 232 ? 13.672 23.609 13.688 1 79.06 232 ALA B O 1
ATOM 5333 N N . GLU B 1 233 ? 13.828 25.312 12.305 1 75.75 233 GLU B N 1
ATOM 5334 C CA . GLU B 1 233 ? 12.688 24.891 11.492 1 75.75 233 GLU B CA 1
ATOM 5335 C C . GLU B 1 233 ? 12.945 23.547 10.836 1 75.75 233 GLU B C 1
ATOM 5337 O O . GLU B 1 233 ? 12.047 22.688 10.781 1 75.75 233 GLU B O 1
ATOM 5342 N N . GLU B 1 234 ? 14.094 23.438 10.391 1 80.94 234 GLU B N 1
ATOM 5343 C CA . GLU B 1 234 ? 14.469 22.172 9.773 1 80.94 234 GLU B CA 1
ATOM 5344 C C . GLU B 1 234 ? 14.469 21.031 10.789 1 80.94 234 GLU B C 1
ATOM 5346 O O . GLU B 1 234 ? 14.031 19.922 10.484 1 80.94 234 GLU B O 1
ATOM 5351 N N . SER B 1 235 ? 14.977 21.391 11.898 1 85.81 235 SER B N 1
ATOM 5352 C CA . SER B 1 235 ? 14.984 20.406 12.969 1 85.81 235 SER B CA 1
ATOM 5353 C C . SER B 1 235 ? 13.57 20.016 13.367 1 85.81 235 SER B C 1
ATOM 5355 O O . SER B 1 235 ? 13.273 18.828 13.539 1 85.81 235 SER B O 1
ATOM 5357 N N . ASP B 1 236 ? 12.727 20.969 13.453 1 84.94 236 ASP B N 1
ATOM 5358 C CA . ASP B 1 236 ? 11.32 20.703 13.75 1 84.94 236 ASP B CA 1
ATOM 5359 C C . ASP B 1 236 ? 10.68 19.859 12.648 1 84.94 236 ASP B C 1
ATOM 5361 O O . ASP B 1 236 ? 9.953 18.891 12.938 1 84.94 236 ASP B O 1
ATOM 5365 N N . ALA B 1 237 ? 10.984 20.188 11.492 1 86.19 237 ALA B N 1
ATOM 5366 C CA . ALA B 1 237 ? 10.43 19.453 10.352 1 86.19 237 ALA B CA 1
ATOM 5367 C C . ALA B 1 237 ? 10.883 18 10.359 1 86.19 237 ALA B C 1
ATOM 5369 O O . ALA B 1 237 ? 10.094 17.094 10.078 1 86.19 237 ALA B O 1
ATOM 5370 N N . GLU B 1 238 ? 12.039 17.828 10.695 1 88.44 238 GLU B N 1
ATOM 5371 C CA . GLU B 1 238 ? 12.586 16.469 10.75 1 88.44 238 GLU B CA 1
ATOM 5372 C C . GLU B 1 238 ? 11.93 15.656 11.867 1 88.44 238 GLU B C 1
ATOM 5374 O O . GLU B 1 238 ? 11.625 14.477 11.68 1 88.44 238 GLU B O 1
ATOM 5379 N N . PHE B 1 239 ? 11.797 16.328 12.914 1 92.69 239 PHE B N 1
ATOM 5380 C CA . PHE B 1 239 ? 11.117 15.664 14.023 1 92.69 239 PHE B CA 1
ATOM 5381 C C . PHE B 1 239 ? 9.688 15.305 13.656 1 92.69 239 PHE B C 1
ATOM 5383 O O . PHE B 1 239 ? 9.25 14.172 13.859 1 92.69 239 PHE B O 1
ATOM 5390 N N . VAL B 1 240 ? 9.008 16.219 13.102 1 93.44 240 VAL B N 1
ATOM 5391 C CA . VAL B 1 240 ? 7.621 15.992 12.711 1 93.44 240 VAL B CA 1
ATOM 5392 C C . VAL B 1 240 ? 7.547 14.852 11.703 1 93.44 240 VAL B C 1
ATOM 5394 O O . VAL B 1 240 ? 6.754 13.922 11.867 1 93.44 240 VAL B O 1
ATOM 5397 N N . ARG B 1 241 ? 8.359 14.883 10.719 1 92.75 241 ARG B N 1
ATOM 5398 C CA . ARG B 1 241 ? 8.383 13.844 9.695 1 92.75 241 ARG B CA 1
ATOM 5399 C C . ARG B 1 241 ? 8.664 12.477 10.312 1 92.75 241 ARG B C 1
ATOM 5401 O O . ARG B 1 241 ? 7.961 11.508 10.031 1 92.75 241 ARG B O 1
ATOM 5408 N N . GLY B 1 242 ? 9.656 12.484 11.102 1 94.19 242 GLY B N 1
ATOM 5409 C CA . GLY B 1 242 ? 10.023 11.234 11.742 1 94.19 242 GLY B CA 1
ATOM 5410 C C . GLY B 1 242 ? 8.914 10.672 12.609 1 94.19 242 GLY B C 1
ATOM 5411 O O . GLY B 1 242 ? 8.664 9.461 12.602 1 94.19 242 GLY B O 1
ATOM 5412 N N . ALA B 1 243 ? 8.281 11.492 13.367 1 95.5 243 ALA B N 1
ATOM 5413 C CA . ALA B 1 243 ? 7.188 11.078 14.242 1 95.5 243 ALA B CA 1
ATOM 5414 C C . ALA B 1 243 ? 5.996 10.57 13.438 1 95.5 243 ALA B C 1
ATOM 5416 O O . ALA B 1 243 ? 5.418 9.531 13.758 1 95.5 243 ALA B O 1
ATOM 5417 N N . LEU B 1 244 ? 5.688 11.25 12.383 1 96.62 244 LEU B N 1
ATOM 5418 C CA . LEU B 1 244 ? 4.516 10.93 11.578 1 96.62 244 LEU B CA 1
ATOM 5419 C C . LEU B 1 244 ? 4.754 9.664 10.75 1 96.62 244 LEU B C 1
ATOM 5421 O O . LEU B 1 244 ? 3.82 8.906 10.484 1 96.62 244 LEU B O 1
ATOM 5425 N N . MET B 1 245 ? 5.977 9.438 10.367 1 95.12 245 MET B N 1
ATOM 5426 C CA . MET B 1 245 ? 6.297 8.281 9.539 1 95.12 245 MET B CA 1
ATOM 5427 C C . MET B 1 245 ? 6.68 7.082 10.406 1 95.12 245 MET B C 1
ATOM 5429 O O . MET B 1 245 ? 6.852 5.973 9.898 1 95.12 245 MET B O 1
ATOM 5433 N N . GLY B 1 246 ? 6.812 7.352 11.672 1 95.25 246 GLY B N 1
ATOM 5434 C CA . GLY B 1 246 ? 7.172 6.281 12.586 1 95.25 246 GLY B CA 1
ATOM 5435 C C . GLY B 1 246 ? 8.602 5.809 12.422 1 95.25 246 GLY B C 1
ATOM 5436 O O . GLY B 1 246 ? 8.898 4.629 12.609 1 95.25 246 GLY B O 1
ATOM 5437 N N . SER B 1 247 ? 9.438 6.633 12.023 1 93.75 247 SER B N 1
ATOM 5438 C CA . SER B 1 247 ? 10.805 6.25 11.719 1 93.75 247 SER B CA 1
ATOM 5439 C C . SER B 1 247 ? 11.742 6.562 12.891 1 93.75 247 SER B C 1
ATOM 5441 O O . SER B 1 247 ? 12.93 6.242 12.844 1 93.75 247 SER B O 1
ATOM 5443 N N . LEU B 1 248 ? 11.297 7.199 13.961 1 93.38 248 LEU B N 1
ATOM 5444 C CA . LEU B 1 248 ? 12.117 7.551 15.117 1 93.38 248 LEU B CA 1
ATOM 5445 C C . LEU B 1 248 ? 11.906 6.559 16.25 1 93.38 248 LEU B C 1
ATOM 5447 O O . LEU B 1 248 ? 10.773 6.168 16.531 1 93.38 248 LEU B O 1
ATOM 5451 N N . PRO B 1 249 ? 13.016 6.148 16.828 1 93.12 249 PRO B N 1
ATOM 5452 C CA . PRO B 1 249 ? 12.867 5.32 18.031 1 93.12 249 PRO B CA 1
ATOM 5453 C C . PRO B 1 249 ? 12.156 6.055 19.172 1 93.12 249 PRO B C 1
ATOM 5455 O O . PRO B 1 249 ? 12.141 7.285 19.203 1 93.12 249 PRO B O 1
ATOM 5458 N N . ALA B 1 250 ? 11.68 5.32 20.078 1 94 250 ALA B N 1
ATOM 5459 C CA . ALA B 1 250 ? 10.883 5.863 21.172 1 94 250 ALA B CA 1
ATOM 5460 C C . ALA B 1 250 ? 11.688 6.863 21.984 1 94 250 ALA B C 1
ATOM 5462 O O . ALA B 1 250 ? 11.172 7.906 22.391 1 94 250 ALA B O 1
ATOM 5463 N N . ALA B 1 251 ? 12.938 6.566 22.234 1 93.25 251 ALA B N 1
ATOM 5464 C CA . ALA B 1 251 ? 13.789 7.438 23.031 1 93.25 251 ALA B CA 1
ATOM 5465 C C . ALA B 1 251 ? 13.977 8.797 22.359 1 93.25 251 ALA B C 1
ATOM 5467 O O . ALA B 1 251 ? 13.938 9.836 23.016 1 93.25 251 ALA B O 1
ATOM 5468 N N . GLU B 1 252 ? 14.195 8.797 21.141 1 93.5 252 GLU B N 1
ATOM 5469 C CA . GLU B 1 252 ? 14.367 10.039 20.391 1 93.5 252 GLU B CA 1
ATOM 5470 C C . GLU B 1 252 ? 13.07 10.844 20.359 1 93.5 252 GLU B C 1
ATOM 5472 O O . GLU B 1 252 ? 13.102 12.078 20.453 1 93.5 252 GLU B O 1
ATOM 5477 N N . LEU B 1 253 ? 12.016 10.156 20.219 1 95.31 253 LEU B N 1
ATOM 5478 C CA . LEU B 1 253 ? 10.719 10.82 20.234 1 95.31 253 LEU B CA 1
ATOM 5479 C C . LEU B 1 253 ? 10.5 11.57 21.531 1 95.31 253 LEU B C 1
ATOM 5481 O O . LEU B 1 253 ? 10.094 12.734 21.531 1 95.31 253 LEU B O 1
ATOM 5485 N N . ARG B 1 254 ? 10.805 10.914 22.578 1 93.69 254 ARG B N 1
ATOM 5486 C CA . ARG B 1 254 ? 10.633 11.523 23.891 1 93.69 254 ARG B CA 1
ATOM 5487 C C . ARG B 1 254 ? 11.539 12.734 24.062 1 93.69 254 ARG B C 1
ATOM 5489 O O . ARG B 1 254 ? 11.086 13.797 24.5 1 93.69 254 ARG B O 1
ATOM 5496 N N . MET B 1 255 ? 12.781 12.57 23.734 1 93 255 MET B N 1
ATOM 5497 C CA . MET B 1 255 ? 13.758 13.641 23.859 1 93 255 MET B CA 1
ATOM 5498 C C . MET B 1 255 ? 13.328 14.867 23.062 1 93 255 MET B C 1
ATOM 5500 O O . MET B 1 255 ? 13.32 15.984 23.594 1 93 255 MET B O 1
ATOM 5504 N N . HIS B 1 256 ? 12.977 14.648 21.859 1 90.94 256 HIS B N 1
ATOM 5505 C CA . HIS B 1 256 ? 12.609 15.75 20.984 1 90.94 256 HIS B CA 1
ATOM 5506 C C . HIS B 1 256 ? 11.328 16.422 21.453 1 90.94 256 HIS B C 1
ATOM 5508 O O . HIS B 1 256 ? 11.195 17.656 21.375 1 90.94 256 HIS B O 1
ATOM 5514 N N . ALA B 1 257 ? 10.383 15.648 21.875 1 91.88 257 ALA B N 1
ATOM 5515 C CA . ALA B 1 257 ? 9.133 16.219 22.391 1 91.88 257 ALA B CA 1
ATOM 5516 C C . ALA B 1 257 ? 9.398 17.125 23.594 1 91.88 257 ALA B C 1
ATOM 5518 O O . ALA B 1 257 ? 8.914 18.266 23.625 1 91.88 257 ALA B O 1
ATOM 5519 N N . GLU B 1 258 ? 10.234 16.672 24.484 1 90.38 258 GLU B N 1
ATOM 5520 C CA . GLU B 1 258 ? 10.562 17.453 25.672 1 90.38 258 GLU B CA 1
ATOM 5521 C C . GLU B 1 258 ? 11.281 18.75 25.312 1 90.38 258 GLU B C 1
ATOM 5523 O O . GLU B 1 258 ? 10.977 19.812 25.859 1 90.38 258 GLU B O 1
ATOM 5528 N N . LEU B 1 259 ? 12.188 18.594 24.422 1 85.88 259 LEU B N 1
ATOM 5529 C CA . LEU B 1 259 ? 12.961 19.75 23.984 1 85.88 259 LEU B CA 1
ATOM 5530 C C . LEU B 1 259 ? 12.055 20.828 23.406 1 85.88 259 LEU B C 1
ATOM 5532 O O . LEU B 1 259 ? 12.359 22.016 23.469 1 85.88 259 LEU B O 1
ATOM 5536 N N . ARG B 1 260 ? 10.93 20.391 22.938 1 86.38 260 ARG B N 1
ATOM 5537 C CA . ARG B 1 260 ? 10.055 21.328 22.234 1 86.38 260 ARG B CA 1
ATOM 5538 C C . ARG B 1 260 ? 8.836 21.672 23.078 1 86.38 260 ARG B C 1
ATOM 5540 O O . ARG B 1 260 ? 7.863 22.234 22.578 1 86.38 260 ARG B O 1
ATOM 5547 N N . GLY B 1 261 ? 8.812 21.25 24.344 1 86.12 261 GLY B N 1
ATOM 5548 C CA . GLY B 1 261 ? 7.766 21.609 25.281 1 86.12 261 GLY B CA 1
ATOM 5549 C C . GLY B 1 261 ? 6.512 20.766 25.125 1 86.12 261 GLY B C 1
ATOM 5550 O O . GLY B 1 261 ? 5.422 21.188 25.516 1 86.12 261 GLY B O 1
ATOM 5551 N N . LEU B 1 262 ? 6.629 19.672 24.547 1 90.19 262 LEU B N 1
ATOM 5552 C CA . LEU B 1 262 ? 5.504 18.75 24.391 1 90.19 262 LEU B CA 1
ATOM 5553 C C . LEU B 1 262 ? 5.547 17.641 25.422 1 90.19 262 LEU B C 1
ATOM 5555 O O . LEU B 1 262 ? 6.625 17.25 25.875 1 90.19 262 LEU B O 1
ATOM 5559 N N . ASP B 1 263 ? 4.379 17.219 25.812 1 92.12 263 ASP B N 1
ATOM 5560 C CA . ASP B 1 263 ? 4.289 16.094 26.75 1 92.12 263 ASP B CA 1
ATOM 5561 C C . ASP B 1 263 ? 4.516 14.766 26.031 1 92.12 263 ASP B C 1
ATOM 5563 O O . ASP B 1 263 ? 3.672 14.328 25.234 1 92.12 263 ASP B O 1
ATOM 5567 N N . PRO B 1 264 ? 5.59 14.086 26.328 1 92.69 264 PRO B N 1
ATOM 5568 C CA . PRO B 1 264 ? 5.879 12.82 25.641 1 92.69 264 PRO B CA 1
ATOM 5569 C C . PRO B 1 264 ? 4.891 11.711 26 1 92.69 264 PRO B C 1
ATOM 5571 O O . PRO B 1 264 ? 4.777 10.727 25.266 1 92.69 264 PRO B O 1
ATOM 5574 N N . GLY B 1 265 ? 4.211 11.82 27.016 1 93.06 265 GLY B N 1
ATOM 5575 C CA . GLY B 1 265 ? 3.287 10.781 27.453 1 93.06 265 GLY B CA 1
ATOM 5576 C C . GLY B 1 265 ? 1.861 11.023 27 1 93.06 265 GLY B C 1
ATOM 5577 O O . GLY B 1 265 ? 0.989 10.18 27.203 1 93.06 265 GLY B O 1
ATOM 5578 N N . ALA B 1 266 ? 1.623 12.125 26.406 1 94.19 266 ALA B N 1
ATOM 5579 C CA . ALA B 1 266 ? 0.275 12.469 25.953 1 94.19 266 ALA B CA 1
ATOM 5580 C C . ALA B 1 266 ? -0.062 11.758 24.641 1 94.19 266 ALA B C 1
ATOM 5582 O O . ALA B 1 266 ? 0.821 11.195 24 1 94.19 266 ALA B O 1
ATOM 5583 N N . GLU B 1 267 ? -1.379 11.688 24.328 1 96.44 267 GLU B N 1
ATOM 5584 C CA . GLU B 1 267 ? -1.823 11.266 23.016 1 96.44 267 GLU B CA 1
ATOM 5585 C C . GLU B 1 267 ? -2.014 12.469 22.094 1 96.44 267 GLU B C 1
ATOM 5587 O O . GLU B 1 267 ? -2.402 13.547 22.531 1 96.44 267 GLU B O 1
ATOM 5592 N N . TYR B 1 268 ? -1.663 12.258 20.875 1 96 268 TYR B N 1
ATOM 5593 C CA . TYR B 1 268 ? -1.779 13.312 19.875 1 96 268 TYR B CA 1
ATOM 5594 C C . TYR B 1 268 ? -2.59 12.836 18.672 1 96 268 TYR B C 1
ATOM 5596 O O . TYR B 1 268 ? -2.688 11.633 18.422 1 96 268 TYR B O 1
ATOM 5604 N N . VAL B 1 269 ? -3.188 13.812 17.984 1 96.81 269 VAL B N 1
ATOM 5605 C CA . VAL B 1 269 ? -3.867 13.555 16.719 1 96.81 269 VAL B CA 1
ATOM 5606 C C . VAL B 1 269 ? -3.018 14.07 15.562 1 96.81 269 VAL B C 1
ATOM 5608 O O . VAL B 1 269 ? -2.609 15.234 15.555 1 96.81 269 VAL B O 1
ATOM 5611 N N . ALA B 1 270 ? -2.742 13.172 14.641 1 97.5 270 ALA B N 1
ATOM 5612 C CA . ALA B 1 270 ? -2.037 13.609 13.445 1 97.5 270 ALA B CA 1
ATOM 5613 C C . ALA B 1 270 ? -2.969 14.367 12.508 1 97.5 270 ALA B C 1
ATOM 5615 O O . ALA B 1 270 ? -4.168 14.086 12.453 1 97.5 270 ALA B O 1
ATOM 5616 N N . VAL B 1 271 ? -2.402 15.344 11.781 1 95.69 271 VAL B N 1
ATOM 5617 C CA . VAL B 1 271 ? -3.191 16.156 10.859 1 95.69 271 VAL B CA 1
ATOM 5618 C C . VAL B 1 271 ? -2.457 16.281 9.531 1 95.69 271 VAL B C 1
ATOM 5620 O O . VAL B 1 271 ? -1.225 16.328 9.492 1 95.69 271 VAL B O 1
ATOM 5623 N N . ARG B 1 272 ? -3.119 16.25 8.477 1 95 272 ARG B N 1
ATOM 5624 C CA . ARG B 1 272 ? -2.67 16.625 7.141 1 95 272 ARG B CA 1
ATOM 5625 C C . ARG B 1 272 ? -3.658 17.594 6.48 1 95 272 ARG B C 1
ATOM 5627 O O . ARG B 1 272 ? -4.867 17.359 6.516 1 95 272 ARG B O 1
ATOM 5634 N N . ALA B 1 273 ? -3.152 18.688 5.93 1 92.5 273 ALA B N 1
ATOM 5635 C CA . ALA B 1 273 ? -4.055 19.734 5.484 1 92.5 273 ALA B CA 1
ATOM 5636 C C . ALA B 1 273 ? -3.572 20.359 4.176 1 92.5 273 ALA B C 1
ATOM 5638 O O . ALA B 1 273 ? -2.373 20.375 3.893 1 92.5 273 ALA B O 1
ATOM 5639 N N . ARG B 1 274 ? -4.434 20.703 3.383 1 86 274 ARG B N 1
ATOM 5640 C CA . ARG B 1 274 ? -4.203 21.438 2.145 1 86 274 ARG B CA 1
ATOM 5641 C C . ARG B 1 274 ? -5.094 22.688 2.07 1 86 274 ARG B C 1
ATOM 5643 O O . ARG B 1 274 ? -6.254 22.641 2.48 1 86 274 ARG B O 1
ATOM 5650 N N . LEU B 1 275 ? -4.391 23.766 1.854 1 72.94 275 LEU B N 1
ATOM 5651 C CA . LEU B 1 275 ? -5.191 24.969 1.667 1 72.94 275 LEU B CA 1
ATOM 5652 C C . LEU B 1 275 ? -5.859 24.969 0.295 1 72.94 275 LEU B C 1
ATOM 5654 O O . LEU B 1 275 ? -5.27 24.516 -0.687 1 72.94 275 LEU B O 1
ATOM 5658 N N . GLY B 1 276 ? -7.094 24.641 0.299 1 62.31 276 GLY B N 1
ATOM 5659 C CA . GLY B 1 276 ? -7.785 24.875 -0.959 1 62.31 276 GLY B CA 1
ATOM 5660 C C . GLY B 1 276 ? -7.324 26.141 -1.669 1 62.31 276 GLY B C 1
ATOM 5661 O O . GLY B 1 276 ? -7.137 27.188 -1.037 1 62.31 276 GLY B O 1
ATOM 5662 N N . GLY B 1 277 ? -6.523 26.031 -2.867 1 58.56 277 GLY B N 1
ATOM 5663 C CA . GLY B 1 277 ? -6.086 27.188 -3.633 1 58.56 277 GLY B CA 1
ATOM 5664 C C . GLY B 1 277 ? -4.711 27.672 -3.234 1 58.56 277 GLY B C 1
ATOM 5665 O O . GLY B 1 277 ? -3.957 26.953 -2.568 1 58.56 277 GLY B O 1
ATOM 5666 N N . ASP B 1 278 ? -4.199 28.922 -3.701 1 51.62 278 ASP B N 1
ATOM 5667 C CA . ASP B 1 278 ? -2.881 29.531 -3.617 1 51.62 278 ASP B CA 1
ATOM 5668 C C . ASP B 1 278 ? -2.668 30.203 -2.26 1 51.62 278 ASP B C 1
ATOM 5670 O O . ASP B 1 278 ? -1.852 31.109 -2.129 1 51.62 278 ASP B O 1
ATOM 5674 N N . GLY B 1 279 ? -3.469 29.812 -1.277 1 55.84 279 GLY B N 1
ATOM 5675 C CA . GLY B 1 279 ? -3.238 30.562 -0.061 1 55.84 279 GLY B CA 1
ATOM 5676 C C . GLY B 1 279 ? -2.021 30.094 0.715 1 55.84 279 GLY B C 1
ATOM 5677 O O . GLY B 1 279 ? -1.556 28.969 0.529 1 55.84 279 GLY B O 1
ATOM 5678 N N . PRO B 1 280 ? -1.465 31.078 1.443 1 59.28 280 PRO B N 1
ATOM 5679 C CA . PRO B 1 280 ? -0.238 30.781 2.189 1 59.28 280 PRO B CA 1
ATOM 5680 C C . PRO B 1 280 ? -0.444 29.734 3.277 1 59.28 280 PRO B C 1
ATOM 5682 O O . PRO B 1 280 ? -1.497 29.703 3.918 1 59.28 280 PRO B O 1
ATOM 5685 N N . HIS B 1 281 ? 0.348 28.75 3.332 1 66.81 281 HIS B N 1
ATOM 5686 C CA . HIS B 1 281 ? 0.387 27.688 4.336 1 66.81 281 HIS B CA 1
ATOM 5687 C C . HIS B 1 281 ? 0.311 28.266 5.746 1 66.81 281 HIS B C 1
ATOM 5689 O O . HIS B 1 281 ? -0.171 27.609 6.668 1 66.81 281 HIS B O 1
ATOM 5695 N N . LEU B 1 282 ? 0.631 29.562 5.875 1 64.94 282 LEU B N 1
ATOM 5696 C CA . LEU B 1 282 ? 0.651 30.203 7.184 1 64.94 282 LEU B CA 1
ATOM 5697 C C . LEU B 1 282 ? -0.759 30.312 7.754 1 64.94 282 LEU B C 1
ATOM 5699 O O . LEU B 1 282 ? -0.965 30.141 8.953 1 64.94 282 LEU B O 1
ATOM 5703 N N . ARG B 1 283 ? -1.621 30.578 6.816 1 66.19 283 ARG B N 1
ATOM 5704 C CA . ARG B 1 283 ? -3.004 30.703 7.266 1 66.19 283 ARG B CA 1
ATOM 5705 C C . ARG B 1 283 ? -3.531 29.391 7.805 1 66.19 283 ARG B C 1
ATOM 5707 O O . ARG B 1 283 ? -4.262 29.359 8.797 1 66.19 283 ARG B O 1
ATOM 5714 N N . LEU B 1 284 ? -3.107 28.328 7.207 1 71.25 284 LEU B N 1
ATOM 5715 C CA . LEU B 1 284 ? -3.514 27 7.637 1 71.25 284 LEU B CA 1
ATOM 5716 C C . LEU B 1 284 ? -2.879 26.656 8.977 1 71.25 284 LEU B C 1
ATOM 5718 O O . LEU B 1 284 ? -3.545 26.094 9.859 1 71.25 284 LEU B O 1
ATOM 5722 N N . GLU B 1 285 ? -1.691 27.047 9.133 1 73.69 285 GLU B N 1
ATOM 5723 C CA . GLU B 1 285 ? -0.993 26.797 10.391 1 73.69 285 GLU B CA 1
ATOM 5724 C C . GLU B 1 285 ? -1.66 27.547 11.547 1 73.69 285 GLU B C 1
ATOM 5726 O O . GLU B 1 285 ? -1.809 27 12.641 1 73.69 285 GLU B O 1
ATOM 5731 N N . GLN B 1 286 ? -2.016 28.719 11.219 1 67.81 286 GLN B N 1
ATOM 5732 C CA . GLN B 1 286 ? -2.688 29.547 12.219 1 67.81 286 GLN B CA 1
ATOM 5733 C C . GLN B 1 286 ? -4.059 28.969 12.57 1 67.81 286 GLN B C 1
ATOM 5735 O O . GLN B 1 286 ? -4.43 28.906 13.742 1 67.81 286 GLN B O 1
ATOM 5740 N N . SER B 1 287 ? -4.684 28.547 11.594 1 70.44 287 SER B N 1
ATOM 5741 C CA . SER B 1 287 ? -6.027 28.016 11.797 1 70.44 287 SER B CA 1
ATOM 5742 C C . SER B 1 287 ? -6 26.734 12.602 1 70.44 287 SER B C 1
ATOM 5744 O O . SER B 1 287 ? -6.938 26.438 13.344 1 70.44 287 SER B O 1
ATOM 5746 N N . LEU B 1 288 ? -4.875 26.047 12.5 1 74.56 288 LEU B N 1
ATOM 5747 C CA . LEU B 1 288 ? -4.738 24.781 13.195 1 74.56 288 LEU B CA 1
ATOM 5748 C C . LEU B 1 288 ? -4.152 24.984 14.586 1 74.56 288 LEU B C 1
ATOM 5750 O O . LEU B 1 288 ? -4.07 24.031 15.375 1 74.56 288 LEU B O 1
ATOM 5754 N N . GLY B 1 289 ? -3.842 26.203 14.953 1 67.25 289 GLY B N 1
ATOM 5755 C CA . GLY B 1 289 ? -3.395 26.562 16.297 1 67.25 289 GLY B CA 1
ATOM 5756 C C . GLY B 1 289 ? -1.925 26.266 16.531 1 67.25 289 GLY B C 1
ATOM 5757 O O . GLY B 1 289 ? -1.472 26.203 17.672 1 67.25 289 GLY B O 1
ATOM 5758 N N . PHE B 1 290 ? -1.197 25.953 15.5 1 70.81 290 PHE B N 1
ATOM 5759 C CA . PHE B 1 290 ? 0.209 25.625 15.703 1 70.81 290 PHE B CA 1
ATOM 5760 C C . PHE B 1 290 ? 0.994 26.859 16.141 1 70.81 290 PHE B C 1
ATOM 5762 O O . PHE B 1 290 ? 2.014 26.734 16.828 1 70.81 290 PHE B O 1
ATOM 5769 N N . GLN B 1 291 ? 0.541 28.047 15.75 1 61.88 291 GLN B N 1
ATOM 5770 C CA . GLN B 1 291 ? 1.294 29.266 16.047 1 61.88 291 GLN B CA 1
ATOM 5771 C C . GLN B 1 291 ? 0.664 30.047 17.188 1 61.88 291 GLN B C 1
ATOM 5773 O O . GLN B 1 291 ? 1.006 31.203 17.422 1 61.88 291 GLN B O 1
ATOM 5778 N N . ASP B 1 292 ? -0.301 29.438 17.891 1 54.72 292 ASP B N 1
ATOM 5779 C CA . ASP B 1 292 ? -0.883 30.25 18.953 1 54.72 292 ASP B CA 1
ATOM 5780 C C . ASP B 1 292 ? 0.142 30.531 20.047 1 54.72 292 ASP B C 1
ATOM 5782 O O . ASP B 1 292 ? 0.549 29.625 20.781 1 54.72 292 ASP B O 1
ATOM 5786 N N . PRO B 1 293 ? 0.783 31.719 20 1 49.34 293 PRO B N 1
ATOM 5787 C CA . PRO B 1 293 ? 1.777 32.125 21 1 49.34 293 PRO B CA 1
ATOM 5788 C C . PRO B 1 293 ? 1.271 31.969 22.422 1 49.34 293 PRO B C 1
ATOM 5790 O O . PRO B 1 293 ? 2.068 31.766 23.344 1 49.34 293 PRO B O 1
ATOM 5793 N N . ALA B 1 294 ? 0.078 32.344 22.719 1 49.69 294 ALA B N 1
ATOM 5794 C CA . ALA B 1 294 ? -0.439 32.406 24.094 1 49.69 294 ALA B CA 1
ATOM 5795 C C . ALA B 1 294 ? -0.503 31.031 24.734 1 49.69 294 ALA B C 1
ATOM 5797 O O . ALA B 1 294 ? -0.617 30.922 25.953 1 49.69 294 ALA B O 1
ATOM 5798 N N . HIS B 1 295 ? -0.6 29.922 23.938 1 50.72 295 HIS B N 1
ATOM 5799 C CA . HIS B 1 295 ? -0.828 28.609 24.516 1 50.72 295 HIS B CA 1
ATOM 5800 C C . HIS B 1 295 ? 0.324 27.656 24.188 1 50.72 295 HIS B C 1
ATOM 5802 O O . HIS B 1 295 ? 1.029 27.844 23.203 1 50.72 295 HIS B O 1
ATOM 5808 N N . SER B 1 296 ? 0.739 26.969 25.297 1 52.81 296 SER B N 1
ATOM 5809 C CA . SER B 1 296 ? 1.652 25.844 25.156 1 52.81 296 SER B CA 1
ATOM 5810 C C . SER B 1 296 ? 1.45 25.125 23.828 1 52.81 296 SER B C 1
ATOM 5812 O O . SER B 1 296 ? 0.335 25.078 23.297 1 52.81 296 SER B O 1
ATOM 5814 N N . ARG B 1 297 ? 2.586 24.922 23.156 1 62.69 297 ARG B N 1
ATOM 5815 C CA . ARG B 1 297 ? 2.525 24.328 21.828 1 62.69 297 ARG B CA 1
ATOM 5816 C C . ARG B 1 297 ? 1.548 23.156 21.797 1 62.69 297 ARG B C 1
ATOM 5818 O O . ARG B 1 297 ? 1.705 22.188 22.547 1 62.69 297 ARG B O 1
ATOM 5825 N N . ARG B 1 298 ? 0.383 23.344 21.25 1 77.88 298 ARG B N 1
ATOM 5826 C CA . ARG B 1 298 ? -0.658 22.328 21.094 1 77.88 298 ARG B CA 1
ATOM 5827 C C . ARG B 1 298 ? -0.245 21.266 20.078 1 77.88 298 ARG B C 1
ATOM 5829 O O . ARG B 1 298 ? -0.936 20.266 19.906 1 77.88 298 ARG B O 1
ATOM 5836 N N . GLY B 1 299 ? 0.934 21.469 19.516 1 87.69 299 GLY B N 1
ATOM 5837 C CA . GLY B 1 299 ? 1.393 20.547 18.5 1 87.69 299 GLY B CA 1
ATOM 5838 C C . GLY B 1 299 ? 2.49 21.125 17.609 1 87.69 299 GLY B C 1
ATOM 5839 O O . GLY B 1 299 ? 3.043 22.172 17.922 1 87.69 299 GLY B O 1
ATOM 5840 N N . LEU B 1 300 ? 2.975 20.391 16.75 1 88.88 300 LEU B N 1
ATOM 5841 C CA . LEU B 1 300 ? 3.996 20.797 15.789 1 88.88 300 LEU B CA 1
ATOM 5842 C C . LEU B 1 300 ? 3.58 20.438 14.367 1 88.88 300 LEU B C 1
ATOM 5844 O O . LEU B 1 300 ? 2.863 19.453 14.156 1 88.88 300 LEU B O 1
ATOM 5848 N N . CYS B 1 301 ? 3.971 21.281 13.445 1 89.75 301 CYS B N 1
ATOM 5849 C CA . CYS B 1 301 ? 3.668 20.984 12.055 1 89.75 301 CYS B CA 1
ATOM 5850 C C . CYS B 1 301 ? 4.863 21.297 11.156 1 89.75 301 CYS B C 1
ATOM 5852 O O . CYS B 1 301 ? 5.828 21.922 11.594 1 89.75 301 CYS B O 1
ATOM 5854 N N . ALA B 1 302 ? 4.844 20.734 10 1 86.5 302 ALA B N 1
ATOM 5855 C CA . ALA B 1 302 ? 5.82 20.969 8.938 1 86.5 302 ALA B CA 1
ATOM 5856 C C . ALA B 1 302 ? 5.188 20.766 7.562 1 86.5 302 ALA B C 1
ATOM 5858 O O . ALA B 1 302 ? 4.062 20.281 7.453 1 86.5 302 ALA B O 1
ATOM 5859 N N . LEU B 1 303 ? 5.836 21.25 6.578 1 83.31 303 LEU B N 1
ATOM 5860 C CA . LEU B 1 303 ? 5.402 21 5.207 1 83.31 303 LEU B CA 1
ATOM 5861 C C . LEU B 1 303 ? 5.973 19.688 4.68 1 83.31 303 LEU B C 1
ATOM 5863 O O . LEU B 1 303 ? 7.188 19.484 4.727 1 83.31 303 LEU B O 1
ATOM 5867 N N . LEU B 1 304 ? 5.082 18.812 4.387 1 82.38 304 LEU B N 1
ATOM 5868 C CA . LEU B 1 304 ? 5.473 17.531 3.801 1 82.38 304 LEU B CA 1
ATOM 5869 C C . LEU B 1 304 ? 4.844 17.359 2.42 1 82.38 304 LEU B C 1
ATOM 5871 O O . LEU B 1 304 ? 3.627 17.219 2.299 1 82.38 304 LEU B O 1
ATOM 5875 N N . ASP B 1 305 ? 5.574 17.25 1.329 1 76.81 305 ASP B N 1
ATOM 5876 C CA . ASP B 1 305 ? 5.098 17.047 -0.037 1 76.81 305 ASP B CA 1
ATOM 5877 C C . ASP B 1 305 ? 4.055 18.094 -0.414 1 76.81 305 ASP B C 1
ATOM 5879 O O . ASP B 1 305 ? 3.008 17.766 -0.974 1 76.81 305 ASP B O 1
ATOM 5883 N N . GLY B 1 306 ? 4.258 19.344 0.091 1 75.88 306 GLY B N 1
ATOM 5884 C CA . GLY B 1 306 ? 3.393 20.453 -0.267 1 75.88 306 GLY B CA 1
ATOM 5885 C C . GLY B 1 306 ? 2.189 20.594 0.647 1 75.88 306 GLY B C 1
ATOM 5886 O O . GLY B 1 306 ? 1.472 21.594 0.587 1 75.88 306 GLY B O 1
ATOM 5887 N N . ASP B 1 307 ? 1.939 19.594 1.435 1 87.69 307 ASP B N 1
ATOM 5888 C CA . ASP B 1 307 ? 0.838 19.641 2.391 1 87.69 307 ASP B CA 1
ATOM 5889 C C . ASP B 1 307 ? 1.338 20.016 3.787 1 87.69 307 ASP B C 1
ATOM 5891 O O . ASP B 1 307 ? 2.477 19.703 4.145 1 87.69 307 ASP B O 1
ATOM 5895 N N . LEU B 1 308 ? 0.544 20.688 4.504 1 88.88 308 LEU B N 1
ATOM 5896 C CA . LEU B 1 308 ? 0.832 20.875 5.926 1 88.88 308 LEU B CA 1
ATOM 5897 C C . LEU B 1 308 ? 0.557 19.594 6.703 1 88.88 308 LEU B C 1
ATOM 5899 O O . LEU B 1 308 ? -0.523 19 6.586 1 88.88 308 LEU B O 1
ATOM 5903 N N . ALA B 1 309 ? 1.543 19.109 7.34 1 93.69 309 ALA B N 1
ATOM 5904 C CA . ALA B 1 309 ? 1.407 17.922 8.172 1 93.69 309 ALA B CA 1
ATOM 5905 C C . ALA B 1 309 ? 1.906 18.172 9.594 1 93.69 309 ALA B C 1
ATOM 5907 O O . ALA B 1 309 ? 2.865 18.922 9.789 1 93.69 309 ALA B O 1
ATOM 5908 N N . GLY B 1 310 ? 1.218 17.562 10.578 1 94.12 310 GLY B N 1
ATOM 5909 C CA . GLY B 1 310 ? 1.615 17.734 11.969 1 94.12 310 GLY B CA 1
ATOM 5910 C C . GLY B 1 310 ? 0.783 16.922 12.938 1 94.12 310 GLY B C 1
ATOM 5911 O O . GLY B 1 310 ? 0.171 15.922 12.547 1 94.12 310 GLY B O 1
ATOM 5912 N N . PHE B 1 311 ? 0.889 17.234 14.156 1 94.88 311 PHE B N 1
ATOM 5913 C CA . PHE B 1 311 ? 0.084 16.578 15.18 1 94.88 311 PHE B CA 1
ATOM 5914 C C . PHE B 1 311 ? -0.315 17.578 16.266 1 94.88 311 PHE B C 1
ATOM 5916 O O . PHE B 1 311 ? 0.396 18.547 16.516 1 94.88 311 PHE B O 1
ATOM 5923 N N . LEU B 1 312 ? -1.488 17.391 16.812 1 92.81 312 LEU B N 1
ATOM 5924 C CA . LEU B 1 312 ? -2.113 18.25 17.812 1 92.81 312 LEU B CA 1
ATOM 5925 C C . LEU B 1 312 ? -2.574 17.453 19.031 1 92.81 312 LEU B C 1
ATOM 5927 O O . LEU B 1 312 ? -2.83 16.25 18.922 1 92.81 312 LEU B O 1
ATOM 5931 N N . ILE B 1 313 ? -2.73 18.109 20.094 1 90.31 313 ILE B N 1
ATOM 5932 C CA . ILE B 1 313 ? -3.197 17.469 21.312 1 90.31 313 ILE B CA 1
ATOM 5933 C C . ILE B 1 313 ? -4.695 17.203 21.219 1 90.31 313 ILE B C 1
ATOM 5935 O O . ILE B 1 313 ? -5.207 16.281 21.859 1 90.31 313 ILE B O 1
ATOM 5939 N N . GLU B 1 314 ? -5.398 17.938 20.359 1 90.38 314 GLU B N 1
ATOM 5940 C CA . GLU B 1 314 ? -6.828 17.766 20.141 1 90.38 314 GLU B CA 1
ATOM 5941 C C . GLU B 1 314 ? -7.176 17.875 18.656 1 90.38 314 GLU B C 1
ATOM 5943 O O . GLU B 1 314 ? -6.473 18.547 17.906 1 90.38 314 GLU B O 1
ATOM 5948 N N . PRO B 1 315 ? -8.258 17.219 18.312 1 92 315 PRO B N 1
ATOM 5949 C CA . PRO B 1 315 ? -8.68 17.344 16.922 1 92 315 PRO B CA 1
ATOM 5950 C C . PRO B 1 315 ? -9 18.781 16.516 1 92 315 PRO B C 1
ATOM 5952 O O . PRO B 1 315 ? -9.547 19.547 17.312 1 92 315 PRO B O 1
ATOM 5955 N N . PRO B 1 316 ? -8.594 19.141 15.328 1 88.94 316 PRO B N 1
ATOM 5956 C CA . PRO B 1 316 ? -8.891 20.5 14.875 1 88.94 316 PRO B CA 1
ATOM 5957 C C . PRO B 1 316 ? -10.375 20.719 14.617 1 88.94 316 PRO B C 1
ATOM 5959 O O . PRO B 1 316 ? -11.086 19.797 14.211 1 88.94 316 PRO B O 1
ATOM 5962 N N . ARG B 1 317 ? -10.727 21.922 14.953 1 83.81 317 ARG B N 1
ATOM 5963 C CA . ARG B 1 317 ? -12.094 22.344 14.711 1 83.81 317 ARG B CA 1
ATOM 5964 C C . ARG B 1 317 ? -12.125 23.656 13.922 1 83.81 317 ARG B C 1
ATOM 5966 O O . ARG B 1 317 ? -11.211 24.469 14.031 1 83.81 317 ARG B O 1
ATOM 5973 N N . ASP B 1 318 ? -13.078 23.984 13.117 1 80.5 318 ASP B N 1
ATOM 5974 C CA . ASP B 1 318 ? -13.328 25.234 12.43 1 80.5 318 ASP B CA 1
ATOM 5975 C C . ASP B 1 318 ? -12.102 25.688 11.633 1 80.5 318 ASP B C 1
ATOM 5977 O O . ASP B 1 318 ? -11.578 26.781 11.852 1 80.5 318 ASP B O 1
ATOM 5981 N N . VAL B 1 319 ? -11.617 24.891 10.844 1 82 319 VAL B N 1
ATOM 5982 C CA . VAL B 1 319 ? -10.406 25.156 10.07 1 82 319 VAL B CA 1
ATOM 5983 C C . VAL B 1 319 ? -10.773 25.672 8.688 1 82 319 VAL B C 1
ATOM 5985 O O . VAL B 1 319 ? -11.844 25.359 8.164 1 82 319 VAL B O 1
ATOM 5988 N N . GLU B 1 320 ? -9.922 26.578 8.305 1 79.19 320 GLU B N 1
ATOM 5989 C CA . GLU B 1 320 ? -10.023 27 6.918 1 79.19 320 GLU B CA 1
ATOM 5990 C C . GLU B 1 320 ? -9.32 26.016 5.984 1 79.19 320 GLU B C 1
ATOM 5992 O O . GLU B 1 320 ? -8.273 25.469 6.332 1 79.19 320 GLU B O 1
ATOM 5997 N N . GLY B 1 321 ? -10.047 25.484 4.988 1 86.81 321 GLY B N 1
ATOM 5998 C CA . GLY B 1 321 ? -9.477 24.516 4.07 1 86.81 321 GLY B CA 1
ATOM 5999 C C . GLY B 1 321 ? -10 23.109 4.285 1 86.81 321 GLY B C 1
ATOM 6000 O O . GLY B 1 321 ? -11.117 22.922 4.773 1 86.81 321 GLY B O 1
ATOM 6001 N N . VAL B 1 322 ? -9.141 22.188 3.818 1 92.5 322 VAL B N 1
ATOM 6002 C CA . VAL B 1 322 ? -9.492 20.781 3.992 1 92.5 322 VAL B CA 1
ATOM 6003 C C . VAL B 1 322 ? -8.445 20.078 4.859 1 92.5 322 VAL B C 1
ATOM 6005 O O . VAL B 1 322 ? -7.258 20.094 4.535 1 92.5 322 VAL B O 1
ATOM 6008 N N . VAL B 1 323 ? -8.93 19.578 5.953 1 93.88 323 VAL B N 1
ATOM 6009 C CA . VAL B 1 323 ? -8.023 18.953 6.914 1 93.88 323 VAL B CA 1
ATOM 6010 C C . VAL B 1 323 ? -8.492 17.531 7.23 1 93.88 323 VAL B C 1
ATOM 6012 O O . VAL B 1 323 ? -9.672 17.312 7.516 1 93.88 323 VAL B O 1
ATOM 6015 N N . GLY B 1 324 ? -7.637 16.594 7.02 1 96.56 324 GLY B N 1
ATOM 6016 C CA . GLY B 1 324 ? -7.832 15.266 7.578 1 96.56 324 GLY B CA 1
ATOM 6017 C C . GLY B 1 324 ? -7.105 15.062 8.891 1 96.56 324 GLY B C 1
ATOM 6018 O O . GLY B 1 324 ? -5.973 15.516 9.062 1 96.56 324 GLY B O 1
ATOM 6019 N N . PHE B 1 325 ? -7.75 14.414 9.859 1 96.44 325 PHE B N 1
ATOM 6020 C CA . PHE B 1 325 ? -7.074 14.102 11.117 1 96.44 325 PHE B CA 1
ATOM 6021 C C . PHE B 1 325 ? -7.383 12.68 11.555 1 96.44 325 PHE B C 1
ATOM 6023 O O . PHE B 1 325 ? -8.398 12.102 11.156 1 96.44 325 PHE B O 1
ATOM 6030 N N . GLY B 1 326 ? -6.43 12.047 12.219 1 96.56 326 GLY B N 1
ATOM 6031 C CA . GLY B 1 326 ? -6.574 10.68 12.695 1 96.56 326 GLY B CA 1
ATOM 6032 C C . GLY B 1 326 ? -6.945 10.602 14.164 1 96.56 326 GLY B C 1
ATOM 6033 O O . GLY B 1 326 ? -7.188 11.625 14.805 1 96.56 326 GLY B O 1
ATOM 6034 N N . PRO B 1 327 ? -7.086 9.391 14.703 1 94.94 327 PRO B N 1
ATOM 6035 C CA . PRO B 1 327 ? -7.418 9.211 16.109 1 94.94 327 PRO B CA 1
ATOM 6036 C C . PRO B 1 327 ? -6.258 9.547 17.047 1 94.94 327 PRO B C 1
ATOM 6038 O O . PRO B 1 327 ? -5.102 9.562 16.609 1 94.94 327 PRO B O 1
ATOM 6041 N N . PRO B 1 328 ? -6.59 9.867 18.297 1 96.31 328 PRO B N 1
ATOM 6042 C CA . PRO B 1 328 ? -5.508 10.094 19.25 1 96.31 328 PRO B CA 1
ATOM 6043 C C . PRO B 1 328 ? -4.648 8.852 19.469 1 96.31 328 PRO B C 1
ATOM 6045 O O . PRO B 1 328 ? -5.176 7.742 19.609 1 96.31 328 PRO B O 1
ATOM 6048 N N . ARG B 1 329 ? -3.361 9.023 19.391 1 96.88 329 ARG B N 1
ATOM 6049 C CA . ARG B 1 329 ? -2.371 7.98 19.641 1 96.88 329 ARG B CA 1
ATOM 6050 C C . ARG B 1 329 ? -1.164 8.531 20.375 1 96.88 329 ARG B C 1
ATOM 6052 O O . ARG B 1 329 ? -0.868 9.727 20.297 1 96.88 329 ARG B O 1
ATOM 6059 N N . PRO B 1 330 ? -0.477 7.617 21.125 1 96.94 330 PRO B N 1
ATOM 6060 C CA . PRO B 1 330 ? 0.833 8.031 21.641 1 96.94 330 PRO B CA 1
ATOM 6061 C C . PRO B 1 330 ? 1.832 8.328 20.516 1 96.94 330 PRO B C 1
ATOM 6063 O O . PRO B 1 330 ? 1.631 7.906 19.375 1 96.94 330 PRO B O 1
ATOM 6066 N N . LEU B 1 331 ? 2.861 9.039 20.859 1 96 331 LEU B N 1
ATOM 6067 C CA . LEU B 1 331 ? 3.859 9.43 19.859 1 96 331 LEU B CA 1
ATOM 6068 C C . LEU B 1 331 ? 4.434 8.203 19.156 1 96 331 LEU B C 1
ATOM 6070 O O . LEU B 1 331 ? 4.73 8.258 17.969 1 96 331 LEU B O 1
ATOM 6074 N N . THR B 1 332 ? 4.547 7.121 19.906 1 95.94 332 THR B N 1
ATOM 6075 C CA . THR B 1 332 ? 5.152 5.906 19.375 1 95.94 332 THR B CA 1
ATOM 6076 C C . THR B 1 332 ? 4.246 5.262 18.328 1 95.94 332 THR B C 1
ATOM 6078 O O . THR B 1 332 ? 4.691 4.418 17.547 1 95.94 332 THR B O 1
ATOM 6081 N N . ARG B 1 333 ? 2.953 5.629 18.281 1 96.69 333 ARG B N 1
ATOM 6082 C CA . ARG B 1 333 ? 2.008 5.059 17.328 1 96.69 333 ARG B CA 1
ATOM 6083 C C . ARG B 1 333 ? 1.348 6.152 16.484 1 96.69 333 ARG B C 1
ATOM 6085 O O . ARG B 1 333 ? 0.242 5.965 15.977 1 96.69 333 ARG B O 1
ATOM 6092 N N . LEU B 1 334 ? 2.039 7.258 16.391 1 97.19 334 LEU B N 1
ATOM 6093 C CA . LEU B 1 334 ? 1.475 8.414 15.711 1 97.19 334 LEU B CA 1
ATOM 6094 C C . LEU B 1 334 ? 1.347 8.164 14.211 1 97.19 334 LEU B C 1
ATOM 6096 O O . LEU B 1 334 ? 0.497 8.758 13.547 1 97.19 334 LEU B O 1
ATOM 6100 N N . SER B 1 335 ? 2.18 7.266 13.75 1 97.06 335 SER B N 1
ATOM 6101 C CA . SER B 1 335 ? 2.141 6.934 12.328 1 97.06 335 SER B CA 1
ATOM 6102 C C . SER B 1 335 ? 0.786 6.355 11.93 1 97.06 335 SER B C 1
ATOM 6104 O O . SER B 1 335 ? 0.31 6.578 10.82 1 97.06 335 SER B O 1
ATOM 6106 N N . GLU B 1 336 ? 0.111 5.652 12.82 1 95.5 336 GLU B N 1
ATOM 6107 C CA . GLU B 1 336 ? -1.224 5.113 12.578 1 95.5 336 GLU B CA 1
ATOM 6108 C C . GLU B 1 336 ? -2.25 6.234 12.414 1 95.5 336 GLU B C 1
ATOM 6110 O O . GLU B 1 336 ? -3.09 6.184 11.516 1 95.5 336 GLU B O 1
ATOM 6115 N N . SER B 1 337 ? -2.125 7.141 13.273 1 97 337 SER B N 1
ATOM 6116 C CA . SER B 1 337 ? -2.992 8.312 13.203 1 97 337 SER B CA 1
ATOM 6117 C C . SER B 1 337 ? -2.791 9.07 11.898 1 97 337 SER B C 1
ATOM 6119 O O . SER B 1 337 ? -3.762 9.484 11.258 1 97 337 SER B O 1
ATOM 6121 N N . TYR B 1 338 ? -1.549 9.148 11.516 1 97.06 338 TYR B N 1
ATOM 6122 C CA . TYR B 1 338 ? -1.232 9.922 10.32 1 97.06 338 TYR B CA 1
ATOM 6123 C C . TYR B 1 338 ? -1.764 9.234 9.07 1 97.06 338 TYR B C 1
ATOM 6125 O O . TYR B 1 338 ? -2.275 9.898 8.164 1 97.06 338 TYR B O 1
ATOM 6133 N N . ARG B 1 339 ? -1.621 7.992 9.055 1 95.44 339 ARG B N 1
ATOM 6134 C CA . ARG B 1 339 ? -2.162 7.242 7.93 1 95.44 339 ARG B CA 1
ATOM 6135 C C . ARG B 1 339 ? -3.656 7.504 7.766 1 95.44 339 ARG B C 1
ATOM 6137 O O . ARG B 1 339 ? -4.133 7.734 6.652 1 95.44 339 ARG B O 1
ATOM 6144 N N . MET B 1 340 ? -4.328 7.5 8.758 1 96.12 340 MET B N 1
ATOM 6145 C CA . MET B 1 340 ? -5.77 7.734 8.734 1 96.12 340 MET B CA 1
ATOM 6146 C C . MET B 1 340 ? -6.078 9.188 8.383 1 96.12 340 MET B C 1
ATOM 6148 O O . MET B 1 340 ? -7.047 9.469 7.676 1 96.12 340 MET B O 1
ATOM 6152 N N . ALA B 1 341 ? -5.242 10.062 8.852 1 96.94 341 ALA B N 1
ATOM 6153 C CA . ALA B 1 341 ? -5.406 11.477 8.523 1 96.94 341 ALA B CA 1
ATOM 6154 C C . ALA B 1 341 ? -5.258 11.711 7.02 1 96.94 341 ALA B C 1
ATOM 6156 O O . ALA B 1 341 ? -6.043 12.453 6.418 1 96.94 341 ALA B O 1
ATOM 6157 N N . ALA B 1 342 ? -4.234 11.156 6.492 1 95.56 342 ALA B N 1
ATOM 6158 C CA . ALA B 1 342 ? -3.982 11.297 5.059 1 95.56 342 ALA B CA 1
ATOM 6159 C C . ALA B 1 342 ? -5.16 10.773 4.242 1 95.56 342 ALA B C 1
ATOM 6161 O O . ALA B 1 342 ? -5.59 11.414 3.281 1 95.56 342 ALA B O 1
ATOM 6162 N N . ARG B 1 343 ? -5.645 9.633 4.648 1 95.19 343 ARG B N 1
ATOM 6163 C CA . ARG B 1 343 ? -6.797 9.047 3.973 1 95.19 343 ARG B CA 1
ATOM 6164 C C . ARG B 1 343 ? -8.016 9.961 4.082 1 95.19 343 ARG B C 1
ATOM 6166 O O . ARG B 1 343 ? -8.758 10.133 3.111 1 95.19 343 ARG B O 1
ATOM 6173 N N . ALA B 1 344 ? -8.227 10.469 5.238 1 96.62 344 ALA B N 1
ATOM 6174 C CA . ALA B 1 344 ? -9.352 11.375 5.465 1 96.62 344 ALA B CA 1
ATOM 6175 C C . ALA B 1 344 ? -9.25 12.609 4.57 1 96.62 344 ALA B C 1
ATOM 6177 O O . ALA B 1 344 ? -10.242 13.047 3.988 1 96.62 344 ALA B O 1
ATOM 6178 N N . LEU B 1 345 ? -8.047 13.156 4.426 1 94.94 345 LEU B N 1
ATOM 6179 C CA . LEU B 1 345 ? -7.844 14.336 3.6 1 94.94 345 LEU B CA 1
ATOM 6180 C C . LEU B 1 345 ? -8.203 14.055 2.146 1 94.94 345 LEU B C 1
ATOM 6182 O O . LEU B 1 345 ? -8.969 14.805 1.533 1 94.94 345 LEU B O 1
ATOM 6186 N N . VAL B 1 346 ? -7.684 12.992 1.646 1 93.88 346 VAL B N 1
ATOM 6187 C CA . VAL B 1 346 ? -7.902 12.633 0.25 1 93.88 346 VAL B CA 1
ATOM 6188 C C . VAL B 1 346 ? -9.391 12.422 0 1 93.88 346 VAL B C 1
ATOM 6190 O O . VAL B 1 346 ? -9.93 12.867 -1.017 1 93.88 346 VAL B O 1
ATOM 6193 N N . THR B 1 347 ? -10.031 11.75 0.874 1 95.88 347 THR B N 1
ATOM 6194 C CA . THR B 1 347 ? -11.453 11.461 0.737 1 95.88 347 THR B CA 1
ATOM 6195 C C . THR B 1 347 ? -12.273 12.75 0.789 1 95.88 347 THR B C 1
ATOM 6197 O O . THR B 1 347 ? -13.164 12.953 -0.035 1 95.88 347 THR B O 1
ATOM 6200 N N . ALA B 1 348 ? -11.953 13.562 1.772 1 94.88 348 ALA B N 1
ATOM 6201 C CA . ALA B 1 348 ? -12.672 14.828 1.899 1 94.88 348 ALA B CA 1
ATOM 6202 C C . ALA B 1 348 ? -12.531 15.664 0.633 1 94.88 348 ALA B C 1
ATOM 6204 O O . ALA B 1 348 ? -13.516 16.234 0.143 1 94.88 348 ALA B O 1
ATOM 6205 N N . GLU B 1 349 ? -11.375 15.719 0.087 1 92.25 349 GLU B N 1
ATOM 6206 C CA . GLU B 1 349 ? -11.133 16.453 -1.146 1 92.25 349 GLU B CA 1
ATOM 6207 C C . GLU B 1 349 ? -11.922 15.867 -2.311 1 92.25 349 GLU B C 1
ATOM 6209 O O . GLU B 1 349 ? -12.531 16.609 -3.092 1 92.25 349 GLU B O 1
ATOM 6214 N N . ALA B 1 350 ? -11.859 14.594 -2.377 1 93.5 350 ALA B N 1
ATOM 6215 C CA . ALA B 1 350 ? -12.578 13.906 -3.453 1 93.5 350 ALA B CA 1
ATOM 6216 C C . ALA B 1 350 ? -14.07 14.188 -3.381 1 93.5 350 ALA B C 1
ATOM 6218 O O . ALA B 1 350 ? -14.75 14.242 -4.406 1 93.5 350 ALA B O 1
ATOM 6219 N N . CYS B 1 351 ? -14.555 14.367 -2.193 1 94.12 351 CYS B N 1
ATOM 6220 C CA . CYS B 1 351 ? -15.977 14.617 -1.983 1 94.12 351 CYS B CA 1
ATOM 6221 C C . CYS B 1 351 ? -16.297 16.094 -2.111 1 94.12 351 CYS B C 1
ATOM 6223 O O . CYS B 1 351 ? -17.453 16.5 -1.965 1 94.12 351 CYS B O 1
ATOM 6225 N N . GLY B 1 352 ? -15.281 16.953 -2.258 1 91.69 352 GLY B N 1
ATOM 6226 C CA . GLY B 1 352 ? -15.477 18.391 -2.371 1 91.69 352 GLY B CA 1
ATOM 6227 C C . GLY B 1 352 ? -15.844 19.047 -1.055 1 91.69 352 GLY B C 1
ATOM 6228 O O . GLY B 1 352 ? -16.547 20.047 -1.034 1 91.69 352 GLY B O 1
ATOM 6229 N N . LEU B 1 353 ? -15.406 18.438 -0.033 1 91.5 353 LEU B N 1
ATOM 6230 C CA . LEU B 1 353 ? -15.734 18.953 1.291 1 91.5 353 LEU B CA 1
ATOM 6231 C C . LEU B 1 353 ? -14.672 19.938 1.769 1 91.5 353 LEU B C 1
ATOM 6233 O O . LEU B 1 353 ? -13.539 19.906 1.289 1 91.5 353 LEU B O 1
ATOM 6237 N N . ARG B 1 354 ? -15.094 20.844 2.729 1 90.81 354 ARG B N 1
ATOM 6238 C CA . ARG B 1 354 ? -14.211 21.766 3.43 1 90.81 354 ARG B CA 1
ATOM 6239 C C . ARG B 1 354 ? -14.32 21.594 4.941 1 90.81 354 ARG B C 1
ATOM 6241 O O . ARG B 1 354 ? -15.383 21.234 5.449 1 90.81 354 ARG B O 1
ATOM 6248 N N . GLY B 1 355 ? -13.219 21.828 5.555 1 92.81 355 GLY B N 1
ATOM 6249 C CA . GLY B 1 355 ? -13.195 21.641 7 1 92.81 355 GLY B CA 1
ATOM 6250 C C . GLY B 1 355 ? -12.367 20.453 7.441 1 92.81 355 GLY B C 1
ATOM 6251 O O . GLY B 1 355 ? -11.516 19.969 6.688 1 92.81 355 GLY B O 1
ATOM 6252 N N . ALA B 1 356 ? -12.539 20.094 8.688 1 94.62 356 ALA B N 1
ATOM 6253 C CA . ALA B 1 356 ? -11.758 19.016 9.289 1 94.62 356 ALA B CA 1
ATOM 6254 C C . ALA B 1 356 ? -12.578 17.734 9.414 1 94.62 356 ALA B C 1
ATOM 6256 O O . ALA B 1 356 ? -13.703 17.766 9.922 1 94.62 356 ALA B O 1
ATOM 6257 N N . TYR B 1 357 ? -11.992 16.688 8.906 1 96.19 357 TYR B N 1
ATOM 6258 C CA . TYR B 1 357 ? -12.711 15.414 8.93 1 96.19 357 TYR B CA 1
ATOM 6259 C C . TYR B 1 357 ? -11.789 14.273 9.352 1 96.19 357 TYR B C 1
ATOM 6261 O O . TYR B 1 357 ? -10.594 14.281 9.047 1 96.19 357 TYR B O 1
ATOM 6269 N N . ASP B 1 358 ? -12.32 13.336 10.078 1 96 358 ASP B N 1
ATOM 6270 C CA . ASP B 1 358 ? -11.664 12.047 10.266 1 96 358 ASP B CA 1
ATOM 6271 C C . ASP B 1 358 ? -12.398 10.938 9.516 1 96 358 ASP B C 1
ATOM 6273 O O . ASP B 1 358 ? -13.422 11.188 8.875 1 96 358 ASP B O 1
ATOM 6277 N N . ILE B 1 359 ? -11.906 9.742 9.562 1 93.88 359 ILE B N 1
ATOM 6278 C CA . ILE B 1 359 ? -12.477 8.641 8.797 1 93.88 359 ILE B CA 1
ATOM 6279 C C . ILE B 1 359 ? -13.852 8.281 9.352 1 93.88 359 ILE B C 1
ATOM 6281 O O . ILE B 1 359 ? -14.727 7.824 8.617 1 93.88 359 ILE B O 1
ATOM 6285 N N . ALA B 1 360 ? -14.086 8.555 10.609 1 92.12 360 ALA B N 1
ATOM 6286 C CA . ALA B 1 360 ? -15.383 8.273 11.211 1 92.12 360 ALA B CA 1
ATOM 6287 C C . ALA B 1 360 ? -16.469 9.164 10.617 1 92.12 360 ALA B C 1
ATOM 6289 O O . ALA B 1 360 ? -17.594 8.711 10.383 1 92.12 360 ALA B O 1
ATOM 6290 N N . ALA B 1 361 ? -16.125 10.414 10.383 1 93 361 ALA B N 1
ATOM 6291 C CA . ALA B 1 361 ? -17.078 11.367 9.812 1 93 361 ALA B CA 1
ATOM 6292 C C . ALA B 1 361 ? -17.344 11.062 8.344 1 93 361 ALA B C 1
ATOM 6294 O O . ALA B 1 361 ? -18.438 11.312 7.844 1 93 361 ALA B O 1
ATOM 6295 N N . LEU B 1 362 ? -16.359 10.477 7.664 1 94.44 362 LEU B N 1
ATOM 6296 C CA . LEU B 1 362 ? -16.453 10.25 6.227 1 94.44 362 LEU B CA 1
ATOM 6297 C C . LEU B 1 362 ? -17.062 8.875 5.934 1 94.44 362 LEU B C 1
ATOM 6299 O O . LEU B 1 362 ? -17.562 8.641 4.836 1 94.44 362 LEU B O 1
ATOM 6303 N N . GLY B 1 363 ? -16.922 8.023 6.883 1 91.81 363 GLY B N 1
ATOM 6304 C CA . GLY B 1 363 ? -17.516 6.707 6.773 1 91.81 363 GLY B CA 1
ATOM 6305 C C . GLY B 1 363 ? -16.969 5.895 5.617 1 91.81 363 GLY B C 1
ATOM 6306 O O . GLY B 1 363 ? -15.758 5.859 5.398 1 91.81 363 GLY B O 1
ATOM 6307 N N . LEU B 1 364 ? -17.891 5.207 4.852 1 94.56 364 LEU B N 1
ATOM 6308 C CA . LEU B 1 364 ? -17.516 4.273 3.799 1 94.56 364 LEU B CA 1
ATOM 6309 C C . LEU B 1 364 ? -16.938 5.012 2.594 1 94.56 364 LEU B C 1
ATOM 6311 O O . LEU B 1 364 ? -16.328 4.398 1.717 1 94.56 364 LEU B O 1
ATOM 6315 N N . ARG B 1 365 ? -17.141 6.285 2.549 1 95.31 365 ARG B N 1
ATOM 6316 C CA . ARG B 1 365 ? -16.578 7.066 1.455 1 95.31 365 ARG B CA 1
ATOM 6317 C C . ARG B 1 365 ? -15.055 6.953 1.438 1 95.31 365 ARG B C 1
ATOM 6319 O O . ARG B 1 365 ? -14.43 7.047 0.377 1 95.31 365 ARG B O 1
ATOM 6326 N N . THR B 1 366 ? -14.523 6.707 2.629 1 95.44 366 THR B N 1
ATOM 6327 C CA . THR B 1 366 ? -13.078 6.527 2.732 1 95.44 366 THR B CA 1
ATOM 6328 C C . THR B 1 366 ? -12.633 5.277 1.974 1 95.44 366 THR B C 1
ATOM 6330 O O . THR B 1 366 ? -11.57 5.273 1.341 1 95.44 366 THR B O 1
ATOM 6333 N N . ALA B 1 367 ? -13.398 4.266 2.057 1 94.94 367 ALA B N 1
ATOM 6334 C CA . ALA B 1 367 ? -13.102 3.041 1.316 1 94.94 367 ALA B CA 1
ATOM 6335 C C . ALA B 1 367 ? -13.336 3.234 -0.179 1 94.94 367 ALA B C 1
ATOM 6337 O O . ALA B 1 367 ? -12.57 2.732 -1.004 1 94.94 367 ALA B O 1
ATOM 6338 N N . VAL B 1 368 ? -14.336 3.93 -0.533 1 95.62 368 VAL B N 1
ATOM 6339 C CA . VAL B 1 368 ? -14.711 4.188 -1.921 1 95.62 368 VAL B CA 1
ATOM 6340 C C . VAL B 1 368 ? -13.578 4.918 -2.633 1 95.62 368 VAL B C 1
ATOM 6342 O O . VAL B 1 368 ? -13.203 4.559 -3.75 1 95.62 368 VAL B O 1
ATOM 6345 N N . ALA B 1 369 ? -13.008 5.871 -1.976 1 93 369 ALA B N 1
ATOM 6346 C CA . ALA B 1 369 ? -12.047 6.781 -2.584 1 93 369 ALA B CA 1
ATOM 6347 C C . ALA B 1 369 ? -10.75 6.059 -2.926 1 93 369 ALA B C 1
ATOM 6349 O O . ALA B 1 369 ? -10.039 6.445 -3.861 1 93 369 ALA B O 1
ATOM 6350 N N . ILE B 1 370 ? -10.461 5.031 -2.201 1 89.06 370 ILE B N 1
ATOM 6351 C CA . ILE B 1 370 ? -9.102 4.516 -2.33 1 89.06 370 ILE B CA 1
ATOM 6352 C C . ILE B 1 370 ? -9.117 3.209 -3.123 1 89.06 370 ILE B C 1
ATOM 6354 O O . ILE B 1 370 ? -8.086 2.777 -3.643 1 89.06 370 ILE B O 1
ATOM 6358 N N . ASP B 1 371 ? -10.219 2.547 -3.248 1 92.25 371 ASP B N 1
ATOM 6359 C CA . ASP B 1 371 ? -10.234 1.236 -3.889 1 92.25 371 ASP B CA 1
ATOM 6360 C C . ASP B 1 371 ? -10.562 1.355 -5.375 1 92.25 371 ASP B C 1
ATOM 6362 O O . ASP B 1 371 ? -11.703 1.127 -5.789 1 92.25 371 ASP B O 1
ATOM 6366 N N . ALA B 1 372 ? -9.57 1.527 -6.16 1 89.31 372 ALA B N 1
ATOM 6367 C CA . ALA B 1 372 ? -9.727 1.761 -7.594 1 89.31 372 ALA B CA 1
ATOM 6368 C C . ALA B 1 372 ? -10.188 0.495 -8.312 1 89.31 372 ALA B C 1
ATOM 6370 O O . ALA B 1 372 ? -10.969 0.564 -9.258 1 89.31 372 ALA B O 1
ATOM 6371 N N . ASP B 1 373 ? -9.766 -0.619 -7.844 1 90.44 373 ASP B N 1
ATOM 6372 C CA . ASP B 1 373 ? -10.102 -1.879 -8.5 1 90.44 373 ASP B CA 1
ATOM 6373 C C . ASP B 1 373 ? -11.594 -2.178 -8.375 1 90.44 373 ASP B C 1
ATOM 6375 O O . ASP B 1 373 ? -12.266 -2.449 -9.375 1 90.44 373 ASP B O 1
ATOM 6379 N N . VAL B 1 374 ? -12.086 -2.059 -7.199 1 93.19 374 VAL B N 1
ATOM 6380 C CA . VAL B 1 374 ? -13.508 -2.297 -6.973 1 93.19 374 VAL B CA 1
ATOM 6381 C C . VAL B 1 374 ? -14.328 -1.224 -7.68 1 93.19 374 VAL B C 1
ATOM 6383 O O . VAL B 1 374 ? -15.375 -1.521 -8.266 1 93.19 374 VAL B O 1
ATOM 6386 N N . GLY B 1 375 ? -13.828 -0.039 -7.598 1 94 375 GLY B N 1
ATOM 6387 C CA . GLY B 1 375 ? -14.5 1.056 -8.281 1 94 375 GLY B CA 1
ATOM 6388 C C . GLY B 1 375 ? -14.68 0.815 -9.766 1 94 375 GLY B C 1
ATOM 6389 O O . GLY B 1 375 ? -15.773 1.008 -10.305 1 94 375 GLY B O 1
ATOM 6390 N N . GLU B 1 376 ? -13.664 0.417 -10.383 1 92.19 376 GLU B N 1
ATOM 6391 C CA . GLU B 1 376 ? -13.703 0.174 -11.82 1 92.19 376 GLU B CA 1
ATOM 6392 C C . GLU B 1 376 ? -14.656 -0.972 -12.156 1 92.19 376 GLU B C 1
ATOM 6394 O O . GLU B 1 376 ? -15.422 -0.89 -13.117 1 92.19 376 GLU B O 1
ATOM 6399 N N . LEU B 1 377 ? -14.578 -1.949 -11.391 1 91.69 377 LEU B N 1
ATOM 6400 C CA . LEU B 1 377 ? -15.461 -3.092 -11.578 1 91.69 377 LEU B CA 1
ATOM 6401 C C . LEU B 1 377 ? -16.922 -2.668 -11.484 1 91.69 377 LEU B C 1
ATOM 6403 O O . LEU B 1 377 ? -17.734 -3.021 -12.352 1 91.69 377 LEU B O 1
ATOM 6407 N N . LEU B 1 378 ? -17.234 -1.908 -10.531 1 95.19 378 LEU B N 1
ATOM 6408 C CA . LEU B 1 378 ? -18.625 -1.521 -10.297 1 95.19 378 LEU B CA 1
ATOM 6409 C C . LEU B 1 378 ? -19.094 -0.507 -11.336 1 95.19 378 LEU B C 1
ATOM 6411 O O . LEU B 1 378 ? -20.266 -0.498 -11.719 1 95.19 378 LEU B O 1
ATOM 6415 N N . ARG B 1 379 ? -18.188 0.315 -11.781 1 94.62 379 ARG B N 1
ATOM 6416 C CA . ARG B 1 379 ? -18.516 1.232 -12.867 1 94.62 379 ARG B CA 1
ATOM 6417 C C . ARG B 1 379 ? -18.938 0.471 -14.125 1 94.62 379 ARG B C 1
ATOM 6419 O O . ARG B 1 379 ? -19.938 0.802 -14.758 1 94.62 379 ARG B O 1
ATOM 6426 N N . LYS B 1 380 ? -18.203 -0.53 -14.453 1 93.75 380 LYS B N 1
ATOM 6427 C CA . LYS B 1 380 ? -18.5 -1.353 -15.625 1 93.75 380 LYS B CA 1
ATOM 6428 C C . LYS B 1 380 ? -19.828 -2.082 -15.461 1 93.75 380 LYS B C 1
ATOM 6430 O O . LYS B 1 380 ? -20.594 -2.211 -16.422 1 93.75 380 LYS B O 1
ATOM 6435 N N . ARG B 1 381 ? -20.125 -2.424 -14.297 1 94.44 381 ARG B N 1
ATOM 6436 C CA . ARG B 1 381 ? -21.312 -3.244 -14.031 1 94.44 381 ARG B CA 1
ATOM 6437 C C . ARG B 1 381 ? -22.578 -2.393 -14.008 1 94.44 381 ARG B C 1
ATOM 6439 O O . ARG B 1 381 ? -23.625 -2.822 -14.492 1 94.44 381 ARG B O 1
ATOM 6446 N N . TYR B 1 382 ? -22.406 -1.142 -13.492 1 95.88 382 TYR B N 1
ATOM 6447 C CA . TYR B 1 382 ? -23.656 -0.458 -13.18 1 95.88 382 TYR B CA 1
ATOM 6448 C C . TYR B 1 382 ? -23.766 0.851 -13.961 1 95.88 382 TYR B C 1
ATOM 6450 O O . TYR B 1 382 ? -24.859 1.384 -14.133 1 95.88 382 TYR B O 1
ATOM 6458 N N . LEU B 1 383 ? -22.688 1.453 -14.391 1 95 383 LEU B N 1
ATOM 6459 C CA . LEU B 1 383 ? -22.75 2.758 -15.039 1 95 383 LEU B CA 1
ATOM 6460 C C . LEU B 1 383 ? -22.594 2.623 -16.547 1 95 383 LEU B C 1
ATOM 6462 O O . LEU B 1 383 ? -23.297 3.305 -17.312 1 95 383 LEU B O 1
ATOM 6466 N N . GLU B 1 384 ? -21.766 1.751 -16.984 1 94.06 384 GLU B N 1
ATOM 6467 C CA . GLU B 1 384 ? -21.5 1.612 -18.422 1 94.06 384 GLU B CA 1
ATOM 6468 C C . GLU B 1 384 ? -22.75 1.194 -19.188 1 94.06 384 GLU B C 1
ATOM 6470 O O . GLU B 1 384 ? -23.031 1.728 -20.25 1 94.06 384 GLU B O 1
ATOM 6475 N N . PRO B 1 385 ? -23.5 0.292 -18.672 1 94.62 385 PRO B N 1
ATOM 6476 C CA . PRO B 1 385 ? -24.703 -0.109 -19.391 1 94.62 385 PRO B CA 1
ATOM 6477 C C . PRO B 1 385 ? -25.688 1.041 -19.562 1 94.62 385 PRO B C 1
ATOM 6479 O O . PRO B 1 385 ? -26.562 0.982 -20.438 1 94.62 385 PRO B O 1
ATOM 6482 N N . LEU B 1 386 ? -25.625 2.035 -18.766 1 93.81 386 LEU B N 1
ATOM 6483 C CA . LEU B 1 386 ? -26.578 3.145 -18.812 1 93.81 386 LEU B CA 1
ATOM 6484 C C . LEU B 1 386 ? -26.234 4.113 -19.938 1 93.81 386 LEU B C 1
ATOM 6486 O O . LEU B 1 386 ? -27.047 4.957 -20.312 1 93.81 386 LEU B O 1
ATOM 6490 N N . SER B 1 387 ? -25.062 4.078 -20.5 1 85.94 387 SER B N 1
ATOM 6491 C CA . SER B 1 387 ? -24.578 5.035 -21.484 1 85.94 387 SER B CA 1
ATOM 6492 C C . SER B 1 387 ? -25.25 4.809 -22.844 1 85.94 387 SER B C 1
ATOM 6494 O O . SER B 1 387 ? -25.188 5.668 -23.719 1 85.94 387 SER B O 1
ATOM 6496 N N . VAL B 1 388 ? -25.969 3.754 -23.25 1 75.5 388 VAL B N 1
ATOM 6497 C CA . VAL B 1 388 ? -26.5 3.369 -24.562 1 75.5 388 VAL B CA 1
ATOM 6498 C C . VAL B 1 388 ? -27.75 4.203 -24.875 1 75.5 388 VAL B C 1
ATOM 6500 O O . VAL B 1 388 ? -28.016 4.504 -26.047 1 75.5 388 VAL B O 1
ATOM 6503 N N . GLY B 1 389 ? -28.375 5.109 -24.141 1 66.94 389 GLY B N 1
ATOM 6504 C CA . GLY B 1 389 ? -29.688 5.645 -24.5 1 66.94 389 GLY B CA 1
ATOM 6505 C C . GLY B 1 389 ? -29.844 7.113 -24.156 1 66.94 389 GLY B C 1
ATOM 6506 O O . GLY B 1 389 ? -30.953 7.652 -24.188 1 66.94 389 GLY B O 1
ATOM 6507 N N . GLY B 1 390 ? -28.766 7.824 -24.031 1 75.38 390 GLY B N 1
ATOM 6508 C CA . GLY B 1 390 ? -28.812 9.266 -23.859 1 75.38 390 GLY B CA 1
ATOM 6509 C C . GLY B 1 390 ? -29.406 9.68 -22.531 1 75.38 390 GLY B C 1
ATOM 6510 O O . GLY B 1 390 ? -29.391 10.859 -22.172 1 75.38 390 GLY B O 1
ATOM 6511 N N . SER B 1 391 ? -30.125 8.836 -21.812 1 85.88 391 SER B N 1
ATOM 6512 C CA . SER B 1 391 ? -30.797 9.211 -20.578 1 85.88 391 SER B CA 1
ATOM 6513 C C . SER B 1 391 ? -29.984 8.797 -19.359 1 85.88 391 SER B C 1
ATOM 6515 O O . SER B 1 391 ? -30.531 8.641 -18.266 1 85.88 391 SER B O 1
ATOM 6517 N N . SER B 1 392 ? -28.734 8.641 -19.531 1 90.56 392 SER B N 1
ATOM 6518 C CA . SER B 1 392 ? -27.859 8.125 -18.484 1 90.56 392 SER B CA 1
ATOM 6519 C C . SER B 1 392 ? -27.859 9.055 -17.266 1 90.56 392 SER B C 1
ATOM 6521 O O . SER B 1 392 ? -27.969 8.602 -16.125 1 90.56 392 SER B O 1
ATOM 6523 N N . ARG B 1 393 ? -27.875 10.312 -17.531 1 90.62 393 ARG B N 1
ATOM 6524 C CA . ARG B 1 393 ? -27.812 11.297 -16.453 1 90.62 393 ARG B CA 1
ATOM 6525 C C . ARG B 1 393 ? -29.062 11.258 -15.602 1 90.62 393 ARG B C 1
ATOM 6527 O O . ARG B 1 393 ? -28.984 11.297 -14.375 1 90.62 393 ARG B O 1
ATOM 6534 N N . GLU B 1 394 ? -30.203 11.156 -16.25 1 93.94 394 GLU B N 1
ATOM 6535 C CA . GLU B 1 394 ? -31.469 11.133 -15.547 1 93.94 394 GLU B CA 1
ATOM 6536 C C . GLU B 1 394 ? -31.641 9.852 -14.734 1 93.94 394 GLU B C 1
ATOM 6538 O O . GLU B 1 394 ? -32.156 9.875 -13.617 1 93.94 394 GLU B O 1
ATOM 6543 N N . LEU B 1 395 ? -31.188 8.75 -15.289 1 95.12 395 LEU B N 1
ATOM 6544 C CA . LEU B 1 395 ? -31.266 7.469 -14.594 1 95.12 395 LEU B CA 1
ATOM 6545 C C . LEU B 1 395 ? -30.391 7.473 -13.344 1 95.12 395 LEU B C 1
ATOM 6547 O O . LEU B 1 395 ? -30.844 7.066 -12.266 1 95.12 395 LEU B O 1
ATOM 6551 N N . ILE B 1 396 ? -29.188 8.016 -13.508 1 95.44 396 ILE B N 1
ATOM 6552 C CA . ILE B 1 396 ? -28.25 8.062 -12.398 1 95.44 396 ILE B CA 1
ATOM 6553 C C . ILE B 1 396 ? -28.781 8.977 -11.297 1 95.44 396 ILE B C 1
ATOM 6555 O O . ILE B 1 396 ? -28.75 8.617 -10.125 1 95.44 396 ILE B O 1
ATOM 6559 N N . ALA B 1 397 ? -29.297 10.078 -11.672 1 95.69 397 ALA B N 1
ATOM 6560 C CA . ALA B 1 397 ? -29.844 11.031 -10.703 1 95.69 397 ALA B CA 1
ATOM 6561 C C . ALA B 1 397 ? -31.016 10.422 -9.945 1 95.69 397 ALA B C 1
ATOM 6563 O O . ALA B 1 397 ? -31.156 10.617 -8.734 1 95.69 397 ALA B O 1
ATOM 6564 N N . THR B 1 398 ? -31.812 9.719 -10.688 1 97 398 THR B N 1
ATOM 6565 C CA . THR B 1 398 ? -33 9.109 -10.07 1 97 398 THR B CA 1
ATOM 6566 C C . THR B 1 398 ? -32.594 8.039 -9.062 1 97 398 THR B C 1
ATOM 6568 O O . THR B 1 398 ? -33.062 8.023 -7.93 1 97 398 THR B O 1
ATOM 6571 N N . VAL B 1 399 ? -31.656 7.164 -9.422 1 97.5 399 VAL B N 1
ATOM 6572 C CA . VAL B 1 399 ? -31.219 6.09 -8.539 1 97.5 399 VAL B CA 1
ATOM 6573 C C . VAL B 1 399 ? -30.516 6.676 -7.316 1 97.5 399 VAL B C 1
ATOM 6575 O O . VAL B 1 399 ? -30.75 6.234 -6.188 1 97.5 399 VAL B O 1
ATOM 6578 N N . ARG B 1 400 ? -29.75 7.668 -7.527 1 96.69 400 ARG B N 1
ATOM 6579 C CA . ARG B 1 400 ? -29.031 8.328 -6.434 1 96.69 400 ARG B CA 1
ATOM 6580 C C . ARG B 1 400 ? -30.016 8.938 -5.438 1 96.69 400 ARG B C 1
ATOM 6582 O O . ARG B 1 400 ? -29.891 8.742 -4.23 1 96.69 400 ARG B O 1
ATOM 6589 N N . THR B 1 401 ? -30.984 9.664 -5.949 1 97.31 401 THR B N 1
ATOM 6590 C CA . THR B 1 401 ? -31.984 10.312 -5.102 1 97.31 401 THR B CA 1
ATOM 6591 C C . THR B 1 401 ? -32.844 9.266 -4.387 1 97.31 401 THR B C 1
ATOM 6593 O O . THR B 1 401 ? -33.156 9.43 -3.213 1 97.31 401 THR B O 1
ATOM 6596 N N . TYR B 1 402 ? -33.188 8.219 -5.141 1 97.44 402 TYR B N 1
ATOM 6597 C CA . TYR B 1 402 ? -33.969 7.125 -4.574 1 97.44 402 TYR B CA 1
ATOM 6598 C C . TYR B 1 402 ? -33.25 6.523 -3.365 1 97.44 402 TYR B C 1
ATOM 6600 O O . TYR B 1 402 ? -33.875 6.328 -2.312 1 97.44 402 TYR B O 1
ATOM 6608 N N . LEU B 1 403 ? -31.938 6.301 -3.484 1 96.5 403 LEU B N 1
ATOM 6609 C CA . LEU B 1 403 ? -31.141 5.758 -2.385 1 96.5 403 LEU B CA 1
ATOM 6610 C C . LEU B 1 403 ? -31.062 6.758 -1.235 1 96.5 403 LEU B C 1
ATOM 6612 O O . LEU B 1 403 ? -31.172 6.379 -0.068 1 96.5 403 LEU B O 1
ATOM 6616 N N . ALA B 1 404 ? -30.891 8.016 -1.558 1 94.81 404 ALA B N 1
ATOM 6617 C CA . ALA B 1 404 ? -30.781 9.062 -0.544 1 94.81 404 ALA B CA 1
ATOM 6618 C C . ALA B 1 404 ? -32.062 9.211 0.248 1 94.81 404 ALA B C 1
ATOM 6620 O O . ALA B 1 404 ? -32.062 9.633 1.407 1 94.81 404 ALA B O 1
ATOM 6621 N N . CYS B 1 405 ? -33.125 8.828 -0.395 1 94.94 405 CYS B N 1
ATOM 6622 C CA . CYS B 1 405 ? -34.438 8.953 0.228 1 94.94 405 CYS B CA 1
ATOM 6623 C C . CYS B 1 405 ? -34.844 7.652 0.914 1 94.94 405 CYS B C 1
ATOM 6625 O O . CYS B 1 405 ? -36.031 7.426 1.171 1 94.94 405 CYS B O 1
ATOM 6627 N N . GLY B 1 406 ? -33.875 6.781 1.102 1 91.88 406 GLY B N 1
ATOM 6628 C CA . GLY B 1 406 ? -34.188 5.535 1.795 1 91.88 406 GLY B CA 1
ATOM 6629 C C . GLY B 1 406 ? -35 4.57 0.969 1 91.88 406 GLY B C 1
ATOM 6630 O O . GLY B 1 406 ? -35.844 3.832 1.511 1 91.88 406 GLY B O 1
ATOM 6631 N N . MET B 1 407 ? -35 4.777 -0.325 1 93.62 407 MET B N 1
ATOM 6632 C CA . MET B 1 407 ? -35.656 3.891 -1.286 1 93.62 407 MET B CA 1
ATOM 6633 C C . MET B 1 407 ? -37.156 4.012 -1.2 1 93.62 407 MET B C 1
ATOM 6635 O O . MET B 1 407 ? -37.875 3.008 -1.236 1 93.62 407 MET B O 1
ATOM 6639 N N . HIS B 1 408 ? -37.562 5.223 -0.968 1 93.44 408 HIS B N 1
ATOM 6640 C CA . HIS B 1 408 ? -38.969 5.57 -0.99 1 93.44 408 HIS B CA 1
ATOM 6641 C C . HIS B 1 408 ? -39.344 6.285 -2.285 1 93.44 408 HIS B C 1
ATOM 6643 O O . HIS B 1 408 ? -38.906 7.402 -2.535 1 93.44 408 HIS B O 1
ATOM 6649 N N . VAL B 1 409 ? -40.25 5.699 -2.977 1 96 409 VAL B N 1
ATOM 6650 C CA . VAL B 1 409 ? -40.594 6.199 -4.297 1 96 409 VAL B CA 1
ATOM 6651 C C . VAL B 1 409 ? -41.25 7.574 -4.172 1 96 409 VAL B C 1
ATOM 6653 O O . VAL B 1 409 ? -40.906 8.5 -4.91 1 96 409 VAL B O 1
ATOM 6656 N N . GLU B 1 410 ? -42.156 7.754 -3.197 1 96.62 410 GLU B N 1
ATOM 6657 C CA . GLU B 1 410 ? -42.875 9 -3.035 1 96.62 410 GLU B CA 1
ATOM 6658 C C . GLU B 1 410 ? -41.938 10.148 -2.674 1 96.62 410 GLU B C 1
ATOM 6660 O O . GLU B 1 410 ? -42.062 11.242 -3.248 1 96.62 410 GLU B O 1
ATOM 6665 N N . ARG B 1 411 ? -41.094 9.938 -1.77 1 96.44 411 ARG B N 1
ATOM 6666 C CA . ARG B 1 411 ? -40.156 10.961 -1.36 1 96.44 411 ARG B CA 1
ATOM 6667 C C . ARG B 1 411 ? -39.188 11.312 -2.504 1 96.44 411 ARG B C 1
ATOM 6669 O O . ARG B 1 411 ? -38.844 12.484 -2.689 1 96.44 411 ARG B O 1
ATOM 6676 N N . THR B 1 412 ? -38.812 10.328 -3.258 1 97.44 412 THR B N 1
ATOM 6677 C CA . THR B 1 412 ? -37.938 10.523 -4.398 1 97.44 412 THR B CA 1
ATOM 6678 C C . THR B 1 412 ? -38.594 11.391 -5.461 1 97.44 412 THR B C 1
ATOM 6680 O O . THR B 1 412 ? -37.969 12.328 -5.977 1 97.44 412 THR B O 1
ATOM 6683 N N . ALA B 1 413 ? -39.844 11.109 -5.734 1 97.88 413 ALA B N 1
ATOM 6684 C CA . ALA B 1 413 ? -40.594 11.875 -6.719 1 97.88 413 ALA B CA 1
ATOM 6685 C C . ALA B 1 413 ? -40.688 13.352 -6.324 1 97.88 413 ALA B C 1
ATOM 6687 O O . ALA B 1 413 ? -40.5 14.234 -7.156 1 97.88 413 ALA B O 1
ATOM 6688 N N . THR B 1 414 ? -40.938 13.578 -5.051 1 97.75 414 THR B N 1
ATOM 6689 C CA . THR B 1 414 ? -41.062 14.938 -4.527 1 97.75 414 THR B CA 1
ATOM 6690 C C . THR B 1 414 ? -39.75 15.688 -4.688 1 97.75 414 THR B C 1
ATOM 6692 O O . THR B 1 414 ? -39.719 16.844 -5.129 1 97.75 414 THR B O 1
ATOM 6695 N N . ARG B 1 415 ? -38.688 15.047 -4.434 1 97.06 415 ARG B N 1
ATOM 6696 C CA . ARG B 1 415 ? -37.375 15.688 -4.469 1 97.06 415 ARG B CA 1
ATOM 6697 C C . ARG B 1 415 ? -36.938 15.977 -5.902 1 97.06 415 ARG B C 1
ATOM 6699 O O . ARG B 1 415 ? -36.25 16.969 -6.164 1 97.06 415 ARG B O 1
ATOM 6706 N N . LEU B 1 416 ? -37.312 15.109 -6.828 1 97 416 LEU B N 1
ATOM 6707 C CA . LEU B 1 416 ? -36.906 15.258 -8.227 1 97 416 LEU B CA 1
ATOM 6708 C C . LEU B 1 416 ? -37.938 16.078 -9 1 97 416 LEU B C 1
ATOM 6710 O O . LEU B 1 416 ? -37.719 16.406 -10.164 1 97 416 LEU B O 1
ATOM 6714 N N . PHE B 1 417 ? -39.062 16.359 -8.398 1 97.06 417 PHE B N 1
ATOM 6715 C CA . PHE B 1 417 ? -40.156 17.125 -9.023 1 97.06 417 PHE B CA 1
ATOM 6716 C C . PHE B 1 417 ? -40.688 16.391 -10.25 1 97.06 417 PHE B C 1
ATOM 6718 O O . PHE B 1 417 ? -40.844 16.984 -11.32 1 97.06 417 PHE B O 1
ATOM 6725 N N . VAL B 1 418 ? -40.938 15.086 -10.023 1 97.44 418 VAL B N 1
ATOM 6726 C CA . VAL B 1 418 ? -41.531 14.266 -11.062 1 97.44 418 VAL B CA 1
ATOM 6727 C C . VAL B 1 418 ? -42.656 13.398 -10.461 1 97.44 418 VAL B C 1
ATOM 6729 O O . VAL B 1 418 ? -42.844 13.375 -9.242 1 97.44 418 VAL B O 1
ATOM 6732 N N . HIS B 1 419 ? -43.438 12.82 -11.312 1 96.81 419 HIS B N 1
ATOM 6733 C CA . HIS B 1 419 ? -44.5 11.922 -10.867 1 96.81 419 HIS B CA 1
ATOM 6734 C C . HIS B 1 419 ? -43.906 10.594 -10.375 1 96.81 419 HIS B C 1
ATOM 6736 O O . HIS B 1 419 ? -42.875 10.148 -10.875 1 96.81 419 HIS B O 1
ATOM 6742 N N . GLN B 1 420 ? -44.625 9.93 -9.531 1 97.38 420 GLN B N 1
ATOM 6743 C CA . GLN B 1 420 ? -44.188 8.664 -8.961 1 97.38 420 GLN B CA 1
ATOM 6744 C C . GLN B 1 420 ? -43.969 7.613 -10.055 1 97.38 420 GLN B C 1
ATOM 6746 O O . GLN B 1 420 ? -43.094 6.773 -9.961 1 97.38 420 GLN B O 1
ATOM 6751 N N . ASN B 1 421 ? -44.75 7.688 -11.125 1 96.94 421 ASN B N 1
ATOM 6752 C CA . ASN B 1 421 ? -44.656 6.715 -12.203 1 96.94 421 ASN B CA 1
ATOM 6753 C C . ASN B 1 421 ? -43.375 6.887 -13.016 1 96.94 421 ASN B C 1
ATOM 6755 O O . ASN B 1 421 ? -42.812 5.91 -13.508 1 96.94 421 ASN B O 1
ATOM 6759 N N . THR B 1 422 ? -42.938 8.109 -13.086 1 96.94 422 THR B N 1
ATOM 6760 C CA . THR B 1 422 ? -41.688 8.391 -13.758 1 96.94 422 THR B CA 1
ATOM 6761 C C . THR B 1 422 ? -40.531 7.781 -12.984 1 96.94 422 THR B C 1
ATOM 6763 O O . THR B 1 422 ? -39.625 7.191 -13.578 1 96.94 422 THR B O 1
ATOM 6766 N N . VAL B 1 423 ? -40.625 7.898 -11.648 1 97.62 423 VAL B N 1
ATOM 6767 C CA . VAL B 1 423 ? -39.594 7.309 -10.797 1 97.62 423 VAL B CA 1
ATOM 6768 C C . VAL B 1 423 ? -39.594 5.793 -10.969 1 97.62 423 VAL B C 1
ATOM 6770 O O . VAL B 1 423 ? -38.531 5.195 -11.18 1 97.62 423 VAL B O 1
ATOM 6773 N N . ARG B 1 424 ? -40.781 5.148 -10.938 1 97.62 424 ARG B N 1
ATOM 6774 C CA . ARG B 1 424 ? -40.875 3.701 -11.078 1 97.62 424 ARG B CA 1
ATOM 6775 C C . ARG B 1 424 ? -40.344 3.242 -12.43 1 97.62 424 ARG B C 1
ATOM 6777 O O . ARG B 1 424 ? -39.656 2.217 -12.523 1 97.62 424 ARG B O 1
ATOM 6784 N N . TYR B 1 425 ? -40.625 4.031 -13.398 1 96.88 425 TYR B N 1
ATOM 6785 C CA . TYR B 1 425 ? -40.156 3.707 -14.742 1 96.88 425 TYR B CA 1
ATOM 6786 C C . TYR B 1 425 ? -38.656 3.76 -14.82 1 96.88 425 TYR B C 1
ATOM 6788 O O . TYR B 1 425 ? -38.031 2.836 -15.344 1 96.88 425 TYR B O 1
ATOM 6796 N N . ARG B 1 426 ? -38.094 4.82 -14.344 1 96.5 426 ARG B N 1
ATOM 6797 C CA . ARG B 1 426 ? -36.625 5.012 -14.414 1 96.5 426 ARG B CA 1
ATOM 6798 C C . ARG B 1 426 ? -35.906 3.949 -13.602 1 96.5 426 ARG B C 1
ATOM 6800 O O . ARG B 1 426 ? -34.844 3.48 -14.008 1 96.5 426 ARG B O 1
ATOM 6807 N N . LEU B 1 427 ? -36.469 3.561 -12.5 1 97.5 427 LEU B N 1
ATOM 6808 C CA . LEU B 1 427 ? -35.875 2.502 -11.695 1 97.5 427 LEU B CA 1
ATOM 6809 C C . LEU B 1 427 ? -35.938 1.162 -12.422 1 97.5 427 LEU B C 1
ATOM 6811 O O . LEU B 1 427 ? -34.969 0.401 -12.414 1 97.5 427 LEU B O 1
ATOM 6815 N N . ALA B 1 428 ? -37.062 0.906 -13.047 1 96.88 428 ALA B N 1
ATOM 6816 C CA . ALA B 1 428 ? -37.219 -0.323 -13.82 1 96.88 428 ALA B CA 1
ATOM 6817 C C . ALA B 1 428 ? -36.25 -0.365 -14.992 1 96.88 428 ALA B C 1
ATOM 6819 O O . ALA B 1 428 ? -35.688 -1.419 -15.305 1 96.88 428 ALA B O 1
ATOM 6820 N N . ARG B 1 429 ? -36.156 0.712 -15.586 1 95.62 429 ARG B N 1
ATOM 6821 C CA . ARG B 1 429 ? -35.219 0.805 -16.703 1 95.62 429 ARG B CA 1
ATOM 6822 C C . ARG B 1 429 ? -33.812 0.535 -16.25 1 95.62 429 ARG B C 1
ATOM 6824 O O . ARG B 1 429 ? -33.031 -0.162 -16.938 1 95.62 429 ARG B O 1
ATOM 6831 N N . PHE B 1 430 ? -33.375 1.103 -15.156 1 96.25 430 PHE B N 1
ATOM 6832 C CA . PHE B 1 430 ? -32.062 0.853 -14.578 1 96.25 430 PHE B CA 1
ATOM 6833 C C . PHE B 1 430 ? -31.828 -0.639 -14.352 1 96.25 430 PHE B C 1
ATOM 6835 O O . PHE B 1 430 ? -30.797 -1.185 -14.719 1 96.25 430 PHE B O 1
ATOM 6842 N N . GLU B 1 431 ? -32.781 -1.267 -13.742 1 97.25 431 GLU B N 1
ATOM 6843 C CA . GLU B 1 431 ? -32.688 -2.693 -13.445 1 97.25 431 GLU B CA 1
ATOM 6844 C C . GLU B 1 431 ? -32.625 -3.516 -14.734 1 97.25 431 GLU B C 1
ATOM 6846 O O . GLU B 1 431 ? -31.859 -4.492 -14.797 1 97.25 431 GLU B O 1
ATOM 6851 N N . GLU B 1 432 ? -33.344 -3.1 -15.672 1 95.75 432 GLU B N 1
ATOM 6852 C CA . GLU B 1 432 ? -33.344 -3.791 -16.953 1 95.75 432 GLU B CA 1
ATOM 6853 C C . GLU B 1 432 ? -31.969 -3.695 -17.625 1 95.75 432 GLU B C 1
ATOM 6855 O O . GLU B 1 432 ? -31.422 -4.699 -18.078 1 95.75 432 GLU B O 1
ATOM 6860 N N . LEU B 1 433 ? -31.391 -2.551 -17.656 1 95.19 433 LEU B N 1
ATOM 6861 C CA . LEU B 1 433 ? -30.125 -2.299 -18.344 1 95.19 433 LEU B CA 1
ATOM 6862 C C . LEU B 1 433 ? -28.969 -2.975 -17.609 1 95.19 433 LEU B C 1
ATOM 6864 O O . LEU B 1 433 ? -28.016 -3.428 -18.234 1 95.19 433 LEU B O 1
ATOM 6868 N N . THR B 1 434 ? -29.031 -3.008 -16.312 1 95.69 434 THR B N 1
ATOM 6869 C CA . THR B 1 434 ? -27.922 -3.525 -15.531 1 95.69 434 THR B CA 1
ATOM 6870 C C . THR B 1 434 ? -28.125 -5 -15.195 1 95.69 434 THR B C 1
ATOM 6872 O O . THR B 1 434 ? -27.172 -5.703 -14.836 1 95.69 434 THR B O 1
ATOM 6875 N N . GLY B 1 435 ? -29.406 -5.449 -15.211 1 96 435 GLY B N 1
ATOM 6876 C CA . GLY B 1 435 ? -29.734 -6.809 -14.82 1 96 435 GLY B CA 1
ATOM 6877 C C . GLY B 1 435 ? -29.766 -7 -13.312 1 96 435 GLY B C 1
ATOM 6878 O O . GLY B 1 435 ? -29.797 -8.133 -12.828 1 96 435 GLY B O 1
ATOM 6879 N N . ALA B 1 436 ? -29.719 -5.895 -12.617 1 94.81 436 ALA B N 1
ATOM 6880 C CA . ALA B 1 436 ? -29.656 -5.961 -11.156 1 94.81 436 ALA B CA 1
ATOM 6881 C C . ALA B 1 436 ? -31 -5.594 -10.531 1 94.81 436 ALA B C 1
ATOM 6883 O O . ALA B 1 436 ? -31.812 -4.902 -11.156 1 94.81 436 ALA B O 1
ATOM 6884 N N . SER B 1 437 ? -31.219 -6.102 -9.336 1 95.88 437 SER B N 1
ATOM 6885 C CA . SER B 1 437 ? -32.438 -5.785 -8.586 1 95.88 437 SER B CA 1
ATOM 6886 C C . SER B 1 437 ? -32.125 -4.922 -7.371 1 95.88 437 SER B C 1
ATOM 6888 O O . SER B 1 437 ? -31.328 -5.316 -6.508 1 95.88 437 SER B O 1
ATOM 6890 N N . LEU B 1 438 ? -32.781 -3.818 -7.289 1 95.31 438 LEU B N 1
ATOM 6891 C CA . LEU B 1 438 ? -32.562 -2.891 -6.184 1 95.31 438 LEU B CA 1
ATOM 6892 C C . LEU B 1 438 ? -33.219 -3.398 -4.906 1 95.31 438 LEU B C 1
ATOM 6894 O O . LEU B 1 438 ? -33.094 -2.779 -3.85 1 95.31 438 LEU B O 1
ATOM 6898 N N . ARG B 1 439 ? -33.781 -4.555 -4.973 1 91.31 439 ARG B N 1
ATOM 6899 C CA . ARG B 1 439 ? -34.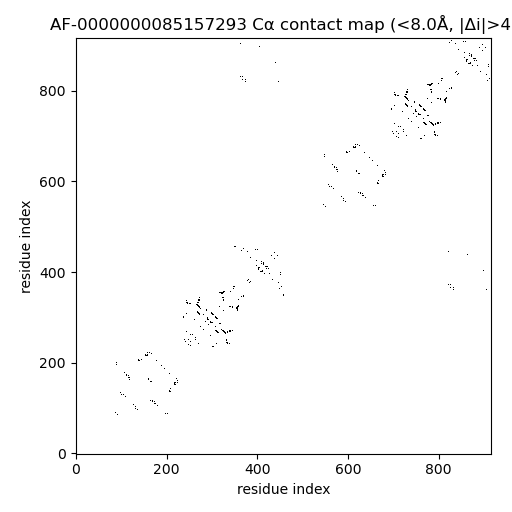344 -5.191 -3.787 1 91.31 439 ARG B CA 1
ATOM 6900 C C . ARG B 1 439 ? -33.281 -6 -3.047 1 91.31 439 ARG B C 1
ATOM 6902 O O . ARG B 1 439 ? -33.5 -6.383 -1.892 1 91.31 439 ARG B O 1
ATOM 6909 N N . ASP B 1 440 ? -32.219 -6.27 -3.711 1 93.88 440 ASP B N 1
ATOM 6910 C CA . ASP B 1 440 ? -31.109 -6.98 -3.121 1 93.88 440 ASP B CA 1
ATOM 6911 C C . ASP B 1 440 ? -30.156 -6.02 -2.408 1 93.88 440 ASP B C 1
ATOM 6913 O O . ASP B 1 440 ? -29.609 -5.109 -3.027 1 93.88 440 ASP B O 1
ATOM 6917 N N . THR B 1 441 ? -29.938 -6.246 -1.105 1 93.94 441 THR B N 1
ATOM 6918 C CA . THR B 1 441 ? -29.141 -5.344 -0.28 1 93.94 441 THR B CA 1
ATOM 6919 C C . THR B 1 441 ? -27.719 -5.238 -0.815 1 93.94 441 THR B C 1
ATOM 6921 O O . THR B 1 441 ? -27.125 -4.16 -0.794 1 93.94 441 THR B O 1
ATOM 6924 N N . GLU B 1 442 ? -27.141 -6.336 -1.22 1 93.88 442 GLU B N 1
ATOM 6925 C CA . GLU B 1 442 ? -25.797 -6.305 -1.765 1 93.88 442 GLU B CA 1
ATOM 6926 C C . GLU B 1 442 ? -25.719 -5.422 -3.006 1 93.88 442 GLU B C 1
ATOM 6928 O O . GLU B 1 442 ? -24.766 -4.66 -3.174 1 93.88 442 GLU B O 1
ATOM 6933 N N . VAL B 1 443 ? -26.703 -5.547 -3.836 1 95.56 443 VAL B N 1
ATOM 6934 C CA . VAL B 1 443 ? -26.781 -4.719 -5.035 1 95.56 443 VAL B CA 1
ATOM 6935 C C . VAL B 1 443 ? -26.891 -3.248 -4.637 1 95.56 443 VAL B C 1
ATOM 6937 O O . VAL B 1 443 ? -26.188 -2.393 -5.191 1 95.56 443 VAL B O 1
ATOM 6940 N N . VAL B 1 444 ? -27.75 -2.973 -3.682 1 96.31 444 VAL B N 1
ATOM 6941 C CA . VAL B 1 444 ? -27.938 -1.607 -3.205 1 96.31 444 VAL B CA 1
ATOM 6942 C C . VAL B 1 444 ? -26.609 -1.048 -2.697 1 96.31 444 VAL B C 1
ATOM 6944 O O . VAL B 1 444 ? -26.25 0.097 -2.994 1 96.31 444 VAL B O 1
ATOM 6947 N N . THR B 1 445 ? -25.875 -1.86 -1.959 1 96.25 445 THR B N 1
ATOM 6948 C CA . THR B 1 445 ? -24.594 -1.45 -1.419 1 96.25 445 THR B CA 1
ATOM 6949 C C . THR B 1 445 ? -23.594 -1.154 -2.545 1 96.25 445 THR B C 1
ATOM 6951 O O . THR B 1 445 ? -22.906 -0.14 -2.514 1 96.25 445 THR B O 1
ATOM 6954 N N . GLU B 1 446 ? -23.578 -1.965 -3.521 1 96.94 446 GLU B N 1
ATOM 6955 C CA . GLU B 1 446 ? -22.688 -1.779 -4.66 1 96.94 446 GLU B CA 1
ATOM 6956 C C . GLU B 1 446 ? -23.062 -0.536 -5.461 1 96.94 446 GLU B C 1
ATOM 6958 O O . GLU B 1 446 ? -22.203 0.223 -5.887 1 96.94 446 GLU B O 1
ATOM 6963 N N . VAL B 1 447 ? -24.359 -0.406 -5.676 1 97.12 447 VAL B N 1
ATOM 6964 C CA . VAL B 1 447 ? -24.844 0.739 -6.445 1 97.12 447 VAL B CA 1
ATOM 6965 C C . VAL B 1 447 ? -24.531 2.031 -5.691 1 97.12 447 VAL B C 1
ATOM 6967 O O . VAL B 1 447 ? -24.078 3.014 -6.285 1 97.12 447 VAL B O 1
ATOM 6970 N N . TRP B 1 448 ? -24.797 2.025 -4.391 1 96.88 448 TRP B N 1
ATOM 6971 C CA . TRP B 1 448 ? -24.438 3.18 -3.578 1 96.88 448 TRP B CA 1
ATOM 6972 C C . TRP B 1 448 ? -22.953 3.51 -3.734 1 96.88 448 TRP B C 1
ATOM 6974 O O . TRP B 1 448 ? -22.578 4.668 -3.951 1 96.88 448 TRP B O 1
ATOM 6984 N N . TRP B 1 449 ? -22.109 2.494 -3.652 1 96.31 449 TRP B N 1
ATOM 6985 C CA . TRP B 1 449 ? -20.656 2.631 -3.762 1 96.31 449 TRP B CA 1
ATOM 6986 C C . TRP B 1 449 ? -20.281 3.314 -5.07 1 96.31 449 TRP B C 1
ATOM 6988 O O . TRP B 1 449 ? -19.547 4.309 -5.066 1 96.31 449 TRP B O 1
ATOM 6998 N N . VAL B 1 450 ? -20.781 2.832 -6.129 1 96.38 450 VAL B N 1
ATOM 6999 C CA . VAL B 1 450 ? -20.344 3.312 -7.434 1 96.38 450 VAL B CA 1
ATOM 7000 C C . VAL B 1 450 ? -20.875 4.719 -7.676 1 96.38 450 VAL B C 1
ATOM 7002 O O . VAL B 1 450 ? -20.234 5.539 -8.32 1 96.38 450 VAL B O 1
ATOM 7005 N N . LEU B 1 451 ? -22.047 5.02 -7.16 1 96.19 451 LEU B N 1
ATOM 7006 C CA . LEU B 1 451 ? -22.594 6.363 -7.301 1 96.19 451 LEU B CA 1
ATOM 7007 C C . LEU B 1 451 ? -21.797 7.367 -6.484 1 96.19 451 LEU B C 1
ATOM 7009 O O . 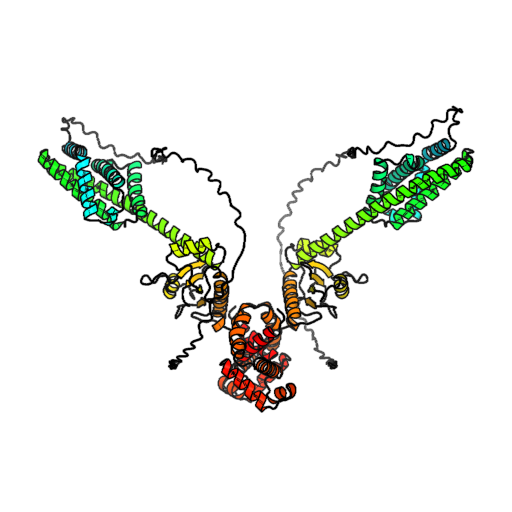LEU B 1 451 ? -21.578 8.5 -6.922 1 96.19 451 LEU B O 1
ATOM 7013 N N . GLU B 1 452 ? -21.391 6.934 -5.289 1 95.38 452 GLU B N 1
ATOM 7014 C CA . GLU B 1 452 ? -20.484 7.785 -4.508 1 95.38 452 GLU B CA 1
ATOM 7015 C C . GLU B 1 452 ? -19.172 8.031 -5.246 1 95.38 452 GLU B C 1
ATOM 7017 O O . GLU B 1 452 ? -18.672 9.156 -5.281 1 95.38 452 GLU B O 1
ATOM 7022 N N . LEU B 1 453 ? -18.641 6.988 -5.793 1 94.81 453 LEU B N 1
ATOM 7023 C CA . LEU B 1 453 ? -17.406 7.105 -6.559 1 94.81 453 LEU B CA 1
ATOM 7024 C C . LEU B 1 453 ? -17.578 8.062 -7.734 1 94.81 453 LEU B C 1
ATOM 7026 O O . LEU B 1 453 ? -16.719 8.906 -7.988 1 94.81 453 LEU B O 1
ATOM 7030 N N . ALA B 1 454 ? -18.672 7.922 -8.422 1 93.06 454 ALA B N 1
ATOM 7031 C CA . ALA B 1 454 ? -18.938 8.75 -9.594 1 93.06 454 ALA B CA 1
ATOM 7032 C C . ALA B 1 454 ? -19.062 10.219 -9.211 1 93.06 454 ALA B C 1
ATOM 7034 O O . ALA B 1 454 ? -18.781 11.102 -10.031 1 93.06 454 ALA B O 1
ATOM 7035 N N . ALA B 1 455 ? -19.469 10.469 -8.023 1 92.38 455 ALA B N 1
ATOM 7036 C CA . ALA B 1 455 ? -19.641 11.844 -7.547 1 92.38 455 ALA B CA 1
ATOM 7037 C C . ALA B 1 455 ? -18.312 12.43 -7.07 1 92.38 455 ALA B C 1
ATOM 7039 O O . ALA B 1 455 ? -18.203 13.641 -6.875 1 92.38 455 ALA B O 1
ATOM 7040 N N . MET B 1 456 ? -17.359 11.539 -6.949 1 92.56 456 MET B N 1
ATOM 7041 C CA . MET B 1 456 ? -16.062 11.984 -6.449 1 92.56 456 MET B CA 1
ATOM 7042 C C . MET B 1 456 ? -15.227 12.586 -7.574 1 92.56 456 MET B C 1
ATOM 7044 O O . MET B 1 456 ? -15.344 12.18 -8.734 1 92.56 456 MET B O 1
ATOM 7048 N N . ARG B 1 457 ? -14.477 13.648 -7.176 1 82.19 457 ARG B N 1
ATOM 7049 C CA . ARG B 1 457 ? -13.508 14.258 -8.086 1 82.19 457 ARG B CA 1
ATOM 7050 C C . ARG B 1 457 ? -12.125 13.641 -7.891 1 82.19 457 ARG B C 1
ATOM 7052 O O . ARG B 1 457 ? -11.352 14.086 -7.035 1 82.19 457 ARG B O 1
ATOM 7059 N N . LEU B 1 458 ? -11.922 12.43 -8.438 1 71.19 458 LEU B N 1
ATOM 7060 C CA . LEU B 1 458 ? -10.633 11.773 -8.25 1 71.19 458 LEU B CA 1
ATOM 7061 C C . LEU B 1 458 ? -9.734 11.984 -9.461 1 71.19 458 LEU B C 1
ATOM 7063 O O . LEU B 1 458 ? -10.219 12.164 -10.586 1 71.19 458 LEU B O 1
#

Sequence (916 aa):
MLRKRRIHRPQGRFHLRRDHEPLPARAVPRFGGRREHRRRHHLAPPLDPSRGRAMKDFRAPVNGVDGDSASALVAVPKSQGAQTIRPDSVSRLVGALLDDHAAVVGRVRSVIRSRLPVYRSVADEALEAELEWVLRSAVGGREALHEPQIAGLAAIGEARAHDGVPVDDMLRAWRIGVEVVVECAREAARRLGVDDARVLELVQSALAWSDIAMATSAKAHRRTERALALEAEESDAEFVRGALMGSLPAAELRMHAELRGLDPGAEYVAVRARLGGDGPHLRLEQSLGFQDPAHSRRGLCALLDGDLAGFLIEPPRDVEGVVGFGPPRPLTRLSESYRMAARALVTAEACGLRGAYDIAALGLRTAVAIDADVGELLRKRYLEPLSVGGSSRELIATVRTYLACGMHVERTATRLFVHQNTVRYRLARFEELTGASLRDTEVVTEVWWVLELAAMRLMLR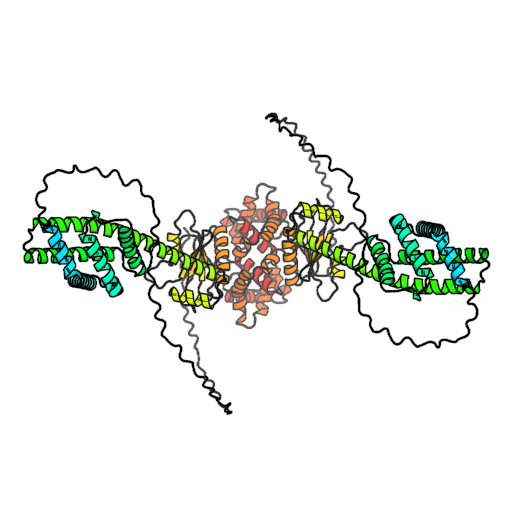KRRIHRPQGRFHLRRDHEPLPARAVPRFGGRREHRRRHHLAPPLDPSRGRAMKDFRAPVNGVDGDSASALVAVPKSQGAQTIRPDSVSRLVGALLDDHAAVVGRVRSVIRSRLPVYRSVADEALEAELEWVLRSAVGGREALHEPQIAGLAAIGEARAHDGVPVDDMLRAWRIGVEVVVECAREAARRLGVDDARVLELVQSALAWSDIAMATSAKAHRRTERALALEAEESDAEFVRGALMGSLPAAELRMHAELRGLDPGAEYVAVRARLGGDGPHLRLEQSLGFQDPAHSRRGLCALLDGDLAGFLIEPPRDVEGVVGFGPPRPLTRLSESYRMAARALVTAEACGLRGAYDIAALGLRTAVAIDADVGELLRKRYLEPLSVGGSSRELIATVRTYLACGMHVERTATRLFVHQNTVRYRLARFEELTGASLRDTEVVTEVWWVLELAAMRL